Protein 6N8R (pdb70)

Sequence (831 aa):
MRERLKRDLFQFNKTVEHGFPHQPSALGYSPSLRILAIGTRSGAIKLYGAPGVEFMGLHQENNAVTQIHLLPGQCQLVTLLDDNSLHLWSLKVKGGASELQEDESFTLRGPPGAAPSATQITVVLPHSSCELLYLGTESGNVFVVQLPAFRALEDRTISSDAVLQRLPEEARHRRVFEMVEALQEHPRDPNQILIGYSRGLVVIWDLQGSRVLYHFLSSQQLENIWWQRDGRLLVSCHSDGSYCQWPVSQQPEPLRSLVPYGPFPCKAITRILWLTTRQGLPFTIFQGGMPRASYGDRHCISVIHDGQQTAFDFTSRVIGFTVLTEADPAATFDDPYALVVLAEEELVVIDLQTAGWPPVQLPYLASLHCSAITCSHHVSNIPLKLWERIIAAGSRQNAHFSTMEWPIDGGTSLTPAPPQRDLLLTGHEDGTVRFWDASGVCLRLLYKLSTVRVFLTEWPPLRKVGSFDPYSDDPRLGIQKIFLCKYSGYLAVAGTAGQVLVLELNDEAAEQAVEQVEADLLQDQEGYRWKGHERLAARSGPVRFEPGFQPFVLVQCQPPAVVTSLALHSEWRLVAFGTSHGFGLFDHQQRRQVFVKCTLHPFTGFVRTLYFADTYLKDSSRHCPSLWAGTNGGTIYAFSLRVPPAERRMDEPVRAEQAKEIQLMHRAPVVGILVLDGHSVPLPEPLEVAHDLSKSPDMQGSHQLLVVSEEQFKVFTLPKVSAKLKLKLTALEGSRVRRVSVAHFGSRRAEDYGEHHLAVLTNLGDIQVVSLPLLKPQVRYSCIRREDVSGIASCVFTKYGQGFYLISPSEFERFSLSTKWLVEPRCLVDS

Solvent-accessible surface area: 34545 Å² total; per-residue (Å²): 62,187,112,111,75,26,179,14,5,8,111,44,67,88,21,9,50,3,11,2,2,86,63,2,28,3,27,6,32,1,96,73,14,109,1,0,0,0,0,3,107,64,0,8,0,14,0,16,0,21,64,8,2,38,18,88,9,97,2,157,106,103,44,17,0,57,43,9,47,22,2,70,33,57,25,48,4,0,0,6,2,84,59,10,11,0,11,4,6,12,17,133,74,54,69,49,11,12,84,24,62,54,74,68,55,38,83,8,81,30,103,144,83,60,51,92,53,22,19,58,15,26,33,6,21,28,14,62,52,22,105,25,1,6,0,0,0,49,17,0,40,0,46,1,0,77,7,84,62,22,42,45,38,152,130,122,48,6,32,2,83,27,0,10,128,106,8,60,117,111,2,80,128,91,95,121,101,0,58,0,42,2,3,38,30,25,50,109,45,76,46,36,0,0,0,0,1,7,29,0,0,0,0,2,10,16,38,167,41,52,126,27,57,10,30,5,80,8,113,76,79,1,43,36,1,69,14,24,44,65,1,150,20,0,1,0,0,0,29,49,0,6,15,9,28,8,40,18,104,98,64,32,141,65,98,150,66,69,55,17,4,28,138,133,94,9,71,19,0,60,72,1,5,31,5,26,7,131,116,57,64,50,5,6,0,0,40,16,0,4,13,133,92,78,53,17,112,76,64,3,0,0,0,40,37,88,83,120,43,24,0,0,9,5,56,10,116,15,34,16,7,23,16,2,35,85,15,84,126,84,30,97,82,7,17,1,27,0,0,0,0,0,0,28,51,8,7,10,2,0,2,6,103,66,98,64,20,20,31,10,81,43,18,12,4,14,14,0,16,10,11,49,35,55,25,30,40,23,13,3,73,1,46,94,69,10,20,94,73,1,48,61,6,0,69,60,38,29,84,117,53,15,139,46,157,33,8,0,61,8,28,74,42,62,54,119,88,66,128,32,64,3,0,0,0,0,0,0,44,59,0,9,0,15,0,4,23,0,10,13,18,25,6,90,60,7,10,74,8,42,5,56,88,3,3,87,158,202,136,6,25,50,69,146,15,39,82,28,77,67,174,82,138,31,73,52,11,2,4,44,80,13,52,6,8,9,45,36,1,25,0,0,3,0,0,18,0,0,8,0,1,0,1,74,11,49,100,63,54,22,115,56,57,7,86,80,26,93,1,50,1,26,110,128,66,103,83,50,100,89,191,66,76,69,90,3,55,14,77,100,38,92,12,164,14,94,30,1,6,6,5,19,0,1,0,1,0,49,8,2,6,58,1,17,5,22,7,2,14,5,87,30,89,0,0,0,0,0,0,33,25,0,0,0,0,0,6,1,53,14,68,147,47,34,31,28,52,38,4,82,130,140,100,74,3,54,0,70,17,19,38,20,4,52,0,12,3,131,98,89,103,174,51,31,25,0,0,0,0,0,2,31,10,0,6,0,8,0,12,23,4,58,43,21,90,100,76,107,29,112,93,74,100,16,56,34,118,63,25,48,98,20,55,7,148,51,140,2,24,0,22,12,11,20,0,0,10,23,134,27,62,15,25,36,63,26,31,23,42,70,114,58,145,96,99,60,33,30,54,174,28,62,0,7,0,2,1,3,1,19,46,10,0,27,0,9,36,7,13,171,25,53,72,101,54,98,16,94,4,36,79,127,65,51,3,66,0,97,85,26,38,40,1,52,0,5,6,182,149,41,168,146,117,24,46,64,5,3,0,0,0,0,39,41,0,20,0,2,0,1,10,19,36,88,3,103,56,14,28,134,41,96,12,6,173,134,135,27,110,79,0,9,68,24,2,22,14,5,67,58,1,3,0,0,11,23,69,16,77,2,8,1,25,1,0,1,0,3,12,96,50,105,21,87,36,112,3,48,4,97,119

InterPro domains:
  IPR000664 Lethal(2) giant larvae protein [PR00962] (15-33)
  IPR000664 Lethal(2) giant larvae protein [PR00962] (296-318)
  IPR000664 Lethal(2) giant larvae protein [PR00962] (348-368)
  IPR000664 Lethal(2) giant larvae protein [PR00962] (435-458)
  IPR000664 Lethal(2) giant larvae protein [PR00962] (515-533)
  IPR000664 Lethal(2) giant larvae protein [PR00962] (552-571)
  IPR000664 Lethal(2) giant larvae protein [PR00962] (593-617)
  IPR000664 Lethal(2) giant larvae protein [PR00962] (623-642)
  IPR000664 Lethal(2) giant larvae protein [PR00962] (692-711)
  IPR001680 WD40 repeat [PF00400] (432-451)
  IPR001680 WD40 repeat [PS50082] (433-451)
  IPR001680 WD40 repeat [SM00320] (24-60)
  IPR001680 WD40 repeat [SM00320] (62-101)
  IPR001680 WD40 repeat [SM00320] (181-217)
  IPR001680 WD40 repeat [SM00320] (220-258)
  IPR001680 WD40 repeat [SM00320] (411-451)
  IPR013577 Lethal giant larvae homologue 2 [PF08366] (273-372)
  IPR015943 WD40/YVTN repeat-like-containing domain superfamily [G3DSA:2.130.10.10] (19-174)
  IPR015943 WD40/YVTN repeat-like-containing domain superfamily [G3DSA:2.130.10.10] (175-491)
  IPR036322 WD40-repeat-containing domain superfamily [SSF50978] (26-535)

Radius of gyration: 31.81 Å; Cα contacts (8 Å, |Δi|>4): 2260; chains: 1; bounding box: 94×54×77 Å

Secondary structure (DSSP, 8-state):
--HHHHHHHEEEEEEEEEEPPSSEEEEEEETTTTEEEEEETTSEEEEE-STT-EEEEE-SS---EEEEEEPSSSSEEEEEETTSEEEEEEEEEETTEEEEEEEEEEE---STTS-HHHH-EEEEEE-TTSSEEEEEETTS-EEEEETTTTEE-GGG-B-HHHHHHTS-GGG----SS--EEEEEEETTEEEEEEEEETTSEEEEEETTTTEEEEEEE-SS-EEEEEE-TTSSEEEEEETTS-EEEEE-------SEEE-TT-SS-B--EEEEEEE--TTS--EEEEEE--BHHHHTT-EEEEEEETTEEEEEEESS-EEEEEEEES--TT-S---EEEEEEEESS-EEEEESSSTT--B---SS---TTSS-EEEEEEE-S--HHHHHHHHHHHHHHTTTS--PPPS---SEE-SPPPSS--EEEEEETTSEEEEEE-SSSS-EEEEEEE-GGGB----S-EEE-S--------GGG-EEEEEE-TTT-EEEEEETTSEEEEEEEESS-EEEE-EEEEEETTTT-TT----S-PPPPBPPSEEEE-SEEEEEEEEEEES-----EEEEETTTTEEEEE-SSEEEEEETTTTEEEEEEE------S-EEEEEEEEE-SS-SS--EEEEEEEETTSEEEEEEEE---SGGGTTS--EEEEEEEEE-TT-PPEEEEEEE-TTSPBPPPTTHHHH-GGG----SSPPEEEEEESSEEEEEETTTTEEEEEEEHHHHHS--EEEEEEEEEE-SSSTT-EEEEEEEEETTS-EEEEETTT--EEEEE--S-TT-HHHHHH-EE-TTSEEEEEEETTEEEEEEEETT------EE---

Structure (mmCIF, N/CA/C/O backbone):
data_6N8R
#
_entry.id   6N8R
#
_cell.length_a   173.570
_cell.length_b   46.562
_cell.length_c   137.228
_cell.angle_alpha   90.000
_cell.angle_beta   115.840
_cell.angle_gamma   90.000
#
_symmetry.space_group_name_H-M   'C 1 2 1'
#
loop_
_entity.id
_entity.type
_entity.pdbx_description
1 polymer 'Lethal(2) giant larvae protein homolog 2'
2 non-polymer 'CHLORIDE ION'
3 non-polymer GLYCEROL
4 water water
#
loop_
_atom_site.group_PDB
_atom_site.id
_atom_site.type_symbol
_atom_site.label_atom_id
_atom_site.label_alt_id
_atom_site.label_comp_id
_atom_site.label_asym_id
_atom_site.label_entity_id
_atom_site.label_seq_id
_atom_site.pdbx_PDB_ins_code
_atom_site.Cartn_x
_atom_site.Cartn_y
_atom_site.Cartn_z
_atom_site.occupancy
_atom_site.B_iso_or_equiv
_atom_site.auth_seq_id
_atom_site.auth_comp_id
_atom_site.auth_asym_id
_atom_site.auth_atom_id
_atom_site.pdbx_PDB_model_num
ATOM 1 N N . MET A 1 1 ? 102.655 -44.722 113.044 1.00 37.40 12 MET A N 1
ATOM 2 C CA . MET A 1 1 ? 102.997 -43.308 112.947 1.00 37.41 12 MET A CA 1
ATOM 3 C C . MET A 1 1 ? 104.458 -43.130 112.538 1.00 39.37 12 MET A C 1
ATOM 4 O O . MET A 1 1 ? 105.247 -44.074 112.589 1.00 38.71 12 MET A O 1
ATOM 9 N N . ARG A 1 2 ? 104.806 -41.915 112.123 1.00 36.69 13 ARG A N 1
ATOM 10 C CA . ARG A 1 2 ? 106.186 -41.612 111.777 1.00 36.51 13 ARG A CA 1
ATOM 11 C C . ARG A 1 2 ? 107.099 -41.869 112.971 1.00 37.06 13 ARG A C 1
ATOM 12 O O . ARG A 1 2 ? 106.696 -41.737 114.130 1.00 36.28 13 ARG A O 1
ATOM 20 N N . GLU A 1 3 ? 108.344 -42.254 112.680 1.00 23.01 14 GLU A N 1
ATOM 21 C CA . GLU A 1 3 ? 109.290 -42.548 113.752 1.00 22.58 14 GLU A CA 1
ATOM 22 C C . GLU A 1 3 ? 109.603 -41.313 114.585 1.00 27.44 14 GLU A C 1
ATOM 23 O O . GLU A 1 3 ? 109.831 -41.429 115.794 1.00 23.90 14 GLU A O 1
ATOM 29 N N . ARG A 1 4 ? 109.623 -40.132 113.962 1.00 33.41 15 ARG A N 1
ATOM 30 C CA . ARG A 1 4 ? 109.822 -38.898 114.716 1.00 34.56 15 ARG A CA 1
ATOM 31 C C . ARG A 1 4 ? 108.725 -38.706 115.754 1.00 37.96 15 ARG A C 1
ATOM 32 O O . ARG A 1 4 ? 108.981 -38.195 116.850 1.00 38.07 15 ARG A O 1
ATOM 40 N N . LEU A 1 5 ? 107.498 -39.122 115.430 1.00 32.37 16 LEU A N 1
ATOM 41 C CA . LEU A 1 5 ? 106.409 -39.032 116.396 1.00 31.92 16 LEU A CA 1
ATOM 42 C C . LEU A 1 5 ? 106.529 -40.099 117.476 1.00 31.39 16 LEU A C 1
ATOM 43 O O . LEU A 1 5 ? 106.126 -39.865 118.620 1.00 30.22 16 LEU A O 1
ATOM 48 N N . LYS A 1 6 ? 107.072 -41.272 117.136 1.00 25.98 17 LYS A N 1
ATOM 49 C CA . LYS A 1 6 ? 107.316 -42.293 118.152 1.00 24.67 17 LYS A CA 1
ATOM 50 C C . LYS A 1 6 ? 108.302 -41.800 119.203 1.00 26.54 17 LYS A C 1
ATOM 51 O O . LYS A 1 6 ? 108.143 -42.084 120.397 1.00 24.77 17 LYS A O 1
ATOM 57 N N . ARG A 1 7 ? 109.329 -41.058 118.779 1.00 25.46 18 ARG A N 1
ATOM 58 C CA . ARG A 1 7 ? 110.346 -40.603 119.719 1.00 24.19 18 ARG A CA 1
ATOM 59 C C . ARG A 1 7 ? 109.831 -39.522 120.658 1.00 30.53 18 ARG A C 1
ATOM 60 O O . ARG A 1 7 ? 110.435 -39.299 121.712 1.00 30.54 18 ARG A O 1
ATOM 68 N N . ASP A 1 8 ? 108.738 -38.846 120.306 1.00 34.40 19 ASP A N 1
ATOM 69 C CA . ASP A 1 8 ? 108.124 -37.902 121.228 1.00 35.02 19 ASP A CA 1
ATOM 70 C C . ASP A 1 8 ? 107.237 -38.595 122.251 1.00 34.77 19 ASP A C 1
ATOM 71 O O . ASP A 1 8 ? 106.966 -38.020 123.312 1.00 34.18 19 ASP A O 1
ATOM 76 N N . LEU A 1 9 ? 106.795 -39.815 121.965 1.00 20.07 20 LEU A N 1
ATOM 77 C CA . LEU A 1 9 ? 105.856 -40.538 122.810 1.00 19.44 20 LEU A CA 1
ATOM 78 C C . LEU A 1 9 ? 106.481 -41.695 123.571 1.00 22.41 20 LEU A C 1
ATOM 79 O O . LEU A 1 9 ? 106.191 -41.871 124.756 1.00 20.52 20 LEU A O 1
ATOM 84 N N . PHE A 1 10 ? 107.337 -42.490 122.930 1.00 19.02 21 PHE A N 1
ATOM 85 C CA . PHE A 1 10 ? 107.792 -43.754 123.490 1.00 17.12 21 PHE A CA 1
ATOM 86 C C . PHE A 1 10 ? 109.295 -43.732 123.723 1.00 20.83 21 PHE A C 1
ATOM 87 O O . PHE A 1 10 ? 110.062 -43.264 122.875 1.00 21.13 21 PHE A O 1
ATOM 95 N N . GLN A 1 11 ? 109.703 -44.248 124.882 1.00 19.20 22 GLN A N 1
ATOM 96 C CA . GLN A 1 11 ? 111.107 -44.442 125.218 1.00 18.03 22 GLN A CA 1
ATOM 97 C C . GLN A 1 11 ? 111.188 -45.339 126.443 1.00 24.68 22 GLN A C 1
ATOM 98 O O . GLN A 1 11 ? 110.604 -45.020 127.483 1.00 25.72 22 GLN A O 1
ATOM 104 N N . PHE A 1 12 ? 111.900 -46.458 126.334 1.00 19.78 23 PHE A N 1
ATOM 105 C CA . PHE A 1 12 ? 111.904 -47.486 127.368 1.00 18.34 23 PHE A CA 1
ATOM 106 C C . PHE A 1 12 ? 113.072 -47.295 128.330 1.00 22.94 23 PHE A C 1
ATOM 107 O O . PHE A 1 12 ? 114.224 -47.169 127.901 1.00 22.88 23 PHE A O 1
ATOM 115 N N . ASN A 1 13 ? 112.770 -47.294 129.629 1.00 23.19 24 ASN A N 1
ATOM 116 C CA . ASN A 1 13 ? 113.779 -47.184 130.673 1.00 22.29 24 ASN A CA 1
ATOM 117 C C . ASN A 1 13 ? 113.276 -47.884 131.925 1.00 24.76 24 ASN A C 1
ATOM 118 O O . ASN A 1 13 ? 112.103 -47.755 132.285 1.00 25.19 24 ASN A O 1
ATOM 123 N N . LYS A 1 14 ? 114.162 -48.631 132.576 1.00 16.49 25 LYS A N 1
ATOM 124 C CA . LYS A 1 14 ? 113.922 -49.146 133.918 1.00 16.83 25 LYS A CA 1
ATOM 125 C C . LYS A 1 14 ? 114.565 -48.170 134.895 1.00 21.70 25 LYS A C 1
ATOM 126 O O . LYS A 1 14 ? 115.770 -47.910 134.813 1.00 22.36 25 LYS A O 1
ATOM 132 N N . THR A 1 15 ? 113.764 -47.621 135.805 1.00 22.52 26 THR A N 1
ATOM 133 C CA . THR A 1 15 ? 114.148 -46.416 136.532 1.00 23.89 26 THR A CA 1
ATOM 134 C C . THR A 1 15 ? 114.452 -46.631 138.007 1.00 27.90 26 THR A C 1
ATOM 135 O O . THR A 1 15 ? 115.377 -46.005 138.529 1.00 28.90 26 THR A O 1
ATOM 139 N N . VAL A 1 16 ? 113.707 -47.486 138.709 1.00 20.52 27 VAL A N 1
ATOM 140 C CA . VAL A 1 16 ? 113.881 -47.625 140.151 1.00 20.01 27 VAL A CA 1
ATOM 141 C C . VAL A 1 16 ? 113.323 -48.972 140.588 1.00 23.10 27 VAL A C 1
ATOM 142 O O . VAL A 1 16 ? 112.462 -49.552 139.921 1.00 21.51 27 VAL A O 1
ATOM 146 N N . GLU A 1 17 ? 113.831 -49.475 141.710 1.00 24.80 28 GLU A N 1
ATOM 147 C CA . GLU A 1 17 ? 113.329 -50.683 142.345 1.00 23.67 28 GLU A CA 1
ATOM 148 C C . GLU A 1 17 ? 112.618 -50.306 143.638 1.00 25.44 28 GLU A C 1
ATOM 149 O O . GLU A 1 17 ? 113.066 -49.412 144.361 1.00 25.13 28 GLU A O 1
ATOM 155 N N . HIS A 1 18 ? 111.496 -50.971 143.912 1.00 18.37 29 HIS A N 1
ATOM 156 C CA . HIS A 1 18 ? 110.675 -50.701 145.088 1.00 18.49 29 HIS A CA 1
ATOM 157 C C . HIS A 1 18 ? 110.569 -51.956 145.935 1.00 22.04 29 HIS A C 1
ATOM 158 O O . HIS A 1 18 ? 110.172 -53.009 145.431 1.00 22.35 29 HIS A O 1
ATOM 165 N N . GLY A 1 19 ? 110.885 -51.836 147.220 1.00 22.15 30 GLY A N 1
ATOM 166 C CA . GLY A 1 19 ? 110.681 -52.941 148.134 1.00 22.17 30 GLY A CA 1
ATOM 167 C C . GLY A 1 19 ? 111.934 -53.412 148.842 1.00 25.10 30 GLY A C 1
ATOM 168 O O . GLY A 1 19 ? 112.944 -52.703 148.888 1.00 25.74 30 GLY A O 1
ATOM 169 N N . PHE A 1 20 ? 111.873 -54.624 149.397 1.00 16.61 31 PHE A N 1
ATOM 170 C CA . PHE A 1 20 ? 112.967 -55.187 150.176 1.00 13.99 31 PHE A CA 1
ATOM 171 C C . PHE A 1 20 ? 113.834 -56.049 149.277 1.00 20.92 31 PHE A C 1
ATOM 172 O O . PHE A 1 20 ? 113.321 -57.006 148.675 1.00 22.66 31 PHE A O 1
ATOM 180 N N . PRO A 1 21 ? 115.126 -55.755 149.141 1.00 17.40 32 PRO A N 1
ATOM 181 C CA . PRO A 1 21 ? 115.959 -56.506 148.196 1.00 17.34 32 PRO A CA 1
ATOM 182 C C . PRO A 1 21 ? 116.112 -57.965 148.599 1.00 22.54 32 PRO A C 1
ATOM 183 O O . PRO A 1 21 ? 116.153 -58.309 149.782 1.00 21.85 32 PRO A O 1
ATOM 187 N N . HIS A 1 22 ? 116.208 -58.823 147.587 1.00 22.16 33 HIS A N 1
ATOM 188 C CA . HIS A 1 22 ? 116.187 -60.266 147.797 1.00 21.40 33 HIS A CA 1
ATOM 189 C C . HIS A 1 22 ? 117.495 -60.747 148.414 1.00 23.54 33 HIS A C 1
ATOM 190 O O . HIS A 1 22 ? 118.582 -60.397 147.944 1.00 21.68 33 HIS A O 1
ATOM 197 N N . GLN A 1 23 ? 117.380 -61.555 149.472 1.00 20.26 34 GLN A N 1
ATOM 198 C CA . GLN A 1 23 ? 118.490 -62.232 150.137 1.00 18.01 34 GLN A CA 1
ATOM 199 C C . GLN A 1 23 ? 119.591 -61.267 150.559 1.00 20.87 34 GLN A C 1
ATOM 200 O O . GLN A 1 23 ? 120.692 -61.293 149.991 1.00 19.63 34 GLN A O 1
ATOM 206 N N . PRO A 1 24 ? 119.348 -60.416 151.551 1.00 16.97 35 PRO A N 1
ATOM 207 C CA . PRO A 1 24 ? 120.424 -59.563 152.060 1.00 16.54 35 PRO A CA 1
ATOM 208 C C . PRO A 1 24 ? 121.468 -60.391 152.789 1.00 19.50 35 PRO A C 1
ATOM 209 O O . PRO A 1 24 ? 121.199 -61.485 153.289 1.00 19.01 35 PRO A O 1
ATOM 213 N N . SER A 1 25 ? 122.685 -59.849 152.841 1.00 11.51 36 SER A N 1
ATOM 214 C CA . SER A 1 25 ? 123.807 -60.572 153.430 1.00 11.53 36 SER A CA 1
ATOM 215 C C . SER A 1 25 ? 124.699 -59.722 154.321 1.00 13.28 36 SER A C 1
ATOM 216 O O . SER A 1 25 ? 125.529 -60.287 155.041 1.00 10.80 36 SER A O 1
ATOM 219 N N . ALA A 1 26 ? 124.555 -58.400 154.318 1.00 13.76 37 ALA A N 1
ATOM 220 C CA . ALA A 1 26 ? 125.377 -57.539 155.152 1.00 13.09 37 ALA A CA 1
ATOM 221 C C . ALA A 1 26 ? 124.625 -56.249 155.428 1.00 17.52 37 ALA A C 1
ATOM 222 O O . ALA A 1 26 ? 123.764 -55.836 154.646 1.00 16.45 37 ALA A O 1
ATOM 224 N N . LEU A 1 27 ? 124.966 -55.618 156.547 1.00 13.94 38 LEU A N 1
ATOM 225 C CA . LEU A 1 27 ? 124.403 -54.337 156.941 1.00 15.16 38 LEU A CA 1
ATOM 226 C C . LEU A 1 27 ? 125.528 -53.390 157.328 1.00 18.48 38 LEU A C 1
ATOM 227 O O . LEU A 1 27 ? 126.504 -53.796 157.966 1.00 16.71 38 LEU A O 1
ATOM 232 N N . GLY A 1 28 ? 125.390 -52.131 156.920 1.00 20.63 39 GLY A N 1
ATOM 233 C CA . GLY A 1 28 ? 126.309 -51.094 157.334 1.00 21.41 39 GLY A CA 1
ATOM 234 C C . GLY A 1 28 ? 125.536 -49.838 157.678 1.00 25.25 39 GLY A C 1
ATOM 235 O O . GLY A 1 28 ? 124.379 -49.670 157.288 1.00 23.08 39 GLY A O 1
ATOM 236 N N . TYR A 1 29 ? 126.192 -48.956 158.428 1.00 23.77 40 TYR A N 1
ATOM 237 C CA . TYR A 1 29 ? 125.556 -47.705 158.820 1.00 24.52 40 TYR A CA 1
ATOM 238 C C . TYR A 1 29 ? 126.617 -46.666 159.143 1.00 30.95 40 TYR A C 1
ATOM 239 O O . TYR A 1 29 ? 127.557 -46.949 159.891 1.00 29.92 40 TYR A O 1
ATOM 248 N N . SER A 1 30 ? 126.453 -45.468 158.583 1.00 29.35 41 SER A N 1
ATOM 249 C CA . SER A 1 30 ? 127.298 -44.331 158.912 1.00 29.87 41 SER A CA 1
ATOM 250 C C . SER A 1 30 ? 126.561 -43.428 159.884 1.00 32.41 41 SER A C 1
ATOM 251 O O . SER A 1 30 ? 125.556 -42.812 159.498 1.00 31.68 41 SER A O 1
ATOM 254 N N . PRO A 1 31 ? 127.004 -43.311 161.139 1.00 27.24 42 PRO A N 1
ATOM 255 C CA . PRO A 1 31 ? 126.340 -42.376 162.061 1.00 27.97 42 PRO A CA 1
ATOM 256 C C . PRO A 1 31 ? 126.566 -40.917 161.709 1.00 33.86 42 PRO A C 1
ATOM 257 O O . PRO A 1 31 ? 125.758 -40.072 162.114 1.00 33.58 42 PRO A O 1
ATOM 261 N N . SER A 1 32 ? 127.633 -40.592 160.975 1.00 31.50 43 SER A N 1
ATOM 262 C CA . SER A 1 32 ? 127.876 -39.205 160.593 1.00 33.03 43 SER A CA 1
ATOM 263 C C . SER A 1 32 ? 126.988 -38.784 159.429 1.00 39.98 43 SER A C 1
ATOM 264 O O . SER A 1 32 ? 126.556 -37.628 159.361 1.00 40.99 43 SER A O 1
ATOM 267 N N . LEU A 1 33 ? 126.705 -39.704 158.506 1.00 39.85 44 LEU A N 1
ATOM 268 C CA . LEU A 1 33 ? 125.859 -39.420 157.356 1.00 39.47 44 LEU A CA 1
ATOM 269 C C . LEU A 1 33 ? 124.409 -39.837 157.559 1.00 42.29 44 LEU A C 1
ATOM 270 O O . LEU A 1 33 ? 123.552 -39.430 156.769 1.00 43.07 44 LEU A O 1
ATOM 275 N N . ARG A 1 34 ? 124.115 -40.610 158.604 1.00 35.19 45 ARG A N 1
ATOM 276 C CA . ARG A 1 34 ? 122.781 -41.159 158.850 1.00 33.32 45 ARG A CA 1
ATOM 277 C C . ARG A 1 34 ? 122.252 -41.859 157.599 1.00 35.34 45 ARG A C 1
ATOM 278 O O . ARG A 1 34 ? 121.196 -41.527 157.057 1.00 34.72 45 ARG A O 1
ATOM 286 N N . ILE A 1 35 ? 123.023 -42.842 157.141 1.00 31.47 46 ILE A N 1
ATOM 287 C CA . ILE A 1 35 ? 122.743 -43.543 155.894 1.00 31.32 46 ILE A CA 1
ATOM 288 C C . ILE A 1 35 ? 122.916 -45.038 156.119 1.00 32.44 46 ILE A C 1
ATOM 289 O O . ILE A 1 35 ? 123.930 -45.477 156.672 1.00 31.53 46 ILE A O 1
ATOM 294 N N . LEU A 1 36 ? 121.921 -45.813 155.694 1.00 29.59 47 LEU A N 1
ATOM 295 C CA . LEU A 1 36 ? 121.908 -47.259 155.846 1.00 28.64 47 LEU A CA 1
ATOM 296 C C . LEU A 1 36 ? 122.468 -47.927 154.596 1.00 30.16 47 LEU A C 1
ATOM 297 O O . LEU A 1 36 ? 122.298 -47.434 153.478 1.00 28.51 47 LEU A O 1
ATOM 302 N N . ALA A 1 37 ? 123.138 -49.063 154.794 1.00 19.81 48 ALA A N 1
ATOM 303 C CA . ALA A 1 37 ? 123.755 -49.811 153.707 1.00 19.05 48 ALA A CA 1
ATOM 304 C C . ALA A 1 37 ? 123.359 -51.278 153.792 1.00 23.94 48 ALA A C 1
ATOM 305 O O . ALA A 1 37 ? 123.354 -51.869 154.876 1.00 26.38 48 ALA A O 1
ATOM 307 N N . ILE A 1 38 ? 123.030 -51.865 152.643 1.00 17.02 49 ILE A N 1
ATOM 308 C CA . ILE A 1 38 ? 122.597 -53.256 152.567 1.00 16.23 49 ILE A CA 1
ATOM 309 C C . ILE A 1 38 ? 123.335 -53.937 151.424 1.00 19.08 49 ILE A C 1
ATOM 310 O O . ILE A 1 38 ? 123.305 -53.459 150.285 1.00 19.75 49 ILE A O 1
ATOM 315 N N . GLY A 1 39 ? 123.997 -55.050 151.725 1.00 17.92 50 GLY A N 1
ATOM 316 C CA . GLY A 1 39 ? 124.599 -55.880 150.702 1.00 16.36 50 GLY A CA 1
ATOM 317 C C . GLY A 1 39 ? 123.800 -57.151 150.511 1.00 21.31 50 GLY A C 1
ATOM 318 O O . GLY A 1 39 ? 123.103 -57.590 151.433 1.00 21.63 50 GLY A O 1
ATOM 319 N N . THR A 1 40 ? 123.883 -57.749 149.327 1.00 21.67 51 THR A N 1
ATOM 320 C CA . THR A 1 40 ? 123.087 -58.921 148.992 1.00 20.94 51 THR A CA 1
ATOM 321 C C . THR A 1 40 ? 123.992 -60.076 148.584 1.00 24.83 51 THR A C 1
ATOM 322 O O . THR A 1 40 ? 125.188 -59.905 148.334 1.00 25.94 51 THR A O 1
ATOM 326 N N . ARG A 1 41 ? 123.398 -61.272 148.523 1.00 17.51 52 ARG A N 1
ATOM 327 C CA . ARG A 1 41 ? 124.132 -62.436 148.037 1.00 17.55 52 ARG A CA 1
ATOM 328 C C . ARG A 1 41 ? 124.571 -62.256 146.591 1.00 22.80 52 ARG A C 1
ATOM 329 O O . ARG A 1 41 ? 125.576 -62.841 146.172 1.00 23.22 52 ARG A O 1
ATOM 337 N N . SER A 1 42 ? 123.829 -61.469 145.813 1.00 23.66 53 SER A N 1
ATOM 338 C CA . SER A 1 42 ? 124.149 -61.244 144.408 1.00 24.75 53 SER A CA 1
ATOM 339 C C . SER A 1 42 ? 125.237 -60.198 144.202 1.00 29.46 53 SER A C 1
ATOM 340 O O . SER A 1 42 ? 125.557 -59.882 143.051 1.00 31.19 53 SER A O 1
ATOM 343 N N . GLY A 1 43 ? 125.807 -59.653 145.274 1.00 21.39 54 GLY A N 1
ATOM 344 C CA . GLY A 1 43 ? 126.850 -58.657 145.158 1.00 21.04 54 GLY A CA 1
ATOM 345 C C . GLY A 1 43 ? 126.380 -57.226 145.072 1.00 23.50 54 GLY A C 1
ATOM 346 O O . GLY A 1 43 ? 127.206 -56.334 144.846 1.00 25.17 54 GLY A O 1
ATOM 347 N N . ALA A 1 44 ? 125.088 -56.974 145.241 1.00 15.18 55 ALA A N 1
ATOM 348 C CA . ALA A 1 44 ? 124.581 -55.614 145.182 1.00 15.29 55 ALA A CA 1
ATOM 349 C C . ALA A 1 44 ? 124.875 -54.874 146.478 1.00 21.93 55 ALA A C 1
ATOM 350 O O . ALA A 1 44 ? 124.924 -55.462 147.561 1.00 21.99 55 ALA A O 1
ATOM 352 N N . ILE A 1 45 ? 125.084 -53.569 146.353 1.00 23.10 56 ILE A N 1
ATOM 353 C CA . ILE A 1 45 ? 125.187 -52.669 147.492 1.00 23.53 56 ILE A CA 1
ATOM 354 C C . ILE A 1 45 ? 124.086 -51.634 147.336 1.00 23.93 56 ILE A C 1
ATOM 355 O O . ILE A 1 45 ? 123.870 -51.116 146.236 1.00 22.58 56 ILE A O 1
ATOM 360 N N . LYS A 1 46 ? 123.359 -51.373 148.419 1.00 19.06 57 LYS A N 1
ATOM 361 C CA . LYS A 1 46 ? 122.246 -50.434 148.381 1.00 18.50 57 LYS A CA 1
ATOM 362 C C . LYS A 1 46 ? 122.325 -49.514 149.587 1.00 27.33 57 LYS A C 1
ATOM 363 O O . LYS A 1 46 ? 122.375 -49.984 150.727 1.00 28.02 57 LYS A O 1
ATOM 369 N N . LEU A 1 47 ? 122.336 -48.210 149.327 1.00 23.80 58 LEU A N 1
ATOM 370 C CA . LEU A 1 47 ? 122.438 -47.184 150.355 1.00 24.40 58 LEU A CA 1
ATOM 371 C C . LEU A 1 47 ? 121.124 -46.417 150.450 1.00 28.34 58 LEU A C 1
ATOM 372 O O . LEU A 1 47 ? 120.460 -46.180 149.437 1.00 27.53 58 LEU A O 1
ATOM 377 N N . TYR A 1 48 ? 120.752 -46.029 151.670 1.00 28.98 59 TYR A N 1
ATOM 378 C CA . TYR A 1 48 ? 119.487 -45.348 151.910 1.00 28.48 59 TYR A CA 1
ATOM 379 C C . TYR A 1 48 ? 119.671 -44.254 152.950 1.00 32.62 59 TYR A C 1
ATOM 380 O O . TYR A 1 48 ? 120.348 -44.454 153.962 1.00 33.69 59 TYR A O 1
ATOM 389 N N . GLY A 1 49 ? 119.058 -43.103 152.696 1.00 19.52 60 GLY A N 1
ATOM 390 C CA . GLY A 1 49 ? 118.990 -42.008 153.643 1.00 19.61 60 GLY A CA 1
ATOM 391 C C . GLY A 1 49 ? 117.547 -41.573 153.809 1.00 26.25 60 GLY A C 1
ATOM 392 O O . GLY A 1 49 ? 116.634 -42.391 153.907 1.00 26.64 60 GLY A O 1
ATOM 393 N N . ALA A 1 50 ? 117.346 -40.258 153.840 1.00 37.80 61 ALA A N 1
ATOM 394 C CA . ALA A 1 50 ? 115.999 -39.718 153.837 1.00 38.53 61 ALA A CA 1
ATOM 395 C C . ALA A 1 50 ? 115.266 -40.183 152.580 1.00 41.51 61 ALA A C 1
ATOM 396 O O . ALA A 1 50 ? 115.899 -40.455 151.555 1.00 42.86 61 ALA A O 1
ATOM 398 N N . PRO A 1 51 ? 113.941 -40.310 152.637 1.00 26.29 62 PRO A N 1
ATOM 399 C CA . PRO A 1 51 ? 113.187 -40.721 151.447 1.00 26.20 62 PRO A CA 1
ATOM 400 C C . PRO A 1 51 ? 113.560 -39.887 150.232 1.00 32.04 62 PRO A C 1
ATOM 401 O O . PRO A 1 51 ? 113.522 -38.655 150.262 1.00 33.25 62 PRO A O 1
ATOM 405 N N . GLY A 1 52 ? 113.945 -40.573 149.159 1.00 23.22 63 GLY A N 1
ATOM 406 C CA . GLY A 1 52 ? 114.492 -39.935 147.984 1.00 23.18 63 GLY A CA 1
ATOM 407 C C . GLY A 1 52 ? 115.999 -40.008 147.886 1.00 27.09 63 GLY A C 1
ATOM 408 O O . GLY A 1 52 ? 116.545 -39.773 146.801 1.00 28.34 63 GLY A O 1
ATOM 409 N N . VAL A 1 53 ? 116.682 -40.324 148.981 1.00 30.59 64 VAL A N 1
ATOM 410 C CA . VAL A 1 53 ? 118.129 -40.503 148.988 1.00 30.66 64 VAL A CA 1
ATOM 411 C C . VAL A 1 53 ? 118.406 -42.001 148.926 1.00 34.29 64 VAL A C 1
ATOM 412 O O . VAL A 1 53 ? 118.193 -42.721 149.907 1.00 33.82 64 VAL A O 1
ATOM 416 N N . GLU A 1 54 ? 118.875 -42.480 147.775 1.00 26.84 65 GLU A N 1
ATOM 417 C CA . GLU A 1 54 ? 119.221 -43.888 147.656 1.00 26.19 65 GLU A CA 1
ATOM 418 C C . GLU A 1 54 ? 120.187 -44.080 146.497 1.00 28.88 65 GLU A C 1
ATOM 419 O O . GLU A 1 54 ? 120.136 -43.359 145.498 1.00 27.64 65 GLU A O 1
ATOM 425 N N . PHE A 1 55 ? 121.074 -45.057 146.658 1.00 28.91 66 PHE A N 1
ATOM 426 C CA . PHE A 1 55 ? 122.072 -45.396 145.657 1.00 29.54 66 PHE A CA 1
ATOM 427 C C . PHE A 1 55 ? 122.144 -46.908 145.536 1.00 33.86 66 PHE A C 1
ATOM 428 O O . PHE A 1 55 ? 121.876 -47.635 146.498 1.00 31.73 66 PHE A O 1
ATOM 436 N N . MET A 1 56 ? 122.510 -47.380 144.349 1.00 35.40 67 MET A N 1
ATOM 437 C CA . MET A 1 56 ? 122.727 -48.801 144.139 1.00 36.66 67 MET A CA 1
ATOM 438 C C . MET A 1 56 ? 124.015 -49.001 143.361 1.00 38.76 67 MET A C 1
ATOM 439 O O . MET A 1 56 ? 124.359 -48.197 142.489 1.00 39.67 67 MET A O 1
ATOM 444 N N . GLY A 1 57 ? 124.727 -50.072 143.696 1.00 25.55 68 GLY A N 1
ATOM 445 C CA . GLY A 1 57 ? 125.914 -50.461 142.961 1.00 24.62 68 GLY A CA 1
ATOM 446 C C . GLY A 1 57 ? 126.021 -51.970 142.930 1.00 26.53 68 GLY A C 1
ATOM 447 O O . GLY A 1 57 ? 125.395 -52.676 143.727 1.00 25.08 68 GLY A O 1
ATOM 448 N N . LEU A 1 58 ? 126.824 -52.460 141.991 1.00 26.40 69 LEU A N 1
ATOM 449 C CA . LEU A 1 58 ? 127.026 -53.891 141.811 1.00 25.98 69 LEU A CA 1
ATOM 450 C C . LEU A 1 58 ? 128.514 -54.185 141.757 1.00 28.09 69 LEU A C 1
ATOM 451 O O . LEU A 1 58 ? 129.261 -53.500 141.051 1.00 27.30 69 LEU A O 1
ATOM 456 N N . HIS A 1 59 ? 128.942 -55.194 142.509 1.00 26.23 70 HIS A N 1
ATOM 457 C CA . HIS A 1 59 ? 130.305 -55.687 142.398 1.00 24.38 70 HIS A CA 1
ATOM 458 C C . HIS A 1 59 ? 130.434 -56.512 141.126 1.00 27.69 70 HIS A C 1
ATOM 459 O O . HIS A 1 59 ? 129.515 -57.245 140.754 1.00 26.46 70 HIS A O 1
ATOM 466 N N . GLN A 1 60 ? 131.580 -56.382 140.452 1.00 28.41 71 GLN A N 1
ATOM 467 C CA . GLN A 1 60 ? 131.731 -57.015 139.145 1.00 29.55 71 GLN A CA 1
ATOM 468 C C . GLN A 1 60 ? 131.749 -58.535 139.252 1.00 34.13 71 GLN A C 1
ATOM 469 O O . GLN A 1 60 ? 131.233 -59.223 138.363 1.00 30.56 71 GLN A O 1
ATOM 475 N N . GLU A 1 61 ? 132.335 -59.076 140.313 1.00 55.39 72 GLU A N 1
ATOM 476 C CA . GLU A 1 61 ? 132.112 -60.470 140.658 1.00 56.36 72 GLU A CA 1
ATOM 477 C C . GLU A 1 61 ? 130.822 -60.558 141.457 1.00 62.37 72 GLU A C 1
ATOM 478 O O . GLU A 1 61 ? 130.660 -59.862 142.464 1.00 66.56 72 GLU A O 1
ATOM 484 N N . ASN A 1 62 ? 129.898 -61.395 141.001 1.00 36.61 73 ASN A N 1
ATOM 485 C CA . ASN A 1 62 ? 128.577 -61.476 141.620 1.00 36.27 73 ASN A CA 1
ATOM 486 C C . ASN A 1 62 ? 128.603 -62.414 142.828 1.00 39.74 73 ASN A C 1
ATOM 487 O O . ASN A 1 62 ? 127.896 -63.419 142.899 1.00 40.28 73 ASN A O 1
ATOM 492 N N . ASN A 1 63 ? 129.445 -62.047 143.794 1.00 32.51 74 ASN A N 1
ATOM 493 C CA . ASN A 1 63 ? 129.628 -62.772 145.042 1.00 30.94 74 ASN A CA 1
ATOM 494 C C . ASN A 1 63 ? 128.973 -62.018 146.193 1.00 29.96 74 ASN A C 1
ATOM 495 O O . ASN A 1 63 ? 128.739 -60.811 146.120 1.00 26.84 74 ASN A O 1
ATOM 500 N N . ALA A 1 64 ? 128.696 -62.747 147.271 1.00 28.56 75 ALA A N 1
ATOM 501 C CA . ALA A 1 64 ? 127.947 -62.184 148.387 1.00 26.89 75 ALA A CA 1
ATOM 502 C C . ALA A 1 64 ? 128.749 -61.111 149.114 1.00 28.38 75 ALA A C 1
ATOM 503 O O . ALA A 1 64 ? 129.944 -61.271 149.371 1.00 29.19 75 ALA A O 1
ATOM 505 N N . VAL A 1 65 ? 128.079 -60.009 149.440 1.00 18.21 76 VAL A N 1
ATOM 506 C CA . VAL A 1 65 ? 128.647 -58.984 150.311 1.00 17.75 76 VAL A CA 1
ATOM 507 C C . VAL A 1 65 ? 128.505 -59.453 151.753 1.00 23.07 76 VAL A C 1
ATOM 508 O O . VAL A 1 65 ? 127.391 -59.702 152.225 1.00 23.75 76 VAL A O 1
ATOM 512 N N . THR A 1 66 ? 129.628 -59.571 152.462 1.00 22.25 77 THR A N 1
ATOM 513 C CA . THR A 1 66 ? 129.593 -60.048 153.838 1.00 22.04 77 THR A CA 1
ATOM 514 C C . THR A 1 66 ? 129.782 -58.954 154.880 1.00 28.31 77 THR A C 1
ATOM 515 O O . THR A 1 66 ? 129.316 -59.124 156.011 1.00 30.22 77 THR A O 1
ATOM 519 N N . GLN A 1 67 ? 130.442 -57.846 154.543 1.00 22.41 78 GLN A N 1
ATOM 520 C CA . GLN A 1 67 ? 130.643 -56.750 155.483 1.00 21.69 78 GLN A CA 1
ATOM 521 C C . GLN A 1 67 ? 130.614 -55.424 154.739 1.00 23.23 78 GLN A C 1
ATOM 522 O O . GLN A 1 67 ? 131.062 -55.328 153.596 1.00 21.13 78 GLN A O 1
ATOM 528 N N . ILE A 1 68 ? 130.088 -54.397 155.404 1.00 25.64 79 ILE A N 1
ATOM 529 C CA . ILE A 1 68 ? 130.015 -53.042 154.860 1.00 25.88 79 ILE A CA 1
ATOM 530 C C . ILE A 1 68 ? 130.457 -52.079 155.952 1.00 31.99 79 ILE A C 1
ATOM 531 O O . ILE A 1 68 ? 129.839 -52.026 157.021 1.00 32.33 79 ILE A O 1
ATOM 536 N N . HIS A 1 69 ? 131.507 -51.308 155.684 1.00 26.49 80 HIS A N 1
ATOM 537 C CA . HIS A 1 69 ? 132.067 -50.380 156.662 1.00 26.12 80 HIS A CA 1
ATOM 538 C C . HIS A 1 69 ? 132.122 -48.992 156.045 1.00 31.99 80 HIS A C 1
ATOM 539 O O . HIS A 1 69 ? 132.976 -48.719 155.194 1.00 30.07 80 HIS A O 1
ATOM 546 N N . LEU A 1 70 ? 131.212 -48.120 156.467 1.00 34.07 81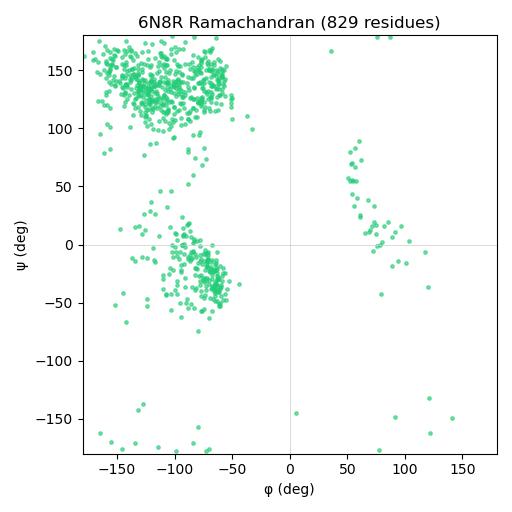 LEU A N 1
ATOM 547 C CA . LEU A 1 70 ? 131.224 -46.743 156.000 1.00 36.06 81 LEU A CA 1
ATOM 548 C C . LEU A 1 70 ? 132.260 -45.959 156.795 1.00 42.67 81 LEU A C 1
ATOM 549 O O . LEU A 1 70 ? 132.247 -45.971 158.030 1.00 42.22 81 LEU A O 1
ATOM 554 N N . LEU A 1 71 ? 133.170 -45.299 156.083 1.00 33.80 82 LEU A N 1
ATOM 555 C CA . LEU A 1 71 ? 134.328 -44.698 156.729 1.00 33.96 82 LEU A CA 1
ATOM 556 C C . LEU A 1 71 ? 133.901 -43.520 157.602 1.00 40.72 82 LEU A C 1
ATOM 557 O O . LEU A 1 71 ? 133.034 -42.734 157.206 1.00 41.09 82 LEU A O 1
ATOM 562 N N . PRO A 1 72 ? 134.488 -43.375 158.791 1.00 40.71 83 PRO A N 1
ATOM 563 C CA . PRO A 1 72 ? 134.019 -42.352 159.740 1.00 40.99 83 PRO A CA 1
ATOM 564 C C . PRO A 1 72 ? 134.116 -40.954 159.153 1.00 46.24 83 PRO A C 1
ATOM 565 O O . PRO A 1 72 ? 135.191 -40.497 158.758 1.00 47.13 83 PRO A O 1
ATOM 569 N N . GLY A 1 73 ? 132.971 -40.279 159.083 1.00 43.15 84 GLY A N 1
ATOM 570 C CA . GLY A 1 73 ? 132.912 -38.931 158.553 1.00 44.36 84 GLY A CA 1
ATOM 571 C C . GLY A 1 73 ? 132.923 -38.862 157.041 1.00 51.03 84 GLY A C 1
ATOM 572 O O . GLY A 1 73 ? 132.166 -38.090 156.444 1.00 52.43 84 GLY A O 1
ATOM 573 N N . GLN A 1 74 ? 133.768 -39.673 156.409 1.00 49.53 85 GLN A N 1
ATOM 574 C CA . GLN A 1 74 ? 133.963 -39.596 154.970 1.00 48.81 85 GLN A CA 1
ATOM 575 C C . GLN A 1 74 ? 132.739 -40.104 154.212 1.00 52.75 85 GLN A C 1
ATOM 576 O O . GLN A 1 74 ? 131.924 -40.874 154.728 1.00 51.71 85 GLN A O 1
ATOM 582 N N . CYS A 1 75 ? 132.626 -39.655 152.964 1.00 56.61 86 CYS A N 1
ATOM 583 C CA . CYS A 1 75 ? 131.635 -40.169 152.020 1.00 55.25 86 CYS A CA 1
ATOM 584 C C . CYS A 1 75 ? 132.187 -41.365 151.251 1.00 53.63 86 CYS A C 1
ATOM 585 O O . CYS A 1 75 ? 132.160 -41.401 150.020 1.00 53.19 86 CYS A O 1
ATOM 588 N N . GLN A 1 76 ? 132.707 -42.351 151.982 1.00 42.68 87 GLN A N 1
ATOM 589 C CA . GLN A 1 76 ? 133.278 -43.553 151.392 1.00 40.73 87 GLN A CA 1
ATOM 590 C C . GLN A 1 76 ? 132.837 -44.768 152.198 1.00 41.81 87 GLN A C 1
ATOM 591 O O . GLN A 1 76 ? 132.302 -44.651 153.306 1.00 41.19 87 GLN A O 1
ATOM 597 N N . LEU A 1 77 ? 133.073 -45.949 151.632 1.00 29.70 88 LEU A N 1
ATOM 598 C CA . LEU A 1 77 ? 132.786 -47.186 152.344 1.00 27.83 88 LEU A CA 1
ATOM 599 C C . LEU A 1 77 ? 133.649 -48.302 151.776 1.00 28.27 88 LEU A C 1
ATOM 600 O O . LEU A 1 77 ? 134.071 -48.255 150.618 1.00 26.04 88 LEU A O 1
ATOM 605 N N . VAL A 1 78 ? 133.898 -49.306 152.611 1.00 29.09 89 VAL A N 1
ATOM 606 C CA . VAL A 1 78 ? 134.679 -50.478 152.244 1.00 29.40 89 VAL A CA 1
ATOM 607 C C . VAL A 1 78 ? 133.803 -51.705 152.437 1.00 34.00 89 VAL A C 1
ATOM 608 O O . VAL A 1 78 ? 133.249 -51.911 153.523 1.00 34.38 89 VAL A O 1
ATOM 612 N N . THR A 1 79 ? 133.671 -52.510 151.386 1.00 27.66 90 THR A N 1
ATOM 613 C CA . THR A 1 79 ? 132.921 -53.753 151.450 1.00 25.92 90 THR A CA 1
ATOM 614 C C . THR A 1 79 ? 133.874 -54.938 151.434 1.00 27.91 90 THR A C 1
ATOM 615 O O . THR A 1 79 ? 134.994 -54.854 150.924 1.00 26.77 90 THR A O 1
ATOM 619 N N . LEU A 1 80 ? 133.408 -56.043 152.004 1.00 23.96 91 LEU A N 1
ATOM 620 C CA . LEU A 1 80 ? 134.099 -57.322 151.953 1.00 23.18 91 LEU A CA 1
ATOM 621 C C . LEU A 1 80 ? 133.157 -58.346 151.341 1.00 24.37 91 LEU A C 1
ATOM 622 O O . LEU A 1 80 ? 131.990 -58.431 151.736 1.00 22.81 91 LEU A O 1
ATOM 627 N N . LEU A 1 81 ? 133.653 -59.102 150.370 1.00 18.77 92 LEU A N 1
ATOM 628 C CA . LEU A 1 81 ? 132.879 -60.149 149.719 1.00 19.01 92 LEU A CA 1
ATOM 629 C C . LEU A 1 81 ? 133.300 -61.516 150.248 1.00 25.36 92 LEU A C 1
ATOM 630 O O . LEU A 1 81 ? 134.314 -61.658 150.937 1.00 27.30 92 LEU A O 1
ATOM 635 N N . ASP A 1 82 ? 132.505 -62.537 149.919 1.00 23.88 93 ASP A N 1
ATOM 636 C CA . ASP A 1 82 ? 132.822 -63.875 150.401 1.00 24.04 93 ASP A CA 1
ATOM 637 C C . ASP A 1 82 ? 133.976 -64.514 149.644 1.00 30.92 93 ASP A C 1
ATOM 638 O O . ASP A 1 82 ? 134.435 -65.589 150.045 1.00 31.64 93 ASP A O 1
ATOM 643 N N . ASP A 1 83 ? 134.449 -63.889 148.566 1.00 28.88 94 ASP A N 1
ATOM 644 C CA . ASP A 1 83 ? 135.697 -64.282 147.929 1.00 29.10 94 ASP A CA 1
ATOM 645 C C . ASP A 1 83 ? 136.905 -63.605 148.566 1.00 33.71 94 ASP A C 1
ATOM 646 O O . ASP A 1 83 ? 137.995 -63.631 147.986 1.00 34.49 94 ASP A O 1
ATOM 651 N N . ASN A 1 84 ? 136.715 -62.972 149.728 1.00 26.25 95 ASN A N 1
ATOM 652 C CA . ASN A 1 84 ? 137.763 -62.369 150.547 1.00 26.86 95 ASN A CA 1
ATOM 653 C C . ASN A 1 84 ? 138.342 -61.096 149.934 1.00 30.59 95 ASN A C 1
ATOM 654 O O . ASN A 1 84 ? 139.405 -60.632 150.360 1.00 29.89 95 ASN A O 1
ATOM 659 N N . SER A 1 85 ? 137.665 -60.498 148.956 1.00 28.92 96 SER A N 1
ATOM 660 C CA . SER A 1 85 ? 138.145 -59.271 148.334 1.00 28.35 96 SER A CA 1
ATOM 661 C C . SER A 1 85 ? 137.529 -58.050 149.008 1.00 32.00 96 SER A C 1
ATOM 662 O O . SER A 1 85 ? 136.379 -58.076 149.455 1.00 31.03 96 SER A O 1
ATOM 665 N N . LEU A 1 86 ? 138.314 -56.979 149.083 1.00 27.07 97 LEU A N 1
ATOM 666 C CA . LEU A 1 86 ? 137.885 -55.705 149.641 1.00 26.95 97 LEU A CA 1
ATOM 667 C C . LEU A 1 86 ? 137.694 -54.695 148.518 1.00 32.64 97 LEU A C 1
ATOM 668 O O . LEU A 1 86 ? 138.387 -54.742 147.500 1.00 34.98 97 LEU A O 1
ATOM 673 N N . HIS A 1 87 ? 136.748 -53.777 148.710 1.00 24.06 98 HIS A N 1
ATOM 674 C CA . HIS A 1 87 ? 136.387 -52.817 147.674 1.00 23.55 98 HIS A CA 1
ATOM 675 C C . HIS A 1 87 ? 136.118 -51.462 148.308 1.00 29.41 98 HIS A C 1
ATOM 676 O O . HIS A 1 87 ? 135.428 -51.381 149.329 1.00 27.55 98 HIS A O 1
ATOM 683 N N . LEU A 1 88 ? 136.652 -50.404 147.699 1.00 33.98 99 LEU A N 1
ATOM 684 C CA . LEU A 1 88 ? 136.505 -49.038 148.192 1.00 33.28 99 LEU A CA 1
ATOM 685 C C . LEU A 1 88 ? 135.511 -48.291 147.310 1.00 35.34 99 LEU A C 1
ATOM 686 O O . LEU A 1 88 ? 135.773 -48.076 146.122 1.00 36.96 99 LEU A O 1
ATOM 691 N N . TRP A 1 89 ? 134.381 -47.895 147.892 1.00 28.37 100 TRP A N 1
ATOM 692 C CA . TRP A 1 89 ? 133.339 -47.155 147.195 1.00 29.00 100 TRP A CA 1
ATOM 693 C C . TRP A 1 89 ? 133.301 -45.714 147.688 1.00 39.05 100 TRP A C 1
ATOM 694 O O . TRP A 1 89 ? 133.825 -45.386 148.757 1.00 39.01 100 TRP A O 1
ATOM 705 N N . SER A 1 90 ? 132.661 -44.849 146.900 1.00 33.60 101 SER A N 1
ATOM 706 C CA . SER A 1 90 ? 132.599 -43.432 147.234 1.00 35.44 101 SER A CA 1
ATOM 707 C C . SER A 1 90 ? 131.372 -42.796 146.596 1.00 43.03 101 SER A C 1
ATOM 708 O O . SER A 1 90 ? 130.811 -43.312 145.626 1.00 41.89 101 SER A O 1
ATOM 711 N N . LEU A 1 91 ? 130.973 -41.655 147.155 1.00 43.03 102 LEU A N 1
ATOM 712 C CA . LEU A 1 91 ? 129.870 -40.842 146.645 1.00 45.70 102 LEU A CA 1
ATOM 713 C C . LEU A 1 91 ? 130.452 -39.513 146.169 1.00 54.23 102 LEU A C 1
ATOM 714 O O . LEU A 1 91 ? 130.688 -38.608 146.974 1.00 55.11 102 LEU A O 1
ATOM 719 N N . LYS A 1 92 ? 130.684 -39.397 144.865 1.00 53.38 103 LYS A N 1
ATOM 720 C CA . LYS A 1 92 ? 131.184 -38.164 144.273 1.00 54.63 103 LYS A CA 1
ATOM 721 C C . LYS A 1 92 ? 130.038 -37.389 143.636 1.00 59.20 103 LYS A C 1
ATOM 722 O O . LYS A 1 92 ? 129.180 -37.969 142.962 1.00 58.65 103 LYS A O 1
ATOM 728 N N . VAL A 1 93 ? 130.029 -36.078 143.855 1.00 57.67 104 VAL A N 1
ATOM 729 C CA . VAL A 1 93 ? 128.992 -35.209 143.306 1.00 57.90 104 VAL A CA 1
ATOM 730 C C . VAL A 1 93 ? 129.357 -34.880 141.862 1.00 63.32 104 VAL A C 1
ATOM 731 O O . VAL A 1 93 ? 130.315 -34.149 141.602 1.00 63.10 104 VAL A O 1
ATOM 735 N N . LYS A 1 94 ? 128.592 -35.426 140.919 1.00 60.06 105 LYS A N 1
ATOM 736 C CA . LYS A 1 94 ? 128.744 -35.133 139.500 1.00 60.56 105 LYS A CA 1
ATOM 737 C C . LYS A 1 94 ? 127.419 -34.595 138.982 1.00 65.75 105 LYS A C 1
ATOM 738 O O . LYS A 1 94 ? 126.386 -35.264 139.100 1.00 65.40 105 LYS A O 1
ATOM 740 N N . GLY A 1 95 ? 127.447 -33.387 138.424 1.00 62.56 106 GLY A N 1
ATOM 741 C CA . GLY A 1 95 ? 126.231 -32.771 137.930 1.00 62.29 106 GLY A CA 1
ATOM 742 C C . GLY A 1 95 ? 125.301 -32.273 139.013 1.00 65.67 106 GLY A C 1
ATOM 743 O O . GLY A 1 95 ? 124.079 -32.309 138.837 1.00 65.21 106 GLY A O 1
ATOM 744 N N . GLY A 1 96 ? 125.847 -31.810 140.136 1.00 65.74 107 GLY A N 1
ATOM 745 C CA . GLY A 1 96 ? 125.046 -31.294 141.225 1.00 64.47 107 GLY A CA 1
ATOM 746 C C . GLY A 1 96 ? 124.348 -32.336 142.071 1.00 65.18 107 GLY A C 1
ATOM 747 O O . GLY A 1 96 ? 123.662 -31.967 143.033 1.00 64.46 107 GLY A O 1
ATOM 748 N N . ALA A 1 97 ? 124.494 -33.619 141.751 1.00 62.03 108 ALA A N 1
ATOM 749 C CA . ALA A 1 97 ? 123.857 -34.684 142.510 1.00 59.94 108 ALA A CA 1
ATOM 750 C C . ALA A 1 97 ? 124.862 -35.800 142.749 1.00 59.20 108 ALA A C 1
ATOM 751 O O . ALA A 1 97 ? 125.785 -36.006 141.956 1.00 58.38 108 ALA A O 1
ATOM 753 N N . SER A 1 98 ? 124.668 -36.524 143.847 1.00 41.15 109 SER A N 1
ATOM 754 C CA . SER A 1 98 ? 125.597 -37.571 144.245 1.00 39.65 109 SER A CA 1
ATOM 755 C C . SER A 1 98 ? 125.379 -38.844 143.431 1.00 42.02 109 SER A C 1
ATOM 756 O O . SER A 1 98 ? 124.267 -39.149 142.990 1.00 42.09 109 SER A O 1
ATOM 759 N N . GLU A 1 99 ? 126.464 -39.592 143.235 1.00 39.71 110 GLU A N 1
ATOM 760 C CA . GLU A 1 99 ? 126.402 -40.884 142.570 1.00 38.86 110 GLU A CA 1
ATOM 761 C C . GLU A 1 99 ? 127.397 -41.829 143.223 1.00 39.24 110 GLU A C 1
ATOM 762 O O . GLU A 1 99 ? 128.424 -41.404 143.760 1.00 39.53 110 GLU A O 1
ATOM 768 N N . LEU A 1 100 ? 127.075 -43.118 143.175 1.00 29.50 111 LEU A N 1
ATOM 769 C CA . LEU A 1 100 ? 127.854 -44.162 143.826 1.00 27.75 111 LEU A CA 1
ATOM 770 C C . LEU A 1 100 ? 128.680 -44.902 142.783 1.00 32.01 111 LEU A C 1
ATOM 771 O O . LEU A 1 100 ? 128.152 -45.309 141.744 1.00 32.86 111 LEU A O 1
ATOM 776 N N . GLN A 1 101 ? 129.973 -45.069 143.056 1.00 40.49 112 GLN A N 1
ATOM 777 C CA . GLN A 1 101 ? 130.857 -45.774 142.139 1.00 39.82 112 GLN A CA 1
ATOM 778 C C . GLN A 1 101 ? 131.976 -46.438 142.929 1.00 41.17 112 GLN A C 1
ATOM 779 O O . GLN A 1 101 ? 132.355 -45.974 144.009 1.00 41.84 112 GLN A O 1
ATOM 785 N N . GLU A 1 102 ? 132.502 -47.530 142.378 1.00 29.32 113 GLU A N 1
ATOM 786 C CA . GLU A 1 102 ? 133.565 -48.291 143.022 1.00 28.42 113 GLU A CA 1
ATOM 787 C C . GLU A 1 102 ? 134.920 -47.794 142.535 1.00 36.97 113 GLU A C 1
ATOM 788 O O . GLU A 1 102 ? 135.173 -47.737 141.327 1.00 37.62 113 GLU A O 1
ATOM 794 N N . ASP A 1 103 ? 135.792 -47.446 143.481 1.00 32.91 114 ASP A N 1
ATOM 795 C CA . ASP A 1 103 ? 137.078 -46.843 143.157 1.00 33.56 114 ASP A CA 1
ATOM 796 C C . ASP A 1 103 ? 138.169 -47.885 142.948 1.00 42.64 114 ASP A C 1
ATOM 797 O O . ASP A 1 103 ? 138.924 -47.803 141.973 1.00 43.87 114 ASP A O 1
ATOM 802 N N . GLU A 1 104 ? 138.272 -48.863 143.843 1.00 44.25 115 GLU A N 1
ATOM 803 C CA . GLU A 1 104 ? 139.381 -49.803 143.777 1.00 45.16 115 GLU A CA 1
ATOM 804 C C . GLU A 1 104 ? 139.012 -51.081 144.517 1.00 47.43 115 GLU A C 1
ATOM 805 O O . GLU A 1 104 ? 138.021 -51.142 145.247 1.00 47.17 115 GLU A O 1
ATOM 811 N N . SER A 1 105 ? 139.833 -52.107 144.309 1.00 39.02 116 SER A N 1
ATOM 812 C CA . SER A 1 105 ? 139.639 -53.407 144.927 1.00 38.36 116 SER A CA 1
ATOM 813 C C . SER A 1 105 ? 140.989 -53.940 145.382 1.00 43.54 116 SER A C 1
ATOM 814 O O . SER A 1 105 ? 142.042 -53.480 144.934 1.00 45.08 116 SER A O 1
ATOM 817 N N . PHE A 1 106 ? 140.946 -54.925 146.278 1.00 41.06 117 PHE A N 1
ATOM 818 C CA . PHE A 1 106 ? 142.165 -55.479 146.851 1.00 40.37 117 PHE A CA 1
ATOM 819 C C . PHE A 1 106 ? 141.871 -56.861 147.409 1.00 41.65 117 PHE A C 1
ATOM 820 O O . PHE A 1 106 ? 140.925 -57.029 148.185 1.00 41.09 117 PHE A O 1
ATOM 828 N N . THR A 1 107 ? 142.679 -57.841 147.019 1.00 31.32 118 THR A N 1
ATOM 829 C CA . THR A 1 107 ? 142.617 -59.185 147.580 1.00 31.14 118 THR A CA 1
ATOM 830 C C . THR A 1 107 ? 143.862 -59.394 148.428 1.00 37.14 118 THR A C 1
ATOM 831 O O . THR A 1 107 ? 144.981 -59.410 147.904 1.00 36.46 118 THR A O 1
ATOM 835 N N . LEU A 1 108 ? 143.668 -59.532 149.735 1.00 36.56 119 LEU A N 1
ATOM 836 C CA . LEU A 1 108 ? 144.772 -59.845 150.629 1.00 37.20 119 LEU A CA 1
ATOM 837 C C . LEU A 1 108 ? 145.231 -61.273 150.370 1.00 44.49 119 LEU A C 1
ATOM 838 O O . LEU A 1 108 ? 144.477 -62.225 150.592 1.00 43.34 119 LEU A O 1
ATOM 843 N N . ARG A 1 109 ? 146.456 -61.423 149.881 1.00 52.96 120 ARG A N 1
ATOM 844 C CA . ARG A 1 109 ? 147.022 -62.733 149.599 1.00 55.18 120 ARG A CA 1
ATOM 845 C C . ARG A 1 109 ? 148.326 -62.889 150.361 1.00 63.16 120 ARG A C 1
ATOM 846 O O . ARG A 1 109 ? 149.154 -61.974 150.385 1.00 62.39 120 ARG A O 1
ATOM 848 N N . GLY A 1 110 ? 148.502 -64.050 150.988 1.00 77.39 121 GLY A N 1
ATOM 849 C CA . GLY A 1 110 ? 149.726 -64.341 151.691 1.00 79.99 121 GLY A CA 1
ATOM 850 C C . GLY A 1 110 ? 150.804 -64.851 150.761 1.00 90.26 121 GLY A C 1
ATOM 851 O O . GLY A 1 110 ? 150.613 -65.001 149.546 1.00 89.36 121 GLY A O 1
ATOM 852 N N . PRO A 1 111 ? 151.976 -65.116 151.332 1.00 102.87 122 PRO A N 1
ATOM 853 C CA . PRO A 1 111 ? 153.065 -65.709 150.551 1.00 104.34 122 PRO A CA 1
ATOM 854 C C . PRO A 1 111 ? 152.660 -67.074 150.025 1.00 111.05 122 PRO A C 1
ATOM 855 O O . PRO A 1 111 ? 151.945 -67.820 150.712 1.00 110.44 122 PRO A O 1
ATOM 859 N N . PRO A 1 112 ? 153.081 -67.428 148.810 1.00 94.83 123 PRO A N 1
ATOM 860 C CA . PRO A 1 112 ? 152.682 -68.719 148.233 1.00 94.66 123 PRO A CA 1
ATOM 861 C C . PRO A 1 112 ? 153.061 -69.876 149.144 1.00 99.68 123 PRO A C 1
ATOM 862 O O . PRO A 1 112 ? 154.207 -69.998 149.583 1.00 99.62 123 PRO A O 1
ATOM 866 N N . GLY A 1 113 ? 152.079 -70.724 149.434 1.00 101.87 124 GLY A N 1
ATOM 867 C CA . GLY A 1 113 ? 152.268 -71.811 150.373 1.00 102.28 124 GLY A CA 1
ATOM 868 C C . GLY A 1 113 ? 151.321 -71.709 151.548 1.00 107.22 124 GLY A C 1
ATOM 869 O O . GLY A 1 113 ? 150.828 -72.722 152.053 1.00 106.96 124 GLY A O 1
ATOM 870 N N . ALA A 1 114 ? 151.061 -70.482 151.993 1.00 87.76 125 ALA A N 1
ATOM 871 C CA . ALA A 1 114 ? 150.099 -70.259 153.062 1.00 87.19 125 ALA A CA 1
ATOM 872 C C . ALA A 1 114 ? 148.692 -70.575 152.570 1.00 90.46 125 ALA A C 1
ATOM 873 O O . ALA A 1 114 ? 148.283 -70.127 151.494 1.00 89.76 125 ALA A O 1
ATOM 875 N N . ALA A 1 115 ? 147.956 -71.356 153.357 1.00 84.95 126 ALA A N 1
ATOM 876 C CA . ALA A 1 115 ? 146.621 -71.773 152.964 1.00 83.49 126 ALA A CA 1
ATOM 877 C C . ALA A 1 115 ? 145.671 -70.576 152.939 1.00 85.08 126 ALA A C 1
ATOM 878 O O . ALA A 1 115 ? 145.858 -69.607 153.682 1.00 84.17 126 ALA A O 1
ATOM 880 N N . PRO A 1 116 ? 144.644 -70.613 152.085 1.00 108.41 127 PRO A N 1
ATOM 881 C CA . PRO A 1 116 ? 143.644 -69.535 152.113 1.00 107.48 127 PRO A CA 1
ATOM 882 C C . PRO A 1 116 ? 142.893 -69.471 153.427 1.00 108.45 127 PRO A C 1
ATOM 883 O O . PRO A 1 116 ? 142.438 -68.390 153.821 1.00 107.92 127 PRO A O 1
ATOM 887 N N . SER A 1 117 ? 142.771 -70.601 154.131 1.00 90.54 128 SER A N 1
ATOM 888 C CA . SER A 1 117 ? 142.137 -70.629 155.444 1.00 88.29 128 SER A CA 1
ATOM 889 C C . SER A 1 117 ? 142.897 -69.794 156.467 1.00 87.94 128 SER A C 1
ATOM 890 O O . SER A 1 117 ? 142.410 -69.615 157.590 1.00 88.33 128 SER A O 1
ATOM 893 N N . ALA A 1 118 ? 144.070 -69.274 156.105 1.00 70.94 129 ALA A N 1
ATOM 894 C CA . ALA A 1 118 ? 144.851 -68.401 156.970 1.00 68.47 129 ALA A CA 1
ATOM 895 C C . ALA A 1 118 ? 144.645 -66.928 156.656 1.00 66.06 129 ALA A C 1
ATOM 896 O O . ALA A 1 118 ? 144.511 -66.116 157.577 1.00 66.12 129 ALA A O 1
ATOM 898 N N . THR A 1 119 ? 144.618 -66.562 155.376 1.00 53.63 130 THR A N 1
ATOM 899 C CA . THR A 1 119 ? 144.452 -65.172 154.969 1.00 51.08 130 THR A CA 1
ATOM 900 C C . THR A 1 119 ? 142.988 -64.742 154.881 1.00 47.49 130 THR A C 1
ATOM 901 O O . THR A 1 119 ? 142.718 -63.621 154.436 1.00 46.17 130 THR A O 1
ATOM 905 N N . GLN A 1 120 ? 142.049 -65.597 155.289 1.00 37.88 131 GLN A N 1
ATOM 906 C CA . GLN A 1 120 ? 140.638 -65.229 155.294 1.00 34.98 131 GLN A CA 1
ATOM 907 C C . GLN A 1 120 ? 140.391 -64.089 156.272 1.00 36.34 131 GLN A C 1
ATOM 908 O O . GLN A 1 120 ? 140.674 -64.212 157.467 1.00 34.35 131 GLN A O 1
ATOM 914 N N . ILE A 1 121 ? 139.858 -62.978 155.765 1.00 30.56 132 ILE A N 1
ATOM 915 C CA . ILE A 1 121 ? 139.578 -61.829 156.616 1.00 28.64 132 ILE A CA 1
ATOM 916 C C . ILE A 1 121 ? 138.388 -62.140 157.513 1.00 30.44 132 ILE A C 1
ATOM 917 O O . ILE A 1 121 ? 137.339 -62.598 157.042 1.00 29.87 132 ILE A O 1
ATOM 922 N N . THR A 1 122 ? 138.548 -61.900 158.814 1.00 27.64 133 THR A N 1
ATOM 923 C CA . THR A 1 122 ? 137.452 -62.036 159.768 1.00 26.79 133 THR A CA 1
ATOM 924 C C . THR A 1 122 ? 136.895 -60.677 160.178 1.00 31.62 133 THR A C 1
ATOM 925 O O . THR A 1 122 ? 135.699 -60.418 160.018 1.00 34.20 133 THR A O 1
ATOM 929 N N . VAL A 1 123 ? 137.746 -59.796 160.696 1.00 24.93 134 VAL A N 1
ATOM 930 C CA . VAL A 1 123 ? 137.337 -58.476 161.157 1.00 25.01 134 VAL A CA 1
ATOM 931 C C . VAL A 1 123 ? 138.024 -57.419 160.301 1.00 28.84 134 VAL A C 1
ATOM 932 O O . VAL A 1 123 ? 139.212 -57.539 159.983 1.00 27.38 134 VAL A O 1
ATOM 936 N N . VAL A 1 124 ? 137.272 -56.385 159.932 1.00 24.04 135 VAL A N 1
ATOM 937 C CA . VAL A 1 124 ? 137.798 -55.231 159.212 1.00 24.65 135 VAL A CA 1
ATOM 938 C C . VAL A 1 124 ? 137.658 -54.011 160.113 1.00 32.50 135 VAL A C 1
ATOM 939 O O . VAL A 1 124 ? 136.538 -53.621 160.466 1.00 30.72 135 VAL A O 1
ATOM 943 N N . LEU A 1 125 ? 138.786 -53.409 160.480 1.00 33.50 136 LEU A N 1
ATOM 944 C CA . LEU A 1 125 ? 138.777 -52.237 161.349 1.00 33.93 136 LEU A CA 1
ATOM 945 C C . LEU A 1 125 ? 139.277 -51.017 160.590 1.00 41.58 136 LEU A C 1
ATOM 946 O O . LEU A 1 125 ? 140.485 -50.912 160.325 1.00 42.55 136 LEU A O 1
ATOM 951 N N . PRO A 1 126 ? 138.404 -50.085 160.208 1.00 33.31 137 PRO A N 1
ATOM 952 C CA . PRO A 1 126 ? 138.879 -48.807 159.663 1.00 34.18 137 PRO A CA 1
ATOM 953 C C . PRO A 1 126 ? 139.375 -47.911 160.790 1.00 41.50 137 PRO A C 1
ATOM 954 O O . PRO A 1 126 ? 138.660 -47.664 161.765 1.00 41.38 137 PRO A O 1
ATOM 958 N N . HIS A 1 127 ? 140.609 -47.431 160.658 1.00 41.31 138 HIS A N 1
ATOM 959 C CA . HIS A 1 127 ? 141.196 -46.596 161.694 1.00 42.59 138 HIS A CA 1
ATOM 960 C C . HIS A 1 127 ? 140.561 -45.210 161.685 1.00 47.19 138 HIS A C 1
ATOM 961 O O . HIS A 1 127 ? 140.115 -44.714 160.648 1.00 46.67 138 HIS A O 1
ATOM 968 N N . SER A 1 128 ? 140.522 -44.582 162.865 1.00 41.24 139 SER A N 1
ATOM 969 C CA . SER A 1 128 ? 139.921 -43.257 162.981 1.00 41.62 139 SER A CA 1
ATOM 970 C C . SER A 1 128 ? 140.664 -42.213 162.157 1.00 48.89 139 SER A C 1
ATOM 971 O O . SER A 1 128 ? 140.084 -41.172 161.828 1.00 48.26 139 SER A O 1
ATOM 974 N N . SER A 1 129 ? 141.930 -42.466 161.817 1.00 59.99 140 SER A N 1
ATOM 975 C CA . SER A 1 129 ? 142.680 -41.564 160.953 1.00 60.88 140 SER A CA 1
ATOM 976 C C . SER A 1 129 ? 142.224 -41.621 159.502 1.00 67.21 140 SER A C 1
ATOM 977 O O . SER A 1 129 ? 142.670 -40.791 158.703 1.00 68.35 140 SER A O 1
ATOM 980 N N . CYS A 1 130 ? 141.367 -42.583 159.148 1.00 64.26 141 CYS A N 1
ATOM 981 C CA . CYS A 1 130 ? 140.822 -42.720 157.795 1.00 64.26 141 CYS A CA 1
ATOM 982 C C . CYS A 1 130 ? 141.911 -42.963 156.753 1.00 66.34 141 CYS A C 1
ATOM 983 O O . CYS A 1 130 ? 141.733 -42.654 155.572 1.00 66.92 141 CYS A O 1
ATOM 986 N N . GLU A 1 131 ? 143.042 -43.528 157.175 1.00 53.75 142 GLU A N 1
ATOM 987 C CA . GLU A 1 131 ? 144.136 -43.837 156.269 1.00 52.42 142 GLU A CA 1
ATOM 988 C C . GLU A 1 131 ? 144.560 -45.296 156.297 1.00 50.13 142 GLU A C 1
ATOM 989 O O . GLU A 1 131 ? 145.315 -45.716 155.413 1.00 48.55 142 GLU A O 1
ATOM 995 N N . LEU A 1 132 ? 144.100 -46.080 157.269 1.00 46.58 143 LEU A N 1
ATOM 996 C CA . LEU A 1 132 ? 144.547 -47.454 157.432 1.00 44.91 143 LEU A CA 1
ATOM 997 C C . LEU A 1 132 ? 143.365 -48.387 157.641 1.00 43.99 143 LEU A C 1
ATOM 998 O O . LEU A 1 132 ? 142.389 -48.036 158.312 1.00 42.43 143 LEU A O 1
ATOM 1003 N N . LEU A 1 133 ? 143.465 -49.578 157.057 1.00 36.24 144 LEU A N 1
ATOM 1004 C CA . LEU A 1 133 ? 142.580 -50.696 157.358 1.00 33.55 144 LEU A CA 1
ATOM 1005 C C . LEU A 1 133 ? 143.397 -51.764 158.070 1.00 34.96 144 LEU A C 1
ATOM 1006 O O . LEU A 1 133 ? 144.402 -52.239 157.531 1.00 33.28 144 LEU A O 1
ATOM 1011 N N . TYR A 1 134 ? 142.977 -52.129 159.275 1.00 29.69 145 TYR A N 1
ATOM 1012 C CA . TYR A 1 134 ? 143.528 -53.280 159.974 1.00 29.17 145 TYR A CA 1
ATOM 1013 C C . TYR A 1 134 ? 142.633 -54.483 159.707 1.00 31.92 145 TYR A C 1
ATOM 1014 O O . TYR A 1 134 ? 141.404 -54.383 159.784 1.00 32.06 145 TYR A O 1
ATOM 1023 N N . LEU A 1 135 ? 143.251 -55.615 159.375 1.00 23.97 146 LEU A N 1
ATOM 1024 C CA . LEU A 1 135 ? 142.526 -56.792 158.905 1.00 22.62 146 LEU A CA 1
ATOM 1025 C C . LEU A 1 135 ? 142.880 -57.984 159.779 1.00 28.81 146 LEU A C 1
ATOM 1026 O O . LEU A 1 135 ? 144.007 -58.484 159.725 1.00 29.01 146 LEU A O 1
ATOM 1031 N N . GLY A 1 136 ? 141.917 -58.448 160.570 1.00 32.41 147 GLY A N 1
ATOM 1032 C CA . GLY A 1 136 ? 142.096 -59.686 161.300 1.00 32.48 147 GLY A CA 1
ATOM 1033 C C . GLY A 1 136 ? 141.797 -60.890 160.426 1.00 35.99 147 GLY A C 1
ATOM 1034 O O . GLY A 1 136 ? 140.932 -60.856 159.553 1.00 34.78 147 GLY A O 1
ATOM 1035 N N . THR A 1 137 ? 142.533 -61.972 160.665 1.00 28.92 148 THR A N 1
ATOM 1036 C CA . THR A 1 137 ? 142.452 -63.158 159.826 1.00 28.12 148 THR A CA 1
ATOM 1037 C C . THR A 1 137 ? 142.228 -64.401 160.677 1.00 31.01 148 THR A C 1
ATOM 1038 O O . THR A 1 137 ? 142.406 -64.389 161.897 1.00 30.75 148 THR A O 1
ATOM 1042 N N . GLU A 1 138 ? 141.835 -65.488 160.005 1.00 29.76 149 GLU A N 1
ATOM 1043 C CA . GLU A 1 138 ? 141.614 -66.754 160.693 1.00 30.41 149 GLU A CA 1
ATOM 1044 C C . GLU A 1 138 ? 142.902 -67.340 161.261 1.00 39.10 149 GLU A C 1
ATOM 1045 O O . GLU A 1 138 ? 142.842 -68.161 162.182 1.00 39.81 149 GLU A O 1
ATOM 1051 N N . SER A 1 139 ? 144.062 -66.949 160.727 1.00 32.81 150 SER A N 1
ATOM 1052 C CA . SER A 1 139 ? 145.332 -67.420 161.265 1.00 33.34 150 SER A CA 1
ATOM 1053 C C . SER A 1 139 ? 145.676 -66.763 162.595 1.00 37.45 150 SER A C 1
ATOM 1054 O O . SER A 1 139 ? 146.461 -67.326 163.365 1.00 37.74 150 SER A O 1
ATOM 1057 N N . GLY A 1 140 ? 145.106 -65.594 162.882 1.00 41.99 151 GLY A N 1
ATOM 1058 C CA . GLY A 1 140 ? 145.445 -64.830 164.062 1.00 41.02 151 GLY A CA 1
ATOM 1059 C C . GLY A 1 140 ? 146.338 -63.638 163.806 1.00 42.83 151 GLY A C 1
ATOM 1060 O O . GLY A 1 140 ? 146.733 -62.962 164.765 1.00 42.37 151 GLY A O 1
ATOM 1061 N N . ASN A 1 141 ? 146.670 -63.362 162.550 1.00 34.74 152 ASN A N 1
ATOM 1062 C CA . ASN A 1 141 ? 147.542 -62.257 162.186 1.00 35.06 152 ASN A CA 1
ATOM 1063 C C . ASN A 1 141 ? 146.713 -61.058 161.747 1.00 37.24 152 ASN A C 1
ATOM 1064 O O . ASN A 1 141 ? 145.688 -61.210 161.076 1.00 35.50 152 ASN A O 1
ATOM 1069 N N . VAL A 1 142 ? 147.165 -59.867 162.126 1.00 31.25 153 VAL A N 1
ATOM 1070 C CA . VAL A 1 142 ? 146.507 -58.617 161.772 1.00 30.59 153 VAL A CA 1
ATOM 1071 C C . VAL A 1 142 ? 147.339 -57.928 160.702 1.00 37.20 153 VAL A C 1
ATOM 1072 O O . VAL A 1 142 ? 148.490 -57.546 160.949 1.00 37.06 153 VAL A O 1
ATOM 1076 N N . PHE A 1 143 ? 146.763 -57.766 159.518 1.00 36.83 154 PHE A N 1
ATOM 1077 C CA . PHE A 1 143 ? 147.419 -57.077 158.420 1.00 36.46 154 PHE A CA 1
ATOM 1078 C C . PHE A 1 143 ? 146.933 -55.636 158.343 1.00 40.66 154 PHE A C 1
ATOM 1079 O O . PHE A 1 143 ? 145.841 -55.298 158.806 1.00 38.47 154 PHE A O 1
ATOM 1087 N N . VAL A 1 144 ? 147.770 -54.780 157.764 1.00 36.74 155 VAL A N 1
ATOM 1088 C CA .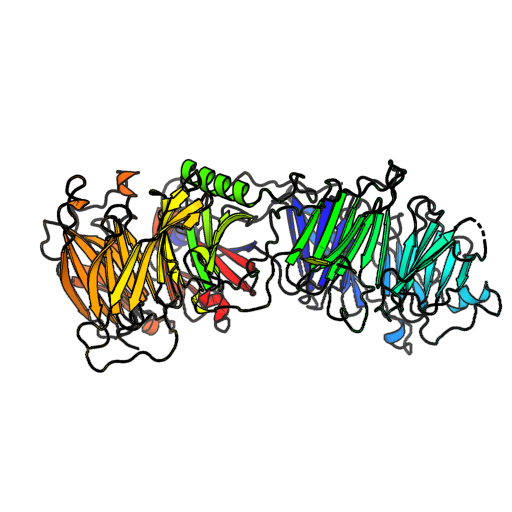 VAL A 1 144 ? 147.480 -53.357 157.638 1.00 37.31 155 VAL A CA 1
ATOM 1089 C C . VAL A 1 144 ? 147.501 -52.994 156.161 1.00 45.20 155 VAL A C 1
ATOM 1090 O O . VAL A 1 144 ? 148.416 -53.393 155.431 1.00 46.41 155 VAL A O 1
ATOM 1094 N N . VAL A 1 145 ? 146.493 -52.243 155.724 1.00 38.00 156 VAL A N 1
ATOM 1095 C CA . VAL A 1 145 ? 146.342 -51.844 154.331 1.00 38.22 156 VAL A CA 1
ATOM 1096 C C . VAL A 1 145 ? 146.107 -50.341 154.281 1.00 43.42 156 VAL A C 1
ATOM 1097 O O . VAL A 1 145 ? 145.300 -49.806 155.050 1.00 41.24 156 VAL A O 1
ATOM 1101 N N . GLN A 1 146 ? 146.817 -49.664 153.383 1.00 45.79 157 GLN A N 1
ATOM 1102 C CA . GLN A 1 146 ? 146.715 -48.219 153.251 1.00 47.16 157 GLN A CA 1
ATOM 1103 C C . GLN A 1 146 ? 145.480 -47.841 152.441 1.00 51.85 157 GLN A C 1
ATOM 1104 O O . GLN A 1 146 ? 145.003 -48.608 151.600 1.00 50.69 157 GLN A O 1
ATOM 1110 N N . LEU A 1 147 ? 144.966 -46.637 152.702 1.00 50.73 158 LEU A N 1
ATOM 1111 C CA . LEU A 1 147 ? 143.741 -46.158 152.085 1.00 51.38 158 LEU A CA 1
ATOM 1112 C C . LEU A 1 147 ? 143.857 -44.660 151.828 1.00 58.63 158 LEU A C 1
ATOM 1113 O O . LEU A 1 147 ? 144.196 -43.912 152.760 1.00 59.42 158 LEU A O 1
ATOM 1118 N N . PRO A 1 148 ? 143.590 -44.186 150.596 1.00 58.77 159 PRO A N 1
ATOM 1119 C CA . PRO A 1 148 ? 143.206 -44.987 149.430 1.00 59.00 159 PRO A CA 1
ATOM 1120 C C . PRO A 1 148 ? 144.406 -45.651 148.770 1.00 64.01 159 PRO A C 1
ATOM 1121 O O . PRO A 1 148 ? 145.429 -45.828 149.432 1.00 64.66 159 PRO A O 1
ATOM 1125 N N . ALA A 1 149 ? 144.279 -45.992 147.486 1.00 63.54 160 ALA A N 1
ATOM 1126 C CA . ALA A 1 149 ? 145.325 -46.704 146.759 1.00 64.21 160 ALA A CA 1
ATOM 1127 C C . ALA A 1 149 ? 145.732 -47.957 147.522 1.00 67.74 160 ALA A C 1
ATOM 1128 O O . ALA A 1 149 ? 146.752 -47.959 148.220 1.00 67.46 160 ALA A O 1
ATOM 1130 N N . PHE A 1 150 ? 144.935 -49.017 147.394 1.00 63.49 161 PHE A N 1
ATOM 1131 C CA . PHE A 1 150 ? 145.123 -50.239 148.168 1.00 62.66 161 PHE A CA 1
ATOM 1132 C C . PHE A 1 150 ? 146.555 -50.744 148.077 1.00 67.31 161 PHE A C 1
ATOM 1133 O O . PHE A 1 150 ? 147.070 -51.002 146.985 1.00 67.58 161 PHE A O 1
ATOM 1141 N N . ARG A 1 151 ? 147.195 -50.873 149.236 1.00 57.39 162 ARG A N 1
ATOM 1142 C CA . ARG A 1 151 ? 148.579 -51.331 149.305 1.00 57.39 162 ARG A CA 1
ATOM 1143 C C . ARG A 1 151 ? 148.816 -51.920 150.685 1.00 58.25 162 ARG A C 1
ATOM 1144 O O . ARG A 1 151 ? 148.692 -51.209 151.688 1.00 57.15 162 ARG A O 1
ATOM 1146 N N . ALA A 1 152 ? 149.141 -53.209 150.741 1.00 48.73 163 ALA A N 1
ATOM 1147 C CA . ALA A 1 152 ? 149.471 -53.836 152.012 1.00 48.28 163 ALA A CA 1
ATOM 1148 C C . ALA A 1 152 ? 150.793 -53.290 152.538 1.00 53.25 163 ALA A C 1
ATOM 1149 O O . ALA A 1 152 ? 151.712 -52.992 151.770 1.00 53.63 163 ALA A O 1
ATOM 1151 N N . LEU A 1 153 ? 150.881 -53.148 153.858 1.00 48.08 164 LEU A N 1
ATOM 1152 C CA . LEU A 1 153 ? 152.062 -52.612 154.531 1.00 47.56 164 LEU A CA 1
ATOM 1153 C C . LEU A 1 153 ? 152.632 -53.732 155.396 1.00 52.95 164 LEU A C 1
ATOM 1154 O O . LEU A 1 153 ? 152.299 -53.843 156.578 1.00 53.38 164 LEU A O 1
ATOM 1159 N N . GLU A 1 154 ? 153.497 -54.559 154.800 1.00 57.52 165 GLU A N 1
ATOM 1160 C CA . GLU A 1 154 ? 153.984 -55.751 155.488 1.00 58.26 165 GLU A CA 1
ATOM 1161 C C . GLU A 1 154 ? 154.783 -55.408 156.740 1.00 64.68 165 GLU A C 1
ATOM 1162 O O . GLU A 1 154 ? 154.874 -56.230 157.660 1.00 64.96 165 GLU A O 1
ATOM 1168 N N . ASP A 1 155 ? 155.360 -54.206 156.802 1.00 76.22 166 ASP A N 1
ATOM 1169 C CA . ASP A 1 155 ? 156.149 -53.818 157.966 1.00 76.24 166 ASP A CA 1
ATOM 1170 C C . ASP A 1 155 ? 155.288 -53.539 159.192 1.00 76.35 166 ASP A C 1
ATOM 1171 O O . ASP A 1 155 ? 155.813 -53.542 160.311 1.00 75.86 166 ASP A O 1
ATOM 1176 N N . ARG A 1 156 ? 153.988 -53.302 159.015 1.00 49.52 167 ARG A N 1
ATOM 1177 C CA . ARG A 1 156 ? 153.087 -52.981 160.114 1.00 47.58 167 ARG A CA 1
ATOM 1178 C C . ARG A 1 156 ? 152.270 -54.180 160.585 1.00 47.03 167 ARG A C 1
ATOM 1179 O O . ARG A 1 156 ? 151.350 -54.010 161.392 1.00 46.60 167 ARG A O 1
ATOM 1187 N N . THR A 1 157 ? 152.588 -55.383 160.113 1.00 41.25 168 THR A N 1
ATOM 1188 C CA . THR A 1 157 ? 151.809 -56.561 160.471 1.00 38.89 168 THR A CA 1
ATOM 1189 C C . THR A 1 157 ? 151.975 -56.904 161.947 1.00 40.22 168 THR A C 1
ATOM 1190 O O . THR A 1 157 ? 153.081 -56.868 162.493 1.00 41.56 168 THR A O 1
ATOM 1194 N N . ILE A 1 158 ? 150.862 -57.233 162.594 1.00 30.80 169 ILE A N 1
ATOM 1195 C CA . ILE A 1 158 ? 150.842 -57.663 163.987 1.00 29.07 169 ILE A CA 1
ATOM 1196 C C . ILE A 1 158 ? 150.496 -59.147 163.983 1.00 31.81 169 ILE A C 1
ATOM 1197 O O . ILE A 1 158 ? 149.322 -59.523 163.893 1.00 29.89 169 ILE A O 1
ATOM 1202 N N . SER A 1 159 ? 151.511 -59.999 164.075 1.00 39.29 170 SER A N 1
ATOM 1203 C CA . SER A 1 159 ? 151.301 -61.437 164.024 1.00 39.89 170 SER A CA 1
ATOM 1204 C C . SER A 1 159 ? 150.932 -61.978 165.402 1.00 44.61 170 SER A C 1
ATOM 1205 O O . SER A 1 159 ? 151.133 -61.327 166.430 1.00 42.42 170 SER A O 1
ATOM 1208 N N . SER A 1 160 ? 150.382 -63.195 165.409 1.00 43.28 171 SER A N 1
ATOM 1209 C CA . SER A 1 160 ? 150.077 -63.855 166.674 1.00 44.09 171 SER A CA 1
ATOM 1210 C C . SER A 1 160 ? 151.353 -64.209 167.426 1.00 49.52 171 SER A C 1
ATOM 1211 O O . SER A 1 160 ? 151.403 -64.108 168.657 1.00 49.93 171 SER A O 1
ATOM 1214 N N . ASP A 1 161 ? 152.398 -64.617 166.700 1.00 43.88 172 ASP A N 1
ATOM 1215 C CA . ASP A 1 161 ? 153.669 -64.936 167.340 1.00 43.80 172 ASP A CA 1
ATOM 1216 C C . ASP A 1 161 ? 154.335 -63.698 167.926 1.00 47.60 172 ASP A C 1
ATOM 1217 O O . ASP A 1 161 ? 155.072 -63.803 168.912 1.00 48.68 172 ASP A O 1
ATOM 1222 N N . ALA A 1 162 ? 154.097 -62.523 167.337 1.00 43.76 173 ALA A N 1
ATOM 1223 C CA . ALA A 1 162 ? 154.634 -61.290 167.902 1.00 43.83 173 ALA A CA 1
ATOM 1224 C C . ALA A 1 162 ? 153.861 -60.848 169.139 1.00 49.01 173 ALA A C 1
ATOM 1225 O O . ALA A 1 162 ? 154.441 -60.226 170.038 1.00 49.79 173 ALA A O 1
ATOM 1227 N N . VAL A 1 163 ? 152.565 -61.160 169.207 1.00 39.72 174 VAL A N 1
ATOM 1228 C CA . VAL A 1 163 ? 151.783 -60.842 170.398 1.00 38.93 174 VAL A CA 1
ATOM 1229 C C . VAL A 1 163 ? 152.130 -61.795 171.534 1.00 42.91 174 VAL A C 1
ATOM 1230 O O . VAL A 1 163 ? 152.342 -61.374 172.678 1.00 42.44 174 VAL A O 1
ATOM 1234 N N . LEU A 1 164 ? 152.196 -63.097 171.236 1.00 41.90 175 LEU A N 1
ATOM 1235 C CA . LEU A 1 164 ? 152.409 -64.097 172.277 1.00 43.07 175 LEU A CA 1
ATOM 1236 C C . LEU A 1 164 ? 153.782 -63.985 172.929 1.00 51.03 175 LEU A C 1
ATOM 1237 O O . LEU A 1 164 ? 153.957 -64.450 174.060 1.00 51.26 175 LEU A O 1
ATOM 1242 N N . GLN A 1 165 ? 154.759 -63.381 172.249 1.00 45.15 176 GLN A N 1
ATOM 1243 C CA . GLN A 1 165 ? 156.086 -63.244 172.841 1.00 47.61 176 GLN A CA 1
ATOM 1244 C C . GLN A 1 165 ? 156.103 -62.212 173.960 1.00 55.03 176 GLN A C 1
ATOM 1245 O O . GLN A 1 165 ? 156.910 -62.324 174.890 1.00 54.25 176 GLN A O 1
ATOM 1251 N N . ARG A 1 166 ? 155.227 -61.209 173.894 1.00 72.76 177 ARG A N 1
ATOM 1252 C CA . ARG A 1 166 ? 155.117 -60.205 174.945 1.00 73.41 177 ARG A CA 1
ATOM 1253 C C . ARG A 1 166 ? 154.360 -60.706 176.168 1.00 77.42 177 ARG A C 1
ATOM 1254 O O . ARG A 1 166 ? 154.228 -59.956 177.141 1.00 77.96 177 ARG A O 1
ATOM 1262 N N . LEU A 1 167 ? 153.872 -61.941 176.149 1.00 47.92 178 LEU A N 1
ATOM 1263 C CA . LEU A 1 167 ? 152.981 -62.467 177.169 1.00 46.92 178 LEU A CA 1
ATOM 1264 C C . LEU A 1 167 ? 153.665 -63.534 178.017 1.00 51.72 178 LEU A C 1
ATOM 1265 O O . LEU A 1 167 ? 154.687 -64.103 177.621 1.00 51.35 178 LEU A O 1
ATOM 1270 N N . PRO A 1 168 ? 153.123 -63.827 179.210 1.00 55.88 179 PRO A N 1
ATOM 1271 C CA . PRO A 1 168 ? 153.658 -64.932 180.018 1.00 56.71 179 PRO A CA 1
ATOM 1272 C C . PRO A 1 168 ? 153.492 -66.299 179.366 1.00 63.15 179 PRO A C 1
ATOM 1273 O O . PRO A 1 168 ? 152.908 -66.423 178.285 1.00 62.37 179 PRO A O 1
ATOM 1277 N N . GLU A 1 169 ? 153.996 -67.338 180.038 1.00 70.06 180 GLU A N 1
ATOM 1278 C CA . GLU A 1 169 ? 154.009 -68.675 179.451 1.00 70.73 180 GLU A CA 1
ATOM 1279 C C . GLU A 1 169 ? 152.612 -69.285 179.404 1.00 73.90 180 GLU A C 1
ATOM 1280 O O . GLU A 1 169 ? 152.254 -69.949 178.424 1.00 73.24 180 GLU A O 1
ATOM 1286 N N . GLU A 1 170 ? 151.807 -69.073 180.448 1.00 83.89 181 GLU A N 1
ATOM 1287 C CA . GLU A 1 170 ? 150.493 -69.703 180.517 1.00 82.97 181 GLU A CA 1
ATOM 1288 C C . GLU A 1 170 ? 149.496 -69.111 179.528 1.00 84.95 181 GLU A C 1
ATOM 1289 O O . GLU A 1 170 ? 148.447 -69.721 179.295 1.00 83.52 181 GLU A O 1
ATOM 1295 N N . ALA A 1 171 ? 149.791 -67.953 178.942 1.00 57.95 182 ALA A N 1
ATOM 1296 C CA . ALA A 1 171 ? 148.903 -67.322 177.977 1.00 56.69 182 ALA A CA 1
ATOM 1297 C C . ALA A 1 171 ? 149.317 -67.588 176.536 1.00 59.79 182 ALA A C 1
ATOM 1298 O O . ALA A 1 171 ? 148.755 -66.979 175.620 1.00 59.32 182 ALA A O 1
ATOM 1300 N N . ARG A 1 172 ? 150.280 -68.480 176.313 1.00 47.50 183 ARG A N 1
ATOM 1301 C CA . ARG A 1 172 ? 150.838 -68.722 174.990 1.00 47.11 183 ARG A CA 1
ATOM 1302 C C . ARG A 1 172 ? 150.313 -69.989 174.329 1.00 50.02 183 ARG A C 1
ATOM 1303 O O . ARG A 1 172 ? 150.716 -70.292 173.203 1.00 49.08 183 ARG A O 1
ATOM 1311 N N . HIS A 1 173 ? 149.429 -70.735 174.991 1.00 76.76 184 HIS A N 1
ATOM 1312 C CA . HIS A 1 173 ? 148.951 -72.017 174.470 1.00 76.73 184 HIS A CA 1
ATOM 1313 C C . HIS A 1 173 ? 147.972 -71.752 173.329 1.00 77.60 184 HIS A C 1
ATOM 1314 O O . HIS A 1 173 ? 146.749 -71.757 173.488 1.00 75.68 184 HIS A O 1
ATOM 1321 N N . ARG A 1 174 ? 148.539 -71.531 172.147 1.00 48.88 185 ARG A N 1
ATOM 1322 C CA . ARG A 1 174 ? 147.793 -71.131 170.965 1.00 47.14 185 ARG A CA 1
ATOM 1323 C C . ARG A 1 174 ? 147.270 -72.343 170.199 1.00 50.58 185 ARG A C 1
ATOM 1324 O O . ARG A 1 174 ? 147.809 -73.450 170.283 1.00 49.99 185 ARG A O 1
ATOM 1332 N N . ARG A 1 175 ? 146.200 -72.115 169.444 1.00 51.86 186 ARG A N 1
ATOM 1333 C CA . ARG A 1 175 ? 145.722 -73.082 168.470 1.00 50.67 186 ARG A CA 1
ATOM 1334 C C . ARG A 1 175 ? 146.337 -72.774 167.106 1.00 54.09 186 ARG A C 1
ATOM 1335 O O . ARG A 1 175 ? 146.958 -71.729 166.899 1.00 53.70 186 ARG A O 1
ATOM 1343 N N . VAL A 1 176 ? 146.176 -73.715 166.171 1.00 55.95 187 VAL A N 1
ATOM 1344 C CA . VAL A 1 176 ? 146.769 -73.553 164.845 1.00 55.32 187 VAL A CA 1
ATOM 1345 C C . VAL A 1 176 ? 146.214 -72.307 164.164 1.00 57.62 187 VAL A C 1
ATOM 1346 O O . VAL A 1 176 ? 146.965 -71.466 163.655 1.00 57.31 187 VAL A O 1
ATOM 1350 N N . PHE A 1 177 ? 144.892 -72.170 164.148 1.00 56.20 188 PHE A N 1
ATOM 1351 C CA . PHE A 1 177 ? 144.225 -70.981 163.625 1.00 54.45 188 PHE A CA 1
ATOM 1352 C C . PHE A 1 177 ? 143.741 -70.174 164.825 1.00 54.73 188 PHE A C 1
ATOM 1353 O O . PHE A 1 177 ? 142.707 -70.484 165.422 1.00 53.05 188 PHE A O 1
ATOM 1361 N N . GLU A 1 178 ? 144.506 -69.139 165.185 1.00 46.82 189 GLU A N 1
ATOM 1362 C CA . GLU A 1 178 ? 144.156 -68.333 166.350 1.00 45.54 189 GLU A CA 1
ATOM 1363 C C . GLU A 1 178 ? 142.810 -67.646 166.176 1.00 45.60 189 GLU A C 1
ATOM 1364 O O . GLU A 1 178 ? 142.118 -67.386 167.167 1.00 46.03 189 GLU A O 1
ATOM 1370 N N . MET A 1 179 ? 142.431 -67.339 164.932 1.00 43.17 190 MET A N 1
ATOM 1371 C CA . MET A 1 179 ? 141.112 -66.809 164.598 1.00 40.14 190 MET A CA 1
ATOM 1372 C C . MET A 1 179 ? 140.840 -65.483 165.298 1.00 37.48 190 MET A C 1
ATOM 1373 O O . MET A 1 179 ? 140.299 -65.461 166.409 1.00 34.57 190 MET A O 1
ATOM 1378 N N . VAL A 1 180 ? 141.211 -64.373 164.660 1.00 24.53 191 VAL A N 1
ATOM 1379 C CA . VAL A 1 180 ? 140.889 -63.061 165.211 1.00 22.77 191 VAL A CA 1
ATOM 1380 C C . VAL A 1 180 ? 139.378 -62.891 165.216 1.00 25.91 191 VAL A C 1
ATOM 1381 O O . VAL A 1 180 ? 138.735 -62.865 164.160 1.00 25.35 191 VAL A O 1
ATOM 1385 N N . GLU A 1 181 ? 138.800 -62.792 166.412 1.00 21.61 192 GLU A N 1
ATOM 1386 C CA . GLU A 1 181 ? 137.363 -62.605 166.555 1.00 19.90 192 GLU A CA 1
ATOM 1387 C C . GLU A 1 181 ? 136.976 -61.168 166.864 1.00 24.71 192 GLU A C 1
ATOM 1388 O O . GLU A 1 181 ? 135.829 -60.785 166.613 1.00 24.73 192 GLU A O 1
ATOM 1394 N N . ALA A 1 182 ? 137.895 -60.372 167.402 1.00 20.70 193 ALA A N 1
ATOM 1395 C CA . ALA A 1 182 ? 137.634 -58.975 167.704 1.00 21.08 193 ALA A CA 1
ATOM 1396 C C . ALA A 1 182 ? 138.853 -58.156 167.319 1.00 24.26 193 ALA A C 1
ATOM 1397 O O . ALA A 1 182 ? 139.990 -58.602 167.492 1.00 23.21 193 ALA A O 1
ATOM 1399 N N . LEU A 1 183 ? 138.607 -56.957 166.790 1.00 22.47 194 LEU A N 1
ATOM 1400 C CA . LEU A 1 183 ? 139.688 -56.075 166.356 1.00 22.96 194 LEU A CA 1
ATOM 1401 C C . LEU A 1 183 ? 139.125 -54.656 166.382 1.00 28.28 194 LEU A C 1
ATOM 1402 O O . LEU A 1 183 ? 138.392 -54.266 165.469 1.00 26.97 194 LEU A O 1
ATOM 1407 N N . GLN A 1 184 ? 139.458 -53.907 167.430 1.00 28.71 195 GLN A N 1
ATOM 1408 C CA . GLN A 1 184 ? 138.829 -52.618 167.674 1.00 28.86 195 GLN A CA 1
ATOM 1409 C C . GLN A 1 184 ? 139.879 -51.593 168.075 1.00 35.61 195 GLN A C 1
ATOM 1410 O O . GLN A 1 184 ? 140.975 -51.935 168.524 1.00 34.89 195 GLN A O 1
ATOM 1416 N N . GLU A 1 185 ? 139.522 -50.326 167.904 1.00 30.75 196 GLU A N 1
ATOM 1417 C CA . GLU A 1 185 ? 140.366 -49.199 168.265 1.00 31.34 196 GLU A CA 1
ATOM 1418 C C . GLU A 1 185 ? 139.921 -48.631 169.607 1.00 33.28 196 GLU A C 1
ATOM 1419 O O . GLU A 1 185 ? 138.737 -48.661 169.950 1.00 30.99 196 GLU A O 1
ATOM 1425 N N . HIS A 1 186 ? 140.884 -48.130 170.375 1.00 32.96 197 HIS A N 1
ATOM 1426 C CA . HIS A 1 186 ? 140.564 -47.530 171.662 1.00 32.63 197 HIS A CA 1
ATOM 1427 C C . HIS A 1 186 ? 139.649 -46.327 171.446 1.00 36.74 197 HIS A C 1
ATOM 1428 O O . HIS A 1 186 ? 139.962 -45.457 170.621 1.00 35.76 197 HIS A O 1
ATOM 1435 N N . PRO A 1 187 ? 138.519 -46.241 172.151 1.00 32.80 198 PRO A N 1
ATOM 1436 C CA . PRO A 1 187 ? 137.570 -45.147 171.884 1.00 33.88 198 PRO A CA 1
ATOM 1437 C C . PRO A 1 187 ? 138.128 -43.766 172.177 1.00 44.12 198 PRO A C 1
ATOM 1438 O O . PRO A 1 187 ? 137.552 -42.772 171.717 1.00 44.27 198 PRO A O 1
ATOM 1442 N N . ARG A 1 188 ? 139.234 -43.667 172.921 1.00 55.41 199 ARG A N 1
ATOM 1443 C CA . ARG A 1 188 ? 139.801 -42.382 173.312 1.00 56.13 199 ARG A CA 1
ATOM 1444 C C . ARG A 1 188 ? 141.301 -42.304 173.037 1.00 60.59 199 ARG A C 1
ATOM 1445 O O . ARG A 1 188 ? 141.973 -41.413 173.567 1.00 62.11 199 ARG A O 1
ATOM 1453 N N . ASP A 1 189 ? 141.844 -43.212 172.218 1.00 47.43 200 ASP A N 1
ATOM 1454 C CA . ASP A 1 189 ? 143.269 -43.196 171.903 1.00 46.65 200 ASP A CA 1
ATOM 1455 C C . ASP A 1 189 ? 143.551 -43.948 170.605 1.00 48.42 200 ASP A C 1
ATOM 1456 O O . ASP A 1 189 ? 143.571 -45.186 170.595 1.00 47.17 200 ASP A O 1
ATOM 1461 N N . PRO A 1 190 ? 143.793 -43.239 169.498 1.00 38.58 201 PRO A N 1
ATOM 1462 C CA . PRO A 1 190 ? 144.033 -43.918 168.214 1.00 36.74 201 PRO A CA 1
ATOM 1463 C C . PRO A 1 190 ? 145.325 -44.718 168.149 1.00 38.66 201 PRO A C 1
ATOM 1464 O O . PRO A 1 190 ? 145.600 -45.316 167.102 1.00 36.78 201 PRO A O 1
ATOM 1468 N N . ASN A 1 191 ? 146.130 -44.752 169.213 1.00 37.27 202 ASN A N 1
ATOM 1469 C CA . ASN A 1 191 ? 147.368 -45.523 169.207 1.00 36.94 202 ASN A CA 1
ATOM 1470 C C . ASN A 1 191 ? 147.194 -46.940 169.740 1.00 39.13 202 ASN A C 1
ATOM 1471 O O . ASN A 1 191 ? 148.060 -47.789 169.503 1.00 37.99 202 ASN A O 1
ATOM 1476 N N . GLN A 1 192 ? 146.100 -47.218 170.440 1.00 39.07 203 GLN A N 1
ATOM 1477 C CA . GLN A 1 192 ? 145.845 -48.533 171.010 1.00 38.83 203 GLN A CA 1
ATOM 1478 C C . GLN A 1 192 ? 144.774 -49.255 170.207 1.00 41.87 203 GLN A C 1
ATOM 1479 O O . GLN A 1 192 ? 143.785 -48.648 169.784 1.00 41.35 203 GLN A O 1
ATOM 1485 N N . ILE A 1 193 ? 144.979 -50.553 169.993 1.00 38.78 204 ILE A N 1
ATOM 1486 C CA . ILE A 1 193 ? 143.975 -51.409 169.377 1.00 36.98 204 ILE A CA 1
ATOM 1487 C C . ILE A 1 193 ? 143.823 -52.667 170.218 1.00 36.70 204 ILE A C 1
ATOM 1488 O O . ILE A 1 193 ? 144.782 -53.157 170.824 1.00 36.52 204 ILE A O 1
ATOM 1493 N N . LEU A 1 194 ? 142.599 -53.178 170.263 1.00 29.85 205 LEU A N 1
ATOM 1494 C CA . LEU A 1 194 ? 142.292 -54.433 170.927 1.00 27.63 205 LEU A CA 1
ATOM 1495 C C . LEU A 1 194 ? 142.285 -55.549 169.895 1.00 28.69 205 LEU A C 1
ATOM 1496 O O . LEU A 1 194 ? 141.724 -55.396 168.808 1.00 27.04 205 LEU A O 1
ATOM 1501 N N . ILE A 1 195 ? 142.915 -56.668 170.236 1.00 20.13 206 ILE A N 1
ATOM 1502 C CA . ILE A 1 195 ? 142.874 -57.877 169.424 1.00 20.68 206 ILE A CA 1
ATOM 1503 C C . ILE A 1 195 ? 142.339 -59.004 170.294 1.00 26.35 206 ILE A C 1
ATOM 1504 O O . ILE A 1 195 ? 142.839 -59.228 171.403 1.00 25.40 206 ILE A O 1
ATOM 1509 N N . GLY A 1 196 ? 141.325 -59.697 169.800 1.00 29.47 207 GLY A N 1
ATOM 1510 C CA . GLY A 1 196 ? 140.747 -60.835 170.499 1.00 29.17 207 GLY A CA 1
ATOM 1511 C C . GLY A 1 196 ? 140.790 -62.072 169.626 1.00 32.56 207 GLY A C 1
ATOM 1512 O O . GLY A 1 196 ? 140.469 -62.011 168.439 1.00 30.11 207 GLY A O 1
ATOM 1513 N N . TYR A 1 197 ? 141.193 -63.188 170.219 1.00 29.81 208 TYR A N 1
ATOM 1514 C CA . TYR A 1 197 ? 141.299 -64.452 169.511 1.00 29.07 208 TYR A CA 1
ATOM 1515 C C . TYR A 1 197 ? 140.240 -65.423 170.016 1.00 30.79 208 TYR A C 1
ATOM 1516 O O . TYR A 1 197 ? 139.667 -65.248 171.094 1.00 28.88 208 TYR A O 1
ATOM 1525 N N . SER A 1 198 ? 139.996 -66.464 169.217 1.00 27.97 209 SER A N 1
ATOM 1526 C CA . SER A 1 198 ? 138.880 -67.366 169.485 1.00 27.34 209 SER A CA 1
ATOM 1527 C C . SER A 1 198 ? 139.026 -68.070 170.830 1.00 33.76 209 SER A C 1
ATOM 1528 O O . SER A 1 198 ? 138.044 -68.221 171.565 1.00 33.31 209 SER A O 1
ATOM 1531 N N . ARG A 1 199 ? 140.241 -68.501 171.177 1.00 30.17 210 ARG A N 1
ATOM 1532 C CA . ARG A 1 199 ? 140.423 -69.292 172.391 1.00 30.04 210 ARG A CA 1
ATOM 1533 C C . ARG A 1 199 ? 140.248 -68.479 173.669 1.00 34.65 210 ARG A C 1
ATOM 1534 O O . ARG A 1 199 ? 140.249 -69.065 174.758 1.00 35.92 210 ARG A O 1
ATOM 1542 N N . GLY A 1 200 ? 140.091 -67.162 173.575 1.00 34.22 211 GLY A N 1
ATOM 1543 C CA . GLY A 1 200 ? 139.797 -66.337 174.732 1.00 32.73 211 GLY A CA 1
ATOM 1544 C C . GLY A 1 200 ? 140.847 -65.305 175.074 1.00 35.71 211 GLY A C 1
ATOM 1545 O O . GLY A 1 200 ? 140.610 -64.488 175.976 1.00 34.74 211 GLY A O 1
ATOM 1546 N N . LEU A 1 201 ? 142.001 -65.295 174.411 1.00 25.66 212 LEU A N 1
ATOM 1547 C CA . LEU A 1 201 ? 143.021 -64.294 174.693 1.00 25.76 212 LEU A CA 1
ATOM 1548 C C . LEU A 1 201 ? 142.627 -62.959 174.076 1.00 27.85 212 LEU A C 1
ATOM 1549 O O . LEU A 1 201 ? 142.340 -62.878 172.879 1.00 25.62 212 LEU A O 1
ATOM 1554 N N . VAL A 1 202 ? 142.615 -61.911 174.895 1.00 25.86 213 VAL A N 1
ATOM 1555 C CA . VAL A 1 202 ? 142.344 -60.553 174.438 1.00 25.78 213 VAL A CA 1
ATOM 1556 C C . VAL A 1 202 ? 143.509 -59.677 174.871 1.00 30.66 213 VAL A C 1
ATOM 1557 O O . VAL A 1 202 ? 143.898 -59.698 176.042 1.00 30.28 213 VAL A O 1
ATOM 1561 N N . VAL A 1 203 ? 144.069 -58.916 173.934 1.00 25.66 214 VAL A N 1
ATOM 1562 C CA . VAL A 1 203 ? 145.174 -58.017 174.234 1.00 26.16 214 VAL A CA 1
ATOM 1563 C C . VAL A 1 203 ? 144.796 -56.604 173.808 1.00 32.84 214 VAL A C 1
ATOM 1564 O O . VAL A 1 203 ? 143.956 -56.393 172.931 1.00 31.35 214 VAL A O 1
ATOM 1568 N N . ILE A 1 204 ? 145.425 -55.629 174.458 1.00 35.53 215 ILE A N 1
ATOM 1569 C CA . ILE A 1 204 ? 145.403 -54.238 174.023 1.00 35.84 215 ILE A CA 1
ATOM 1570 C C . ILE A 1 204 ? 146.819 -53.873 173.605 1.00 41.03 215 ILE A C 1
ATOM 1571 O O . ILE A 1 204 ? 147.767 -54.044 174.381 1.00 40.92 215 ILE A O 1
ATOM 1576 N N . TRP A 1 205 ? 146.959 -53.375 172.381 1.00 37.54 216 TRP A N 1
ATOM 1577 C CA . TRP A 1 205 ? 148.233 -53.333 171.680 1.00 38.25 216 TRP A CA 1
ATOM 1578 C C . TRP A 1 205 ? 148.641 -51.893 171.416 1.00 46.51 216 TRP A C 1
ATOM 1579 O O . TRP A 1 205 ? 147.875 -51.126 170.823 1.00 45.45 216 TRP A O 1
ATOM 1590 N N . ASP A 1 206 ? 149.845 -51.531 171.859 1.00 50.30 217 ASP A N 1
ATOM 1591 C CA . ASP A 1 206 ? 150.419 -50.222 171.563 1.00 51.60 217 ASP A CA 1
ATOM 1592 C C . ASP A 1 206 ? 151.013 -50.273 170.161 1.00 55.92 217 ASP A C 1
ATOM 1593 O O . ASP A 1 206 ? 152.030 -50.937 169.935 1.00 56.16 217 ASP A O 1
ATOM 1598 N N . LEU A 1 207 ? 150.375 -49.577 169.217 1.00 46.00 218 LEU A N 1
ATOM 1599 C CA . LEU A 1 207 ? 150.799 -49.651 167.822 1.00 46.57 218 LEU A CA 1
ATOM 1600 C C . LEU A 1 207 ? 152.178 -49.034 167.625 1.00 52.56 218 LEU A C 1
ATOM 1601 O O . LEU A 1 207 ? 153.044 -49.623 166.968 1.00 52.20 218 LEU A O 1
ATOM 1606 N N . GLN A 1 208 ? 152.400 -47.844 168.191 1.00 53.48 219 GLN A N 1
ATOM 1607 C CA . GLN A 1 208 ? 153.670 -47.152 167.988 1.00 54.52 219 GLN A CA 1
ATOM 1608 C C . GLN A 1 208 ? 154.817 -47.875 168.683 1.00 59.37 219 GLN A C 1
ATOM 1609 O O . GLN A 1 208 ? 155.930 -47.945 168.147 1.00 59.33 219 GLN A O 1
ATOM 1615 N N . GLY A 1 209 ? 154.567 -48.419 169.874 1.00 48.26 220 GLY A N 1
ATOM 1616 C CA . GLY A 1 209 ? 155.591 -49.111 170.632 1.00 48.15 220 GLY A CA 1
ATOM 1617 C C . GLY A 1 209 ? 155.685 -50.602 170.406 1.00 51.81 220 GLY A C 1
ATOM 1618 O O . GLY A 1 209 ? 156.621 -51.230 170.908 1.00 52.53 220 GLY A O 1
ATOM 1619 N N . SER A 1 210 ? 154.733 -51.183 169.674 1.00 56.44 221 SER A N 1
ATOM 1620 C CA . SER A 1 210 ? 154.747 -52.605 169.327 1.00 55.98 221 SER A CA 1
ATOM 1621 C C . SER A 1 210 ? 154.863 -53.482 170.574 1.00 59.23 221 SER A C 1
ATOM 1622 O O . SER A 1 210 ? 155.750 -54.332 170.690 1.00 58.97 221 SER A O 1
ATOM 1625 N N . ARG A 1 211 ? 153.946 -53.273 171.517 1.00 49.49 222 ARG A N 1
ATOM 1626 C CA . ARG A 1 211 ? 153.996 -53.985 172.786 1.00 48.48 222 ARG A CA 1
ATOM 1627 C C . ARG A 1 211 ? 152.591 -54.139 173.348 1.00 48.57 222 ARG A C 1
ATOM 1628 O O . ARG A 1 211 ? 151.701 -53.328 173.075 1.00 47.46 222 ARG A O 1
ATOM 1636 N N . VAL A 1 212 ? 152.408 -55.191 174.140 1.00 40.58 223 VAL A N 1
ATOM 1637 C CA . VAL A 1 212 ? 151.124 -55.472 174.775 1.00 38.74 223 VAL A CA 1
ATOM 1638 C C . VAL A 1 212 ? 151.015 -54.648 176.052 1.00 41.42 223 VAL A C 1
ATOM 1639 O O . VAL A 1 212 ? 151.890 -54.712 176.922 1.00 42.42 223 VAL A O 1
ATOM 1643 N N . LEU A 1 213 ? 149.938 -53.872 176.166 1.00 36.85 224 LEU A N 1
ATOM 1644 C CA . LEU A 1 213 ? 149.696 -53.049 177.344 1.00 36.23 224 LEU A CA 1
ATOM 1645 C C . LEU A 1 213 ? 148.801 -53.728 178.371 1.00 37.47 224 LEU A C 1
ATOM 1646 O O . LEU A 1 213 ? 148.853 -53.370 179.554 1.00 37.01 224 LEU A O 1
ATOM 1651 N N . TYR A 1 214 ? 148.005 -54.707 177.950 1.00 38.34 225 TYR A N 1
ATOM 1652 C CA . TYR A 1 214 ? 146.883 -55.218 178.723 1.00 36.74 225 TYR A CA 1
ATOM 1653 C C . TYR A 1 214 ? 146.470 -56.540 178.099 1.00 36.99 225 TYR A C 1
ATOM 1654 O O . TYR A 1 214 ? 146.577 -56.715 176.883 1.00 34.55 225 TYR A O 1
ATOM 1663 N N . HIS A 1 215 ? 146.011 -57.473 178.932 1.00 32.31 226 HIS A N 1
ATOM 1664 C CA . HIS A 1 215 ? 145.563 -58.751 178.391 1.00 32.58 226 HIS A CA 1
ATOM 1665 C C . HIS A 1 215 ? 144.779 -59.516 179.445 1.00 37.30 226 HIS A C 1
ATOM 1666 O O . HIS A 1 215 ? 144.928 -59.284 180.647 1.00 37.52 226 HIS A O 1
ATOM 1673 N N . PHE A 1 216 ? 143.930 -60.427 178.970 1.00 31.48 227 PHE A N 1
ATOM 1674 C CA . PHE A 1 216 ? 143.311 -61.433 179.821 1.00 30.21 227 PHE A CA 1
ATOM 1675 C C . PHE A 1 216 ? 143.012 -62.664 178.978 1.00 33.88 227 PHE A C 1
ATOM 1676 O O . PHE A 1 216 ? 142.982 -62.608 177.747 1.00 31.75 227 PHE A O 1
ATOM 1684 N N . LEU A 1 217 ? 142.788 -63.782 179.662 1.00 34.78 228 LEU A N 1
ATOM 1685 C CA . LEU A 1 217 ? 142.485 -65.058 179.018 1.00 35.43 228 LEU A CA 1
ATOM 1686 C C . LEU A 1 217 ? 141.154 -65.548 179.582 1.00 39.52 228 LEU A C 1
ATOM 1687 O O . LEU A 1 217 ? 141.098 -66.056 180.706 1.00 41.21 228 LEU A O 1
ATOM 1692 N N . SER A 1 218 ? 140.081 -65.386 178.811 1.00 31.41 229 SER A N 1
ATOM 1693 C CA . SER A 1 218 ? 138.763 -65.768 179.293 1.00 29.59 229 SER A CA 1
ATOM 1694 C C . SER A 1 218 ? 138.633 -67.286 179.371 1.00 33.09 229 SER A C 1
ATOM 1695 O O . SER A 1 218 ? 139.314 -68.037 178.667 1.00 32.27 229 SER A O 1
ATOM 1698 N N . SER A 1 219 ? 137.736 -67.734 180.252 1.00 37.27 230 SER A N 1
ATOM 1699 C CA . SER A 1 219 ? 137.533 -69.163 180.466 1.00 37.36 230 SER A CA 1
ATOM 1700 C C . SER A 1 219 ? 136.756 -69.812 179.328 1.00 39.91 230 SER A C 1
ATOM 1701 O O . SER A 1 219 ? 136.949 -71.002 179.053 1.00 39.67 230 SER A O 1
ATOM 1704 N N . GLN A 1 220 ? 135.889 -69.060 178.659 1.00 31.41 231 GLN A N 1
ATOM 1705 C CA . GLN A 1 220 ? 135.074 -69.576 177.571 1.00 29.48 231 GLN A CA 1
ATOM 1706 C C . GLN A 1 220 ? 135.578 -69.052 176.232 1.00 29.87 231 GLN A C 1
ATOM 1707 O O . GLN A 1 220 ? 136.282 -68.042 176.157 1.00 27.36 231 GLN A O 1
ATOM 1713 N N . GLN A 1 221 ? 135.206 -69.765 175.171 1.00 24.47 232 GLN A N 1
ATOM 1714 C CA . GLN A 1 221 ? 135.598 -69.368 173.826 1.00 24.67 232 GLN A CA 1
ATOM 1715 C C . GLN A 1 221 ? 134.993 -68.013 173.481 1.00 29.99 232 GLN A C 1
ATOM 1716 O O . GLN A 1 221 ? 133.812 -67.761 173.732 1.00 29.07 232 GLN A O 1
ATOM 1722 N N . LEU A 1 222 ? 135.810 -67.136 172.900 1.00 27.65 233 LEU A N 1
ATOM 1723 C CA . LEU A 1 222 ? 135.408 -65.762 172.629 1.00 27.40 233 LEU A CA 1
ATOM 1724 C C . LEU A 1 222 ? 134.623 -65.659 171.325 1.00 30.68 233 LEU A C 1
ATOM 1725 O O . LEU A 1 222 ? 135.011 -66.228 170.299 1.00 29.53 233 LEU A O 1
ATOM 1730 N N . GLU A 1 223 ? 133.520 -64.914 171.370 1.00 26.86 234 GLU A N 1
ATOM 1731 C CA . GLU A 1 223 ? 132.713 -64.613 170.193 1.00 25.40 234 GLU A CA 1
ATOM 1732 C C . GLU A 1 223 ? 132.849 -63.175 169.724 1.00 27.88 234 GLU A C 1
ATOM 1733 O O . GLU A 1 223 ? 132.976 -62.940 168.522 1.00 27.54 234 GLU A O 1
ATOM 1739 N N . ASN A 1 224 ? 132.837 -62.205 170.636 1.00 23.07 235 ASN A N 1
ATOM 1740 C CA . ASN A 1 224 ? 132.865 -60.801 170.241 1.00 22.21 235 ASN A CA 1
ATOM 1741 C C . ASN A 1 224 ? 133.204 -59.942 171.453 1.00 24.83 235 ASN A C 1
ATOM 1742 O O . ASN A 1 224 ? 133.311 -60.431 172.580 1.00 23.24 235 ASN A O 1
ATOM 1747 N N . ILE A 1 225 ? 133.354 -58.642 171.200 1.00 22.59 236 ILE A N 1
ATOM 1748 C CA . ILE A 1 225 ? 133.840 -57.682 172.183 1.00 23.41 236 ILE A CA 1
ATOM 1749 C C . ILE A 1 225 ? 133.130 -56.353 171.956 1.00 25.06 236 ILE A C 1
ATOM 1750 O O . ILE A 1 225 ? 132.813 -55.986 170.820 1.00 24.84 236 ILE A O 1
ATOM 1755 N N . TRP A 1 226 ? 132.858 -55.635 173.048 1.00 21.05 237 TRP A N 1
ATOM 1756 C CA . TRP A 1 226 ? 132.445 -54.241 172.956 1.00 21.61 237 TRP A CA 1
ATOM 1757 C C . TRP A 1 226 ? 133.267 -53.389 173.914 1.00 26.93 237 TRP A C 1
ATOM 1758 O O . TRP A 1 226 ? 133.469 -53.760 175.074 1.00 24.94 237 TRP A O 1
ATOM 1769 N N . TRP A 1 227 ? 133.727 -52.240 173.422 1.00 20.91 238 TRP A N 1
ATOM 1770 C CA . TRP A 1 227 ? 134.596 -51.337 174.170 1.00 22.42 238 TRP A CA 1
ATOM 1771 C C . TRP A 1 227 ? 133.777 -50.121 174.585 1.00 28.39 238 TRP A C 1
ATOM 1772 O O . TRP A 1 227 ? 133.343 -49.340 173.731 1.00 28.06 238 TRP A O 1
ATOM 1783 N N . GLN A 1 228 ? 133.575 -49.964 175.894 1.00 31.32 239 GLN A N 1
ATOM 1784 C CA . GLN A 1 228 ? 132.761 -48.874 176.415 1.00 31.74 239 GLN A CA 1
ATOM 1785 C C . GLN A 1 228 ? 133.283 -47.534 175.912 1.00 39.41 239 GLN A C 1
ATOM 1786 O O . GLN A 1 228 ? 134.467 -47.382 175.602 1.00 39.91 239 GLN A O 1
ATOM 1792 N N . ARG A 1 229 ? 132.374 -46.558 175.836 1.00 36.36 240 ARG A N 1
ATOM 1793 C CA . ARG A 1 229 ? 132.668 -45.281 175.189 1.00 37.19 240 ARG A CA 1
ATOM 1794 C C . ARG A 1 229 ? 133.912 -44.612 175.759 1.00 43.11 240 ARG A C 1
ATOM 1795 O O . ARG A 1 229 ? 134.695 -44.010 175.016 1.00 43.07 240 ARG A O 1
ATOM 1803 N N . ASP A 1 230 ? 134.117 -44.705 177.074 1.00 36.66 241 ASP A N 1
ATOM 1804 C CA . ASP A 1 230 ? 135.295 -44.101 177.684 1.00 37.77 241 ASP A CA 1
ATOM 1805 C C . ASP A 1 230 ? 136.517 -45.009 177.644 1.00 43.83 241 ASP A C 1
ATOM 1806 O O . ASP A 1 230 ? 137.607 -44.568 178.023 1.00 44.83 241 ASP A O 1
ATOM 1811 N N . GLY A 1 231 ? 136.366 -46.253 177.193 1.00 43.19 242 GLY A N 1
ATOM 1812 C CA . GLY A 1 231 ? 137.476 -47.175 177.093 1.00 41.66 242 GLY A CA 1
ATOM 1813 C C . GLY A 1 231 ? 137.882 -47.843 178.386 1.00 40.85 242 GLY A C 1
ATOM 1814 O O . GLY A 1 231 ? 138.849 -48.616 178.386 1.00 41.18 242 GLY A O 1
ATOM 1815 N N . ARG A 1 232 ? 137.180 -47.582 179.484 1.00 30.10 243 ARG A N 1
ATOM 1816 C CA . ARG A 1 232 ? 137.549 -48.119 180.786 1.00 28.85 243 ARG A CA 1
ATOM 1817 C C . ARG A 1 232 ? 136.847 -49.429 181.116 1.00 30.07 243 ARG A C 1
ATOM 1818 O O . ARG A 1 232 ? 137.094 -49.993 182.186 1.00 29.41 243 ARG A O 1
ATOM 1826 N N . LEU A 1 233 ? 135.991 -49.930 180.231 1.00 25.23 244 LEU A N 1
ATOM 1827 C CA . LEU A 1 233 ? 135.271 -51.172 180.470 1.00 23.95 244 LEU A CA 1
ATOM 1828 C C . LEU A 1 233 ? 135.152 -51.950 179.169 1.00 27.46 244 LEU A C 1
ATOM 1829 O O . LEU A 1 233 ? 134.875 -51.373 178.115 1.00 26.85 244 LEU A O 1
ATOM 1834 N N . LEU A 1 234 ? 135.369 -53.260 179.249 1.00 27.82 245 LEU A N 1
ATOM 1835 C CA . LEU A 1 234 ? 135.202 -54.166 178.120 1.00 26.89 245 LEU A CA 1
ATOM 1836 C C . LEU A 1 234 ? 134.116 -55.180 178.443 1.00 28.38 245 LEU A C 1
ATOM 1837 O O . LEU A 1 234 ? 134.039 -55.681 179.568 1.00 26.45 245 LEU A O 1
ATOM 1842 N N . VAL A 1 235 ? 133.281 -55.483 177.456 1.00 25.29 246 VAL A N 1
ATOM 1843 C CA . VAL A 1 235 ? 132.280 -56.536 177.573 1.00 23.89 246 VAL A CA 1
ATOM 1844 C C . VAL A 1 235 ? 132.536 -57.541 176.461 1.00 27.02 246 VAL A C 1
ATOM 1845 O O . VAL A 1 235 ? 132.527 -57.182 175.277 1.00 27.32 246 VAL A O 1
ATOM 1849 N N . SER A 1 236 ? 132.777 -58.791 176.841 1.00 23.99 247 SER A N 1
ATOM 1850 C CA . SER A 1 236 ? 132.980 -59.886 175.906 1.00 23.02 247 SER A CA 1
ATOM 1851 C C . SER A 1 236 ? 131.782 -60.824 175.959 1.00 23.35 247 SER A C 1
ATOM 1852 O O . SER A 1 236 ? 131.110 -60.926 176.985 1.00 21.49 247 SER A O 1
ATOM 1855 N N . CYS A 1 237 ? 131.517 -61.508 174.849 1.00 21.20 248 CYS A N 1
ATOM 1856 C CA . CYS A 1 237 ? 130.486 -62.535 174.799 1.00 19.59 248 CYS A CA 1
ATOM 1857 C C . CYS A 1 237 ? 131.098 -63.817 174.250 1.00 23.81 248 CYS A C 1
ATOM 1858 O O . CYS A 1 237 ? 132.101 -63.788 173.533 1.00 23.53 248 CYS A O 1
ATOM 1861 N N . HIS A 1 238 ? 130.491 -64.951 174.600 1.00 20.02 249 HIS A N 1
ATOM 1862 C CA . HIS A 1 238 ? 131.176 -66.230 174.484 1.00 19.77 249 HIS A CA 1
ATOM 1863 C C . HIS A 1 238 ? 130.255 -67.304 173.918 1.00 25.63 249 HIS A C 1
ATOM 1864 O O . HIS A 1 238 ? 129.033 -67.147 173.855 1.00 24.04 249 HIS A O 1
ATOM 1871 N N . SER A 1 239 ? 130.876 -68.417 173.512 1.00 26.91 250 SER A N 1
ATOM 1872 C CA . SER A 1 239 ? 130.208 -69.477 172.767 1.00 28.25 250 SER A CA 1
ATOM 1873 C C . SER A 1 239 ? 129.233 -70.291 173.607 1.00 35.99 250 SER A C 1
ATOM 1874 O O . SER A 1 239 ? 128.423 -71.028 173.035 1.00 36.37 250 SER A O 1
ATOM 1877 N N . ASP A 1 240 ? 129.292 -70.191 174.933 1.00 28.35 251 ASP A N 1
ATOM 1878 C CA . ASP A 1 240 ? 128.353 -70.887 175.800 1.00 26.75 251 ASP A CA 1
ATOM 1879 C C . ASP A 1 240 ? 127.151 -70.028 176.155 1.00 27.67 251 ASP A C 1
ATOM 1880 O O . ASP A 1 240 ? 126.351 -70.421 177.011 1.00 25.84 251 ASP A O 1
ATOM 1885 N N . GLY A 1 241 ? 127.010 -68.868 175.521 1.00 23.53 252 GLY A N 1
ATOM 1886 C CA . GLY A 1 241 ? 125.888 -67.993 175.784 1.00 21.80 252 GLY A CA 1
ATOM 1887 C C . GLY A 1 241 ? 126.060 -67.055 176.951 1.00 23.93 252 GLY A C 1
ATOM 1888 O O . GLY A 1 241 ? 125.058 -66.553 177.472 1.00 22.94 252 GLY A O 1
ATOM 1889 N N . SER A 1 242 ? 127.291 -66.801 177.383 1.00 20.66 253 SER A N 1
ATOM 1890 C CA . SER A 1 242 ? 127.563 -65.912 178.501 1.00 20.28 253 SER A CA 1
ATOM 1891 C C . SER A 1 242 ? 128.275 -64.654 178.022 1.00 26.89 253 SER A C 1
ATOM 1892 O O . SER A 1 242 ? 128.793 -64.591 176.903 1.00 27.11 253 SER A O 1
ATOM 1895 N N . TYR A 1 243 ? 128.299 -63.644 178.890 1.00 23.12 254 TYR A N 1
ATOM 1896 C CA . TYR A 1 243 ? 129.068 -62.440 178.624 1.00 25.01 254 TYR A CA 1
ATOM 1897 C C . TYR A 1 243 ? 129.687 -61.937 179.919 1.00 30.93 254 TYR A C 1
ATOM 1898 O O . TYR A 1 243 ? 129.100 -62.064 180.996 1.00 31.92 254 TYR A O 1
ATOM 1907 N N . CYS A 1 244 ? 130.885 -61.367 179.800 1.00 33.28 255 CYS A N 1
ATOM 1908 C CA . CYS A 1 244 ? 131.657 -60.898 180.941 1.00 34.61 255 CYS A CA 1
ATOM 1909 C C . CYS A 1 244 ? 131.928 -59.405 180.826 1.00 32.82 255 CYS A C 1
ATOM 1910 O O . CYS A 1 244 ? 131.946 -58.844 179.728 1.00 29.66 255 CYS A O 1
ATOM 1913 N N . GLN A 1 245 ? 132.142 -58.766 181.972 1.00 21.89 256 GLN A N 1
ATOM 1914 C CA . GLN A 1 245 ? 132.583 -57.381 182.036 1.00 20.87 256 GLN A CA 1
ATOM 1915 C C . GLN A 1 245 ? 134.011 -57.337 182.564 1.00 25.32 256 GLN A C 1
ATOM 1916 O O . GLN A 1 245 ? 134.343 -58.025 183.534 1.00 25.34 256 GLN A O 1
ATOM 1922 N N . TRP A 1 246 ? 134.854 -56.531 181.920 1.00 27.67 257 TRP A N 1
ATOM 1923 C CA . TRP A 1 246 ? 136.257 -56.430 182.291 1.00 28.02 257 TRP A CA 1
ATOM 1924 C C . TRP A 1 246 ? 136.638 -54.972 182.500 1.00 34.53 257 TRP A C 1
ATOM 1925 O O . TRP A 1 246 ? 136.264 -54.109 181.696 1.00 33.14 257 TRP A O 1
ATOM 1936 N N . PRO A 1 247 ? 137.380 -54.664 183.558 1.00 31.60 258 PRO A N 1
ATOM 1937 C CA . PRO A 1 247 ? 137.901 -53.306 183.720 1.00 31.89 258 PRO A CA 1
ATOM 1938 C C . PRO A 1 247 ? 139.139 -53.088 182.866 1.00 36.13 258 PRO A C 1
ATOM 1939 O O . PRO A 1 247 ? 139.901 -54.015 182.580 1.00 33.42 258 PRO A O 1
ATOM 1943 N N . VAL A 1 248 ? 139.326 -51.839 182.449 1.00 38.84 259 VAL A N 1
ATOM 1944 C CA . VAL A 1 248 ? 140.494 -51.428 181.677 1.00 39.92 259 VAL A CA 1
ATOM 1945 C C . VAL A 1 248 ? 141.153 -50.279 182.426 1.00 46.11 259 VAL A C 1
ATOM 1946 O O . VAL A 1 248 ? 140.588 -49.180 182.515 1.00 45.30 259 VAL A O 1
ATOM 1950 N N . SER A 1 249 ? 142.342 -50.527 182.966 1.00 37.11 260 SER A N 1
ATOM 1951 C CA . SER A 1 249 ? 143.087 -49.503 183.691 1.00 66.09 260 SER A CA 1
ATOM 1952 C C . SER A 1 249 ? 144.586 -49.759 183.594 1.00 110.63 260 SER A C 1
ATOM 1953 O O . SER A 1 249 ? 145.018 -50.892 183.378 1.00 76.07 260 SER A O 1
ATOM 1956 N N . GLN A 1 253 ? 146.344 -54.050 184.716 1.00 82.75 264 GLN A N 1
ATOM 1957 C CA . GLN A 1 253 ? 146.905 -55.009 183.771 1.00 82.48 264 GLN A CA 1
ATOM 1958 C C . GLN A 1 253 ? 146.661 -56.443 184.231 1.00 85.19 264 GLN A C 1
ATOM 1959 O O . GLN A 1 253 ? 146.761 -56.747 185.421 1.00 85.70 264 GLN A O 1
ATOM 1961 N N . GLN A 1 254 ? 146.346 -57.319 183.272 1.00 74.27 265 GLN A N 1
ATOM 1962 C CA . GLN A 1 254 ? 146.031 -58.724 183.514 1.00 72.39 265 GLN A CA 1
ATOM 1963 C C . GLN A 1 254 ? 144.927 -58.864 184.560 1.00 71.10 265 GLN A C 1
ATOM 1964 O O . GLN A 1 254 ? 145.184 -59.330 185.678 1.00 70.76 265 GLN A O 1
ATOM 1966 N N . PRO A 1 255 ? 143.685 -58.478 184.240 1.00 45.59 266 PRO A N 1
ATOM 1967 C CA . PRO A 1 255 ? 142.635 -58.476 185.263 1.00 43.27 266 PRO A CA 1
ATOM 1968 C C . PRO A 1 255 ? 141.723 -59.694 185.224 1.00 42.65 266 PRO A C 1
ATOM 1969 O O . PRO A 1 255 ? 141.905 -60.612 184.417 1.00 39.74 266 PRO A O 1
ATOM 1973 N N . GLU A 1 256 ? 140.732 -59.695 186.106 1.00 46.95 267 GLU A N 1
ATOM 1974 C CA . GLU A 1 256 ? 139.700 -60.711 186.211 1.00 44.84 267 GLU A CA 1
ATOM 1975 C C . GLU A 1 256 ? 138.343 -60.081 185.924 1.00 42.76 267 GLU A C 1
ATOM 1976 O O . GLU A 1 256 ? 138.195 -58.855 185.997 1.00 41.78 267 GLU A O 1
ATOM 1982 N N . PRO A 1 257 ? 137.330 -60.882 185.585 1.00 30.65 268 PRO A N 1
ATOM 1983 C CA . PRO A 1 257 ? 136.017 -60.304 185.275 1.00 29.26 268 PRO A CA 1
ATOM 1984 C C . PRO A 1 257 ? 135.388 -59.616 186.479 1.00 32.19 268 PRO A C 1
ATOM 1985 O O . PRO A 1 257 ? 135.545 -60.044 187.624 1.00 30.74 268 PRO A O 1
ATOM 1989 N N . LEU A 1 258 ? 134.669 -58.527 186.200 1.00 32.21 269 LEU A N 1
ATOM 1990 C CA . LEU A 1 258 ? 133.817 -57.909 187.207 1.00 30.46 269 LEU A CA 1
ATOM 1991 C C . LEU A 1 258 ? 132.515 -58.675 187.378 1.00 31.89 269 LEU A C 1
ATOM 1992 O O . LEU A 1 258 ? 131.9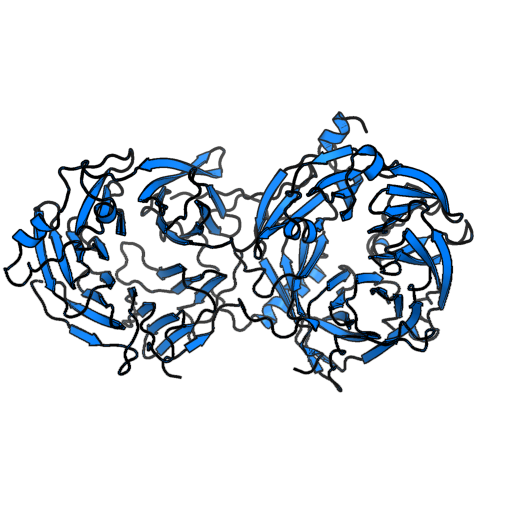59 -58.715 188.481 1.00 31.85 269 LEU A O 1
ATOM 1997 N N . ARG A 1 259 ? 132.030 -59.292 186.304 1.00 24.33 270 ARG A N 1
ATOM 1998 C CA . ARG A 1 259 ? 130.743 -59.967 186.300 1.00 23.67 270 ARG A CA 1
ATOM 1999 C C . ARG A 1 259 ? 130.717 -60.926 185.123 1.00 25.55 270 ARG A C 1
ATOM 2000 O O . ARG A 1 259 ? 131.362 -60.688 184.100 1.00 23.71 270 ARG A O 1
ATOM 2008 N N . SER A 1 260 ? 129.969 -62.014 185.280 1.00 25.64 271 SER A N 1
ATOM 2009 C CA . SER A 1 260 ? 129.854 -63.013 184.224 1.00 25.65 271 SER A CA 1
ATOM 2010 C C . SER A 1 260 ? 128.597 -63.830 184.462 1.00 30.09 271 SER A C 1
ATOM 2011 O O . SER A 1 260 ? 128.372 -64.308 185.578 1.00 28.05 271 SER A O 1
ATOM 2014 N N . LEU A 1 261 ? 127.788 -63.994 183.419 1.00 26.07 272 LEU A N 1
ATOM 2015 C CA . LEU A 1 261 ? 126.505 -64.662 183.569 1.00 26.60 272 LEU A CA 1
ATOM 2016 C C . LEU A 1 261 ? 126.054 -65.214 182.228 1.00 26.70 272 LEU A C 1
ATOM 2017 O O . LEU A 1 261 ? 126.365 -64.657 181.173 1.00 26.42 272 LEU A O 1
ATOM 2022 N N . VAL A 1 262 ? 125.325 -66.322 182.286 1.00 20.59 273 VAL A N 1
ATOM 2023 C CA . VAL A 1 262 ? 124.570 -66.818 181.140 1.00 18.67 273 VAL A CA 1
ATOM 2024 C C . VAL A 1 262 ? 123.161 -66.267 181.308 1.00 23.75 273 VAL A C 1
ATOM 2025 O O . VAL A 1 262 ? 122.398 -66.779 182.141 1.00 23.81 273 VAL A O 1
ATOM 2029 N N . PRO A 1 263 ? 122.783 -65.221 180.569 1.00 23.22 274 PRO A N 1
ATOM 2030 C CA . PRO A 1 263 ? 121.493 -64.559 180.834 1.00 22.60 274 PRO A CA 1
ATOM 2031 C C . PRO A 1 263 ? 120.290 -65.482 180.766 1.00 23.09 274 PRO A C 1
ATOM 2032 O O . PRO A 1 263 ? 119.273 -65.190 181.405 1.00 24.95 274 PRO A O 1
ATOM 2036 N N . TYR A 1 264 ? 120.370 -66.594 180.040 1.00 20.64 275 TYR A N 1
ATOM 2037 C CA . TYR A 1 264 ? 119.237 -67.499 179.887 1.00 19.89 275 TYR A CA 1
ATOM 2038 C C . TYR A 1 264 ? 119.555 -68.909 180.381 1.00 27.67 275 TYR A C 1
ATOM 2039 O O . TYR A 1 264 ? 118.984 -69.888 179.894 1.00 26.89 275 TYR A O 1
ATOM 2048 N N . GLY A 1 265 ? 120.465 -69.027 181.354 1.00 31.94 276 GLY A N 1
ATOM 2049 C CA . GLY A 1 265 ? 120.708 -70.283 182.006 1.00 33.18 276 GLY A CA 1
ATOM 2050 C C . GLY A 1 265 ? 119.570 -70.656 182.941 1.00 36.33 276 GLY A C 1
ATOM 2051 O O . GLY A 1 265 ? 118.574 -69.931 183.065 1.00 36.06 276 GLY A O 1
ATOM 2052 N N . PRO A 1 266 ? 119.718 -71.791 183.641 1.00 29.68 277 PRO A N 1
ATOM 2053 C CA . PRO A 1 266 ? 120.874 -72.692 183.727 1.00 30.06 277 PRO A CA 1
ATOM 2054 C C . PRO A 1 266 ? 120.969 -73.718 182.600 1.00 33.80 277 PRO A C 1
ATOM 2055 O O . PRO A 1 266 ? 121.957 -74.455 182.546 1.00 33.23 277 PRO A O 1
ATOM 2059 N N . PHE A 1 267 ? 119.956 -73.777 181.738 1.00 30.89 278 PHE A N 1
ATOM 2060 C CA . PHE A 1 267 ? 119.999 -74.693 180.610 1.00 31.32 278 PHE A CA 1
ATOM 2061 C C . PHE A 1 267 ? 121.185 -74.357 179.709 1.00 35.72 278 PHE A C 1
ATOM 2062 O O . PHE A 1 267 ? 121.629 -73.206 179.657 1.00 35.41 278 PHE A O 1
ATOM 2070 N N . PRO A 1 268 ? 121.728 -75.341 178.995 1.00 30.99 279 PRO A N 1
ATOM 2071 C CA . PRO A 1 268 ? 122.769 -75.036 178.007 1.00 30.15 279 PRO A CA 1
ATOM 2072 C C . PRO A 1 268 ? 122.227 -74.119 176.919 1.00 32.60 279 PRO A C 1
ATOM 2073 O O . PRO A 1 268 ? 121.132 -74.329 176.391 1.00 30.03 279 PRO A O 1
ATOM 2077 N N . CYS A 1 269 ? 123.002 -73.086 176.596 1.00 31.29 280 CYS A N 1
ATOM 2078 C CA . CYS A 1 269 ? 122.572 -72.039 175.682 1.00 29.28 280 CYS A CA 1
ATOM 2079 C C . CYS A 1 269 ? 123.515 -71.939 174.492 1.00 31.04 280 CYS A C 1
ATOM 2080 O O . CYS A 1 269 ? 124.697 -72.282 174.580 1.00 30.66 280 CYS A O 1
ATOM 2083 N N . LYS A 1 270 ? 122.970 -71.466 173.375 1.00 26.92 281 LYS A N 1
ATOM 2084 C CA . LYS A 1 270 ? 123.778 -71.196 172.199 1.00 26.33 281 LYS A CA 1
ATOM 2085 C C . LYS A 1 270 ? 124.609 -69.936 172.420 1.00 28.27 281 LYS A C 1
ATOM 2086 O O . LYS A 1 270 ? 124.361 -69.149 173.336 1.00 28.32 281 LYS A O 1
ATOM 2092 N N . ALA A 1 271 ? 125.604 -69.750 171.559 1.00 21.70 282 ALA A N 1
ATOM 2093 C CA . ALA A 1 271 ? 126.524 -68.630 171.697 1.00 21.01 282 ALA A CA 1
ATOM 2094 C C . ALA A 1 271 ? 125.789 -67.295 171.663 1.00 25.53 282 ALA A C 1
ATOM 2095 O O . ALA A 1 271 ? 124.765 -67.137 170.994 1.00 24.21 282 ALA A O 1
ATOM 2097 N N . ILE A 1 272 ? 126.317 -66.333 172.413 1.00 20.94 283 ILE A N 1
ATOM 2098 C CA . ILE A 1 272 ? 126.033 -64.923 172.178 1.00 19.69 283 ILE A CA 1
ATOM 2099 C C . ILE A 1 272 ? 127.078 -64.428 171.189 1.00 24.40 283 ILE A C 1
ATOM 2100 O O . ILE A 1 272 ? 128.271 -64.383 171.508 1.00 22.02 283 ILE A O 1
ATOM 2105 N N . THR A 1 273 ? 126.636 -64.076 169.983 1.00 23.09 284 THR A N 1
ATOM 2106 C CA . THR A 1 273 ? 127.556 -63.808 168.888 1.00 23.13 284 THR A CA 1
ATOM 2107 C 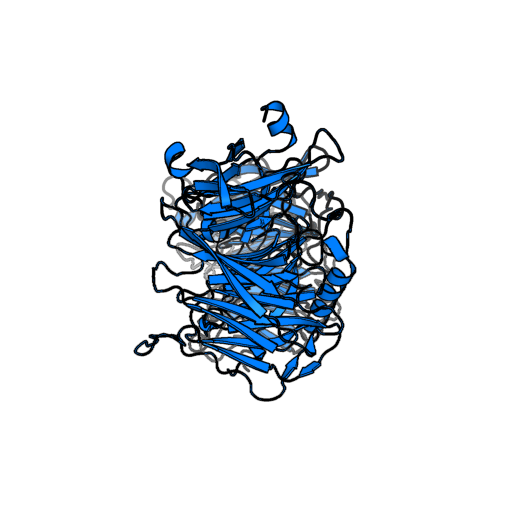C . THR A 1 273 ? 127.917 -62.339 168.739 1.00 22.97 284 THR A C 1
ATOM 2108 O O . THR A 1 273 ? 128.917 -62.028 168.081 1.00 21.70 284 THR A O 1
ATOM 2112 N N . ARG A 1 274 ? 127.134 -61.436 169.320 1.00 15.60 285 ARG A N 1
ATOM 2113 C CA . ARG A 1 274 ? 127.440 -60.014 169.275 1.00 14.63 285 ARG A CA 1
ATOM 2114 C C . ARG A 1 274 ? 126.813 -59.356 170.493 1.00 17.97 285 ARG A C 1
ATOM 2115 O O . ARG A 1 274 ? 125.713 -59.732 170.907 1.00 17.27 285 ARG A O 1
ATOM 2123 N N . ILE A 1 275 ? 127.516 -58.388 171.075 1.00 16.14 286 ILE A N 1
ATOM 2124 C CA . ILE A 1 275 ? 127.024 -57.698 172.261 1.00 17.29 286 ILE A CA 1
ATOM 2125 C C . ILE A 1 275 ? 127.409 -56.227 172.183 1.00 25.31 286 ILE A C 1
ATOM 2126 O O . ILE A 1 275 ? 128.480 -55.876 171.676 1.00 26.34 286 ILE A O 1
ATOM 2131 N N . LEU A 1 276 ? 126.517 -55.366 172.667 1.00 18.38 287 LEU A N 1
ATOM 2132 C CA . LEU A 1 276 ? 126.747 -53.932 172.737 1.00 18.55 287 LEU A CA 1
ATOM 2133 C C . LEU A 1 276 ? 126.487 -53.458 174.158 1.00 21.15 287 LEU A C 1
ATOM 2134 O O . LEU A 1 276 ? 125.513 -53.873 174.791 1.00 18.55 287 LEU A O 1
ATOM 2139 N N . TRP A 1 277 ? 127.366 -52.596 174.659 1.00 24.34 288 TRP A N 1
ATOM 2140 C CA . TRP A 1 277 ? 127.234 -52.000 175.985 1.00 25.93 288 TRP A CA 1
ATOM 2141 C C . TRP A 1 277 ? 127.207 -50.491 175.797 1.00 27.63 288 TRP A C 1
ATOM 2142 O O . TRP A 1 277 ? 128.231 -49.885 175.469 1.00 28.37 288 TRP A O 1
ATOM 2153 N N . LEU A 1 278 ? 126.039 -49.888 175.996 1.00 19.95 289 LEU A N 1
ATOM 2154 C CA . LEU A 1 278 ? 125.806 -48.494 175.640 1.00 19.56 289 LEU A CA 1
ATOM 2155 C C . LEU A 1 278 ? 125.373 -47.717 176.872 1.00 20.56 289 LEU A C 1
ATOM 2156 O O . LEU A 1 278 ? 124.394 -48.084 177.528 1.00 16.93 289 LEU A O 1
ATOM 2161 N N . THR A 1 279 ? 126.093 -46.642 177.171 1.00 23.53 290 THR A N 1
ATOM 2162 C CA . THR A 1 279 ? 125.810 -45.807 178.328 1.00 24.31 290 THR A CA 1
ATOM 2163 C C . THR A 1 279 ? 124.747 -44.767 177.991 1.00 29.92 290 THR A C 1
ATOM 2164 O O . THR A 1 279 ? 124.529 -44.416 176.830 1.00 29.66 290 THR A O 1
ATOM 2168 N N . THR A 1 280 ? 124.073 -44.284 179.032 1.00 24.64 291 THR A N 1
ATOM 2169 C CA . THR A 1 280 ? 123.099 -43.210 178.906 1.00 23.32 291 THR A CA 1
ATOM 2170 C C . THR A 1 280 ? 123.380 -42.158 179.970 1.00 26.85 291 THR A C 1
ATOM 2171 O O . THR A 1 280 ? 123.898 -42.465 181.047 1.00 24.61 291 THR A O 1
ATOM 2175 N N . ARG A 1 281 ? 123.030 -40.907 179.657 1.00 28.92 292 ARG A N 1
ATOM 2176 C CA . ARG A 1 281 ? 123.224 -39.820 180.612 1.00 29.54 292 ARG A CA 1
ATOM 2177 C C . ARG A 1 281 ? 122.474 -40.072 181.915 1.00 34.16 292 ARG A C 1
ATOM 2178 O O . ARG A 1 281 ? 122.885 -39.579 182.973 1.00 33.10 292 ARG A O 1
ATOM 2186 N N . GLN A 1 282 ? 121.385 -40.838 181.865 1.00 30.84 293 GLN A N 1
ATOM 2187 C CA . GLN A 1 282 ? 120.615 -41.162 183.060 1.00 30.93 293 GLN A CA 1
ATOM 2188 C C . GLN A 1 282 ? 121.256 -42.252 183.914 1.00 33.79 293 GLN A C 1
ATOM 2189 O O . GLN A 1 282 ? 120.655 -42.667 184.911 1.00 33.03 293 GLN A O 1
ATOM 2195 N N . GLY A 1 283 ? 122.446 -42.727 183.554 1.00 31.34 294 GLY A N 1
ATOM 2196 C CA . GLY A 1 283 ? 123.108 -43.745 184.347 1.00 31.46 294 GLY A CA 1
ATOM 2197 C C . GLY A 1 283 ? 122.511 -45.128 184.242 1.00 33.95 294 GLY A C 1
ATOM 2198 O O . GLY A 1 283 ? 122.754 -45.964 185.115 1.00 33.97 294 GLY A O 1
ATOM 2199 N N . LEU A 1 284 ? 121.732 -45.394 183.199 1.00 25.16 295 LEU A N 1
ATOM 2200 C CA . LEU A 1 284 ? 121.133 -46.710 182.975 1.00 23.84 295 LEU A CA 1
ATOM 2201 C C . LEU A 1 284 ? 121.641 -47.261 181.651 1.00 28.48 295 LEU A C 1
ATOM 2202 O O . LEU A 1 284 ? 121.136 -46.878 180.581 1.00 28.05 295 LEU A O 1
ATOM 2207 N N . PRO A 1 285 ? 122.630 -48.150 181.664 1.00 24.65 296 PRO A N 1
ATOM 2208 C CA . PRO A 1 285 ? 123.189 -48.650 180.405 1.00 23.98 296 PRO A CA 1
ATOM 2209 C C . PRO A 1 285 ? 122.239 -49.598 179.688 1.00 25.93 296 PRO A C 1
ATOM 2210 O O . PRO A 1 285 ? 121.357 -50.221 180.282 1.00 25.10 296 PRO A O 1
ATOM 2214 N N . PHE A 1 286 ? 122.432 -49.685 178.376 1.00 27.28 297 PHE A N 1
ATOM 2215 C CA . PHE A 1 286 ? 121.764 -50.667 177.534 1.00 26.46 297 PHE A CA 1
ATOM 2216 C C . PHE A 1 286 ? 122.692 -51.853 177.308 1.00 29.01 297 PHE A C 1
ATOM 2217 O O . PHE A 1 286 ? 123.886 -51.675 177.053 1.00 26.45 297 PHE A O 1
ATOM 2225 N N . THR A 1 287 ? 122.139 -53.060 177.394 1.00 29.01 298 THR A N 1
ATOM 2226 C CA . THR A 1 287 ? 122.855 -54.274 177.012 1.00 28.02 298 THR A CA 1
ATOM 2227 C C . THR A 1 287 ? 122.071 -54.957 175.901 1.00 30.62 298 THR A C 1
ATOM 22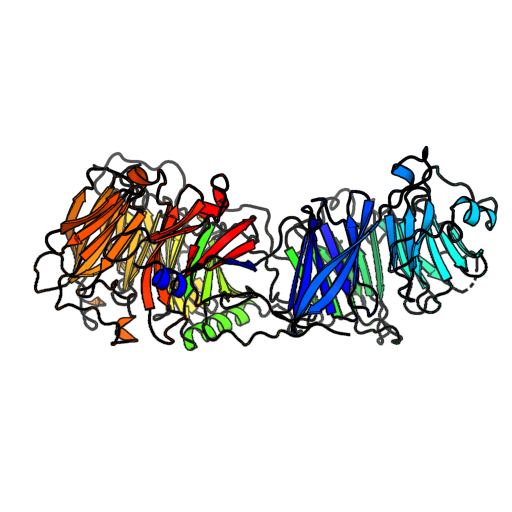28 O O . THR A 1 287 ? 121.041 -55.589 176.158 1.00 29.09 298 THR A O 1
ATOM 2232 N N . ILE A 1 288 ? 122.554 -54.824 174.671 1.00 23.30 299 ILE A N 1
ATOM 2233 C CA . ILE A 1 288 ? 121.960 -55.462 173.503 1.00 21.53 299 ILE A CA 1
ATOM 2234 C C . ILE A 1 288 ? 122.874 -56.601 173.085 1.00 21.72 299 ILE A C 1
ATOM 2235 O O . ILE A 1 288 ? 124.072 -56.389 172.868 1.00 21.19 299 ILE A O 1
ATOM 2240 N N . PHE A 1 289 ? 122.323 -57.809 172.984 1.00 18.79 300 PHE A N 1
ATOM 2241 C CA . PHE A 1 289 ? 123.103 -58.939 172.502 1.00 17.74 300 PHE A CA 1
ATOM 2242 C C . PHE A 1 289 ? 122.237 -59.835 171.633 1.00 20.97 300 PHE A C 1
ATOM 2243 O O . PHE A 1 289 ? 121.012 -59.874 171.773 1.00 20.36 300 PHE A O 1
ATOM 2251 N N . GLN A 1 290 ? 122.898 -60.557 170.735 1.00 16.60 301 GLN A N 1
ATOM 2252 C CA . GLN A 1 290 ? 122.253 -61.436 169.773 1.00 15.49 301 GLN A CA 1
ATOM 2253 C C . GLN A 1 290 ? 122.530 -62.883 170.153 1.00 21.73 301 GLN A C 1
ATOM 2254 O O . GLN A 1 290 ? 123.685 -63.259 170.376 1.00 21.28 301 GLN A O 1
ATOM 2260 N N . GLY A 1 291 ? 121.474 -63.687 170.237 1.00 24.18 302 GLY A N 1
ATOM 2261 C CA . GLY A 1 291 ? 121.633 -65.092 170.555 1.00 25.38 302 GLY A CA 1
ATOM 2262 C C . GLY A 1 291 ? 121.543 -65.407 172.033 1.00 29.01 302 GLY A C 1
ATOM 2263 O O . GLY A 1 291 ? 120.816 -64.742 172.777 1.00 27.79 302 GLY A O 1
ATOM 2264 N N . GLY A 1 292 ? 122.281 -66.428 172.465 1.00 18.69 303 GLY A N 1
ATOM 2265 C CA . GLY A 1 292 ? 122.215 -66.881 173.841 1.00 19.43 303 GLY A CA 1
ATOM 2266 C C . GLY A 1 292 ? 120.972 -67.659 174.200 1.00 27.05 303 GLY A C 1
ATOM 2267 O O . GLY A 1 292 ? 120.678 -67.817 175.390 1.00 26.99 303 GLY A O 1
ATOM 2268 N N . MET A 1 293 ? 120.236 -68.158 173.210 1.00 29.23 304 MET A N 1
ATOM 2269 C CA . MET A 1 293 ? 118.984 -68.851 173.482 1.00 30.14 304 MET A CA 1
ATOM 2270 C C . MET A 1 293 ? 119.247 -70.225 174.095 1.00 33.08 304 MET A C 1
ATOM 2271 O O . MET A 1 293 ? 120.231 -70.883 173.745 1.00 32.20 304 MET A O 1
ATOM 2276 N N . PRO A 1 294 ? 118.405 -70.666 175.038 1.00 22.40 305 PRO A N 1
ATOM 2277 C CA . PRO A 1 294 ? 118.474 -72.058 175.503 1.00 23.01 305 PRO A CA 1
ATOM 2278 C C . PRO A 1 294 ? 118.444 -73.026 174.336 1.00 31.14 305 PRO A C 1
ATOM 2279 O O . PRO A 1 294 ? 117.537 -72.975 173.500 1.00 32.49 305 PRO A O 1
ATOM 2283 N N . ARG A 1 295 ? 119.443 -73.908 174.274 1.00 31.91 306 ARG A N 1
ATOM 2284 C CA . ARG A 1 295 ? 119.695 -74.676 173.059 1.00 31.73 306 ARG A CA 1
ATOM 2285 C C . ARG A 1 295 ? 118.547 -75.627 172.737 1.00 36.57 306 ARG A C 1
ATOM 2286 O O . ARG A 1 295 ? 118.167 -75.779 171.570 1.00 37.73 306 ARG A O 1
ATOM 2294 N N . ALA A 1 296 ? 117.978 -76.272 173.754 1.00 34.70 307 ALA A N 1
ATOM 2295 C CA . ALA A 1 296 ? 116.991 -77.317 173.503 1.00 34.77 307 ALA A CA 1
ATOM 2296 C C . ALA A 1 296 ? 115.631 -76.742 173.126 1.00 39.21 307 ALA A C 1
ATOM 2297 O O . ALA A 1 296 ? 114.988 -77.230 172.190 1.00 40.15 307 ALA A O 1
ATOM 2299 N N . SER A 1 297 ? 115.177 -75.711 173.837 1.00 44.44 308 SER A N 1
ATOM 2300 C CA . SER A 1 297 ? 113.826 -75.200 173.651 1.00 44.16 308 SER A CA 1
ATOM 2301 C C . SER A 1 297 ? 113.743 -74.037 172.672 1.00 46.14 308 SER A C 1
ATOM 2302 O O . SER A 1 297 ? 112.671 -73.805 172.099 1.00 46.77 308 SER A O 1
ATOM 2305 N N . TYR A 1 298 ? 114.836 -73.299 172.463 1.00 30.83 309 TYR A N 1
ATOM 2306 C CA . TYR A 1 298 ? 114.789 -72.090 171.650 1.00 29.19 309 TYR A CA 1
ATOM 2307 C C . TYR A 1 298 ? 115.936 -71.987 170.652 1.00 36.30 309 TYR A C 1
ATOM 2308 O O . TYR A 1 298 ? 116.170 -70.898 170.115 1.00 36.01 309 TYR A O 1
ATOM 2317 N N . GLY A 1 299 ? 116.654 -73.079 170.385 1.00 31.12 310 GLY A N 1
ATOM 2318 C CA . GLY A 1 299 ? 117.772 -73.021 169.459 1.00 31.38 310 GLY A CA 1
ATOM 2319 C C . GLY A 1 299 ? 117.401 -72.548 168.069 1.00 35.99 310 GLY A C 1
ATOM 2320 O O . GLY A 1 299 ? 118.261 -72.028 167.349 1.00 35.85 310 GLY A O 1
ATOM 2321 N N . ASP A 1 300 ? 116.140 -72.707 167.678 1.00 38.26 311 ASP A N 1
ATOM 2322 C CA . ASP A 1 300 ? 115.663 -72.289 166.365 1.00 37.11 311 ASP A CA 1
ATOM 2323 C C . ASP A 1 300 ? 115.291 -70.812 166.300 1.00 37.51 311 ASP A C 1
ATOM 2324 O O . ASP A 1 300 ? 114.798 -70.364 165.260 1.00 38.09 311 ASP A O 1
ATOM 2329 N N . ARG A 1 301 ? 115.515 -70.048 167.365 1.00 27.18 312 ARG A N 1
ATOM 2330 C CA . ARG A 1 301 ? 115.013 -68.684 167.453 1.00 25.20 312 ARG A CA 1
ATOM 2331 C C . ARG A 1 301 ? 116.060 -67.676 166.999 1.00 26.58 312 ARG A C 1
ATOM 2332 O O . ARG A 1 301 ? 117.251 -67.813 167.297 1.00 26.81 312 ARG A O 1
ATOM 2340 N N . HIS A 1 302 ? 115.602 -66.659 166.272 1.00 22.74 313 HIS A N 1
ATOM 2341 C CA . HIS A 1 302 ? 116.439 -65.547 165.830 1.00 20.47 313 HIS A CA 1
ATOM 2342 C C . HIS A 1 302 ? 116.111 -64.360 166.729 1.00 24.90 313 HIS A C 1
ATOM 2343 O O . HIS A 1 302 ? 115.083 -63.701 166.554 1.00 24.26 313 HIS A O 1
ATOM 2350 N N . CYS A 1 303 ? 116.984 -64.089 167.696 1.00 27.13 314 CYS A N 1
ATOM 2351 C CA . CYS A 1 303 ? 116.669 -63.153 168.761 1.00 28.58 314 CYS A CA 1
ATOM 2352 C C . CYS A 1 303 ? 117.757 -62.105 168.924 1.00 28.78 314 CYS A C 1
ATOM 2353 O O . CYS A 1 303 ? 118.941 -62.360 168.688 1.00 28.52 314 CYS A O 1
ATOM 2356 N N . ILE A 1 304 ? 117.325 -60.915 169.329 1.00 18.99 315 ILE A N 1
ATOM 2357 C CA . ILE A 1 304 ? 118.194 -59.859 169.827 1.00 18.77 315 ILE A CA 1
ATOM 2358 C C . ILE A 1 304 ? 117.565 -59.350 171.114 1.00 20.97 315 ILE A C 1
ATOM 2359 O O . ILE A 1 304 ? 116.433 -58.852 171.096 1.00 18.99 315 ILE A O 1
ATOM 2364 N N . SER A 1 305 ? 118.280 -59.493 172.227 1.00 18.05 316 SER A N 1
ATOM 2365 C CA . SER A 1 305 ? 117.770 -59.124 173.539 1.00 17.51 316 SER A CA 1
ATOM 2366 C C . SER A 1 305 ? 118.258 -57.736 173.929 1.00 20.31 316 SER A C 1
ATOM 2367 O O . SER A 1 305 ? 119.397 -57.362 173.639 1.00 18.54 316 SER A O 1
ATOM 2370 N N . VAL A 1 306 ? 117.388 -56.974 174.588 1.00 20.34 317 VAL A N 1
ATOM 2371 C CA . VAL A 1 306 ? 117.705 -55.624 175.043 1.00 20.76 317 VAL A CA 1
ATOM 2372 C C . VAL A 1 306 ? 117.435 -55.552 176.540 1.00 26.26 317 VAL A C 1
ATOM 2373 O O . VAL A 1 306 ? 116.322 -55.851 176.988 1.00 27.79 317 VAL A O 1
ATOM 2377 N N . ILE A 1 307 ? 118.448 -55.156 177.307 1.00 21.02 318 ILE A N 1
ATOM 2378 C CA . ILE A 1 307 ? 118.354 -55.011 178.754 1.00 21.55 318 ILE A CA 1
ATOM 2379 C C . ILE A 1 307 ? 118.522 -53.538 179.096 1.00 27.59 318 ILE A C 1
ATOM 2380 O O . ILE A 1 307 ? 119.493 -52.905 178.665 1.00 27.28 318 ILE A O 1
ATOM 2385 N N . HIS A 1 308 ? 117.583 -52.996 179.872 1.00 27.74 319 HIS A N 1
ATOM 2386 C CA . HIS A 1 308 ? 117.654 -51.596 180.272 1.00 28.26 319 HIS A CA 1
ATOM 2387 C C . HIS A 1 308 ? 116.725 -51.345 181.452 1.00 36.62 319 HIS A C 1
ATOM 2388 O O . HIS A 1 308 ? 115.524 -51.621 181.364 1.00 36.01 319 HIS A O 1
ATOM 2395 N N . ASP A 1 309 ? 117.289 -50.827 182.545 1.00 33.59 320 ASP A N 1
ATOM 2396 C CA . ASP A 1 309 ? 116.521 -50.317 183.684 1.00 34.35 320 ASP A CA 1
ATOM 2397 C C . ASP A 1 309 ? 115.511 -51.347 184.188 1.00 38.52 320 ASP A C 1
ATOM 2398 O O . ASP A 1 309 ? 114.310 -51.086 184.287 1.00 38.54 320 ASP A O 1
ATOM 2403 N N . GLY A 1 310 ? 116.009 -52.539 184.506 1.00 34.83 321 GLY A N 1
ATOM 2404 C CA . GLY A 1 310 ? 115.160 -53.606 184.990 1.00 35.68 321 GLY A CA 1
ATOM 2405 C C . GLY A 1 310 ? 114.252 -54.235 183.958 1.00 41.08 321 GLY A C 1
ATOM 2406 O O . GLY A 1 310 ? 113.577 -55.223 184.276 1.00 41.81 321 GLY A O 1
ATOM 2407 N N . GLN A 1 311 ? 114.205 -53.706 182.739 1.00 35.70 322 GLN A N 1
ATOM 2408 C CA . GLN A 1 311 ? 113.389 -54.257 181.667 1.00 34.35 322 GLN A CA 1
ATOM 2409 C C . GLN A 1 311 ? 114.262 -55.067 180.716 1.00 32.81 322 GLN A C 1
ATOM 2410 O O . GLN A 1 311 ? 115.392 -54.677 180.410 1.00 30.86 322 GLN A O 1
ATOM 2416 N N . GLN A 1 312 ? 113.735 -56.198 180.254 1.00 30.18 323 GLN A N 1
ATOM 2417 C CA . GLN A 1 312 ? 114.471 -57.047 179.327 1.00 29.03 323 GLN A CA 1
ATOM 2418 C C . GLN A 1 312 ? 113.494 -57.713 178.372 1.00 32.68 323 GLN A C 1
ATOM 2419 O O . GLN A 1 312 ? 112.508 -58.314 178.809 1.00 32.52 323 GLN A O 1
ATOM 2425 N N . THR A 1 313 ? 113.780 -57.604 177.075 1.00 26.08 324 THR A N 1
ATOM 2426 C CA . THR A 1 313 ? 112.957 -58.178 176.019 1.00 23.38 324 THR A CA 1
ATOM 2427 C C . THR A 1 313 ? 113.854 -58.899 175.026 1.00 24.46 324 THR A C 1
ATOM 2428 O O . THR A 1 313 ? 114.892 -58.367 174.624 1.00 23.42 324 THR A O 1
ATOM 2432 N N . ALA A 1 314 ? 113.458 -60.109 174.640 1.00 24.04 325 ALA A N 1
ATOM 2433 C CA . ALA A 1 314 ? 114.140 -60.861 173.589 1.00 22.11 325 ALA A CA 1
ATOM 2434 C C . ALA A 1 314 ? 113.315 -60.704 172.317 1.00 23.15 325 ALA A C 1
ATOM 2435 O O . ALA A 1 314 ? 112.374 -61.459 172.068 1.00 23.34 325 ALA A O 1
ATOM 2437 N N . PHE A 1 315 ? 113.661 -59.695 171.516 1.00 19.56 326 PHE A N 1
ATOM 2438 C CA . PHE A 1 315 ? 112.968 -59.477 170.253 1.00 17.57 326 PHE A CA 1
ATOM 2439 C C . PHE A 1 315 ? 113.134 -60.692 169.353 1.00 20.16 326 PHE A C 1
ATOM 2440 O O . PHE A 1 315 ? 114.249 -61.169 169.133 1.00 19.06 326 PHE A O 1
ATOM 2448 N N . ASP A 1 316 ? 112.017 -61.193 168.836 1.00 17.65 327 ASP A N 1
ATOM 2449 C CA . ASP A 1 316 ? 111.985 -62.436 168.078 1.00 18.38 327 ASP A CA 1
ATOM 2450 C C . ASP A 1 316 ? 111.569 -62.140 166.646 1.00 21.58 327 ASP A C 1
ATOM 2451 O O . ASP A 1 316 ? 110.570 -61.450 166.420 1.00 21.09 327 ASP A O 1
ATOM 2456 N N . PHE A 1 317 ? 112.333 -62.661 165.687 1.00 16.20 328 PHE A N 1
ATOM 2457 C CA . PHE A 1 317 ? 112.119 -62.407 164.270 1.00 16.15 328 PHE A CA 1
ATOM 2458 C C . PHE A 1 317 ? 111.859 -63.719 163.541 1.00 18.31 328 PHE A C 1
ATOM 2459 O O . PHE A 1 317 ? 112.432 -64.759 163.879 1.00 17.21 328 PHE A O 1
ATOM 2467 N N . THR A 1 318 ? 110.994 -63.663 162.528 1.00 12.86 329 THR A N 1
ATOM 2468 C CA . THR A 1 318 ? 110.598 -64.854 161.782 1.00 13.69 329 THR A CA 1
ATOM 2469 C C . THR A 1 318 ? 111.587 -65.231 160.691 1.00 19.81 329 THR A C 1
ATOM 2470 O O . THR A 1 318 ? 111.323 -66.178 159.942 1.00 20.64 329 THR A O 1
ATOM 2474 N N . SER A 1 319 ? 112.704 -64.517 160.571 1.00 15.07 330 SER A N 1
ATOM 2475 C CA . SER A 1 319 ? 113.741 -64.889 159.621 1.00 14.21 330 SER A CA 1
ATOM 2476 C C . SER A 1 319 ? 115.095 -64.596 160.243 1.00 15.05 330 SER A C 1
ATOM 2477 O O . SER A 1 319 ? 115.200 -63.860 161.226 1.00 13.33 330 SER A O 1
ATOM 2480 N N . ARG A 1 320 ? 116.133 -65.186 159.654 1.00 14.56 331 ARG A N 1
ATOM 2481 C CA . ARG A 1 320 ? 117.468 -65.108 160.231 1.00 13.93 331 ARG A CA 1
ATOM 2482 C C . ARG A 1 320 ? 117.942 -63.664 160.307 1.00 18.45 331 ARG A C 1
ATOM 2483 O O . ARG A 1 320 ? 117.695 -62.861 159.404 1.00 20.73 331 ARG A O 1
ATOM 2491 N N . VAL A 1 321 ? 118.621 -63.335 161.399 1.00 18.51 332 VAL A N 1
ATOM 2492 C CA . VAL A 1 321 ? 119.194 -62.007 161.575 1.00 18.19 332 VAL A CA 1
ATOM 2493 C C . VAL A 1 321 ? 120.457 -61.912 160.731 1.00 21.82 332 VAL A C 1
ATOM 2494 O O . VAL A 1 321 ? 121.397 -62.694 160.906 1.00 21.14 332 VAL A O 1
ATOM 2498 N N . ILE A 1 322 ? 120.474 -60.961 159.804 1.00 15.61 333 ILE A N 1
ATOM 2499 C CA . ILE A 1 322 ? 121.627 -60.747 158.937 1.00 15.04 333 ILE A CA 1
ATOM 2500 C C . ILE A 1 322 ? 122.594 -59.745 159.548 1.00 20.69 333 ILE A C 1
ATOM 2501 O O . ILE A 1 322 ? 123.813 -59.888 159.425 1.00 21.02 333 ILE A O 1
ATOM 2506 N N . GLY A 1 323 ? 122.054 -58.737 160.216 1.00 18.40 334 GLY A N 1
ATOM 2507 C CA . GLY A 1 323 ? 122.869 -57.749 160.894 1.00 19.12 334 GLY A CA 1
ATOM 2508 C C . GLY A 1 323 ? 121.966 -56.749 161.578 1.00 22.03 334 GLY A C 1
ATOM 2509 O O . GLY A 1 323 ? 120.775 -56.638 161.269 1.00 22.30 334 GLY A O 1
ATOM 2510 N N . PHE A 1 324 ? 122.549 -56.024 162.522 1.00 17.30 335 PHE A N 1
ATOM 2511 C CA . PHE A 1 324 ? 121.790 -55.009 163.228 1.00 17.09 335 PHE A CA 1
ATOM 2512 C C . PHE A 1 324 ? 122.732 -53.902 163.659 1.00 18.47 335 PHE A C 1
ATOM 2513 O O . PHE A 1 324 ? 123.956 -54.038 163.602 1.00 14.80 335 PHE A O 1
ATOM 2521 N N . THR A 1 325 ? 122.137 -52.790 164.079 1.00 19.42 336 THR A N 1
ATOM 2522 C CA . THR A 1 325 ? 122.886 -51.649 164.573 1.00 19.99 336 THR A CA 1
ATOM 2523 C C . THR A 1 325 ? 121.998 -50.892 165.547 1.00 26.96 336 THR A C 1
ATOM 2524 O O . THR A 1 325 ? 120.778 -51.075 165.575 1.00 27.90 336 THR A O 1
ATOM 2528 N N . VAL A 1 326 ? 122.621 -50.042 166.357 1.00 18.77 337 VAL A N 1
ATOM 2529 C CA . VAL A 1 326 ? 121.907 -49.241 167.342 1.00 17.89 337 VAL A CA 1
ATOM 2530 C C . VAL A 1 326 ? 122.267 -47.781 167.117 1.00 22.25 337 VAL A C 1
ATOM 2531 O O . VAL A 1 326 ? 123.438 -47.402 167.240 1.00 21.50 337 VAL A O 1
ATOM 2535 N N . LEU A 1 327 ? 121.269 -46.968 166.788 1.00 20.72 338 LEU A N 1
ATOM 2536 C CA . LEU A 1 327 ? 121.483 -45.542 166.597 1.00 21.20 338 LEU A CA 1
ATOM 2537 C C . LEU A 1 327 ? 121.623 -44.866 167.952 1.00 27.62 338 LEU A C 1
ATOM 2538 O O . LEU A 1 327 ? 120.754 -45.005 168.819 1.00 25.31 338 LEU A O 1
ATOM 2543 N N . THR A 1 328 ? 122.721 -44.145 168.137 1.00 31.45 339 THR A N 1
ATOM 2544 C CA . THR A 1 328 ? 123.000 -43.450 169.383 1.00 33.73 339 THR A CA 1
ATOM 2545 C C . THR A 1 328 ? 123.074 -41.954 169.118 1.00 42.31 339 THR A C 1
ATOM 2546 O O . THR A 1 328 ? 123.582 -41.524 168.077 1.00 41.34 339 THR A O 1
ATOM 2550 N N . GLU A 1 329 ? 122.560 -41.166 170.067 1.00 45.41 340 GLU A N 1
ATOM 2551 C CA . GLU A 1 329 ? 122.640 -39.713 169.963 1.00 46.55 340 GLU A CA 1
ATOM 2552 C C . GLU A 1 329 ? 124.079 -39.226 169.858 1.00 54.96 340 GLU A C 1
ATOM 2553 O O . GLU A 1 329 ? 124.317 -38.111 169.379 1.00 56.00 340 GLU A O 1
ATOM 2559 N N . ALA A 1 330 ? 125.038 -40.047 170.273 1.00 34.95 341 ALA A N 1
ATOM 2560 C CA . ALA A 1 330 ? 126.407 -39.600 170.462 1.00 35.46 341 ALA A CA 1
ATOM 2561 C C . ALA A 1 330 ? 127.141 -39.433 169.139 1.00 40.72 341 ALA A C 1
ATOM 2562 O O . ALA A 1 330 ? 127.003 -40.248 168.222 1.00 39.14 341 ALA A O 1
ATOM 2564 N N . ASP A 1 331 ? 127.908 -38.360 169.052 1.00 72.60 342 ASP A N 1
ATOM 2565 C CA . ASP A 1 331 ? 129.017 -38.197 168.128 1.00 72.93 342 ASP A CA 1
ATOM 2566 C C . ASP A 1 331 ? 130.321 -38.478 168.866 1.00 77.23 342 ASP A C 1
ATOM 2567 O O . ASP A 1 331 ? 130.328 -38.634 170.089 1.00 76.23 342 ASP A O 1
ATOM 2572 N N . PRO A 1 332 ? 131.464 -38.580 168.145 1.00 56.28 343 PRO A N 1
ATOM 2573 C CA . PRO A 1 332 ? 132.735 -38.922 168.809 1.00 56.34 343 PRO A CA 1
ATOM 2574 C C . PRO A 1 332 ? 133.021 -38.208 170.127 1.00 60.14 343 PRO A C 1
ATOM 2575 O O . PRO A 1 332 ? 133.619 -38.797 171.033 1.00 59.48 343 PRO A O 1
ATOM 2579 N N . ALA A 1 333 ? 132.590 -36.952 170.259 1.00 70.59 344 ALA A N 1
ATOM 2580 C CA . ALA A 1 333 ? 132.947 -36.169 171.438 1.00 70.29 344 ALA A CA 1
ATOM 2581 C C . ALA A 1 333 ? 132.107 -36.525 172.663 1.00 73.19 344 ALA A C 1
ATOM 2582 O O . ALA A 1 333 ? 132.579 -36.364 173.795 1.00 73.82 344 ALA A O 1
ATOM 2584 N N . ALA A 1 334 ? 130.884 -37.015 172.463 1.00 58.04 345 ALA A N 1
ATOM 2585 C CA . ALA A 1 334 ? 129.931 -37.157 173.558 1.00 56.58 345 ALA A CA 1
ATOM 2586 C C . ALA A 1 334 ? 130.436 -38.119 174.628 1.00 57.73 345 ALA A C 1
ATOM 2587 O O . ALA A 1 334 ? 131.176 -39.067 174.353 1.00 56.94 345 ALA A O 1
ATOM 2589 N N . THR A 1 335 ? 130.018 -37.860 175.869 1.00 48.81 346 THR A N 1
ATOM 2590 C CA . THR A 1 335 ? 130.402 -38.716 176.985 1.00 47.52 346 THR A CA 1
ATOM 2591 C C . THR A 1 335 ? 129.522 -39.958 177.067 1.00 45.16 346 THR A C 1
ATOM 2592 O O . THR A 1 335 ? 130.013 -41.046 177.389 1.00 43.96 346 THR A O 1
ATOM 2596 N N . PHE A 1 336 ? 128.230 -39.819 176.781 1.00 34.11 347 PHE A N 1
ATOM 2597 C CA . PHE A 1 336 ? 127.288 -40.927 176.843 1.00 32.50 347 PHE A CA 1
ATOM 2598 C C . PHE A 1 336 ? 126.854 -41.336 175.442 1.00 33.68 347 PHE A C 1
ATOM 2599 O O . PHE A 1 336 ? 126.898 -40.544 174.498 1.00 32.98 347 PHE A O 1
ATOM 2607 N N . ASP A 1 337 ? 126.429 -42.596 175.320 1.00 31.57 348 ASP A N 1
ATOM 2608 C CA . ASP A 1 337 ? 125.948 -43.113 174.041 1.00 28.95 348 ASP A CA 1
ATOM 2609 C C . ASP A 1 337 ? 124.532 -42.630 173.745 1.00 34.70 348 ASP A C 1
ATOM 2610 O O . ASP A 1 337 ? 124.282 -42.006 172.708 1.00 35.46 348 ASP A O 1
ATOM 2615 N N . ASP A 1 338 ? 123.591 -42.923 174.647 1.00 30.15 349 ASP A N 1
ATOM 2616 C CA . ASP A 1 338 ? 122.188 -42.522 174.562 1.00 30.76 349 ASP A CA 1
ATOM 2617 C C . ASP A 1 338 ? 121.514 -43.122 173.333 1.00 35.73 349 ASP A C 1
ATOM 2618 O O . ASP A 1 338 ? 121.213 -42.401 172.372 1.00 34.88 349 ASP A O 1
ATOM 2623 N N . PRO A 1 339 ? 121.248 -44.425 173.333 1.00 30.11 350 PRO A N 1
ATOM 2624 C CA . PRO A 1 339 ? 120.598 -45.044 172.174 1.00 29.14 350 PRO A CA 1
ATOM 2625 C C . PRO A 1 339 ? 119.159 -44.579 172.028 1.00 30.73 350 PRO A C 1
ATOM 2626 O O . PRO A 1 339 ? 118.479 -44.266 173.008 1.00 29.18 350 PRO A O 1
ATOM 2630 N N . TYR A 1 340 ? 118.692 -44.539 170.777 1.00 28.98 351 TYR A N 1
ATOM 2631 C CA . TYR A 1 340 ? 117.303 -44.201 170.507 1.00 27.98 351 TYR A CA 1
ATOM 2632 C C . TYR A 1 340 ? 116.617 -45.113 169.499 1.00 28.60 351 TYR A C 1
ATOM 2633 O O . TYR A 1 340 ? 115.384 -45.083 169.421 1.00 26.77 351 TYR A O 1
ATOM 2642 N N . ALA A 1 341 ? 117.352 -45.932 168.751 1.00 23.64 352 ALA A N 1
ATOM 2643 C CA . ALA A 1 341 ? 116.720 -46.844 167.812 1.00 24.02 352 ALA A CA 1
ATOM 2644 C C . ALA A 1 341 ? 117.580 -48.084 167.631 1.00 26.13 352 ALA A C 1
ATOM 2645 O O . ALA A 1 341 ? 118.810 -47.998 167.585 1.00 24.42 352 ALA A O 1
ATOM 2647 N N . LEU A 1 342 ? 116.919 -49.235 167.539 1.00 21.90 353 LEU A N 1
ATOM 2648 C CA . LEU A 1 342 ? 117.546 -50.498 167.172 1.00 20.54 353 LEU A CA 1
ATOM 2649 C C . LEU A 1 342 ? 117.099 -50.851 165.760 1.00 24.61 353 LEU A C 1
ATOM 2650 O O . LEU A 1 342 ? 115.898 -50.989 165.504 1.00 23.80 353 LEU A O 1
ATOM 2655 N N . VAL A 1 343 ? 118.060 -50.980 164.848 1.00 21.48 354 VAL A N 1
ATOM 2656 C CA . VAL A 1 343 ? 117.791 -51.276 163.446 1.00 20.26 354 VAL A CA 1
ATOM 2657 C C . VAL A 1 343 ? 118.276 -52.690 163.167 1.00 22.53 354 VAL A C 1
ATOM 2658 O O . VAL A 1 343 ? 119.464 -52.986 163.338 1.00 22.25 354 VAL A O 1
ATOM 2662 N N . VAL A 1 344 ? 117.366 -53.559 162.733 1.00 19.87 355 VAL A N 1
ATOM 2663 C CA . VAL A 1 344 ? 117.661 -54.973 162.520 1.00 19.33 355 VAL A CA 1
ATOM 2664 C C . VAL A 1 344 ? 117.366 -55.324 161.069 1.00 22.46 355 VAL A C 1
ATOM 2665 O O . VAL A 1 344 ? 116.230 -55.172 160.602 1.00 21.97 355 VAL A O 1
ATOM 2669 N N . LEU A 1 345 ? 118.384 -55.800 160.359 1.00 16.58 356 LEU A N 1
ATOM 2670 C CA . LEU A 1 345 ? 118.208 -56.343 159.019 1.00 14.40 356 LEU A CA 1
ATOM 2671 C C . LEU A 1 345 ? 118.049 -57.854 159.147 1.00 17.95 356 LEU A C 1
ATOM 2672 O O . LEU A 1 345 ? 119.008 -58.562 159.472 1.00 18.96 356 LEU A O 1
ATOM 2677 N N . ALA A 1 346 ? 116.836 -58.342 158.918 1.00 12.46 357 ALA A N 1
ATOM 2678 C CA . ALA A 1 346 ? 116.560 -59.768 158.870 1.00 12.28 357 ALA A CA 1
ATOM 2679 C C . ALA A 1 346 ? 116.518 -60.228 157.418 1.00 20.03 357 ALA A C 1
ATOM 2680 O O . ALA A 1 346 ? 116.436 -59.420 156.490 1.00 21.25 357 ALA A O 1
ATOM 2682 N N . GLU A 1 347 ? 116.575 -61.547 157.228 1.00 16.91 358 GLU A N 1
ATOM 2683 C CA . GLU A 1 347 ? 116.666 -62.081 155.874 1.00 15.50 358 GLU A CA 1
ATOM 2684 C C . GLU A 1 347 ? 115.430 -61.768 155.040 1.00 15.23 358 GLU A C 1
ATOM 2685 O O . GLU A 1 347 ? 115.516 -61.763 153.808 1.00 10.96 358 GLU A O 1
ATOM 2691 N N . GLU A 1 348 ? 114.290 -61.488 155.673 1.00 15.24 359 GLU A N 1
ATOM 2692 C CA . GLU A 1 348 ? 113.065 -61.212 154.937 1.00 14.81 359 GLU A CA 1
ATOM 2693 C C . GLU A 1 348 ? 112.493 -59.822 155.182 1.00 17.74 359 GLU A C 1
ATOM 2694 O O . GLU A 1 348 ? 111.490 -59.472 154.549 1.00 16.60 359 GLU A O 1
ATOM 2700 N N . GLU A 1 349 ? 113.092 -59.017 156.060 1.00 12.97 360 GLU A N 1
ATOM 2701 C CA . GLU A 1 349 ? 112.498 -57.725 156.389 1.00 11.47 360 GLU A CA 1
ATOM 2702 C C . GLU A 1 349 ? 113.477 -56.875 157.185 1.00 16.56 360 GLU A C 1
ATOM 2703 O O . GLU A 1 349 ? 114.422 -57.383 157.796 1.00 15.84 360 GLU A O 1
ATOM 2709 N N . LEU A 1 350 ? 113.224 -55.568 157.171 1.00 10.08 361 LEU A N 1
ATOM 2710 C CA . LEU A 1 350 ? 113.904 -54.610 158.029 1.00 10.28 361 LEU A CA 1
ATOM 2711 C C . LEU A 1 350 ? 112.976 -54.223 159.173 1.00 16.70 361 LEU A C 1
ATOM 2712 O O . LEU A 1 350 ? 111.781 -53.991 158.964 1.00 15.56 361 LEU A O 1
ATOM 2717 N N . VAL A 1 351 ? 113.530 -54.159 160.383 1.00 16.52 362 VAL A N 1
ATOM 2718 C CA . VAL A 1 351 ? 112.768 -53.865 161.591 1.00 16.50 362 VAL A CA 1
ATOM 2719 C C . VAL A 1 351 ? 113.500 -52.785 162.375 1.00 17.21 362 VAL A C 1
ATOM 2720 O O . VAL A 1 351 ? 114.709 -52.891 162.605 1.00 17.87 362 VAL A O 1
ATOM 2724 N N . VAL A 1 352 ? 112.768 -51.751 162.784 1.00 14.58 363 VAL A N 1
ATOM 2725 C CA . VAL A 1 352 ? 113.310 -50.642 163.564 1.00 13.72 363 VAL A CA 1
ATOM 2726 C C . VAL A 1 352 ? 112.492 -50.510 164.842 1.00 20.75 363 VAL A C 1
ATOM 2727 O O . VAL A 1 352 ? 111.256 -50.524 164.796 1.00 20.01 363 VAL A O 1
ATOM 2731 N N . ILE A 1 353 ? 113.181 -50.373 165.976 1.00 18.32 364 ILE A N 1
ATOM 2732 C CA . ILE A 1 353 ? 112.554 -50.312 167.293 1.00 19.70 364 ILE A CA 1
ATOM 2733 C C . ILE A 1 353 ? 112.911 -48.983 167.946 1.00 25.28 364 ILE A C 1
ATOM 2734 O O . ILE A 1 353 ? 114.074 -48.567 167.926 1.00 23.68 364 ILE A O 1
ATOM 2739 N N . ASP A 1 354 ? 111.909 -48.325 168.525 1.00 27.84 365 ASP A N 1
ATOM 2740 C CA . ASP A 1 354 ? 112.102 -47.072 169.249 1.00 30.20 365 ASP A CA 1
ATOM 2741 C C . ASP A 1 354 ? 112.585 -47.398 170.657 1.00 34.69 365 ASP A C 1
ATOM 2742 O O . ASP A 1 354 ? 111.859 -48.019 171.439 1.00 34.39 365 ASP A O 1
ATOM 2747 N N . LEU A 1 355 ? 113.807 -46.981 170.987 1.00 25.48 366 LEU A N 1
ATOM 2748 C CA . LEU A 1 355 ? 114.388 -47.284 172.289 1.00 26.42 366 LEU A CA 1
ATOM 2749 C C . LEU A 1 355 ? 114.202 -46.171 173.314 1.00 35.27 366 LEU A C 1
ATOM 2750 O O . LEU A 1 355 ? 114.561 -46.364 174.481 1.00 35.39 366 LEU A O 1
ATOM 2755 N N . GLN A 1 356 ? 113.660 -45.015 172.915 1.00 35.11 367 GLN A N 1
ATOM 2756 C CA . GLN A 1 356 ? 113.379 -43.955 173.879 1.00 36.33 367 GLN A CA 1
ATOM 2757 C C . GLN A 1 356 ? 112.022 -44.151 174.543 1.00 42.20 367 GLN A C 1
ATOM 2758 O O . GLN A 1 356 ? 111.864 -43.871 175.736 1.00 44.42 367 GLN A O 1
ATOM 2764 N N . THR A 1 357 ? 111.037 -44.630 173.787 1.00 35.67 368 THR A N 1
ATOM 2765 C CA . THR A 1 357 ? 109.665 -44.740 174.263 1.00 35.39 368 THR A CA 1
ATOM 2766 C C . THR A 1 357 ? 109.463 -46.053 175.007 1.00 40.25 368 THR A C 1
ATOM 2767 O O . THR A 1 357 ? 109.768 -47.128 174.478 1.00 40.53 368 THR A O 1
ATOM 2771 N N . ALA A 1 358 ? 108.946 -45.957 176.231 1.00 41.69 369 ALA A N 1
ATOM 2772 C CA . ALA A 1 358 ? 108.685 -47.139 177.041 1.00 41.68 369 ALA A CA 1
ATOM 2773 C C . ALA A 1 358 ? 107.778 -48.106 176.291 1.00 42.57 369 ALA A C 1
ATOM 2774 O O . ALA A 1 358 ? 106.860 -47.698 175.574 1.00 41.88 369 ALA A O 1
ATOM 2776 N N . GLY A 1 359 ? 108.045 -49.398 176.460 1.00 41.59 370 GLY A N 1
ATOM 2777 C CA . GLY A 1 359 ? 107.409 -50.424 175.671 1.00 39.77 370 GLY A CA 1
ATOM 2778 C C . GLY A 1 359 ? 108.135 -50.769 174.388 1.00 40.27 370 GLY A C 1
ATOM 2779 O O . GLY A 1 359 ? 107.890 -51.841 173.824 1.00 40.33 370 GLY A O 1
ATOM 2780 N N . TRP A 1 360 ? 109.021 -49.889 173.915 1.00 24.90 371 TRP A N 1
ATOM 2781 C CA . TRP A 1 360 ? 109.855 -50.095 172.734 1.00 23.41 371 TRP A CA 1
ATOM 2782 C C . TRP A 1 360 ? 109.001 -50.392 171.505 1.00 23.84 371 TRP A C 1
ATOM 2783 O O . TRP A 1 360 ? 109.059 -51.499 170.955 1.00 20.33 371 TRP A O 1
ATOM 2794 N N . PRO A 1 361 ? 108.212 -49.429 171.036 1.00 25.31 372 PRO A N 1
ATOM 2795 C CA . PRO A 1 361 ? 107.294 -49.694 169.930 1.00 24.30 372 PRO A CA 1
ATOM 2796 C C . PRO A 1 361 ? 108.023 -49.673 168.599 1.00 25.57 372 PRO A C 1
ATOM 2797 O O . PRO A 1 361 ? 109.133 -49.131 168.496 1.00 23.06 372 PRO A O 1
ATOM 2801 N N . PRO A 1 362 ? 107.436 -50.254 167.557 1.00 22.11 373 PRO A N 1
ATOM 2802 C CA . PRO A 1 362 ? 108.085 -50.253 166.245 1.00 21.47 373 PRO A CA 1
ATOM 2803 C C . PRO A 1 362 ? 107.966 -48.904 165.554 1.00 25.08 373 PRO A C 1
ATOM 2804 O O . PRO A 1 362 ? 107.097 -48.085 165.859 1.00 23.54 373 PRO A O 1
ATOM 2808 N N . VAL A 1 363 ? 108.863 -48.691 164.595 1.00 19.60 374 VAL A N 1
ATOM 2809 C CA . VAL A 1 363 ? 108.863 -47.503 163.751 1.00 19.53 374 VAL A CA 1
ATOM 2810 C C . VAL A 1 363 ? 108.366 -47.899 162.368 1.00 24.37 374 VAL A C 1
ATOM 2811 O O . VAL A 1 363 ? 108.830 -48.896 161.801 1.00 22.75 374 VAL A O 1
ATOM 2815 N N . GLN A 1 364 ? 107.425 -47.126 161.827 1.00 24.20 375 GLN A N 1
ATOM 2816 C CA . GLN A 1 364 ? 106.947 -47.382 160.474 1.00 24.06 375 GLN A CA 1
ATOM 2817 C C . GLN A 1 364 ? 108.076 -47.200 159.465 1.00 28.58 375 GLN A C 1
ATOM 2818 O O . GLN A 1 364 ? 108.980 -46.381 159.651 1.00 29.60 375 GLN A O 1
ATOM 2824 N N . LEU A 1 365 ? 108.022 -47.982 158.388 1.00 22.60 376 LEU A N 1
ATOM 2825 C CA . LEU A 1 365 ? 109.051 -47.881 157.358 1.00 21.25 376 LEU A CA 1
ATOM 2826 C C . LEU A 1 365 ? 108.605 -46.918 156.266 1.00 25.63 376 LEU A C 1
ATOM 2827 O O . LEU A 1 365 ? 107.469 -47.018 155.788 1.00 26.21 376 LEU A O 1
ATOM 2832 N N . PRO A 1 366 ? 109.456 -45.973 155.859 1.00 23.31 377 PRO A N 1
ATOM 2833 C CA . PRO A 1 366 ? 109.136 -45.164 154.677 1.00 23.09 377 PRO A CA 1
ATOM 2834 C C . PRO A 1 366 ? 109.482 -45.854 153.371 1.00 25.68 377 PRO A C 1
ATOM 2835 O O . PRO A 1 366 ? 108.943 -45.470 152.325 1.00 25.80 377 PRO A O 1
ATOM 2839 N N . TYR A 1 367 ? 110.356 -46.853 153.401 1.00 19.44 378 TYR A N 1
ATOM 2840 C CA . TYR A 1 367 ? 110.773 -47.591 152.217 1.00 18.90 378 TYR A CA 1
ATOM 2841 C C . TYR A 1 367 ? 111.242 -48.968 152.674 1.00 21.15 378 TYR A C 1
ATOM 2842 O O . TYR A 1 367 ? 111.067 -49.341 153.839 1.00 21.10 378 TYR A O 1
ATOM 2851 N N . LEU A 1 368 ? 111.851 -49.722 151.757 1.00 16.71 379 LEU A N 1
ATOM 2852 C CA . LEU A 1 368 ? 112.414 -51.041 152.060 1.00 15.56 379 LEU A CA 1
ATOM 2853 C C . LEU A 1 368 ? 111.371 -51.982 152.655 1.00 19.74 379 LEU A C 1
ATOM 2854 O O . LEU A 1 368 ? 111.690 -52.828 153.494 1.00 18.24 379 LEU A O 1
ATOM 2859 N N . ALA A 1 369 ? 110.120 -51.845 152.223 1.00 18.86 380 ALA A N 1
ATOM 2860 C CA . ALA A 1 369 ? 109.031 -52.628 152.787 1.00 19.61 380 ALA A CA 1
ATOM 2861 C C . ALA A 1 369 ? 109.035 -54.045 152.231 1.00 22.21 380 ALA A C 1
ATOM 2862 O O . ALA A 1 369 ? 109.281 -54.264 151.042 1.00 18.27 380 ALA A O 1
ATOM 2864 N N . SER A 1 370 ? 108.768 -55.009 153.106 1.00 22.70 381 SER A N 1
ATOM 2865 C CA . SER A 1 370 ? 108.620 -56.401 152.694 1.00 21.75 381 SER A CA 1
ATOM 2866 C C . SER A 1 370 ? 107.234 -56.552 152.093 1.00 25.52 381 SER A C 1
ATOM 2867 O O . SER A 1 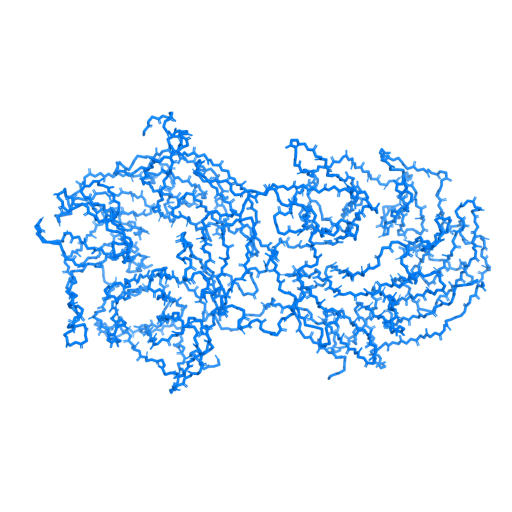370 ? 106.248 -56.774 152.796 1.00 25.95 381 SER A O 1
ATOM 2870 N N . LEU A 1 371 ? 107.160 -56.421 150.766 1.00 16.36 382 LEU A N 1
ATOM 2871 C CA . LEU A 1 371 ? 105.893 -56.583 150.067 1.00 14.50 382 LEU A CA 1
ATOM 2872 C C . LEU A 1 371 ? 105.361 -58.002 150.183 1.00 19.86 382 LEU A C 1
ATOM 2873 O O . LEU A 1 371 ? 104.175 -58.233 149.926 1.00 20.96 382 LEU A O 1
ATOM 2878 N N . HIS A 1 372 ? 106.210 -58.951 150.574 1.00 18.25 383 HIS A N 1
ATOM 2879 C CA . HIS A 1 372 ? 105.865 -60.363 150.617 1.00 18.37 383 HIS A CA 1
ATOM 2880 C C . HIS A 1 372 ? 105.611 -60.871 152.030 1.00 22.92 383 HIS A C 1
ATOM 2881 O O . HIS A 1 372 ? 105.602 -62.088 152.239 1.00 19.78 383 HIS A O 1
ATOM 2888 N N . CYS A 1 373 ? 105.421 -59.972 153.006 1.00 33.67 384 CYS A N 1
ATOM 2889 C CA . CYS A 1 373 ? 105.113 -60.414 154.365 1.00 37.34 384 CYS A CA 1
ATOM 2890 C C . CYS A 1 373 ? 103.922 -61.361 154.372 1.00 38.20 384 CYS A C 1
ATOM 2891 O O . CYS A 1 373 ? 103.839 -62.258 155.217 1.00 37.95 384 CYS A O 1
ATOM 2894 N N . SER A 1 374 ? 102.992 -61.166 153.444 1.00 21.98 385 SER A N 1
ATOM 2895 C CA . SER A 1 374 ? 102.160 -62.229 152.908 1.00 20.92 385 SER A CA 1
ATOM 2896 C C . SER A 1 374 ? 102.373 -62.243 151.402 1.00 24.10 385 SER A C 1
ATOM 2897 O O . SER A 1 374 ? 102.464 -61.181 150.778 1.00 22.78 385 SER A O 1
ATOM 2900 N N . ALA A 1 375 ? 102.470 -63.440 150.826 1.00 21.97 386 ALA A N 1
ATOM 2901 C CA . ALA A 1 375 ? 102.825 -63.570 149.417 1.00 21.33 386 ALA A CA 1
ATOM 2902 C C . ALA A 1 375 ? 101.850 -62.809 148.529 1.00 23.06 386 ALA A C 1
ATOM 2903 O O . ALA A 1 375 ? 100.635 -62.865 148.722 1.00 23.79 386 ALA A O 1
ATOM 2905 N N . ILE A 1 376 ? 102.393 -62.089 147.547 1.00 18.39 387 ILE A N 1
ATOM 2906 C CA . ILE A 1 376 ? 101.562 -61.309 146.635 1.00 18.14 387 ILE A CA 1
ATOM 2907 C C . ILE A 1 376 ? 100.864 -62.245 145.657 1.00 24.43 387 ILE A C 1
ATOM 2908 O O . ILE A 1 376 ? 101.493 -63.126 145.058 1.00 24.64 387 ILE A O 1
ATOM 2913 N N . THR A 1 377 ? 99.553 -62.056 145.492 1.00 23.16 388 THR A N 1
ATOM 2914 C CA . THR A 1 377 ? 98.766 -62.865 144.575 1.00 21.60 388 THR A CA 1
ATOM 2915 C C . THR A 1 377 ? 98.153 -62.074 143.427 1.00 24.55 388 THR A C 1
ATOM 2916 O O . THR A 1 377 ? 97.703 -62.691 142.454 1.00 24.86 388 THR A O 1
ATOM 2920 N N . CYS A 1 378 ? 98.119 -60.746 143.509 1.00 21.92 389 CYS A N 1
ATOM 2921 C CA . CYS A 1 378 ? 97.651 -59.893 142.422 1.00 22.70 389 CYS A CA 1
ATOM 2922 C C . CYS A 1 378 ? 97.967 -58.449 142.787 1.00 27.70 389 CYS A C 1
ATOM 2923 O O . CYS A 1 378 ? 98.285 -58.136 143.937 1.00 29.42 389 CYS A O 1
ATOM 2926 N N . SER A 1 379 ? 97.873 -57.570 141.791 1.00 16.98 390 SER A N 1
ATOM 2927 C CA . SER A 1 379 ? 98.097 -56.148 142.011 1.00 16.79 390 SER A CA 1
ATOM 2928 C C . SER A 1 379 ? 97.141 -55.350 141.134 1.00 21.21 390 SER A C 1
ATOM 2929 O O . SER A 1 379 ? 96.504 -55.884 140.224 1.00 18.57 390 SER A O 1
ATOM 2932 N N . HIS A 1 380 ? 97.053 -54.053 141.418 1.00 20.11 391 HIS A N 1
ATOM 2933 C CA . HIS A 1 380 ? 96.084 -53.182 140.756 1.00 19.71 391 HIS A CA 1
ATOM 2934 C C . HIS A 1 380 ? 96.537 -51.745 140.952 1.00 20.66 391 HIS A C 1
ATOM 2935 O O . HIS A 1 380 ? 96.650 -51.288 142.093 1.00 21.19 391 HIS A O 1
ATOM 2942 N N . HIS A 1 381 ? 96.799 -51.040 139.856 1.00 18.86 392 HIS A N 1
ATOM 2943 C CA . HIS A 1 381 ? 97.343 -49.689 139.904 1.00 18.71 392 HIS A CA 1
ATOM 2944 C C . HIS A 1 381 ? 96.281 -48.662 139.530 1.00 25.38 392 HIS A C 1
ATOM 2945 O O . HIS A 1 381 ? 95.543 -48.842 138.557 1.00 25.57 392 HIS A O 1
ATOM 2952 N N . VAL A 1 382 ? 96.218 -47.578 140.303 1.00 21.56 393 VAL A N 1
ATOM 2953 C CA . VAL A 1 382 ? 95.263 -46.496 140.080 1.00 22.41 393 VAL A CA 1
ATOM 2954 C C . VAL A 1 382 ? 96.036 -45.184 140.047 1.00 28.51 393 VAL A C 1
ATOM 2955 O O . VAL A 1 382 ? 96.731 -44.846 141.011 1.00 30.22 393 VAL A O 1
ATOM 2959 N N . SER A 1 383 ? 95.916 -44.450 138.945 1.00 31.32 394 SER A N 1
ATOM 2960 C CA . SER A 1 383 ? 96.653 -43.211 138.744 1.00 32.28 394 SER A CA 1
ATOM 2961 C C . SER A 1 383 ? 95.778 -42.005 139.060 1.00 41.80 394 SER A C 1
ATOM 2962 O O . SER A 1 383 ? 94.556 -42.038 138.886 1.00 42.96 394 SER A O 1
ATOM 2965 N N . ASN A 1 384 ? 96.425 -40.933 139.525 1.00 27.71 395 ASN A N 1
ATOM 2966 C CA . ASN A 1 384 ? 95.761 -39.665 139.809 1.00 29.06 395 ASN A CA 1
ATOM 2967 C C . ASN A 1 384 ? 94.617 -39.851 140.797 1.00 34.73 395 ASN A C 1
ATOM 2968 O O . ASN A 1 384 ? 93.455 -39.963 140.396 1.00 36.21 395 ASN A O 1
ATOM 2973 N N . ILE A 1 385 ? 94.934 -39.884 142.087 1.00 32.79 396 ILE A N 1
ATOM 2974 C CA . ILE A 1 385 ? 93.926 -40.092 143.123 1.00 32.26 396 ILE A CA 1
ATOM 2975 C C . ILE A 1 385 ? 93.344 -38.745 143.535 1.00 38.87 396 ILE A C 1
ATOM 2976 O O . ILE A 1 385 ? 94.094 -37.771 143.697 1.00 39.82 396 ILE A O 1
ATOM 2981 N N . PRO A 1 386 ? 92.026 -38.633 143.687 1.00 36.78 397 PRO A N 1
ATOM 2982 C CA . PRO A 1 386 ? 91.456 -37.410 144.265 1.00 37.69 397 PRO A CA 1
ATOM 2983 C C . PRO A 1 386 ? 92.020 -37.167 145.657 1.00 40.38 397 PRO A C 1
ATOM 2984 O O . PRO A 1 386 ? 92.098 -38.082 146.479 1.00 39.51 397 PRO A O 1
ATOM 2988 N N . LEU A 1 387 ? 92.420 -35.918 145.911 1.00 38.18 398 LEU A N 1
ATOM 2989 C CA . LEU A 1 387 ? 93.139 -35.593 147.141 1.00 38.15 398 LEU A CA 1
ATOM 2990 C C . LEU A 1 387 ? 92.323 -35.932 148.383 1.00 42.69 398 LEU A C 1
ATOM 2991 O O . LEU A 1 387 ? 92.880 -36.374 149.395 1.00 42.10 398 LEU A O 1
ATOM 2996 N N . LYS A 1 388 ? 91.005 -35.731 148.330 1.00 46.81 399 LYS A N 1
ATOM 2997 C CA . LYS A 1 388 ? 90.165 -36.031 149.487 1.00 47.95 399 LYS A CA 1
ATOM 2998 C C . LYS A 1 388 ? 90.167 -37.524 149.794 1.00 54.23 399 LYS A C 1
ATOM 2999 O O . LYS A 1 388 ? 90.352 -37.930 150.947 1.00 54.89 399 LYS A O 1
ATOM 3001 N N . LEU A 1 389 ? 89.959 -38.357 148.771 1.00 42.66 400 LEU A N 1
ATOM 3002 C CA . LEU A 1 389 ? 90.047 -39.801 148.965 1.00 42.44 400 LEU A CA 1
ATOM 3003 C C . LEU A 1 389 ? 91.428 -40.200 149.466 1.00 44.33 400 LEU A C 1
ATOM 3004 O O . LEU A 1 389 ? 91.553 -41.002 150.398 1.00 44.03 400 LEU A O 1
ATOM 3009 N N . TRP A 1 390 ? 92.474 -39.633 148.861 1.00 36.14 401 TRP A N 1
ATOM 3010 C CA . TRP A 1 390 ? 93.849 -39.922 149.260 1.00 34.47 401 TRP A CA 1
ATOM 3011 C C . TRP A 1 390 ? 94.063 -39.658 150.747 1.00 39.25 401 TRP A C 1
ATOM 3012 O O . TRP A 1 390 ? 94.622 -40.496 151.465 1.00 39.09 401 TRP A O 1
ATOM 3023 N N . GLU A 1 391 ? 93.609 -38.498 151.232 1.00 39.31 402 GLU A N 1
ATOM 3024 C CA . GLU A 1 391 ? 93.766 -38.172 152.647 1.00 38.29 402 GLU A CA 1
ATOM 3025 C C . GLU A 1 391 ? 92.984 -39.126 153.539 1.00 39.35 402 GLU A C 1
ATOM 3026 O O . GLU A 1 391 ? 93.425 -39.435 154.651 1.00 39.37 402 GLU A O 1
ATOM 3032 N N . ARG A 1 392 ? 91.825 -39.601 153.075 1.00 36.62 403 ARG A N 1
ATOM 3033 C CA . ARG A 1 392 ? 91.019 -40.500 153.894 1.00 37.06 403 ARG A CA 1
ATOM 3034 C C . ARG A 1 392 ? 91.644 -41.887 153.975 1.00 40.48 403 ARG A C 1
ATOM 3035 O O . ARG A 1 392 ? 91.546 -42.555 155.011 1.00 39.76 403 ARG A O 1
ATOM 3043 N N . ILE A 1 393 ? 92.272 -42.345 152.888 1.00 35.92 404 ILE A N 1
ATOM 3044 C CA . ILE A 1 393 ? 93.044 -43.585 152.948 1.00 34.43 404 ILE A CA 1
ATOM 3045 C C . ILE A 1 393 ? 94.163 -43.449 153.969 1.00 35.15 404 ILE A C 1
ATOM 3046 O O . ILE A 1 393 ? 94.308 -44.275 154.878 1.00 34.54 404 ILE A O 1
ATOM 3051 N N . ILE A 1 394 ? 94.968 -42.391 153.828 1.00 26.44 405 ILE A N 1
ATOM 3052 C CA . ILE A 1 394 ? 96.096 -42.159 154.726 1.00 26.31 405 ILE A CA 1
ATOM 3053 C C . ILE A 1 394 ? 95.617 -42.007 156.163 1.00 31.89 405 ILE A C 1
ATOM 3054 O O . ILE A 1 394 ? 96.264 -42.484 157.104 1.00 32.00 405 ILE A O 1
ATOM 3059 N N . ALA A 1 395 ? 94.472 -41.347 156.355 1.00 33.39 406 ALA A N 1
ATOM 3060 C CA . ALA A 1 395 ? 93.928 -41.181 157.698 1.00 34.16 406 ALA A CA 1
ATOM 3061 C C . ALA A 1 395 ? 93.605 -42.530 158.328 1.00 39.99 406 ALA A C 1
ATOM 3062 O O . ALA A 1 395 ? 94.025 -42.820 159.455 1.00 41.26 406 ALA A O 1
ATOM 3064 N N . ALA A 1 396 ? 92.862 -43.375 157.606 1.00 38.08 407 ALA A N 1
ATOM 3065 C CA . ALA A 1 396 ? 92.522 -44.695 158.126 1.00 38.09 407 ALA A CA 1
ATOM 3066 C C . ALA A 1 396 ? 93.766 -45.536 158.380 1.00 41.96 407 ALA A C 1
ATOM 3067 O O . ALA A 1 396 ? 93.768 -46.389 159.275 1.00 41.49 407 ALA A O 1
ATOM 3069 N N . GLY A 1 397 ? 94.831 -45.309 157.610 1.00 34.00 408 GLY A N 1
ATOM 3070 C CA . GLY A 1 397 ? 96.071 -46.020 157.862 1.00 33.17 408 GLY A CA 1
ATOM 3071 C C . GLY A 1 397 ? 96.688 -45.654 159.196 1.00 36.62 408 GLY A C 1
ATOM 3072 O O . GLY A 1 397 ? 97.201 -46.517 159.912 1.00 34.98 408 GLY A O 1
ATOM 3073 N N . SER A 1 398 ? 96.642 -44.367 159.554 1.00 41.21 409 SER A N 1
ATOM 3074 C CA . SER A 1 398 ? 97.220 -43.932 160.822 1.00 41.74 409 SER A CA 1
ATOM 3075 C C . SER A 1 398 ? 96.480 -44.541 162.005 1.00 46.43 409 SER A C 1
ATOM 3076 O O . SER A 1 398 ? 97.098 -44.903 163.013 1.00 48.11 409 SER A O 1
ATOM 3079 N N . ARG A 1 399 ? 95.155 -44.666 161.899 1.00 36.01 410 ARG A N 1
ATOM 3080 C CA . ARG A 1 399 ? 94.364 -45.162 163.020 1.00 36.53 410 ARG A CA 1
ATOM 3081 C C . ARG A 1 399 ? 94.728 -46.601 163.364 1.00 40.48 410 ARG A C 1
ATOM 3082 O O . ARG A 1 399 ? 94.790 -46.967 164.543 1.00 41.72 410 ARG A O 1
ATOM 3084 N N . GLN A 1 400 ? 94.974 -47.431 162.351 1.00 39.52 411 GLN A N 1
ATOM 3085 C CA . GLN A 1 400 ? 95.375 -48.813 162.584 1.00 38.30 411 GLN A CA 1
ATOM 3086 C C . GLN A 1 400 ? 96.836 -48.944 162.998 1.00 40.52 411 GLN A C 1
ATOM 3087 O O . GLN A 1 400 ? 97.239 -50.021 163.450 1.00 40.38 411 GLN A O 1
ATOM 3093 N N . ASN A 1 401 ? 97.630 -47.882 162.862 1.00 36.12 412 ASN A N 1
ATOM 3094 C CA . ASN A 1 401 ? 99.041 -47.893 163.227 1.00 35.96 412 ASN A CA 1
ATOM 3095 C C . ASN A 1 401 ? 99.304 -47.114 164.514 1.00 42.96 412 ASN A C 1
ATOM 3096 O O . ASN A 1 401 ? 100.367 -46.509 164.675 1.00 41.99 412 ASN A O 1
ATOM 3101 N N . ALA A 1 402 ? 98.342 -47.120 165.441 1.00 44.55 413 ALA A N 1
ATOM 3102 C CA . ALA A 1 402 ? 98.508 -46.369 166.680 1.00 45.13 413 ALA A CA 1
ATOM 3103 C C . ALA A 1 402 ? 99.568 -46.990 167.580 1.00 50.44 413 ALA A C 1
ATOM 3104 O O . ALA A 1 402 ? 100.276 -46.267 168.292 1.00 52.21 413 ALA A O 1
ATOM 3106 N N . HIS A 1 403 ? 99.694 -48.319 167.563 1.00 42.75 414 HIS A N 1
ATOM 3107 C CA . HIS A 1 403 ? 100.713 -48.999 168.355 1.00 41.68 414 HIS A CA 1
ATOM 3108 C C . HIS A 1 403 ? 102.129 -48.641 167.926 1.00 42.04 414 HIS A C 1
ATOM 3109 O O . HIS A 1 403 ? 103.076 -48.947 168.659 1.00 42.02 414 HIS A O 1
ATOM 3116 N N . PHE A 1 404 ? 102.296 -48.008 166.771 1.00 32.71 415 PHE A N 1
ATOM 3117 C CA . PHE A 1 404 ? 103.615 -47.660 166.273 1.00 30.98 415 PHE A CA 1
ATOM 3118 C C . PHE A 1 404 ? 104.170 -46.443 167.002 1.00 34.60 415 PHE A C 1
ATOM 3119 O O . PHE A 1 404 ? 103.435 -45.639 167.582 1.00 35.93 415 PHE A O 1
ATOM 3127 N N . SER A 1 405 ? 105.493 -46.319 166.963 1.00 31.62 416 SER A N 1
ATOM 3128 C CA . SER A 1 405 ? 106.170 -45.168 167.538 1.00 30.78 416 SER A CA 1
ATOM 3129 C C . SER A 1 405 ? 105.805 -43.895 166.782 1.00 35.66 416 SER A C 1
ATOM 3130 O O . SER A 1 405 ? 105.436 -43.921 165.605 1.00 34.75 416 SER A O 1
ATOM 3133 N N . THR A 1 406 ? 105.907 -42.768 167.480 1.00 38.00 417 THR A N 1
ATOM 3134 C CA . THR A 1 406 ? 105.753 -41.455 166.870 1.00 38.42 417 THR A CA 1
ATOM 3135 C C . THR A 1 406 ? 107.089 -40.812 166.528 1.00 40.23 417 THR A C 1
ATOM 3136 O O . THR A 1 406 ? 107.115 -39.667 166.067 1.00 38.73 417 THR A O 1
ATOM 3140 N N . MET A 1 407 ? 108.193 -41.522 166.746 1.00 37.62 418 MET A N 1
ATOM 3141 C CA . MET A 1 407 ? 109.510 -41.001 166.412 1.00 37.54 418 MET A CA 1
ATOM 3142 C C . MET A 1 407 ? 109.635 -40.801 164.908 1.00 41.75 418 MET A C 1
ATOM 3143 O O . MET A 1 407 ? 109.255 -41.672 164.119 1.00 41.44 418 MET A O 1
ATOM 3148 N N . GLU A 1 408 ? 110.155 -39.642 164.512 1.00 36.24 419 GLU A N 1
ATOM 3149 C CA . GLU A 1 408 ? 110.413 -39.389 163.101 1.00 35.79 419 GLU A CA 1
ATOM 3150 C C . GLU A 1 408 ? 111.509 -40.318 162.599 1.00 37.24 419 GLU A C 1
ATOM 3151 O O . GLU A 1 408 ? 112.437 -40.657 163.336 1.00 36.82 419 GLU A O 1
ATOM 3157 N N . TRP A 1 409 ? 111.393 -40.730 161.339 1.00 30.15 420 TRP A N 1
ATOM 3158 C CA . TRP A 1 409 ? 112.313 -41.683 160.736 1.00 27.85 420 TRP A CA 1
ATOM 3159 C C . TRP A 1 409 ? 113.760 -41.240 160.952 1.00 31.80 420 TRP A C 1
ATOM 3160 O O . TRP A 1 409 ? 114.144 -40.153 160.497 1.00 31.97 420 TRP A O 1
ATOM 3171 N N . PRO A 1 410 ? 114.579 -42.036 161.647 1.00 30.08 421 PRO A N 1
ATOM 3172 C CA . PRO A 1 410 ? 115.914 -41.558 162.035 1.00 28.75 421 PRO A CA 1
ATOM 3173 C C . PRO A 1 410 ? 116.970 -41.677 160.951 1.00 28.58 421 PRO A C 1
ATOM 3174 O O . PRO A 1 410 ? 117.940 -40.908 160.979 1.00 24.96 421 PRO A O 1
ATOM 3178 N N . ILE A 1 411 ? 116.830 -42.606 160.008 1.00 28.19 422 ILE A N 1
ATOM 3179 C CA . ILE A 1 411 ? 117.804 -42.748 158.930 1.00 26.33 422 ILE A CA 1
ATOM 3180 C C . ILE A 1 411 ? 117.469 -41.711 157.865 1.00 30.86 422 ILE A C 1
ATOM 3181 O O . ILE A 1 411 ? 116.937 -42.039 156.797 1.00 30.13 422 ILE A O 1
ATOM 3186 N N . ASP A 1 412 ? 117.775 -40.445 158.154 1.00 27.74 423 ASP A N 1
ATOM 3187 C CA . ASP A 1 412 ? 117.310 -39.317 157.354 1.00 27.43 423 ASP A CA 1
ATOM 3188 C C . ASP A 1 412 ? 118.457 -38.544 156.709 1.00 29.47 423 ASP A C 1
ATOM 3189 O O . ASP A 1 412 ? 118.324 -37.353 156.423 1.00 29.98 423 ASP A O 1
ATOM 3194 N N . GLY A 1 413 ? 119.585 -39.200 156.472 1.00 24.04 424 GLY A N 1
ATOM 3195 C CA . GLY A 1 413 ? 120.715 -38.523 155.874 1.00 25.49 424 GLY A CA 1
ATOM 3196 C C . GLY A 1 413 ? 120.478 -38.152 154.421 1.00 33.77 424 GLY A C 1
ATOM 3197 O O . GLY A 1 413 ? 119.551 -38.620 153.759 1.00 34.35 424 GLY A O 1
ATOM 3198 N N . GLY A 1 414 ? 121.349 -37.280 153.917 1.00 26.20 425 GLY A N 1
ATOM 3199 C CA . GLY A 1 414 ? 121.269 -36.846 152.538 1.00 26.44 425 GLY A CA 1
ATOM 3200 C C . GLY A 1 414 ? 120.151 -35.848 152.304 1.00 32.96 425 GLY A C 1
ATOM 3201 O O . GLY A 1 414 ? 119.385 -35.483 153.199 1.00 32.95 425 GLY A O 1
ATOM 3202 N N . THR A 1 415 ? 120.063 -35.401 151.052 1.00 37.03 426 THR A N 1
ATOM 3203 C CA . THR A 1 415 ? 119.072 -34.415 150.635 1.00 38.19 426 THR A CA 1
ATOM 3204 C C . THR A 1 415 ? 118.468 -34.856 149.312 1.00 39.35 426 THR A C 1
ATOM 3205 O O . THR A 1 415 ? 119.192 -35.031 148.328 1.00 36.37 426 THR A O 1
ATOM 3209 N N . SER A 1 416 ? 117.150 -35.033 149.288 1.00 38.77 427 SER A N 1
ATOM 3210 C CA . SER A 1 416 ? 116.452 -35.421 148.067 1.00 38.85 427 SER A CA 1
ATOM 3211 C C . SER A 1 416 ? 116.256 -34.197 147.179 1.00 44.60 427 SER A C 1
ATOM 3212 O O . SER A 1 416 ? 115.646 -33.206 147.600 1.00 46.21 427 SER A O 1
ATOM 3215 N N . LEU A 1 417 ? 116.767 -34.265 145.951 1.00 32.99 428 LEU A N 1
ATOM 3216 C CA . LEU A 1 417 ? 116.677 -33.164 145.002 1.00 32.57 428 LEU A CA 1
ATOM 3217 C C . LEU A 1 417 ? 115.456 -33.259 144.095 1.00 39.81 428 LEU A C 1
ATOM 3218 O O . LEU A 1 417 ? 115.333 -32.464 143.157 1.00 40.40 428 LEU A O 1
ATOM 3223 N N . THR A 1 418 ? 114.559 -34.208 144.345 1.00 40.50 429 THR A N 1
ATOM 3224 C CA . THR A 1 418 ? 113.425 -34.253 143.434 1.00 41.03 429 THR A CA 1
ATOM 3225 C C . THR A 1 418 ? 112.204 -33.607 144.069 1.00 48.08 429 THR A C 1
ATOM 3226 O O . THR A 1 418 ? 111.941 -33.815 145.258 1.00 47.59 429 THR A O 1
ATOM 3230 N N . PRO A 1 419 ? 111.451 -32.823 143.303 1.00 49.13 430 PRO A N 1
ATOM 3231 C CA . PRO A 1 419 ? 110.239 -32.208 143.851 1.00 49.54 430 PRO A CA 1
ATOM 3232 C C . PRO A 1 419 ? 109.199 -33.263 144.184 1.00 55.93 430 PRO A C 1
ATOM 3233 O O . PRO A 1 419 ? 109.206 -34.374 143.649 1.00 55.50 430 PRO A O 1
ATOM 3237 N N . ALA A 1 420 ? 108.304 -32.902 145.098 1.00 50.92 431 ALA A N 1
ATOM 3238 C CA . ALA A 1 420 ? 107.222 -33.800 145.464 1.00 51.28 431 ALA A CA 1
ATOM 3239 C C . ALA A 1 420 ? 106.421 -34.170 144.218 1.00 56.42 431 ALA A C 1
ATOM 3240 O O . ALA A 1 420 ? 106.211 -33.321 143.343 1.00 56.70 431 ALA A O 1
ATOM 3242 N N . PRO A 1 421 ? 105.986 -35.419 144.091 1.00 50.23 432 PRO A N 1
ATOM 3243 C CA . PRO A 1 421 ? 105.258 -35.837 142.888 1.00 49.23 432 PRO A CA 1
ATOM 3244 C C . PRO A 1 421 ? 103.999 -35.013 142.695 1.00 52.75 432 PRO A C 1
ATOM 3245 O O . PRO A 1 421 ? 103.205 -34.842 143.633 1.00 53.41 432 PRO A O 1
ATOM 3249 N N . PRO A 1 422 ? 103.784 -34.477 141.491 1.00 60.38 433 PRO A N 1
ATOM 3250 C CA . PRO A 1 422 ? 102.561 -33.700 141.249 1.00 59.83 433 PRO A CA 1
ATOM 3251 C C . PRO A 1 422 ? 101.308 -34.551 141.230 1.00 60.74 433 PRO A C 1
ATOM 3252 O O . PRO A 1 422 ? 100.214 -34.021 141.464 1.00 62.40 433 PRO A O 1
ATOM 3256 N N . GLN A 1 423 ? 101.433 -35.849 140.970 1.00 42.39 434 GLN A N 1
ATOM 3257 C CA . GLN A 1 423 ? 100.300 -36.747 140.817 1.00 40.06 434 GLN A CA 1
ATOM 3258 C C . GLN A 1 423 ? 100.379 -37.858 141.855 1.00 39.78 434 GLN A C 1
ATOM 3259 O O . GLN A 1 423 ? 101.462 -38.375 142.146 1.00 39.47 434 GLN A O 1
ATOM 3265 N N . ARG A 1 424 ? 99.226 -38.222 142.408 1.00 34.78 435 ARG A N 1
ATOM 3266 C CA . ARG A 1 424 ? 99.129 -39.256 143.430 1.00 32.93 435 ARG A CA 1
ATOM 3267 C C . ARG A 1 424 ? 98.730 -40.574 142.777 1.00 33.00 435 ARG A C 1
ATOM 3268 O O . ARG A 1 424 ? 97.625 -40.694 142.235 1.00 31.61 435 ARG A O 1
ATOM 3276 N N . ASP A 1 425 ? 99.626 -41.557 142.829 1.00 28.90 436 ASP A N 1
ATOM 3277 C CA . ASP A 1 425 ? 99.392 -42.877 142.261 1.00 25.90 436 ASP A CA 1
ATOM 3278 C C . ASP A 1 425 ? 99.299 -43.912 143.372 1.00 25.33 436 ASP A C 1
ATOM 3279 O O . ASP A 1 425 ? 100.058 -43.863 144.344 1.00 23.62 436 ASP A O 1
ATOM 3284 N N . LEU A 1 426 ? 98.374 -44.853 143.218 1.00 21.53 437 LEU A N 1
ATOM 3285 C CA . LEU A 1 426 ? 98.192 -45.944 144.163 1.00 20.62 437 LEU A CA 1
ATOM 3286 C C . LEU A 1 426 ? 98.547 -47.268 143.503 1.00 25.50 437 LEU A C 1
ATOM 3287 O O . LEU A 1 426 ? 98.193 -47.511 142.346 1.00 25.19 437 LEU A O 1
ATOM 3292 N N . LEU A 1 427 ? 99.255 -48.115 144.244 1.00 24.83 438 LEU A N 1
ATOM 3293 C CA . LEU A 1 427 ? 99.458 -49.509 143.875 1.00 23.96 438 LEU A CA 1
ATOM 3294 C C . LEU A 1 427 ? 98.856 -50.366 144.975 1.00 24.15 438 LEU A C 1
ATOM 3295 O O . LEU A 1 427 ? 99.300 -50.301 146.125 1.00 23.37 438 LEU A O 1
ATOM 3300 N N . LEU A 1 428 ? 97.834 -51.138 144.631 1.00 19.89 439 LEU A N 1
ATOM 3301 C CA . LEU A 1 428 ? 97.211 -52.067 145.559 1.00 19.42 439 LEU A CA 1
ATOM 3302 C C . LEU A 1 428 ? 97.734 -53.469 145.288 1.00 20.72 439 LEU A C 1
ATOM 3303 O O . LEU A 1 428 ? 97.830 -53.890 144.133 1.00 18.84 439 LEU A O 1
ATOM 3308 N N . THR A 1 429 ? 98.071 -54.188 146.354 1.00 19.42 440 THR A N 1
ATOM 3309 C CA . THR A 1 429 ? 98.548 -55.560 146.252 1.00 17.34 440 THR A CA 1
ATOM 3310 C C . THR A 1 429 ? 97.607 -56.482 147.012 1.00 19.73 440 THR A C 1
ATOM 3311 O O . THR A 1 429 ? 97.235 -56.193 148.153 1.00 20.40 440 THR A O 1
ATOM 3315 N N . GLY A 1 430 ? 97.214 -57.577 146.374 1.00 18.50 441 GLY A N 1
ATOM 3316 C CA . GLY A 1 430 ? 96.471 -58.633 147.031 1.00 18.37 441 GLY A CA 1
ATOM 3317 C C . GLY A 1 430 ? 97.421 -59.725 147.487 1.00 19.96 441 GLY A C 1
ATOM 3318 O O . GLY A 1 430 ? 98.443 -59.979 146.856 1.00 20.13 441 GLY A O 1
ATOM 3319 N N . HIS A 1 431 ? 97.079 -60.373 148.595 1.00 15.58 442 HIS A N 1
ATOM 3320 C CA . HIS A 1 431 ? 98.007 -61.279 149.247 1.00 15.75 442 HIS A CA 1
ATOM 3321 C C . HIS A 1 431 ? 97.329 -62.597 149.589 1.00 23.68 442 HIS A C 1
ATOM 3322 O O . HIS A 1 431 ? 96.100 -62.703 149.640 1.00 24.55 442 HIS A O 1
ATOM 3329 N N . GLU A 1 432 ? 98.173 -63.602 149.836 1.00 21.90 443 GLU A N 1
ATOM 3330 C CA . GLU A 1 432 ? 97.702 -64.967 150.042 1.00 24.17 443 GLU A CA 1
ATOM 3331 C C . GLU A 1 432 ? 96.809 -65.089 151.273 1.00 31.41 443 GLU A C 1
ATOM 3332 O O . GLU A 1 432 ? 95.920 -65.947 151.306 1.00 31.35 443 GLU A O 1
ATOM 3338 N N . ASP A 1 433 ? 97.020 -64.251 152.287 1.00 27.70 444 ASP A N 1
ATOM 3339 C CA . ASP A 1 433 ? 96.254 -64.331 153.525 1.00 27.79 444 ASP A CA 1
ATOM 3340 C C . ASP A 1 433 ? 94.996 -63.471 153.503 1.00 31.93 444 ASP A C 1
ATOM 3341 O O . ASP A 1 433 ? 94.337 -63.328 154.538 1.00 32.17 444 ASP A O 1
ATOM 3346 N N . GLY A 1 434 ? 94.655 -62.891 152.359 1.00 26.75 445 GLY A N 1
ATOM 3347 C CA . GLY A 1 434 ? 93.440 -62.117 152.243 1.00 26.79 445 GLY A CA 1
ATOM 3348 C C . GLY A 1 434 ? 93.575 -60.640 152.520 1.00 29.52 445 GLY A C 1
ATOM 3349 O O . GLY A 1 434 ? 92.551 -59.958 152.639 1.00 29.91 445 GLY A O 1
ATOM 3350 N N . THR A 1 435 ? 94.792 -60.120 152.626 1.00 29.66 446 THR A N 1
ATOM 3351 C CA . THR A 1 435 ? 95.002 -58.703 152.879 1.00 29.91 446 THR A CA 1
ATOM 3352 C C . THR A 1 435 ? 95.226 -57.948 151.574 1.00 32.30 446 THR A C 1
ATOM 3353 O O . THR A 1 435 ? 95.684 -58.509 150.575 1.00 30.93 446 THR A O 1
ATOM 3357 N N . VAL A 1 436 ? 94.885 -56.661 151.596 1.00 25.89 447 VAL A N 1
ATOM 3358 C CA . VAL A 1 436 ? 95.099 -55.751 150.477 1.00 24.20 447 VAL A CA 1
ATOM 3359 C C . VAL A 1 436 ? 95.806 -54.516 151.017 1.00 27.56 447 VAL A C 1
ATOM 3360 O O . VAL A 1 436 ? 95.290 -53.845 151.918 1.00 25.65 447 VAL A O 1
ATOM 3364 N N . ARG A 1 437 ? 96.981 -54.218 150.476 1.00 20.46 448 ARG A N 1
ATOM 3365 C CA . ARG A 1 437 ? 97.790 -53.109 150.954 1.00 19.89 448 ARG A CA 1
ATOM 3366 C C . ARG A 1 437 ? 97.765 -51.973 149.941 1.00 20.51 448 ARG A C 1
ATOM 3367 O O . ARG A 1 437 ? 97.824 -52.205 148.730 1.00 17.80 448 ARG A O 1
ATOM 3375 N N . PHE A 1 438 ? 97.663 -50.747 150.452 1.00 19.70 449 PHE A N 1
ATOM 3376 C CA . PHE A 1 438 ? 97.545 -49.534 149.646 1.00 20.57 449 PHE A CA 1
ATOM 3377 C C . PHE A 1 438 ? 98.889 -48.815 149.693 1.00 26.43 449 PHE A C 1
ATOM 3378 O O . PHE A 1 438 ? 99.231 -48.183 150.697 1.00 29.41 449 PHE A O 1
ATOM 3386 N N . TRP A 1 439 ? 99.646 -48.912 148.607 1.00 20.66 450 TRP A N 1
ATOM 3387 C CA . TRP A 1 439 ? 100.985 -48.347 148.531 1.00 20.78 450 TRP A CA 1
ATOM 3388 C C . TRP A 1 439 ? 100.962 -47.016 147.791 1.00 26.86 450 TRP A C 1
ATOM 3389 O O . TRP A 1 439 ? 100.270 -46.867 146.780 1.00 25.36 450 TRP A O 1
ATOM 3400 N N . ASP A 1 440 ? 101.723 -46.052 148.303 1.00 27.24 451 ASP A N 1
ATOM 3401 C CA . ASP A 1 440 ? 101.936 -44.780 147.618 1.00 27.19 451 ASP A CA 1
ATOM 3402 C C . ASP A 1 440 ? 102.959 -45.020 146.516 1.00 28.87 451 ASP A C 1
ATOM 3403 O O . ASP A 1 440 ? 104.168 -45.003 146.759 1.00 28.58 451 ASP A O 1
ATOM 3408 N N . ALA A 1 441 ? 102.475 -45.241 145.295 1.00 20.71 452 ALA A N 1
ATOM 3409 C CA . ALA A 1 441 ? 103.337 -45.495 144.151 1.00 19.43 452 ALA A CA 1
ATOM 3410 C C . ALA A 1 441 ? 103.663 -44.231 143.371 1.00 25.11 452 ALA A C 1
ATOM 3411 O O . ALA A 1 441 ? 104.003 -44.316 142.186 1.00 25.88 452 ALA A O 1
ATOM 3413 N N . SER A 1 442 ? 103.574 -43.063 144.009 1.00 24.86 453 SER A N 1
ATOM 3414 C CA . SER A 1 442 ? 103.729 -41.810 143.280 1.00 24.68 453 SER A CA 1
ATOM 3415 C C . SER A 1 442 ? 105.165 -41.607 142.815 1.00 28.21 453 SER A C 1
ATOM 3416 O O . SER A 1 442 ? 105.405 -41.244 141.658 1.00 28.89 453 SER A O 1
ATOM 3419 N N . GLY A 1 443 ? 106.134 -41.834 143.698 1.00 26.24 454 GLY A N 1
ATOM 3420 C CA . GLY A 1 443 ? 107.514 -41.489 143.409 1.00 25.54 454 GLY A CA 1
ATOM 3421 C C . GLY A 1 443 ? 108.489 -42.611 143.709 1.00 29.52 454 GLY A C 1
ATOM 3422 O O . GLY A 1 443 ? 108.208 -43.788 143.496 1.00 29.77 454 GLY A O 1
ATOM 3423 N N . VAL A 1 444 ? 109.662 -42.215 144.215 1.00 24.04 455 VAL A N 1
ATOM 3424 C CA . VAL A 1 444 ? 110.787 -43.134 144.354 1.00 22.31 455 VAL A CA 1
ATOM 3425 C C . VAL A 1 444 ? 110.578 -44.126 145.493 1.00 25.27 455 VAL A C 1
ATOM 3426 O O . VAL A 1 444 ? 111.075 -45.257 145.434 1.00 23.55 455 VAL A O 1
ATOM 3430 N N . CYS A 1 445 ? 109.836 -43.749 146.528 1.00 28.41 456 CYS A N 1
ATOM 3431 C CA . CYS A 1 445 ? 109.659 -44.593 147.705 1.00 28.39 456 CYS A CA 1
ATOM 3432 C C . CYS A 1 445 ? 108.248 -45.169 147.731 1.00 33.20 456 CYS A C 1
ATOM 3433 O O . CYS A 1 445 ? 107.267 -44.418 147.720 1.00 34.45 456 CYS A O 1
ATOM 3436 N N . LEU A 1 446 ? 108.154 -46.499 147.775 1.00 23.74 457 LEU A N 1
ATOM 3437 C CA . LEU A 1 446 ? 106.874 -47.197 147.877 1.00 22.81 457 LEU A CA 1
ATOM 3438 C C . LEU A 1 446 ? 106.530 -47.351 149.354 1.00 29.84 457 LEU A C 1
ATOM 3439 O O . LEU A 1 446 ? 107.150 -48.150 150.064 1.00 31.01 457 LEU A O 1
ATOM 3444 N N . ARG A 1 447 ? 105.536 -46.598 149.814 1.00 25.82 458 ARG A N 1
ATOM 3445 C CA . ARG A 1 447 ? 105.209 -46.488 151.228 1.00 25.66 458 ARG A CA 1
ATOM 3446 C C . ARG A 1 447 ? 103.833 -47.081 151.501 1.00 30.79 458 ARG A C 1
ATOM 3447 O O . ARG A 1 447 ? 102.889 -46.857 150.737 1.00 32.06 458 ARG A O 1
ATOM 3455 N N . LEU A 1 448 ? 103.721 -47.836 152.593 1.00 26.95 459 LEU A N 1
ATOM 3456 C CA . LEU A 1 448 ? 102.448 -48.435 152.980 1.00 26.30 459 LEU A CA 1
ATOM 3457 C C . LEU A 1 448 ? 101.555 -47.373 153.609 1.00 31.29 459 LEU A C 1
ATOM 3458 O O . LEU A 1 448 ? 101.908 -46.786 154.637 1.00 31.35 459 LEU A O 1
ATOM 3463 N N . LEU A 1 449 ? 100.397 -47.134 152.996 1.00 25.74 460 LEU A N 1
ATOM 3464 C CA . LEU A 1 449 ? 99.451 -46.137 153.481 1.00 25.83 460 LEU A CA 1
ATOM 3465 C C . LEU A 1 449 ? 98.332 -46.729 154.321 1.00 29.11 460 LEU A C 1
ATOM 3466 O O . LEU A 1 449 ? 97.884 -46.086 155.275 1.00 31.45 460 LEU A O 1
ATOM 3471 N N . TYR A 1 450 ? 97.876 -47.935 153.991 1.00 23.13 461 TYR A N 1
ATOM 3472 C CA . TYR A 1 450 ? 96.724 -48.537 154.647 1.00 23.28 461 TYR A CA 1
ATOM 3473 C C . TYR A 1 450 ? 96.653 -50.008 154.263 1.00 25.39 461 TYR A C 1
ATOM 3474 O O . TYR A 1 450 ? 97.042 -50.389 153.156 1.00 24.24 461 TYR A O 1
ATOM 3483 N N . LYS A 1 451 ? 96.154 -50.828 155.187 1.00 26.92 462 LYS A N 1
ATOM 3484 C CA . LYS A 1 451 ? 96.014 -52.262 154.965 1.00 26.16 462 LYS A CA 1
ATOM 3485 C C . LYS A 1 451 ? 94.587 -52.690 155.268 1.00 33.67 462 LYS A C 1
ATOM 3486 O O . LYS A 1 451 ? 94.032 -52.322 156.309 1.00 34.13 462 LYS A O 1
ATOM 3492 N N . LEU A 1 452 ? 94.002 -53.468 154.362 1.00 26.93 463 LEU A N 1
ATOM 3493 C CA . LEU A 1 452 ? 92.675 -54.041 154.533 1.00 26.76 463 LEU A CA 1
ATOM 3494 C C . LEU A 1 452 ? 92.802 -55.527 154.836 1.00 33.83 463 LEU A C 1
ATOM 3495 O O . LEU A 1 452 ? 93.631 -56.220 154.240 1.00 33.79 463 LEU A O 1
ATOM 3500 N N . SER A 1 453 ? 91.984 -56.011 155.770 1.00 36.42 464 SER A N 1
ATOM 3501 C CA . SER A 1 453 ? 91.959 -57.421 156.150 1.00 37.08 464 SER A CA 1
ATOM 3502 C C . SER A 1 453 ? 90.565 -57.968 155.874 1.00 43.24 464 SER A C 1
ATOM 3503 O O . SER A 1 453 ? 89.594 -57.558 156.519 1.00 45.47 464 SER A O 1
ATOM 3506 N N . THR A 1 454 ? 90.466 -58.890 154.918 1.00 36.84 465 THR A N 1
ATOM 3507 C CA . THR A 1 454 ? 89.191 -59.501 154.573 1.00 37.06 465 THR A CA 1
ATOM 3508 C C . THR A 1 454 ? 88.876 -60.737 155.405 1.00 43.29 465 THR A C 1
ATOM 3509 O O . THR A 1 454 ? 87.732 -61.207 155.376 1.00 43.68 465 THR A O 1
ATOM 3513 N N . VAL A 1 455 ? 89.850 -61.271 156.148 1.00 41.80 466 VAL A N 1
ATOM 3514 C CA . VAL A 1 455 ? 89.611 -62.457 156.964 1.00 42.51 466 VAL A CA 1
ATOM 3515 C C . VAL A 1 455 ? 88.584 -62.182 158.055 1.00 50.07 466 VAL A C 1
ATOM 3516 O O . VAL A 1 455 ? 87.990 -63.120 158.599 1.00 48.23 466 VAL A O 1
ATOM 3520 N N . ARG A 1 456 ? 88.356 -60.906 158.383 1.00 56.64 467 ARG A N 1
ATOM 3521 C CA . ARG A 1 456 ? 87.411 -60.552 159.438 1.00 58.85 467 ARG A CA 1
ATOM 3522 C C . ARG A 1 456 ? 86.027 -61.129 159.168 1.00 65.34 467 ARG A C 1
ATOM 3523 O O . ARG A 1 456 ? 85.373 -61.652 160.078 1.00 66.18 467 ARG A O 1
ATOM 3531 N N . VAL A 1 457 ? 85.568 -61.053 157.917 1.00 46.00 468 VAL A N 1
ATOM 3532 C CA . VAL A 1 457 ? 84.198 -61.432 157.591 1.00 45.70 468 VAL A CA 1
ATOM 3533 C C . VAL A 1 457 ? 83.966 -62.933 157.644 1.00 49.31 468 VAL A C 1
ATOM 3534 O O . VAL A 1 457 ? 82.817 -63.374 157.532 1.00 48.97 468 VAL A O 1
ATOM 3538 N N . PHE A 1 458 ? 85.014 -63.730 157.816 1.00 45.00 469 PHE A N 1
ATOM 3539 C CA . PHE A 1 458 ? 84.892 -65.176 157.898 1.00 45.79 469 PHE A CA 1
ATOM 3540 C C . PHE A 1 458 ? 85.230 -65.649 159.311 1.00 53.12 469 PHE A C 1
ATOM 3541 O O . PHE A 1 458 ? 85.643 -64.869 160.174 1.00 52.77 469 PHE A O 1
ATOM 3549 N N . LEU A 1 459 ? 85.049 -66.949 159.541 1.00 56.97 470 LEU A N 1
ATOM 3550 C CA . LEU A 1 459 ? 85.248 -67.567 160.849 1.00 58.35 470 LEU A CA 1
ATOM 3551 C C . LEU A 1 459 ? 86.543 -68.371 160.826 1.00 65.23 470 LEU A C 1
ATOM 3552 O O . LEU A 1 459 ? 86.635 -69.379 160.117 1.00 65.47 470 LEU A O 1
ATOM 3557 N N . THR A 1 460 ? 87.525 -67.929 161.615 1.00 62.74 471 THR A N 1
ATOM 3558 C CA . THR A 1 460 ? 88.823 -68.597 161.797 1.00 93.82 471 THR A CA 1
ATOM 3559 C C . THR A 1 460 ? 89.373 -69.266 160.537 1.00 119.80 471 THR A C 1
ATOM 3560 O O . THR A 1 460 ? 89.373 -68.678 159.456 1.00 77.73 471 THR A O 1
ATOM 3564 N N . GLU A 1 475 ? 107.395 -67.005 179.554 1.00 57.31 486 GLU A N 1
ATOM 3565 C CA . GLU A 1 475 ? 107.750 -65.591 179.534 1.00 57.01 486 GLU A CA 1
ATOM 3566 C C . GLU A 1 475 ? 109.212 -65.381 179.925 1.00 56.57 486 GLU A C 1
ATOM 3567 O O . GLU A 1 475 ? 109.633 -64.262 180.220 1.00 56.94 486 GLU A O 1
ATOM 3573 N N . TRP A 1 476 ? 109.979 -66.471 179.936 1.00 37.91 487 TRP A N 1
ATOM 3574 C CA . TRP A 1 476 ? 111.427 -66.388 180.077 1.00 34.99 487 TRP A CA 1
ATOM 3575 C C . TRP A 1 476 ? 112.068 -67.478 179.225 1.00 39.09 487 TRP A C 1
ATOM 3576 O O . TRP A 1 476 ? 111.803 -68.667 179.447 1.00 39.64 487 TRP A O 1
ATOM 3587 N N . PRO A 1 477 ? 112.905 -67.127 178.231 1.00 36.53 488 PRO A N 1
ATOM 3588 C CA . PRO A 1 477 ? 113.301 -65.776 177.804 1.00 35.49 488 PRO A CA 1
ATOM 3589 C C . PRO A 1 477 ? 112.123 -64.893 177.383 1.00 34.52 488 PRO A C 1
ATOM 3590 O O . PRO A 1 477 ? 111.154 -65.396 176.818 1.00 33.11 488 PRO A O 1
ATOM 3594 N N . PRO A 1 478 ? 112.202 -63.593 177.677 1.00 24.63 489 PRO A N 1
ATOM 3595 C CA . PRO A 1 478 ? 111.052 -62.711 177.436 1.00 24.18 489 PRO A CA 1
ATOM 3596 C C . PRO A 1 478 ? 110.842 -62.428 175.956 1.00 28.12 489 PRO A C 1
ATOM 3597 O O . PRO A 1 478 ? 111.121 -61.327 175.472 1.00 27.54 489 PRO A O 1
ATOM 3601 N N . LEU A 1 479 ? 110.334 -63.425 175.233 1.00 27.86 490 LEU A N 1
ATOM 3602 C CA . LEU A 1 479 ? 110.195 -63.317 173.787 1.00 27.17 490 LEU A CA 1
ATOM 3603 C C . LEU A 1 479 ? 109.086 -62.340 173.417 1.00 31.24 490 LEU A C 1
ATOM 3604 O O . LEU A 1 479 ? 107.975 -62.407 173.952 1.00 31.83 490 LEU A O 1
ATOM 3609 N N . ARG A 1 480 ? 109.393 -61.432 172.494 1.00 24.70 491 ARG A N 1
ATOM 3610 C CA . ARG A 1 480 ? 108.405 -60.544 171.896 1.00 24.43 491 ARG A CA 1
ATOM 3611 C C . ARG A 1 480 ? 108.561 -60.617 170.386 1.00 27.46 491 ARG A C 1
ATOM 3612 O O . ARG A 1 480 ? 109.604 -60.228 169.851 1.00 27.09 491 ARG A O 1
ATOM 3620 N N . LYS A 1 481 ? 107.537 -61.122 169.705 1.00 23.82 492 LYS A N 1
ATOM 3621 C CA . LYS A 1 481 ? 107.589 -61.272 168.257 1.00 23.38 492 LYS A CA 1
ATOM 3622 C C . LYS A 1 481 ? 107.428 -59.910 167.596 1.00 27.94 492 LYS A C 1
ATOM 3623 O O . LYS A 1 481 ? 106.434 -59.213 167.829 1.00 28.41 492 LYS A O 1
ATOM 3629 N N . VAL A 1 482 ? 108.411 -59.528 166.781 1.00 26.97 493 VAL A N 1
ATOM 3630 C CA . VAL A 1 482 ? 108.369 -58.289 166.018 1.00 26.21 493 VAL A CA 1
ATOM 3631 C C . VAL A 1 482 ? 108.596 -58.617 164.548 1.00 31.38 493 VAL A C 1
ATOM 3632 O O . VAL A 1 482 ? 108.905 -59.750 164.176 1.00 30.38 493 VAL A O 1
ATOM 3636 N N . GLY A 1 483 ? 108.445 -57.598 163.710 1.00 26.82 494 GLY A N 1
ATOM 3637 C CA . GLY A 1 483 ? 108.430 -57.800 162.278 1.00 26.83 494 GLY A CA 1
ATOM 3638 C C . GLY A 1 483 ? 107.038 -58.130 161.787 1.00 32.59 494 GLY A C 1
ATOM 3639 O O . GLY A 1 483 ? 106.074 -58.231 162.551 1.00 34.45 494 GLY A O 1
ATOM 3640 N N . SER A 1 484 ? 106.933 -58.300 160.469 1.00 31.65 495 SER A N 1
ATOM 3641 C CA . SER A 1 484 ? 105.660 -58.618 159.838 1.00 31.13 495 SER A CA 1
ATOM 3642 C C . SER A 1 484 ? 105.709 -59.826 158.916 1.00 33.17 495 SER A C 1
ATOM 3643 O O . SER A 1 484 ? 104.646 -60.301 158.503 1.00 33.24 495 SER A O 1
ATOM 3646 N N . PHE A 1 485 ? 106.890 -60.340 158.585 1.00 25.54 496 PHE A N 1
ATOM 3647 C CA . PHE A 1 485 ? 106.980 -61.461 157.661 1.00 24.86 496 PHE A CA 1
ATOM 3648 C C . PHE A 1 485 ? 106.426 -62.728 158.299 1.00 33.33 496 PHE A C 1
ATOM 3649 O O . PHE A 1 485 ? 106.837 -63.116 159.397 1.00 32.70 496 PHE A O 1
ATOM 3657 N N . ASP A 1 486 ? 105.494 -63.374 157.603 1.00 36.80 497 ASP A N 1
ATOM 3658 C CA . ASP A 1 486 ? 104.941 -64.648 158.033 1.00 38.84 497 ASP A CA 1
ATOM 3659 C C . ASP A 1 486 ? 105.395 -65.733 157.070 1.00 44.22 497 ASP A C 1
ATOM 3660 O O . ASP A 1 486 ? 105.037 -65.683 155.884 1.00 42.96 497 ASP A O 1
ATOM 3665 N N . PRO A 1 487 ? 106.187 -66.713 157.515 1.00 41.11 498 PRO A N 1
ATOM 3666 C CA . PRO A 1 487 ? 106.618 -67.782 156.606 1.00 41.42 498 PRO A CA 1
ATOM 3667 C C . PRO A 1 487 ? 105.596 -68.889 156.426 1.00 48.56 498 PRO A C 1
ATOM 3668 O O . PRO A 1 487 ? 105.791 -69.750 155.558 1.00 47.08 498 PRO A O 1
ATOM 3672 N N . TYR A 1 488 ? 104.520 -68.894 157.206 1.00 60.45 499 TYR A N 1
ATOM 3673 C CA . TYR A 1 488 ? 103.534 -69.963 157.175 1.00 62.98 499 TYR A CA 1
ATOM 3674 C C . TYR A 1 488 ? 102.364 -69.587 156.275 1.00 67.74 499 TYR A C 1
ATOM 3675 O O . TYR A 1 488 ? 101.923 -68.434 156.258 1.00 66.40 499 TYR A O 1
ATOM 3684 N N . SER A 1 489 ? 101.867 -70.572 155.530 1.00 71.82 500 SER A N 1
ATOM 3685 C CA . SER A 1 489 ? 100.696 -70.414 154.675 1.00 73.13 500 SER A CA 1
ATOM 3686 C C . SER A 1 489 ? 99.503 -71.025 155.401 1.00 79.60 500 SER A C 1
ATOM 3687 O O . SER A 1 489 ? 99.377 -72.252 155.474 1.00 80.34 500 SER A O 1
ATOM 3690 N N . ASP A 1 490 ? 98.628 -70.175 155.936 1.00 79.03 501 ASP A N 1
ATOM 3691 C CA . ASP A 1 490 ? 97.519 -70.675 156.748 1.00 79.42 501 ASP A CA 1
ATOM 3692 C C . ASP A 1 490 ? 96.384 -71.202 155.873 1.00 81.08 501 ASP A C 1
ATOM 3693 O O . ASP A 1 490 ? 96.194 -72.416 155.749 1.00 80.96 501 ASP A O 1
ATOM 3698 N N . ASP A 1 491 ? 95.624 -70.305 155.255 1.00 51.45 502 ASP A N 1
ATOM 3699 C CA . ASP A 1 491 ? 94.469 -70.689 154.444 1.00 49.65 502 ASP A CA 1
ATOM 3700 C C . ASP A 1 491 ? 94.590 -70.089 153.050 1.00 48.38 502 ASP A C 1
ATOM 3701 O O . ASP A 1 491 ? 94.452 -68.857 152.896 1.00 46.83 502 ASP A O 1
ATOM 3706 N N . PRO A 1 492 ? 94.831 -70.901 152.015 1.00 59.33 503 PRO A N 1
ATOM 3707 C CA . PRO A 1 492 ? 94.959 -70.349 150.657 1.00 57.52 503 PRO A CA 1
ATOM 3708 C C . PRO A 1 492 ? 93.647 -69.859 150.061 1.00 55.93 503 PRO A C 1
ATOM 3709 O O . PRO A 1 492 ? 93.680 -69.171 149.032 1.00 54.43 503 PRO A O 1
ATOM 3713 N N . ARG A 1 493 ? 92.500 -70.181 150.666 1.00 43.06 504 ARG A N 1
ATOM 3714 C CA . ARG A 1 493 ? 91.224 -69.729 150.119 1.00 41.20 504 ARG A CA 1
ATOM 3715 C C . ARG A 1 493 ? 91.062 -68.217 150.231 1.00 41.64 504 ARG A C 1
ATOM 3716 O O . ARG A 1 493 ? 90.326 -67.614 149.442 1.00 40.09 504 ARG A O 1
ATOM 3724 N N . LEU A 1 494 ? 91.731 -67.594 151.201 1.00 29.21 505 LEU A N 1
ATOM 3725 C CA . LEU A 1 494 ? 91.618 -66.159 151.427 1.00 27.81 505 LEU A CA 1
ATOM 3726 C C . LEU A 1 494 ? 92.362 -65.329 150.390 1.00 32.12 505 LEU A C 1
ATOM 3727 O O . LEU A 1 494 ? 92.115 -64.122 150.304 1.00 32.14 505 LEU A O 1
ATOM 3732 N N . GLY A 1 495 ? 93.246 -65.942 149.604 1.00 32.18 506 GLY A N 1
ATOM 3733 C CA . GLY A 1 495 ? 94.066 -65.221 148.648 1.00 30.90 506 GLY A CA 1
ATOM 3734 C C . GLY A 1 495 ? 93.291 -64.304 147.726 1.00 32.43 506 GLY A C 1
ATOM 3735 O O . GLY A 1 495 ? 92.310 -64.722 147.104 1.00 31.23 506 GLY A O 1
ATOM 3736 N N . ILE A 1 496 ? 93.720 -63.049 147.637 1.00 24.00 507 ILE A N 1
ATOM 3737 C CA . ILE A 1 496 ? 93.057 -62.066 146.787 1.00 22.77 507 ILE A CA 1
ATOM 3738 C C . ILE A 1 496 ? 93.473 -62.309 145.343 1.00 27.99 507 ILE A C 1
ATOM 3739 O O . ILE A 1 496 ? 94.665 -62.302 145.020 1.00 30.12 507 ILE A O 1
ATOM 3744 N N . GLN A 1 497 ? 92.489 -62.521 144.471 1.00 24.46 508 GLN A N 1
ATOM 3745 C CA . GLN A 1 497 ? 92.726 -62.771 143.055 1.00 21.79 508 GLN A CA 1
ATOM 3746 C C . GLN A 1 497 ? 92.523 -61.536 142.189 1.00 23.70 508 GLN A C 1
ATOM 3747 O O . GLN A 1 497 ? 93.279 -61.325 141.237 1.00 20.57 508 GLN A O 1
ATOM 3753 N N . LYS A 1 498 ? 91.515 -60.717 142.489 1.00 21.52 509 LYS A N 1
ATOM 3754 C CA . LYS A 1 498 ? 91.192 -59.543 141.691 1.00 20.07 509 LYS A CA 1
ATOM 3755 C C . LYS A 1 498 ? 90.892 -58.371 142.613 1.00 24.38 509 LYS A C 1
ATOM 3756 O O . LYS A 1 498 ? 90.431 -58.553 143.742 1.00 24.85 509 LYS A O 1
ATOM 3762 N N . ILE A 1 499 ? 91.164 -57.165 142.120 1.00 16.84 510 ILE A N 1
ATOM 3763 C CA . ILE A 1 499 ? 90.953 -55.934 142.877 1.00 17.93 510 ILE A CA 1
ATOM 3764 C C . ILE A 1 499 ? 90.468 -54.863 141.914 1.00 24.88 510 ILE A C 1
ATOM 3765 O O . ILE A 1 499 ? 91.066 -54.658 140.854 1.00 23.45 510 ILE A O 1
ATOM 3770 N N . PHE A 1 500 ? 89.381 -54.184 142.273 1.00 29.89 511 PHE A N 1
ATOM 3771 C CA . PHE A 1 500 ? 88.925 -53.010 141.537 1.00 29.90 511 PHE A CA 1
ATOM 3772 C C . PHE A 1 500 ? 88.572 -51.924 142.541 1.00 34.43 511 PHE A C 1
ATOM 3773 O O . PHE A 1 500 ? 87.657 -52.101 143.352 1.00 34.81 511 PHE A O 1
ATOM 3781 N N . LEU A 1 501 ? 89.285 -50.805 142.476 1.00 23.08 512 LEU A N 1
ATOM 3782 C CA . LEU A 1 501 ? 88.998 -49.634 143.291 1.00 22.64 512 LEU A CA 1
ATOM 3783 C C . LEU A 1 501 ? 88.471 -48.516 142.403 1.00 30.53 512 LEU A C 1
ATOM 3784 O O . LEU A 1 501 ? 89.119 -48.140 141.420 1.00 29.10 512 LEU A O 1
ATOM 3789 N N . CYS A 1 502 ? 87.300 -47.989 142.746 1.00 27.80 513 CYS A N 1
ATOM 3790 C CA . CYS A 1 502 ? 86.790 -46.778 142.115 1.00 28.17 513 CYS A CA 1
ATOM 3791 C C . CYS A 1 502 ? 87.318 -45.586 142.901 1.00 31.34 513 CYS A C 1
ATOM 3792 O O . CYS A 1 502 ? 86.887 -45.339 144.031 1.00 30.59 513 CYS A O 1
ATOM 3795 N N . LYS A 1 503 ? 88.259 -44.851 142.306 1.00 30.90 514 LYS A N 1
ATOM 3796 C CA . LYS A 1 503 ? 88.845 -43.701 142.981 1.00 31.45 514 LYS A CA 1
ATOM 3797 C C . LYS A 1 503 ? 87.853 -42.563 143.167 1.00 39.37 514 LYS A C 1
ATOM 3798 O O . LYS A 1 503 ? 88.138 -41.635 143.932 1.00 41.39 514 LYS A O 1
ATOM 3804 N N . TYR A 1 504 ? 86.705 -42.606 142.491 1.00 35.45 515 TYR A N 1
ATOM 3805 C CA . TYR A 1 504 ? 85.709 -41.550 142.611 1.00 35.23 515 TYR A CA 1
ATOM 3806 C C . TYR A 1 504 ? 84.744 -41.810 143.762 1.00 41.40 515 TYR A C 1
ATOM 3807 O O . TYR A 1 504 ? 84.583 -40.961 144.643 1.00 43.99 515 TYR A O 1
ATOM 3816 N N . SER A 1 505 ? 84.108 -42.980 143.778 1.00 33.10 516 SER A N 1
ATOM 3817 C CA . SER A 1 505 ? 83.090 -43.289 144.772 1.00 33.97 516 SER A CA 1
ATOM 3818 C C . SER A 1 505 ? 83.658 -43.851 146.066 1.00 39.48 516 SER A C 1
ATOM 3819 O O . SER A 1 505 ? 82.926 -43.935 147.058 1.00 41.86 516 SER A O 1
ATOM 3822 N N . GLY A 1 506 ? 84.928 -44.239 146.088 1.00 37.60 517 GLY A N 1
ATOM 3823 C CA . GLY A 1 506 ? 85.444 -44.921 147.254 1.00 37.38 517 GLY A CA 1
ATOM 3824 C C . GLY A 1 506 ? 84.905 -46.318 147.443 1.00 41.04 517 GLY A C 1
ATOM 3825 O O . GLY A 1 506 ? 85.072 -46.894 148.523 1.00 39.16 517 GLY A O 1
ATOM 3826 N N . TYR A 1 507 ? 84.237 -46.870 146.433 1.00 40.71 518 TYR A N 1
ATOM 3827 C CA . TYR A 1 507 ? 83.834 -48.265 146.460 1.00 40.05 518 TYR A CA 1
ATOM 3828 C C . TYR A 1 507 ? 85.009 -49.149 146.071 1.00 38.04 518 TYR A C 1
ATOM 3829 O O . TYR A 1 507 ? 85.860 -48.768 145.262 1.00 37.46 518 TYR A O 1
ATOM 3838 N N . LEU A 1 508 ? 85.053 -50.338 146.661 1.00 29.54 519 LEU A N 1
ATOM 3839 C CA . LEU A 1 508 ? 86.121 -51.288 146.390 1.00 28.27 519 LEU A CA 1
ATOM 3840 C C . LEU A 1 508 ? 85.534 -52.682 146.256 1.00 31.68 519 LEU A C 1
ATOM 3841 O O . LEU A 1 508 ? 84.713 -53.094 147.080 1.00 30.36 519 LEU A O 1
ATOM 3846 N N . ALA A 1 509 ? 85.955 -53.400 145.220 1.00 31.30 520 ALA A N 1
ATOM 3847 C CA . ALA A 1 509 ? 85.600 -54.799 145.036 1.00 30.75 520 ALA A CA 1
ATOM 3848 C C . ALA A 1 509 ? 86.870 -55.633 145.089 1.00 35.18 520 ALA A C 1
ATOM 3849 O O . ALA A 1 509 ? 87.859 -55.306 144.426 1.00 35.06 520 ALA A O 1
ATOM 3851 N N . VAL A 1 510 ? 86.852 -56.690 145.897 1.00 28.66 521 VAL A N 1
ATOM 3852 C CA . VAL A 1 510 ? 87.954 -57.641 145.968 1.00 27.91 521 VAL A CA 1
ATOM 3853 C C . VAL A 1 510 ? 87.388 -59.040 145.769 1.00 30.60 521 VAL A C 1
ATOM 3854 O O . VAL A 1 510 ? 86.287 -59.350 146.240 1.00 30.47 521 VAL A O 1
ATOM 3858 N N . ALA A 1 511 ? 88.132 -59.880 145.056 1.00 28.41 522 ALA A N 1
ATOM 3859 C CA . ALA A 1 511 ? 87.694 -61.227 144.727 1.00 27.66 522 ALA A CA 1
ATOM 3860 C C . ALA A 1 511 ? 88.749 -62.224 145.180 1.00 31.54 522 ALA A C 1
ATOM 3861 O O . ALA A 1 511 ? 89.951 -61.966 145.063 1.00 31.65 522 ALA A O 1
ATOM 3863 N N . GLY A 1 512 ? 88.295 -63.365 145.689 1.00 33.44 523 GLY A N 1
ATOM 3864 C CA . GLY A 1 512 ? 89.204 -64.300 146.319 1.00 32.62 523 GLY A CA 1
ATOM 3865 C C . GLY A 1 512 ? 89.368 -65.637 145.628 1.00 34.75 523 GLY A C 1
ATOM 3866 O O . GLY A 1 512 ? 88.831 -65.869 144.541 1.00 33.62 523 GLY A O 1
ATOM 3867 N N . THR A 1 513 ? 90.115 -66.531 146.278 1.00 28.90 524 THR A N 1
ATOM 3868 C CA . THR A 1 513 ? 90.458 -67.831 145.716 1.00 28.05 524 THR A CA 1
ATOM 3869 C C . THR A 1 513 ? 89.338 -68.853 145.869 1.00 34.16 524 THR A C 1
ATOM 3870 O O . THR A 1 513 ? 89.293 -69.826 145.106 1.00 32.73 524 THR A O 1
ATOM 3874 N N . ALA A 1 514 ? 88.420 -68.648 146.815 1.00 32.47 525 ALA A N 1
ATOM 3875 C CA . ALA A 1 514 ? 87.324 -69.589 147.015 1.00 33.02 525 ALA A CA 1
ATOM 3876 C C . ALA A 1 514 ? 85.981 -68.969 146.650 1.00 38.55 525 ALA A C 1
ATOM 3877 O O . ALA A 1 514 ? 85.012 -69.085 147.407 1.00 38.94 525 ALA A O 1
ATOM 3879 N N . GLY A 1 515 ? 85.916 -68.301 145.500 1.00 28.86 526 GLY A N 1
ATOM 3880 C CA . GLY A 1 515 ? 84.658 -67.786 144.996 1.00 28.63 526 GLY A CA 1
ATOM 3881 C C . GLY A 1 515 ? 84.043 -66.646 145.771 1.00 32.71 526 GLY A C 1
ATOM 3882 O O . GLY A 1 515 ? 82.887 -66.300 145.513 1.00 34.36 526 GLY A O 1
ATOM 3883 N N . GLN A 1 516 ? 84.768 -66.042 146.706 1.00 27.17 527 GLN A N 1
ATOM 3884 C CA . GLN A 1 516 ? 84.219 -64.950 147.498 1.00 27.36 527 GLN A CA 1
ATOM 3885 C C . GLN A 1 516 ? 84.435 -63.622 146.779 1.00 30.33 527 GLN A C 1
ATOM 3886 O O . GLN A 1 516 ? 85.532 -63.343 146.280 1.00 28.22 527 GLN A O 1
ATOM 3892 N N . VAL A 1 517 ? 83.376 -62.821 146.706 1.00 25.76 528 VAL A N 1
ATOM 3893 C CA . VAL A 1 517 ? 83.429 -61.484 146.129 1.00 26.58 528 VAL A CA 1
ATOM 3894 C C . VAL A 1 517 ? 82.889 -60.518 147.169 1.00 32.32 528 VAL A C 1
ATOM 3895 O O . VAL A 1 517 ? 81.742 -60.654 147.612 1.00 32.22 528 VAL A O 1
ATOM 3899 N N . LEU A 1 518 ? 83.713 -59.553 147.561 1.00 29.61 529 LEU A N 1
ATOM 3900 C CA . LEU A 1 518 ? 83.354 -58.566 148.567 1.00 30.23 529 LEU A CA 1
ATOM 3901 C C . LEU A 1 518 ? 83.325 -57.186 147.932 1.00 33.39 529 LEU A C 1
ATOM 3902 O O . LEU A 1 518 ? 84.255 -56.811 147.212 1.00 33.80 529 LEU A O 1
ATOM 3907 N N . VAL A 1 519 ? 82.258 -56.439 148.192 1.00 29.49 530 VAL A N 1
ATOM 3908 C CA . VAL A 1 519 ? 82.179 -55.026 147.847 1.00 28.36 530 VAL A CA 1
ATOM 3909 C C . VAL A 1 519 ? 82.267 -54.238 149.145 1.00 31.52 530 VAL A C 1
ATOM 3910 O O . VAL A 1 519 ? 81.603 -54.579 150.132 1.00 28.99 530 VAL A O 1
ATOM 3914 N N . LEU A 1 520 ? 83.104 -53.204 149.151 1.00 32.10 531 LEU A N 1
ATOM 3915 C CA . LEU A 1 520 ? 83.407 -52.461 150.364 1.00 32.62 531 LEU A CA 1
ATOM 3916 C C . LEU A 1 520 ? 83.344 -50.972 150.059 1.00 38.57 531 LEU A C 1
ATOM 3917 O O . LEU A 1 520 ? 83.341 -50.557 148.898 1.00 36.38 531 LEU A O 1
ATOM 3922 N N . GLU A 1 521 ? 83.293 -50.165 151.117 1.00 33.44 532 GLU A N 1
ATOM 3923 C CA . GLU A 1 521 ? 83.180 -48.721 150.974 1.00 34.13 532 GLU A CA 1
ATOM 3924 C C . GLU A 1 521 ? 84.084 -48.039 151.988 1.00 37.57 532 GLU A C 1
ATOM 3925 O O . GLU A 1 521 ? 84.268 -48.527 153.106 1.00 36.02 532 GLU A O 1
ATOM 3931 N N . LEU A 1 522 ? 84.647 -46.902 151.586 1.00 35.82 533 LEU A N 1
ATOM 3932 C CA . LEU A 1 522 ? 85.525 -46.143 152.465 1.00 35.63 533 LEU A CA 1
ATOM 3933 C C . LEU A 1 522 ? 84.704 -45.414 153.519 1.00 42.60 533 LEU A C 1
ATOM 3934 O O . LEU A 1 522 ? 83.687 -44.788 153.205 1.00 41.12 533 LEU A O 1
ATOM 3939 N N . ASN A 1 523 ? 85.158 -45.490 154.768 1.00 43.41 534 ASN A N 1
ATOM 3940 C CA . ASN A 1 523 ? 84.442 -44.924 155.903 1.00 45.79 534 ASN A CA 1
ATOM 3941 C C . ASN A 1 523 ? 85.445 -44.271 156.841 1.00 52.09 534 ASN A C 1
ATOM 3942 O O . ASN A 1 523 ? 86.437 -44.898 157.225 1.00 50.23 534 ASN A O 1
ATOM 3947 N N . ASP A 1 524 ? 85.189 -43.012 157.205 1.00 54.32 535 ASP A N 1
ATOM 3948 C CA . ASP A 1 524 ? 86.107 -42.302 158.089 1.00 55.39 535 ASP A CA 1
ATOM 3949 C C . ASP A 1 524 ? 86.026 -42.817 159.519 1.00 60.02 535 ASP A C 1
ATOM 3950 O O . ASP A 1 524 ? 87.028 -42.795 160.242 1.00 60.01 535 ASP A O 1
ATOM 3955 N N . GLU A 1 525 ? 84.856 -43.284 159.941 1.00 58.00 536 GLU A N 1
ATOM 3956 C CA . GLU A 1 525 ? 84.623 -43.729 161.306 1.00 58.75 536 GLU A CA 1
ATOM 3957 C C . GLU A 1 525 ? 84.407 -45.237 161.345 1.00 59.66 536 GLU A C 1
ATOM 3958 O O . GLU A 1 525 ? 84.161 -45.885 160.324 1.00 58.68 536 GLU A O 1
ATOM 3960 N N . ALA A 1 526 ? 84.504 -45.792 162.553 1.00 50.36 537 ALA A N 1
ATOM 3961 C CA . ALA A 1 526 ? 84.287 -47.215 162.754 1.00 49.80 537 ALA A CA 1
ATOM 3962 C C . ALA A 1 526 ? 82.820 -47.565 162.507 1.00 55.34 537 ALA A C 1
ATOM 3963 O O . ALA A 1 526 ? 81.955 -46.693 162.379 1.00 55.76 537 ALA A O 1
ATOM 3965 N N . ALA A 1 527 ? 82.541 -48.864 162.439 1.00 47.10 538 ALA A N 1
ATOM 3966 C CA . ALA A 1 527 ? 81.197 -49.306 162.100 1.00 48.12 538 ALA A CA 1
ATOM 3967 C C . ALA A 1 527 ? 80.964 -50.711 162.633 1.00 54.83 538 ALA A C 1
ATOM 3968 O O . ALA A 1 527 ? 81.896 -51.513 162.753 1.00 52.13 538 ALA A O 1
ATOM 3970 N N . GLU A 1 528 ? 79.702 -50.993 162.948 1.00 56.93 539 GLU A N 1
ATOM 3971 C CA . GLU A 1 528 ? 79.258 -52.312 163.383 1.00 58.22 539 GLU A CA 1
ATOM 3972 C C . GLU A 1 528 ? 78.065 -52.686 162.517 1.00 64.17 539 GLU A C 1
ATOM 3973 O O . GLU A 1 528 ? 76.999 -52.071 162.623 1.00 64.90 539 GLU A O 1
ATOM 3979 N N . GLN A 1 529 ? 78.249 -53.677 161.649 1.00 62.88 540 GLN A N 1
ATOM 3980 C CA . GLN A 1 529 ? 77.234 -54.021 160.663 1.00 62.44 540 GLN A CA 1
ATOM 3981 C C . GLN A 1 529 ? 77.396 -55.481 160.271 1.00 66.18 540 GLN A C 1
ATOM 3982 O O . GLN A 1 529 ? 78.481 -56.057 160.381 1.00 65.34 540 GLN A O 1
ATOM 3988 N N . ALA A 1 530 ? 76.296 -56.070 159.813 1.00 61.18 541 ALA A N 1
ATOM 3989 C CA . ALA A 1 530 ? 76.313 -57.421 159.276 1.00 60.17 541 ALA A CA 1
ATOM 3990 C C . ALA A 1 530 ? 76.601 -57.373 157.782 1.00 62.95 541 ALA A C 1
ATOM 3991 O O . ALA A 1 530 ? 76.096 -56.503 157.066 1.00 63.07 541 ALA A O 1
ATOM 3993 N N . VAL A 1 531 ? 77.428 -58.303 157.320 1.00 54.10 542 VAL A N 1
ATOM 3994 C CA . VAL A 1 531 ? 77.725 -58.434 155.901 1.00 52.22 542 VAL A CA 1
ATOM 3995 C C . VAL A 1 531 ? 76.658 -59.326 155.284 1.00 53.86 542 VAL A C 1
ATOM 3996 O O . VAL A 1 531 ? 76.549 -60.508 155.627 1.00 53.51 542 VAL A O 1
ATOM 4000 N N . GLU A 1 532 ? 75.861 -58.757 154.384 1.00 47.46 543 GLU A N 1
ATOM 4001 C CA . GLU A 1 532 ? 74.781 -59.502 153.751 1.00 46.92 543 GLU A CA 1
ATOM 4002 C C . GLU A 1 532 ? 75.358 -60.526 152.782 1.00 48.04 543 GLU A C 1
ATOM 4003 O O . GLU A 1 532 ? 76.127 -60.176 151.881 1.00 46.67 543 GLU A O 1
ATOM 4009 N N . GLN A 1 533 ? 74.988 -61.789 152.965 1.00 45.48 544 GLN A N 1
ATOM 4010 C CA . GLN A 1 533 ? 75.519 -62.883 152.165 1.00 44.67 544 GLN A CA 1
ATOM 4011 C C . GLN A 1 533 ? 74.534 -63.249 151.063 1.00 48.34 544 GLN A C 1
ATOM 4012 O O . GLN A 1 533 ? 73.351 -63.482 151.331 1.00 48.66 544 GLN A O 1
ATOM 4018 N N . VAL A 1 534 ? 75.028 -63.290 149.828 1.00 45.39 545 VAL A N 1
ATOM 4019 C CA . VAL A 1 534 ? 74.233 -63.640 148.659 1.00 44.72 545 VAL A CA 1
ATOM 4020 C C . VAL A 1 534 ? 74.974 -64.724 147.892 1.00 47.27 545 VAL A C 1
ATOM 4021 O O . VAL A 1 534 ? 76.164 -64.575 147.597 1.00 46.42 545 VAL A O 1
ATOM 4025 N N . GLU A 1 535 ? 74.279 -65.811 147.574 1.00 45.36 546 GLU A N 1
ATOM 4026 C CA . GLU A 1 535 ? 74.884 -66.897 146.817 1.00 44.65 546 GLU A CA 1
ATOM 4027 C C . GLU A 1 535 ? 74.631 -66.693 145.331 1.00 50.00 546 GLU A C 1
ATOM 4028 O O . GLU A 1 535 ? 73.542 -66.276 144.926 1.00 51.63 546 GLU A O 1
ATOM 4034 N N . ALA A 1 536 ? 75.646 -66.982 144.523 1.00 46.09 547 ALA A N 1
ATOM 4035 C CA . ALA A 1 536 ? 75.565 -66.875 143.068 1.00 44.72 547 ALA A CA 1
ATOM 4036 C C . ALA A 1 536 ? 75.874 -68.253 142.489 1.00 47.31 547 ALA A C 1
ATOM 4037 O O . ALA A 1 536 ? 77.023 -68.557 142.160 1.00 45.17 547 ALA A O 1
ATOM 4039 N N . ASP A 1 537 ? 74.844 -69.087 142.379 1.00 48.74 548 ASP A N 1
ATOM 4040 C CA . ASP A 1 537 ? 74.994 -70.420 141.811 1.00 49.41 548 ASP A CA 1
ATOM 4041 C C . ASP A 1 537 ? 75.135 -70.312 140.298 1.00 55.83 548 ASP A C 1
ATOM 4042 O O . ASP A 1 537 ? 74.195 -69.898 139.611 1.00 55.94 548 ASP A O 1
ATOM 4047 N N . LEU A 1 538 ? 76.303 -70.684 139.781 1.00 51.85 549 LEU A N 1
ATOM 4048 C CA . LEU A 1 538 ? 76.586 -70.603 138.356 1.00 52.12 549 LEU A CA 1
ATOM 4049 C C . LEU A 1 538 ? 76.285 -71.900 137.618 1.00 59.28 549 LEU A C 1
ATOM 4050 O O . LEU A 1 538 ? 76.480 -71.963 136.401 1.00 59.20 549 LEU A O 1
ATOM 4055 N N . LEU A 1 539 ? 75.817 -72.927 138.319 1.00 66.11 550 LEU A N 1
ATOM 4056 C CA . LEU A 1 539 ? 75.425 -74.196 137.719 1.00 66.87 550 LEU A CA 1
ATOM 4057 C C . LEU A 1 539 ? 73.956 -74.490 137.999 1.00 73.53 550 LEU A C 1
ATOM 4058 O O . LEU A 1 539 ? 73.561 -75.637 138.220 1.00 73.70 550 LEU A O 1
ATOM 4063 N N . GLN A 1 540 ? 73.129 -73.441 137.993 1.00 67.41 551 GLN A N 1
ATOM 4064 C CA . GLN A 1 540 ? 71.709 -73.610 138.287 1.00 68.49 551 GLN A CA 1
ATOM 4065 C C . GLN A 1 540 ? 71.014 -74.432 137.208 1.00 74.39 551 GLN A C 1
ATOM 4066 O O . GLN A 1 540 ? 70.107 -75.218 137.507 1.00 74.53 551 GLN A O 1
ATOM 4072 N N . ASP A 1 541 ? 71.426 -74.273 135.957 1.00 77.00 552 ASP A N 1
ATOM 4073 C CA . ASP A 1 541 ? 70.844 -75.005 134.832 1.00 77.34 552 ASP A CA 1
ATOM 4074 C C . ASP A 1 541 ? 71.758 -76.138 134.388 1.00 81.08 552 ASP A C 1
ATOM 4075 O O . ASP A 1 541 ? 72.015 -76.329 133.199 1.00 80.50 552 ASP A O 1
ATOM 4080 N N . GLN A 1 542 ? 72.262 -76.903 135.355 1.00 75.10 553 GLN A N 1
ATOM 4081 C CA . GLN A 1 542 ? 73.151 -78.018 135.057 1.00 74.75 553 GLN A CA 1
ATOM 4082 C C . GLN A 1 542 ? 73.117 -79.043 136.185 1.00 78.74 553 GLN A C 1
ATOM 4083 O O . GLN A 1 542 ? 73.987 -79.044 137.064 1.00 77.21 553 GLN A O 1
ATOM 4089 N N . GLU A 1 543 ? 72.113 -79.916 136.172 1.00 113.64 554 GLU A N 1
ATOM 4090 C CA . GLU A 1 543 ? 72.007 -80.956 137.181 1.00 114.02 554 GLU A CA 1
ATOM 4091 C C . GLU A 1 543 ? 72.995 -82.081 136.891 1.00 117.63 554 GLU A C 1
ATOM 4092 O O . GLU A 1 543 ? 73.380 -82.323 135.742 1.00 116.85 554 GLU A O 1
ATOM 4094 N N . GLY A 1 544 ? 73.405 -82.771 137.955 1.00 98.13 555 GLY A N 1
ATOM 4095 C CA . GLY A 1 544 ? 74.400 -83.814 137.869 1.00 97.15 555 GLY A CA 1
ATOM 4096 C C . GLY A 1 544 ? 75.819 -83.360 138.139 1.00 98.96 555 GLY A C 1
ATOM 4097 O O . GLY A 1 544 ? 76.694 -84.205 138.355 1.00 98.07 555 GLY A O 1
ATOM 4098 N N . TYR A 1 545 ? 76.069 -82.053 138.136 1.00 65.63 556 TYR A N 1
ATOM 4099 C CA . TYR A 1 545 ? 77.407 -81.532 138.361 1.00 64.42 556 TYR A CA 1
ATOM 4100 C C . TYR A 1 545 ? 77.803 -81.668 139.830 1.00 68.40 556 TYR A C 1
ATOM 4101 O O . TYR A 1 545 ? 76.964 -81.838 140.720 1.00 69.40 556 TYR A O 1
ATOM 4103 N N . ARG A 1 546 ? 79.109 -81.591 140.072 1.00 64.64 557 ARG A N 1
ATOM 4104 C CA . ARG A 1 546 ? 79.655 -81.669 141.418 1.00 63.94 557 ARG A CA 1
ATOM 4105 C C . ARG A 1 546 ? 80.926 -80.833 141.474 1.00 65.28 557 ARG A C 1
ATOM 4106 O O . ARG A 1 546 ? 81.479 -80.435 140.445 1.00 62.57 557 ARG A O 1
ATOM 4108 N N . TRP A 1 547 ? 81.388 -80.569 142.694 1.00 59.43 558 TRP A N 1
ATOM 4109 C CA . TRP A 1 547 ? 82.524 -79.687 142.935 1.00 59.19 558 TRP A CA 1
ATOM 4110 C C . TRP A 1 547 ? 83.589 -80.432 143.727 1.00 63.92 558 TRP A C 1
ATOM 4111 O O . TRP A 1 547 ? 83.355 -80.823 144.876 1.00 63.30 558 TRP A O 1
ATOM 4122 N N . LYS A 1 548 ? 84.756 -80.621 143.114 1.00 80.65 559 LYS A N 1
ATOM 4123 C CA . LYS A 1 548 ? 85.884 -81.267 143.774 1.00 80.86 559 LYS A CA 1
ATOM 4124 C C . LYS A 1 548 ? 86.810 -80.200 144.348 1.00 86.88 559 LYS A C 1
ATOM 4125 O O . LYS A 1 548 ? 87.382 -79.398 143.601 1.00 86.84 559 LYS A O 1
ATOM 4131 N N . GLY A 1 549 ? 86.938 -80.174 145.671 1.00 70.46 560 GLY A N 1
ATOM 4132 C CA . GLY A 1 549 ? 87.933 -79.322 146.291 1.00 69.94 560 GLY A CA 1
ATOM 4133 C C . GLY A 1 549 ? 87.414 -78.281 147.261 1.00 73.44 560 GLY A C 1
ATOM 4134 O O . GLY A 1 549 ? 86.609 -78.588 148.145 1.00 73.23 560 GLY A O 1
ATOM 4135 N N . HIS A 1 550 ? 87.879 -77.041 147.087 1.00 89.68 561 HIS A N 1
ATOM 4136 C CA . HIS A 1 550 ? 87.695 -75.951 148.042 1.00 89.61 561 HIS A CA 1
ATOM 4137 C C . HIS A 1 550 ? 86.251 -75.771 148.494 1.00 89.68 561 HIS A C 1
ATOM 4138 O O . HIS A 1 550 ? 85.405 -75.300 147.726 1.00 89.89 561 HIS A O 1
ATOM 4145 N N . GLU A 1 551 ? 85.963 -76.141 149.739 1.00 45.21 562 GLU A N 1
ATOM 4146 C CA . GLU A 1 551 ? 84.690 -75.791 150.347 1.00 43.96 562 GLU A CA 1
ATOM 4147 C C . GLU A 1 551 ? 84.639 -74.291 150.610 1.00 44.24 562 GLU A C 1
ATOM 4148 O O . GLU A 1 551 ? 85.664 -73.646 150.847 1.00 44.30 562 GLU A O 1
ATOM 4150 N N . ARG A 1 552 ? 83.432 -73.734 150.560 1.00 51.18 563 ARG A N 1
ATOM 4151 C CA . ARG A 1 552 ? 83.277 -72.292 150.686 1.00 49.45 563 ARG A CA 1
ATOM 4152 C C . ARG A 1 552 ? 83.730 -71.813 152.061 1.00 50.24 563 ARG A C 1
ATOM 4153 O O . ARG A 1 552 ? 83.651 -72.537 153.056 1.00 49.55 563 ARG A O 1
ATOM 4161 N N . LEU A 1 553 ? 84.222 -70.577 152.101 1.00 49.45 564 LEU A N 1
ATOM 4162 C CA . LEU A 1 553 ? 84.591 -69.955 153.364 1.00 48.00 564 LEU A CA 1
ATOM 4163 C C . LEU A 1 553 ? 83.344 -69.692 154.196 1.00 52.80 564 LEU A C 1
ATOM 4164 O O . LEU A 1 553 ? 82.369 -69.112 153.708 1.00 53.60 564 LEU A O 1
ATOM 4169 N N . ALA A 1 554 ? 83.370 -70.129 155.452 1.00 46.61 565 ALA A N 1
ATOM 4170 C CA . ALA A 1 554 ? 82.262 -69.861 156.357 1.00 46.95 565 ALA A CA 1
ATOM 4171 C C . ALA A 1 554 ? 82.220 -68.373 156.677 1.00 50.65 565 ALA A C 1
ATOM 4172 O O . ALA A 1 554 ? 83.207 -67.809 157.159 1.00 49.25 565 ALA A O 1
ATOM 4174 N N . ALA A 1 555 ? 81.089 -67.736 156.398 1.00 44.64 566 ALA A N 1
ATOM 4175 C CA . ALA A 1 555 ? 80.934 -66.312 156.643 1.00 44.89 566 ALA A CA 1
ATOM 4176 C C . ALA A 1 555 ? 80.483 -66.062 158.077 1.00 52.76 566 ALA A C 1
ATOM 4177 O O . ALA A 1 555 ? 79.810 -66.895 158.693 1.00 53.38 566 ALA A O 1
ATOM 4179 N N . ARG A 1 556 ? 80.865 -64.902 158.606 1.00 55.02 567 ARG A N 1
ATOM 4180 C CA . ARG A 1 556 ? 80.440 -64.506 159.944 1.00 56.37 567 ARG A CA 1
ATOM 4181 C C . ARG A 1 556 ? 78.952 -64.185 159.941 1.00 64.67 567 ARG A C 1
ATOM 4182 O O . ARG A 1 556 ? 78.508 -63.263 159.247 1.00 65.12 567 ARG A O 1
ATOM 4190 N N . SER A 1 557 ? 78.181 -64.947 160.709 1.00 83.69 568 SER A N 1
ATOM 4191 C CA . SER A 1 557 ? 76.783 -64.621 160.923 1.00 85.05 568 SER A CA 1
ATOM 4192 C C . SER A 1 557 ? 76.671 -63.485 161.932 1.00 88.12 568 SER A C 1
ATOM 4193 O O . SER A 1 557 ? 77.497 -63.347 162.839 1.00 85.73 568 SER A O 1
ATOM 4196 N N . GLY A 1 558 ? 75.643 -62.660 161.760 1.00 69.08 569 GLY A N 1
ATOM 4197 C CA . GLY A 1 558 ? 75.424 -61.534 162.635 1.00 69.20 569 GLY A CA 1
ATOM 4198 C C . GLY A 1 558 ? 76.347 -60.374 162.324 1.00 71.64 569 GLY A C 1
ATOM 4199 O O . GLY A 1 558 ? 77.140 -60.415 161.377 1.00 70.17 569 GLY A O 1
ATOM 4200 N N . PRO A 1 559 ? 76.262 -59.313 163.121 1.00 63.41 570 PRO A N 1
ATOM 4201 C CA . PRO A 1 559 ? 77.070 -58.118 162.861 1.00 62.10 570 PRO A CA 1
ATOM 4202 C C . PRO A 1 559 ? 78.522 -58.295 163.282 1.00 62.63 570 PRO A C 1
ATOM 4203 O O . PRO A 1 559 ? 78.863 -59.112 164.140 1.00 61.72 570 PRO A O 1
ATOM 4207 N N . VAL A 1 560 ? 79.382 -57.499 162.646 1.00 50.78 571 VAL A N 1
ATOM 4208 C CA . VAL A 1 560 ? 80.814 -57.486 162.916 1.00 48.30 571 VAL A CA 1
ATOM 4209 C C . VAL A 1 560 ? 81.260 -56.032 163.011 1.00 49.61 571 VAL A C 1
ATOM 4210 O O . VAL A 1 560 ? 80.735 -55.156 162.317 1.00 48.97 571 VAL A O 1
ATOM 4214 N N . ARG A 1 561 ? 82.225 -55.775 163.892 1.00 56.63 572 ARG A N 1
ATOM 4215 C CA . ARG A 1 561 ? 82.754 -54.436 164.112 1.00 56.01 572 ARG A CA 1
ATOM 4216 C C . ARG A 1 561 ? 83.987 -54.222 163.242 1.00 56.74 572 ARG A C 1
ATOM 4217 O O . ARG A 1 561 ? 84.924 -55.028 163.277 1.00 55.94 572 ARG A O 1
ATOM 4225 N N . PHE A 1 562 ? 83.985 -53.137 162.469 1.00 45.72 573 PHE A N 1
ATOM 4226 C CA . PHE A 1 562 ? 85.082 -52.802 161.571 1.00 43.35 573 PHE A CA 1
ATOM 4227 C C . PHE A 1 562 ? 85.709 -51.476 161.976 1.00 46.41 573 PHE A C 1
ATOM 4228 O O . PHE A 1 562 ? 85.003 -50.508 162.275 1.00 46.03 573 PHE A O 1
ATOM 4236 N N . GLU A 1 563 ? 87.039 -51.440 161.974 1.00 49.65 574 GLU A N 1
ATOM 4237 C CA . GLU A 1 563 ? 87.777 -50.210 162.190 1.00 49.75 574 GLU A CA 1
ATOM 4238 C C . GLU A 1 563 ? 87.597 -49.294 160.982 1.00 50.80 574 GLU A C 1
ATOM 4239 O O . GLU A 1 563 ? 87.082 -49.716 159.945 1.00 50.16 574 GLU A O 1
ATOM 4245 N N . PRO A 1 564 ? 87.988 -48.022 161.091 1.00 36.31 575 PRO A N 1
ATOM 4246 C CA . PRO A 1 564 ? 87.911 -47.136 159.924 1.00 36.16 575 PRO A CA 1
ATOM 4247 C C . PRO A 1 564 ? 88.737 -47.666 158.760 1.00 39.62 575 PRO A C 1
ATOM 4248 O O . PRO A 1 564 ? 89.810 -48.245 158.942 1.00 38.27 575 PRO A O 1
ATOM 4252 N N . GLY A 1 565 ? 88.218 -47.459 157.552 1.00 46.55 576 GLY A N 1
ATOM 4253 C CA . GLY A 1 565 ? 88.838 -47.970 156.345 1.00 44.52 576 GLY A CA 1
ATOM 4254 C C . GLY A 1 565 ? 87.806 -48.480 155.360 1.00 47.41 576 GLY A C 1
ATOM 4255 O O . GLY A 1 565 ? 86.682 -47.969 155.312 1.00 49.25 576 GLY A O 1
ATOM 4256 N N . PHE A 1 566 ? 88.166 -49.487 154.569 1.00 34.09 577 PHE A N 1
ATOM 4257 C CA . PHE A 1 566 ? 87.243 -50.078 153.607 1.00 33.18 577 PHE A CA 1
ATOM 4258 C C . PHE A 1 566 ? 86.450 -51.176 154.303 1.00 36.00 577 PHE A C 1
ATOM 4259 O O . PHE A 1 566 ? 87.008 -52.206 154.696 1.00 35.19 577 PHE A O 1
ATOM 4267 N N . GLN A 1 567 ? 85.148 -50.954 154.450 1.00 38.50 578 GLN A N 1
ATOM 4268 C CA . GLN A 1 567 ? 84.284 -51.836 155.209 1.00 38.38 578 GLN A CA 1
ATOM 4269 C C . GLN A 1 567 ? 83.344 -52.584 154.282 1.00 41.02 578 GLN A C 1
ATOM 4270 O O . GLN A 1 567 ? 82.646 -51.955 153.475 1.00 40.19 578 GLN A O 1
ATOM 4276 N N . PRO A 1 568 ? 83.295 -53.910 154.367 1.00 34.55 579 PRO A N 1
ATOM 4277 C CA . PRO A 1 568 ? 82.421 -54.679 153.477 1.00 34.92 579 PRO A CA 1
ATOM 4278 C C . PRO A 1 568 ? 80.975 -54.654 153.945 1.00 42.26 579 PRO A C 1
ATOM 4279 O O . PRO A 1 568 ? 80.681 -54.765 155.138 1.00 42.91 579 PRO A O 1
ATOM 4283 N N . PHE A 1 569 ? 80.064 -54.510 152.984 1.00 39.25 580 PHE A N 1
ATOM 4284 C CA . PHE A 1 569 ? 78.642 -54.548 153.277 1.00 40.60 580 PHE A CA 1
ATOM 4285 C C . PHE A 1 569 ? 77.907 -55.691 152.594 1.00 47.91 580 PHE A C 1
ATOM 4286 O O . PHE A 1 569 ? 76.765 -55.974 152.972 1.00 50.81 580 PHE A O 1
ATOM 4294 N N . VAL A 1 570 ? 78.519 -56.360 151.621 1.00 46.17 581 VAL A N 1
ATOM 4295 C CA . VAL A 1 570 ? 77.885 -57.492 150.953 1.00 45.84 581 VAL A CA 1
ATOM 4296 C C . VAL A 1 570 ? 78.961 -58.490 150.547 1.00 47.88 581 VAL A C 1
ATOM 4297 O O . VAL A 1 570 ? 80.044 -58.112 150.091 1.00 47.49 581 VAL A O 1
ATOM 4301 N N . LEU A 1 571 ? 78.657 -59.774 150.732 1.00 39.17 582 LEU A N 1
ATOM 4302 C CA . LEU A 1 571 ? 79.509 -60.874 150.296 1.00 37.35 582 LEU A CA 1
ATOM 4303 C C . LEU A 1 571 ? 78.749 -61.692 149.263 1.00 42.81 582 LEU A C 1
ATOM 4304 O O . LEU A 1 571 ? 77.679 -62.235 149.559 1.00 44.75 582 LEU A O 1
ATOM 4309 N N . VAL A 1 572 ? 79.295 -61.776 148.056 1.00 37.57 583 VAL A N 1
ATOM 4310 C CA . VAL A 1 572 ? 78.749 -62.622 147.003 1.00 36.96 583 VAL A CA 1
ATOM 4311 C C . VAL A 1 572 ? 79.584 -63.892 146.951 1.00 40.80 583 VAL A C 1
ATOM 4312 O O . VAL A 1 572 ? 80.792 -63.839 146.686 1.00 41.50 583 VAL A O 1
ATOM 4316 N N . GLN A 1 573 ? 78.950 -65.032 147.210 1.00 35.09 584 GLN A N 1
ATOM 4317 C CA . GLN A 1 573 ? 79.640 -66.314 147.293 1.00 33.62 584 GLN A CA 1
ATOM 4318 C C . GLN A 1 573 ? 79.292 -67.148 146.068 1.00 41.01 584 GLN A C 1
ATOM 4319 O O . GLN A 1 573 ? 78.182 -67.680 145.967 1.00 44.55 584 GLN A O 1
ATOM 4325 N N . CYS A 1 574 ? 80.247 -67.270 145.150 1.00 40.13 585 CYS A N 1
ATOM 4326 C CA . CYS A 1 574 ? 80.042 -68.088 143.964 1.00 41.07 585 CYS A CA 1
ATOM 4327 C C . CYS A 1 574 ? 79.835 -69.547 144.348 1.00 46.04 585 CYS A C 1
ATOM 4328 O O . CYS A 1 574 ? 80.472 -70.064 145.269 1.00 43.55 585 CYS A O 1
ATOM 4331 N N . GLN A 1 575 ? 78.930 -70.207 143.636 1.00 44.97 586 GLN A N 1
ATOM 4332 C CA . GLN A 1 575 ? 78.713 -71.644 143.779 1.00 45.92 586 GLN A CA 1
ATOM 4333 C C . GLN A 1 575 ? 78.848 -72.268 142.398 1.00 50.43 586 GLN A C 1
ATOM 4334 O O . GLN A 1 575 ? 78.012 -71.987 141.515 1.00 52.18 586 GLN A O 1
ATOM 4340 N N . PRO A 1 576 ? 79.870 -73.107 142.152 1.00 38.03 587 PRO A N 1
ATOM 4341 C CA . PRO A 1 576 ? 80.901 -73.558 143.097 1.00 37.24 587 PRO A CA 1
ATOM 4342 C C . PRO A 1 576 ? 81.885 -72.461 143.498 1.00 39.84 587 PRO A C 1
ATOM 4343 O O . PRO A 1 576 ? 82.125 -71.543 142.715 1.00 38.24 587 PRO A O 1
ATOM 4347 N N . PRO A 1 577 ? 82.442 -72.554 144.708 1.00 47.39 588 PRO A N 1
ATOM 4348 C CA . PRO A 1 577 ? 83.415 -71.546 145.177 1.00 45.94 588 PRO A CA 1
ATOM 4349 C C . PRO A 1 577 ? 84.788 -71.735 144.542 1.00 47.00 588 PRO A C 1
ATOM 4350 O O . PRO A 1 577 ? 85.777 -72.110 145.183 1.00 45.52 588 PRO A O 1
ATOM 4354 N N . ALA A 1 578 ? 84.860 -71.471 143.242 1.00 37.05 589 ALA A N 1
ATOM 4355 C CA . ALA A 1 578 ? 86.099 -71.610 142.495 1.00 35.19 589 ALA A CA 1
ATOM 4356 C C . ALA A 1 578 ? 86.875 -70.295 142.497 1.00 34.64 589 ALA A C 1
ATOM 4357 O O . ALA A 1 578 ? 86.410 -69.267 142.990 1.00 34.04 589 ALA A O 1
ATOM 4359 N N . VAL A 1 579 ? 88.085 -70.342 141.935 1.00 30.76 590 VAL A N 1
ATOM 4360 C CA . VAL A 1 579 ? 88.902 -69.139 141.828 1.00 28.63 590 VAL A CA 1
ATOM 4361 C C . VAL A 1 579 ? 88.194 -68.126 140.943 1.00 30.38 590 VAL A C 1
ATOM 4362 O O . VAL A 1 579 ? 87.794 -68.434 139.813 1.00 28.94 590 VAL A O 1
ATOM 4366 N N . VAL A 1 580 ? 88.019 -66.913 141.459 1.00 24.71 591 VAL A N 1
ATOM 4367 C CA . VAL A 1 580 ? 87.453 -65.830 140.663 1.00 23.04 591 VAL A CA 1
ATOM 4368 C C . VAL A 1 580 ? 88.507 -65.365 139.669 1.00 27.74 591 VAL A C 1
ATOM 4369 O O . VAL A 1 580 ? 89.577 -64.884 140.058 1.00 27.08 591 VAL A O 1
ATOM 4373 N N . THR A 1 581 ? 88.203 -65.503 138.381 1.00 25.99 592 THR A N 1
ATOM 4374 C CA . THR A 1 581 ? 89.181 -65.295 137.326 1.00 24.94 592 THR A CA 1
ATOM 4375 C C . THR A 1 581 ? 89.033 -63.954 136.621 1.00 29.71 592 THR A C 1
ATOM 4376 O O . THR A 1 581 ? 89.882 -63.613 135.793 1.00 31.29 592 THR A O 1
ATOM 4380 N N . SER A 1 582 ? 87.988 -63.192 136.929 1.00 25.94 593 SER A N 1
ATOM 4381 C CA . SER A 1 582 ? 87.827 -61.853 136.380 1.00 25.95 593 SER A CA 1
ATOM 4382 C C . SER A 1 582 ? 86.868 -61.085 137.275 1.00 29.14 593 SER A C 1
ATOM 4383 O O . SER A 1 582 ? 86.058 -61.673 137.994 1.00 29.31 593 SER A O 1
ATOM 4386 N N . LEU A 1 583 ? 86.976 -59.759 137.225 1.00 19.97 594 LEU A N 1
ATOM 4387 C CA . LEU A 1 583 ? 86.174 -58.900 138.082 1.00 19.56 594 LEU A CA 1
ATOM 4388 C C . LEU A 1 583 ? 86.064 -57.527 137.444 1.00 24.80 594 LEU A C 1
ATOM 4389 O O . LEU A 1 583 ? 87.041 -57.012 136.895 1.00 24.68 594 LEU A O 1
ATOM 4394 N N . ALA A 1 584 ? 84.872 -56.943 137.527 1.00 27.88 595 ALA A N 1
ATOM 4395 C CA . ALA A 1 584 ? 84.630 -55.588 137.058 1.00 28.10 595 ALA A CA 1
ATOM 4396 C C . ALA A 1 584 ? 83.602 -54.941 137.972 1.00 33.95 595 ALA A C 1
ATOM 4397 O O . ALA A 1 584 ? 82.676 -55.606 138.445 1.00 32.09 595 ALA A O 1
ATOM 4399 N N . LEU A 1 585 ? 83.776 -53.646 138.223 1.00 27.90 596 LEU A N 1
ATOM 4400 C CA . LEU A 1 585 ? 82.883 -52.894 139.092 1.00 27.88 596 LEU A CA 1
ATOM 4401 C C . LEU A 1 585 ? 82.481 -51.606 138.395 1.00 32.77 596 LEU A C 1
ATOM 4402 O O . LEU A 1 585 ? 83.341 -50.865 137.912 1.00 29.90 596 LEU A O 1
ATOM 4407 N N . HIS A 1 586 ? 81.178 -51.348 138.332 1.00 32.81 597 HIS A N 1
ATOM 4408 C CA . HIS A 1 586 ? 80.649 -50.083 137.835 1.00 32.91 597 HIS A CA 1
ATOM 4409 C C . HIS A 1 586 ? 80.069 -49.342 139.032 1.00 39.04 597 HIS A C 1
ATOM 4410 O O . HIS A 1 586 ? 79.031 -49.739 139.570 1.00 39.51 597 HIS A O 1
ATOM 4417 N N . SER A 1 587 ? 80.749 -48.275 139.454 1.00 32.33 598 SER A N 1
ATOM 4418 C CA . SER A 1 587 ? 80.342 -47.567 140.661 1.00 33.66 598 SER A CA 1
ATOM 4419 C C . SER A 1 587 ? 79.125 -46.679 140.433 1.00 39.44 598 SER A C 1
ATOM 4420 O O . SER A 1 587 ? 78.379 -46.410 141.381 1.00 39.64 598 SER A O 1
ATOM 4423 N N . GLU A 1 588 ? 78.906 -46.211 139.203 1.00 33.06 599 GLU A N 1
ATOM 4424 C CA . GLU A 1 588 ? 77.726 -45.398 138.927 1.00 34.46 599 GLU A CA 1
ATOM 4425 C C . GLU A 1 588 ? 76.463 -46.250 138.889 1.00 38.30 599 GLU A C 1
ATOM 4426 O O . GLU A 1 588 ? 75.501 -45.977 139.612 1.00 39.93 599 GLU A O 1
ATOM 4432 N N . TRP A 1 589 ? 76.448 -47.285 138.049 1.00 40.91 600 TRP A N 1
ATOM 4433 C CA . TRP A 1 589 ? 75.318 -48.205 138.012 1.00 41.05 600 TRP A CA 1
ATOM 4434 C C . TRP A 1 589 ? 75.249 -49.093 139.247 1.00 43.11 600 TRP A C 1
ATOM 4435 O O . TRP A 1 589 ? 74.251 -49.799 139.424 1.00 42.70 600 TRP A O 1
ATOM 4446 N N . ARG A 1 590 ? 76.278 -49.073 140.091 1.00 38.59 601 ARG A N 1
ATOM 4447 C CA . ARG A 1 590 ? 76.349 -49.870 141.313 1.00 37.87 601 ARG A CA 1
ATOM 4448 C C . ARG A 1 590 ? 76.115 -51.354 141.023 1.00 41.00 601 ARG A C 1
ATOM 4449 O O . ARG A 1 590 ? 75.243 -52.010 141.596 1.00 40.66 601 ARG A O 1
ATOM 4457 N N . LEU A 1 591 ? 76.933 -51.871 140.109 1.00 39.34 602 LEU A N 1
ATOM 4458 C CA . LEU A 1 591 ? 76.920 -53.274 139.727 1.00 39.08 602 LEU A CA 1
ATOM 4459 C C . LEU A 1 591 ? 78.331 -53.830 139.829 1.00 39.28 602 LEU A C 1
ATOM 4460 O O . LEU A 1 591 ? 79.315 -53.106 139.656 1.00 38.30 602 LEU A O 1
ATOM 4465 N N . VAL A 1 592 ? 78.423 -55.126 140.110 1.00 32.04 603 VAL A N 1
ATOM 4466 C CA . VAL A 1 592 ? 79.698 -55.829 140.131 1.00 30.31 603 VAL A CA 1
ATOM 4467 C C . VAL A 1 592 ? 79.551 -57.101 139.310 1.00 32.90 603 VAL A C 1
ATOM 4468 O O . VAL A 1 592 ? 78.557 -57.824 139.442 1.00 32.82 603 VAL A O 1
ATOM 4472 N N . ALA A 1 593 ? 80.517 -57.349 138.434 1.00 31.18 604 ALA A N 1
ATOM 4473 C CA . ALA A 1 593 ? 80.560 -58.559 137.632 1.00 31.39 604 ALA A CA 1
ATOM 4474 C C . ALA A 1 593 ? 81.768 -59.387 138.046 1.00 35.61 604 ALA A C 1
ATOM 4475 O O . ALA A 1 593 ? 82.790 -58.849 138.480 1.00 33.24 604 ALA A O 1
ATOM 4477 N N . PHE A 1 594 ? 81.639 -60.704 137.914 1.00 29.73 605 PHE A N 1
ATOM 4478 C CA . PHE A 1 594 ? 82.670 -61.626 138.365 1.00 29.21 605 PHE A CA 1
ATOM 4479 C C . PHE A 1 594 ? 82.590 -62.896 137.532 1.00 30.61 605 PHE A C 1
ATOM 4480 O O . PHE A 1 594 ? 81.503 -63.328 137.140 1.00 30.87 605 PHE A O 1
ATOM 4488 N N . GLY A 1 595 ? 83.754 -63.488 137.263 1.00 28.15 606 GLY A N 1
ATOM 4489 C CA . GLY A 1 595 ? 83.821 -64.699 136.479 1.00 28.52 606 GLY A CA 1
ATOM 4490 C C . GLY A 1 595 ? 84.635 -65.762 137.184 1.00 32.27 606 GLY A C 1
ATOM 4491 O O . GLY A 1 595 ? 85.483 -65.477 138.030 1.00 28.98 606 GLY A O 1
ATOM 4492 N N . THR A 1 596 ? 84.350 -67.012 136.826 1.00 29.71 607 THR A N 1
ATOM 4493 C CA . THR A 1 596 ? 85.078 -68.165 137.335 1.00 29.43 607 THR A CA 1
ATOM 4494 C C . THR A 1 596 ? 85.400 -69.069 136.151 1.00 34.11 607 THR A C 1
ATOM 4495 O O . THR A 1 596 ? 85.195 -68.702 134.990 1.00 34.43 607 THR A O 1
ATOM 4499 N N . SER A 1 597 ? 85.907 -70.267 136.446 1.00 35.37 608 SER A N 1
ATOM 4500 C CA . SER A 1 597 ? 86.136 -71.252 135.396 1.00 37.15 608 SER A CA 1
ATOM 4501 C C . SER A 1 597 ? 84.834 -71.834 134.860 1.00 47.44 608 SER A C 1
ATOM 4502 O O . SER A 1 597 ? 84.835 -72.428 133.776 1.00 47.25 608 SER A O 1
ATOM 4505 N N . HIS A 1 598 ? 83.727 -71.668 135.585 1.00 51.82 609 HIS A N 1
ATOM 4506 C CA . HIS A 1 598 ? 82.435 -72.230 135.209 1.00 53.85 609 HIS A CA 1
ATOM 4507 C C . HIS A 1 598 ? 81.564 -71.240 134.444 1.00 55.90 609 HIS A C 1
ATOM 4508 O O . HIS A 1 598 ? 81.033 -71.572 133.379 1.00 57.38 609 HIS A O 1
ATOM 4515 N N . GLY A 1 599 ? 81.401 -70.036 134.971 1.00 43.98 610 GLY A N 1
ATOM 4516 C CA . GLY A 1 599 ? 80.617 -69.027 134.295 1.00 42.60 610 GLY A CA 1
ATOM 4517 C C . GLY A 1 599 ? 80.875 -67.665 134.891 1.00 43.31 610 GLY A C 1
ATOM 4518 O O . GLY A 1 599 ? 81.872 -67.451 135.582 1.00 43.56 610 GLY A O 1
ATOM 4519 N N . PHE A 1 600 ? 79.964 -66.736 134.617 1.00 30.22 611 PHE A N 1
ATOM 4520 C CA . PHE A 1 600 ? 80.053 -65.400 135.185 1.00 28.70 611 PHE A CA 1
ATOM 4521 C C . PHE A 1 600 ? 78.665 -64.937 135.598 1.00 31.16 611 PHE A C 1
ATOM 4522 O O . PHE A 1 600 ? 77.654 -65.571 135.288 1.00 30.07 611 PHE A O 1
ATOM 4530 N N . GLY A 1 601 ? 78.626 -63.822 136.320 1.00 30.45 612 GLY A N 1
ATOM 4531 C CA . GLY A 1 601 ? 77.367 -63.294 136.802 1.00 30.98 612 GLY A CA 1
ATOM 4532 C C . GLY A 1 601 ? 77.462 -61.811 137.066 1.00 34.78 612 GLY A C 1
ATOM 4533 O O . GLY A 1 601 ? 78.554 -61.250 137.209 1.00 33.84 612 GLY A O 1
ATOM 4534 N N . LEU A 1 602 ? 76.295 -61.176 137.121 1.00 31.78 613 LEU A N 1
ATOM 4535 C CA . LEU A 1 602 ? 76.175 -59.759 137.421 1.00 30.52 613 LEU A CA 1
ATOM 4536 C C . LEU A 1 602 ? 75.372 -59.586 138.701 1.00 36.65 613 LEU A C 1
ATOM 4537 O O . LEU A 1 602 ? 74.343 -60.241 138.895 1.00 37.41 613 LEU A O 1
ATOM 4542 N N . PHE A 1 603 ? 75.844 -58.694 139.566 1.00 32.95 614 PHE A N 1
ATOM 4543 C CA . PHE A 1 603 ? 75.287 -58.525 140.898 1.00 34.83 614 PHE A CA 1
ATOM 4544 C C . PHE A 1 603 ? 75.043 -57.048 141.159 1.00 40.42 614 PHE A C 1
ATOM 4545 O O . PHE A 1 603 ? 75.918 -56.216 140.904 1.00 38.53 614 PHE A O 1
ATOM 4553 N N . ASP A 1 604 ? 73.852 -56.732 141.662 1.00 40.74 615 ASP A N 1
ATOM 4554 C CA . ASP A 1 604 ? 73.468 -55.367 142.019 1.00 42.13 615 ASP A CA 1
ATOM 4555 C C . ASP A 1 604 ? 73.840 -55.158 143.481 1.00 46.76 615 ASP A C 1
ATOM 4556 O O . ASP A 1 604 ? 73.146 -55.636 144.380 1.00 48.56 615 ASP A O 1
ATOM 4561 N N . HIS A 1 605 ? 74.936 -54.439 143.730 1.00 42.64 616 HIS A N 1
ATOM 4562 C CA . HIS A 1 605 ? 75.400 -54.244 145.097 1.00 42.06 616 HIS A CA 1
ATOM 4563 C C . HIS A 1 605 ? 74.704 -53.087 145.804 1.00 48.24 616 HIS A C 1
ATOM 4564 O O . HIS A 1 605 ? 75.023 -52.809 146.965 1.00 48.42 616 HIS A O 1
ATOM 4571 N N . GLN A 1 606 ? 73.761 -52.413 145.144 1.00 37.79 617 GLN A N 1
ATOM 4572 C CA . GLN A 1 606 ? 72.890 -51.484 145.856 1.00 38.57 617 GLN A CA 1
ATOM 4573 C C . GLN A 1 606 ? 71.734 -52.234 146.512 1.00 44.10 617 GLN A C 1
ATOM 4574 O O . GLN A 1 606 ? 71.521 -52.133 147.724 1.00 44.24 617 GLN A O 1
ATOM 4580 N N . GLN A 1 607 ? 70.987 -53.008 145.721 1.00 50.94 618 GLN A N 1
ATOM 4581 C CA . GLN A 1 607 ? 69.929 -53.861 146.249 1.00 51.81 618 GLN A CA 1
ATOM 4582 C C . GLN A 1 607 ? 70.457 -55.140 146.887 1.00 54.33 618 GLN A C 1
ATOM 4583 O O . GLN A 1 607 ? 69.676 -55.864 147.515 1.00 54.01 618 GLN A O 1
ATOM 4589 N N . ARG A 1 608 ? 71.752 -55.428 146.746 1.00 46.85 619 ARG A N 1
ATOM 4590 C CA . ARG A 1 608 ? 72.349 -56.675 147.230 1.00 45.44 619 ARG A CA 1
ATOM 4591 C C . ARG A 1 608 ? 71.601 -57.892 146.687 1.00 49.97 619 ARG A C 1
ATOM 4592 O O . ARG A 1 608 ? 71.322 -58.852 147.407 1.00 50.80 619 ARG A O 1
ATOM 4600 N N . ARG A 1 609 ? 71.277 -57.850 145.397 1.00 43.94 620 ARG A N 1
ATOM 4601 C CA . ARG A 1 609 ? 70.579 -58.941 144.738 1.00 44.14 620 ARG A CA 1
ATOM 4602 C C . ARG A 1 609 ? 71.282 -59.293 143.436 1.00 47.24 620 ARG A C 1
ATOM 4603 O O . ARG A 1 609 ? 71.864 -58.433 142.769 1.00 45.03 620 ARG A O 1
ATOM 4611 N N . GLN A 1 610 ? 71.223 -60.575 143.086 1.00 41.71 621 GLN A N 1
ATOM 4612 C CA . GLN A 1 610 ? 71.844 -61.069 141.865 1.00 40.96 621 GLN A CA 1
ATOM 4613 C C . GLN A 1 610 ? 70.980 -60.699 140.667 1.00 46.38 621 GLN A C 1
ATOM 4614 O O . GLN A 1 610 ? 69.795 -61.043 140.623 1.00 48.50 621 GLN A O 1
ATOM 4620 N N . VAL A 1 611 ? 71.568 -60.001 139.695 1.00 40.82 622 VAL A N 1
ATOM 4621 C CA . VAL A 1 611 ? 70.820 -59.639 138.493 1.00 38.59 622 VAL A CA 1
ATOM 4622 C C . VAL A 1 611 ? 70.683 -60.846 137.572 1.00 44.31 622 VAL A C 1
ATOM 4623 O O . VAL A 1 611 ? 69.570 -61.255 137.218 1.00 45.13 622 VAL A O 1
ATOM 4627 N N . PHE A 1 612 ? 71.807 -61.439 137.171 1.00 39.19 623 PHE A N 1
ATOM 4628 C CA . PHE A 1 612 ? 71.754 -62.650 136.363 1.00 39.02 623 PHE A CA 1
ATOM 4629 C C . PHE A 1 612 ? 73.006 -63.485 136.597 1.00 44.93 623 PHE A C 1
ATOM 4630 O O . PHE A 1 612 ? 73.986 -63.037 137.198 1.00 44.34 623 PHE A O 1
ATOM 4638 N N . VAL A 1 613 ? 72.949 -64.719 136.103 1.00 48.76 624 VAL A N 1
ATOM 4639 C CA . VAL A 1 613 ? 74.034 -65.687 136.204 1.00 48.48 624 VAL A CA 1
ATOM 4640 C C . VAL A 1 613 ? 74.070 -66.480 134.905 1.00 54.34 624 VAL A C 1
ATOM 4641 O O . VAL A 1 613 ? 73.034 -66.973 134.447 1.00 55.66 624 VAL A O 1
ATOM 4645 N N . LYS A 1 614 ? 75.257 -66.604 134.311 1.00 38.76 625 LYS A N 1
ATOM 4646 C CA . LYS A 1 614 ? 75.425 -67.258 133.018 1.00 37.91 625 LYS A CA 1
ATOM 4647 C C . LYS A 1 614 ? 76.512 -68.317 133.125 1.00 44.55 625 LYS A C 1
ATOM 4648 O O . LYS A 1 614 ? 77.659 -68.000 133.457 1.00 44.17 625 LYS A O 1
ATOM 4654 N N . CYS A 1 615 ? 76.155 -69.567 132.846 1.00 51.01 626 CYS A N 1
ATOM 4655 C CA . CYS A 1 615 ? 77.145 -70.628 132.745 1.00 51.42 626 CYS A CA 1
ATOM 4656 C C . CYS A 1 615 ? 77.783 -70.613 131.361 1.00 57.30 626 CYS A C 1
ATOM 4657 O O . CYS A 1 615 ? 77.155 -70.231 130.370 1.00 56.98 626 CYS A O 1
ATOM 4660 N N . THR A 1 616 ? 79.051 -71.028 131.299 1.00 47.36 627 THR A N 1
ATOM 4661 C CA . THR A 1 616 ? 79.819 -70.941 130.064 1.00 47.94 627 THR A CA 1
ATOM 4662 C C . THR A 1 616 ? 80.478 -72.260 129.671 1.00 57.41 627 THR A C 1
ATOM 4663 O O . THR A 1 616 ? 81.283 -72.277 128.732 1.00 56.68 627 THR A O 1
ATOM 4667 N N . LEU A 1 617 ? 80.153 -73.364 130.346 1.00 66.65 628 LEU A N 1
ATOM 4668 C CA . LEU A 1 617 ? 80.803 -74.638 130.061 1.00 68.47 628 LEU A CA 1
ATOM 4669 C C . LEU A 1 617 ? 80.290 -75.303 128.788 1.00 78.48 628 LEU A C 1
ATOM 4670 O O . LEU A 1 617 ? 80.955 -76.205 128.267 1.00 77.47 628 LEU A O 1
ATOM 4675 N N . HIS A 1 618 ? 79.133 -74.885 128.277 1.00 102.99 629 HIS A N 1
ATOM 4676 C CA . HIS A 1 618 ? 78.675 -75.395 126.988 1.00 105.24 629 HIS A CA 1
ATOM 4677 C C . HIS A 1 618 ? 79.178 -74.490 125.869 1.00 110.72 629 HIS A C 1
ATOM 4678 O O . HIS A 1 618 ? 79.035 -73.265 125.966 1.00 110.44 629 HIS A O 1
ATOM 4685 N N . PRO A 1 619 ? 79.780 -75.053 124.803 1.00 95.60 630 PRO A N 1
ATOM 4686 C CA . PRO A 1 619 ? 80.401 -74.377 123.656 1.00 98.45 630 PRO A CA 1
ATOM 4687 C C . PRO A 1 619 ? 79.734 -73.065 123.247 1.00 116.98 630 PRO A C 1
ATOM 4688 O O . PRO A 1 619 ? 80.427 -72.050 123.168 1.00 65.08 630 PRO A O 1
ATOM 4692 N N . PHE A 1 698 ? 90.312 -74.672 130.335 1.00 75.00 709 PHE A N 1
ATOM 4693 C CA . PHE A 1 698 ? 88.923 -74.938 129.990 1.00 76.06 709 PHE A CA 1
ATOM 4694 C C . PHE A 1 698 ? 88.561 -74.205 128.704 1.00 79.77 709 PHE A C 1
ATOM 4695 O O . PHE A 1 698 ? 89.390 -74.060 127.807 1.00 80.19 709 PHE A O 1
ATOM 4697 N N . THR A 1 699 ? 87.320 -73.739 128.614 1.00 65.84 710 THR A N 1
ATOM 4698 C CA . THR A 1 699 ? 86.854 -73.073 127.404 1.00 65.04 710 THR A CA 1
ATOM 4699 C C . THR A 1 699 ? 85.899 -71.953 127.787 1.00 65.86 710 THR A C 1
ATOM 4700 O O . THR A 1 699 ? 85.962 -70.848 127.236 1.00 63.97 710 THR A O 1
ATOM 4704 N N . GLY A 1 700 ? 85.025 -72.233 128.754 1.00 54.58 711 GLY A N 1
ATOM 4705 C CA . GLY A 1 700 ? 84.135 -71.240 129.317 1.00 53.78 711 GLY A CA 1
ATOM 4706 C C . GLY A 1 700 ? 84.785 -70.312 130.312 1.00 54.03 711 GLY A C 1
ATOM 4707 O O . GLY A 1 700 ? 84.198 -69.289 130.671 1.00 53.82 711 GLY A O 1
ATOM 4708 N N . PHE A 1 701 ? 85.979 -70.669 130.790 1.00 47.87 712 PHE A N 1
ATOM 4709 C CA . PHE A 1 701 ? 86.828 -69.838 131.640 1.00 45.90 712 PHE A CA 1
ATOM 4710 C C . PHE A 1 701 ? 86.751 -68.366 131.246 1.00 45.24 712 PHE A C 1
ATOM 4711 O O . PHE A 1 701 ? 87.238 -67.981 130.178 1.00 43.42 712 PHE A O 1
ATOM 4719 N N . VAL A 1 702 ? 86.151 -67.538 132.098 1.00 34.55 713 VAL A N 1
ATOM 4720 C CA . VAL A 1 702 ? 85.904 -66.133 131.785 1.00 32.39 713 VAL A CA 1
ATOM 4721 C C . VAL A 1 702 ? 87.136 -65.320 132.172 1.00 32.42 713 VAL A C 1
ATOM 4722 O O . VAL A 1 702 ? 87.388 -65.079 133.356 1.00 29.97 713 VAL A O 1
ATOM 4726 N N . ARG A 1 703 ? 87.892 -64.876 131.164 1.00 31.53 714 ARG A N 1
ATOM 4727 C CA . ARG A 1 703 ? 89.108 -64.108 131.411 1.00 29.84 714 ARG A CA 1
ATOM 4728 C C . ARG A 1 703 ? 88.812 -62.636 131.665 1.00 33.29 714 ARG A C 1
ATOM 4729 O O . ARG A 1 703 ? 89.450 -62.012 132.519 1.00 33.08 714 ARG A O 1
ATOM 4737 N N . THR A 1 704 ? 87.856 -62.063 130.935 1.00 31.13 715 THR A N 1
ATOM 4738 C CA . THR A 1 704 ? 87.706 -60.618 130.845 1.00 30.67 715 THR A CA 1
ATOM 4739 C C . THR A 1 704 ? 86.259 -60.204 131.075 1.00 34.51 715 THR A C 1
ATOM 4740 O O . THR A 1 704 ? 85.328 -60.884 130.636 1.00 35.46 715 THR A O 1
ATOM 4744 N N . LEU A 1 705 ? 86.083 -59.082 131.772 1.00 23.99 716 LEU A N 1
ATOM 4745 C CA . LEU A 1 705 ? 84.782 -58.469 131.992 1.00 23.15 716 LEU A CA 1
ATOM 4746 C C . LEU A 1 705 ? 84.919 -56.968 131.797 1.00 25.65 716 LEU A C 1
ATOM 4747 O O . LEU A 1 705 ? 85.946 -56.385 132.156 1.00 26.70 716 LEU A O 1
ATOM 4752 N N . TYR A 1 706 ? 83.884 -56.343 131.238 1.00 25.15 717 TYR A N 1
ATOM 4753 C CA . TYR A 1 706 ? 83.996 -54.945 130.824 1.00 24.77 717 TYR A CA 1
ATOM 4754 C C . TYR A 1 706 ? 82.613 -54.320 130.724 1.00 32.88 717 TYR A C 1
ATOM 4755 O O . TYR A 1 706 ? 81.779 -54.786 129.941 1.00 30.71 717 TYR A O 1
ATOM 4764 N N . PHE A 1 707 ? 82.373 -53.269 131.506 1.00 30.28 718 PHE A N 1
ATOM 4765 C CA . PHE A 1 707 ? 81.145 -52.491 131.413 1.00 30.25 718 PHE A CA 1
ATOM 4766 C C . PHE A 1 707 ? 81.294 -51.426 130.335 1.00 32.78 718 PHE A C 1
ATOM 4767 O O . PHE A 1 707 ? 82.368 -50.840 130.174 1.00 31.68 718 PHE A O 1
ATOM 4775 N N . ALA A 1 708 ? 80.209 -51.169 129.607 1.00 28.50 719 ALA A N 1
ATOM 4776 C CA . ALA A 1 708 ? 80.243 -50.173 128.546 1.00 28.25 719 ALA A CA 1
ATOM 4777 C C . ALA A 1 708 ? 78.842 -49.636 128.300 1.00 35.36 719 ALA A C 1
ATOM 4778 O O . ALA A 1 708 ? 77.873 -50.399 128.273 1.00 33.01 719 ALA A O 1
ATOM 4780 N N . ASP A 1 709 ? 78.748 -48.321 128.118 1.00 37.02 720 ASP A N 1
ATOM 4781 C CA . ASP A 1 709 ? 77.511 -47.664 127.701 1.00 39.65 720 ASP A CA 1
ATOM 4782 C C . ASP A 1 709 ? 77.654 -47.367 126.211 1.00 43.09 720 ASP A C 1
ATOM 4783 O O . ASP A 1 709 ? 78.171 -46.323 125.813 1.00 41.17 720 ASP A O 1
ATOM 4788 N N . THR A 1 710 ? 77.197 -48.300 125.378 1.00 39.58 721 THR A N 1
ATOM 4789 C CA . THR A 1 710 ? 77.452 -48.220 123.947 1.00 40.39 721 THR A CA 1
ATOM 4790 C C . THR A 1 710 ? 76.257 -48.783 123.185 1.00 48.91 721 THR A C 1
ATOM 4791 O O . THR A 1 710 ? 75.237 -49.159 123.770 1.00 51.12 721 THR A O 1
ATOM 4795 N N . TYR A 1 711 ? 76.397 -48.841 121.862 1.00 37.56 722 TYR A N 1
ATOM 4796 C CA . TYR A 1 711 ? 75.316 -49.245 120.973 1.00 38.50 722 TYR A CA 1
ATOM 4797 C C . TYR A 1 711 ? 75.384 -50.747 120.722 1.00 45.14 722 TYR A C 1
ATOM 4798 O O . TYR A 1 711 ? 76.356 -51.240 120.139 1.00 43.76 722 TYR A O 1
ATOM 4807 N N . LEU A 1 712 ? 74.342 -51.469 121.136 1.00 44.88 723 LEU A N 1
ATOM 4808 C CA . LEU A 1 712 ? 74.293 -52.917 120.975 1.00 46.49 723 LEU A CA 1
ATOM 4809 C C . LEU A 1 712 ? 73.277 -53.396 119.950 1.00 53.91 723 LEU A C 1
ATOM 4810 O O . LEU A 1 712 ? 73.500 -54.435 119.325 1.00 52.25 723 LEU A O 1
ATOM 4815 N N . LYS A 1 713 ? 72.176 -52.672 119.755 1.00 50.70 724 LYS A N 1
ATOM 4816 C CA . LYS A 1 713 ? 71.135 -53.093 118.824 1.00 52.11 724 LYS A CA 1
ATOM 4817 C C . LYS A 1 713 ? 70.826 -52.043 117.769 1.00 58.00 724 LYS A C 1
ATOM 4818 O O . LYS A 1 713 ? 70.849 -52.351 116.571 1.00 57.74 724 LYS A O 1
ATOM 4824 N N . ASP A 1 714 ? 70.540 -50.808 118.172 1.00 76.90 725 ASP A N 1
ATOM 4825 C CA . ASP A 1 714 ? 70.212 -49.740 117.242 1.00 78.33 725 ASP A CA 1
ATOM 4826 C C . ASP A 1 714 ? 71.278 -48.655 117.293 1.00 79.43 725 ASP A C 1
ATOM 4827 O O . ASP A 1 714 ? 71.875 -48.395 118.341 1.00 79.26 725 ASP A O 1
ATOM 4832 N N . SER A 1 715 ? 71.507 -48.018 116.142 1.00 55.30 726 SER A N 1
ATOM 4833 C CA . SER A 1 715 ? 72.545 -47.000 116.023 1.00 53.64 726 SER A CA 1
ATOM 4834 C C . SER A 1 715 ? 72.179 -45.685 116.696 1.00 55.39 726 SER A C 1
ATOM 4835 O O . SER A 1 715 ? 73.018 -44.779 116.729 1.00 52.45 726 SER A O 1
ATOM 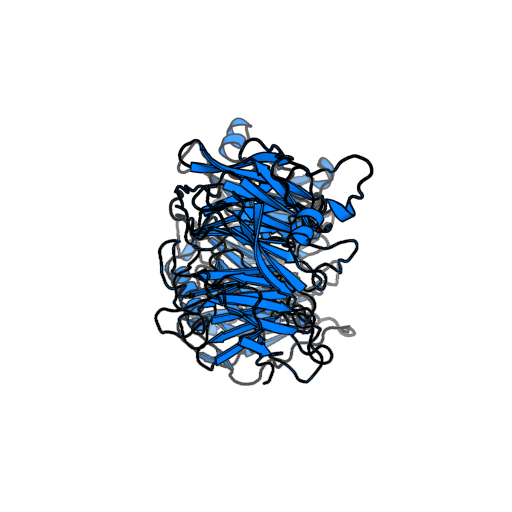4838 N N . SER A 1 716 ? 70.965 -45.554 117.227 1.00 55.28 727 SER A N 1
ATOM 4839 C CA . SER A 1 716 ? 70.510 -44.298 117.812 1.00 56.49 727 SER A CA 1
ATOM 4840 C C . SER A 1 716 ? 70.534 -44.294 119.335 1.00 62.15 727 SER A C 1
ATOM 4841 O O . SER A 1 716 ? 70.948 -43.298 119.937 1.00 61.44 727 SER A O 1
ATOM 4844 N N . ARG A 1 717 ? 70.104 -45.377 119.976 1.00 66.95 728 ARG A N 1
ATOM 4845 C CA . ARG A 1 717 ? 70.044 -45.451 121.430 1.00 67.78 728 ARG A CA 1
ATOM 4846 C C . ARG A 1 717 ? 71.198 -46.297 121.950 1.00 70.13 728 ARG A C 1
ATOM 4847 O O . ARG A 1 717 ? 71.467 -47.383 121.425 1.00 69.30 728 ARG A O 1
ATOM 4855 N N . HIS A 1 718 ? 71.870 -45.799 122.982 1.00 60.84 729 HIS A N 1
ATOM 4856 C CA . HIS A 1 718 ? 72.989 -46.487 123.611 1.00 58.90 729 HIS A CA 1
ATOM 4857 C C . HIS A 1 718 ? 72.606 -46.835 125.042 1.00 63.67 729 HIS A C 1
ATOM 4858 O O . HIS A 1 718 ? 72.264 -45.946 125.830 1.00 64.46 729 HIS A O 1
ATOM 4865 N N . CYS A 1 719 ? 72.668 -48.117 125.374 1.00 69.76 730 CYS A N 1
ATOM 4866 C CA . CYS A 1 719 ? 72.260 -48.617 126.674 1.00 68.57 730 CYS A CA 1
ATOM 4867 C C . CYS A 1 719 ? 73.451 -49.161 127.452 1.00 64.87 730 CYS A C 1
ATOM 4868 O O . CYS A 1 719 ? 74.484 -49.509 126.869 1.00 62.93 730 CYS A O 1
ATOM 4871 N N . PRO A 1 720 ? 73.350 -49.226 128.781 1.00 46.08 731 PRO A N 1
ATOM 4872 C CA . PRO A 1 720 ? 74.386 -49.904 129.566 1.00 42.52 731 PRO A CA 1
ATOM 4873 C C . PRO A 1 720 ? 74.559 -51.346 129.114 1.00 38.70 731 PRO A C 1
ATOM 4874 O O . PRO A 1 720 ? 73.621 -51.987 128.634 1.00 37.92 731 PRO A O 1
ATOM 4878 N N . SER A 1 721 ? 75.779 -51.856 129.269 1.00 30.93 732 SER A N 1
ATOM 4879 C CA . SER A 1 721 ? 76.080 -53.195 128.786 1.00 28.74 732 SER A CA 1
ATOM 4880 C C . SER A 1 721 ? 77.252 -53.778 129.557 1.00 30.27 732 SER A C 1
ATOM 4881 O O . SER A 1 721 ? 78.115 -53.049 130.051 1.00 27.23 732 SER A O 1
ATOM 4884 N N . LEU A 1 722 ? 77.267 -55.105 129.646 1.00 29.58 733 LEU A N 1
ATOM 4885 C CA . LEU A 1 722 ? 78.381 -55.862 130.193 1.00 29.45 733 LEU A CA 1
ATOM 4886 C C . LEU A 1 722 ? 78.906 -56.808 129.125 1.00 35.34 733 LEU A C 1
ATOM 4887 O O . LEU A 1 722 ? 78.125 -57.452 128.417 1.00 36.61 733 LEU A O 1
ATOM 4892 N N . TRP A 1 723 ? 80.228 -56.887 129.009 1.00 30.46 734 TRP A N 1
ATOM 4893 C CA . TRP A 1 723 ? 80.885 -57.751 128.041 1.00 28.31 734 TRP A CA 1
ATOM 4894 C C . TRP A 1 723 ? 81.765 -58.757 128.767 1.00 29.12 734 TRP A C 1
ATOM 4895 O O . TRP A 1 723 ? 82.438 -58.416 129.745 1.00 27.26 734 TRP A O 1
ATOM 4906 N N . ALA A 1 724 ? 81.758 -59.997 128.282 1.00 21.20 735 ALA A N 1
ATOM 4907 C CA . ALA A 1 724 ? 82.571 -61.065 128.843 1.00 19.50 735 ALA A CA 1
ATOM 4908 C C . ALA A 1 724 ? 83.325 -61.770 127.726 1.00 23.91 735 ALA A C 1
ATOM 4909 O O . ALA A 1 724 ? 82.774 -62.003 126.647 1.00 22.68 735 ALA A O 1
ATOM 4911 N N . GLY A 1 725 ? 84.587 -62.095 127.986 1.00 24.48 736 GLY A N 1
ATOM 4912 C CA . GLY A 1 725 ? 85.385 -62.888 127.072 1.00 22.87 736 GLY A CA 1
ATOM 4913 C C . GLY A 1 725 ? 85.836 -64.164 127.754 1.00 24.78 736 GLY A C 1
ATOM 4914 O O . GLY A 1 725 ? 86.093 -64.183 128.958 1.00 21.61 736 GLY A O 1
ATOM 4915 N N . THR A 1 726 ? 85.924 -65.239 126.975 1.00 28.04 737 THR A N 1
ATOM 4916 C CA . THR A 1 726 ? 86.218 -66.558 127.517 1.00 29.15 737 THR A CA 1
ATOM 4917 C C . THR A 1 726 ? 87.508 -67.108 126.921 1.00 34.31 737 THR A C 1
ATOM 4918 O O . THR A 1 726 ? 88.092 -66.537 125.996 1.00 32.43 737 THR A O 1
ATOM 4922 N N . ASN A 1 727 ? 87.942 -68.242 127.480 1.00 31.45 738 ASN A N 1
ATOM 4923 C CA . ASN A 1 727 ? 89.151 -68.914 127.019 1.00 31.15 738 ASN A CA 1
ATOM 4924 C C . ASN A 1 727 ? 89.010 -69.464 125.607 1.00 35.98 738 ASN A C 1
ATOM 4925 O O . ASN A 1 727 ? 90.025 -69.662 124.932 1.00 36.16 738 ASN A O 1
ATOM 4930 N N . GLY A 1 728 ? 87.788 -69.724 125.150 1.00 33.38 739 GLY A N 1
ATOM 4931 C CA . GLY A 1 728 ? 87.549 -70.265 123.830 1.00 32.33 739 GLY A CA 1
ATOM 4932 C C . GLY A 1 728 ? 87.296 -69.239 122.747 1.00 34.30 739 GLY A C 1
ATOM 4933 O O . GLY A 1 728 ? 86.829 -69.610 121.665 1.00 36.26 739 GLY A O 1
ATOM 4934 N N . GLY A 1 729 ? 87.582 -67.964 123.001 1.00 24.37 740 GLY A N 1
ATOM 4935 C CA . GLY A 1 729 ? 87.387 -66.933 122.006 1.00 22.77 740 GLY A CA 1
ATOM 4936 C C . GLY A 1 729 ? 85.976 -66.413 121.881 1.00 27.21 740 GLY A C 1
ATOM 4937 O O . GLY A 1 729 ? 85.661 -65.766 120.876 1.00 26.09 740 GLY A O 1
ATOM 4938 N N . THR A 1 730 ? 85.117 -66.668 122.862 1.00 26.12 741 THR A N 1
ATOM 4939 C CA . THR A 1 730 ? 83.728 -66.238 122.809 1.00 27.73 741 THR A CA 1
ATOM 4940 C C . THR A 1 730 ? 83.561 -64.928 123.567 1.00 31.92 741 THR A C 1
ATOM 4941 O O . THR A 1 730 ? 84.129 -64.746 124.646 1.00 31.27 741 THR A O 1
ATOM 4945 N N . ILE A 1 731 ? 82.780 -64.019 122.993 1.00 34.04 742 ILE A N 1
ATOM 4946 C CA . ILE A 1 731 ? 82.455 -62.744 123.621 1.00 32.76 742 ILE A CA 1
ATOM 4947 C C . ILE A 1 731 ? 80.945 -62.683 123.800 1.00 39.35 742 ILE A C 1
ATOM 4948 O O . ILE A 1 731 ? 80.197 -62.717 122.815 1.00 38.94 742 ILE A O 1
ATOM 4953 N N . TYR A 1 732 ? 80.498 -62.601 125.048 1.00 33.20 743 TYR A N 1
ATOM 4954 C CA . TYR A 1 732 ? 79.093 -62.388 125.357 1.00 33.76 743 TYR A CA 1
ATOM 4955 C C . TYR A 1 732 ? 78.865 -60.918 125.674 1.00 38.19 743 TYR A C 1
ATOM 4956 O O . TYR A 1 732 ? 79.684 -60.283 126.344 1.00 36.88 743 TYR A O 1
ATOM 4965 N N . ALA A 1 733 ? 77.751 -60.380 125.184 1.00 32.65 744 ALA A N 1
ATOM 4966 C CA . ALA A 1 733 ? 77.352 -59.009 125.467 1.00 32.63 744 ALA A CA 1
ATOM 4967 C C . ALA A 1 733 ? 75.924 -59.015 125.989 1.00 38.20 744 ALA A C 1
ATOM 4968 O O . ALA A 1 733 ? 75.044 -59.645 125.393 1.00 37.85 744 ALA A O 1
ATOM 4970 N N . PHE A 1 734 ? 75.698 -58.324 127.102 1.00 34.42 745 PHE A N 1
ATOM 4971 C CA . PHE A 1 734 ? 74.390 -58.263 127.742 1.00 34.97 745 PHE A CA 1
ATOM 4972 C C . PHE A 1 734 ? 73.914 -56.820 127.766 1.00 39.28 745 PHE A C 1
ATOM 4973 O O . PHE A 1 734 ? 74.609 -55.943 128.292 1.00 37.31 745 PHE A O 1
ATOM 4981 N N . SER A 1 735 ? 72.738 -56.575 127.196 1.00 44.31 746 SER A N 1
ATOM 4982 C CA . SER A 1 735 ? 72.090 -55.284 127.367 1.00 44.75 746 SER A CA 1
ATOM 4983 C C . SER A 1 735 ? 71.610 -55.151 128.806 1.00 48.80 746 SER A C 1
ATOM 4984 O O . SER A 1 735 ? 71.109 -56.111 129.398 1.00 47.87 746 SER A O 1
ATOM 4987 N N . LEU A 1 736 ? 71.775 -53.960 129.375 1.00 39.23 747 LEU A N 1
ATOM 4988 C CA . LEU A 1 736 ? 71.464 -53.715 130.777 1.00 39.60 747 LEU A CA 1
ATOM 4989 C C . LEU A 1 736 ? 70.448 -52.589 130.896 1.00 47.72 747 LEU A C 1
ATOM 4990 O O . LEU A 1 736 ? 70.638 -51.512 130.321 1.00 48.18 747 LEU A O 1
ATOM 4995 N N . ARG A 1 737 ? 69.380 -52.837 131.650 1.00 46.14 748 ARG A N 1
ATOM 4996 C CA . ARG A 1 737 ? 68.406 -51.811 132.004 1.00 47.29 748 ARG A CA 1
ATOM 4997 C C . ARG A 1 737 ? 68.693 -51.382 133.437 1.00 51.13 748 ARG A C 1
ATOM 4998 O O . ARG A 1 737 ? 68.447 -52.140 134.381 1.00 50.02 748 ARG A O 1
ATOM 5000 N N . VAL A 1 738 ? 69.226 -50.174 133.601 1.00 43.82 749 VAL A N 1
ATOM 5001 C CA . VAL A 1 738 ? 69.601 -49.641 134.901 1.00 44.43 749 VAL A CA 1
ATOM 5002 C C . VAL A 1 738 ? 68.596 -48.553 135.269 1.00 52.70 749 VAL A C 1
ATOM 5003 O O . VAL A 1 738 ? 68.536 -47.513 134.594 1.00 52.73 749 VAL A O 1
ATOM 5007 N N . PRO A 1 739 ? 67.787 -48.741 136.309 1.00 56.63 750 PRO A N 1
ATOM 5008 C CA . PRO A 1 739 ? 66.817 -47.715 136.706 1.00 57.45 750 PRO A CA 1
ATOM 5009 C C . PRO A 1 739 ? 67.511 -46.417 137.079 1.00 61.35 750 PRO A C 1
ATOM 5010 O O . PRO A 1 739 ? 68.706 -46.411 137.410 1.00 58.17 750 PRO A O 1
ATOM 5014 N N . PRO A 1 740 ? 66.795 -45.292 137.030 1.00 59.34 751 PRO A N 1
ATOM 5015 C CA . PRO A 1 740 ? 67.400 -44.011 137.416 1.00 59.62 751 PRO A CA 1
ATOM 5016 C C . PRO A 1 740 ? 67.652 -43.931 138.912 1.00 66.03 751 PRO A C 1
ATOM 5017 O O . PRO A 1 740 ? 67.412 -44.896 139.645 1.00 65.13 751 PRO A O 1
ATOM 5021 N N . ALA A 1 741 ? 68.129 -42.771 139.369 1.00 74.51 752 ALA A N 1
ATOM 5022 C CA . ALA A 1 741 ? 68.510 -42.614 140.769 1.00 74.67 752 ALA A CA 1
ATOM 5023 C C . ALA A 1 741 ? 67.340 -42.907 141.702 1.00 82.51 752 ALA A C 1
ATOM 5024 O O . ALA A 1 741 ? 67.481 -43.652 142.679 1.00 82.48 752 ALA A O 1
ATOM 5026 N N . GLU A 1 742 ? 66.171 -42.333 141.408 1.00 73.83 753 GLU A N 1
ATOM 5027 C CA . GLU A 1 742 ? 65.032 -42.473 142.311 1.00 75.08 753 GLU A CA 1
ATOM 5028 C C . GLU A 1 742 ? 64.566 -43.921 142.404 1.00 78.66 753 GLU A C 1
ATOM 5029 O O . GLU A 1 742 ? 64.299 -44.425 143.501 1.00 78.62 753 GLU A O 1
ATOM 5031 N N . ARG A 1 743 ? 64.472 -44.609 141.267 1.00 61.02 754 ARG A N 1
ATOM 5032 C CA . ARG A 1 743 ? 63.947 -45.965 141.212 1.00 60.69 754 ARG A CA 1
ATOM 5033 C C . ARG A 1 743 ? 65.014 -47.026 141.458 1.00 61.58 754 ARG A C 1
ATOM 5034 O O . ARG A 1 743 ? 64.795 -48.196 141.124 1.00 59.28 754 ARG A O 1
ATOM 5042 N N . ARG A 1 744 ? 66.152 -46.647 142.050 1.00 70.36 755 ARG A N 1
ATOM 5043 C CA . ARG A 1 744 ? 67.283 -47.565 142.162 1.00 69.39 755 ARG A CA 1
ATOM 5044 C C . ARG A 1 744 ? 66.966 -48.765 143.049 1.00 72.36 755 ARG A C 1
ATOM 5045 O O . ARG A 1 744 ? 67.454 -49.871 142.791 1.00 69.63 755 ARG A O 1
ATOM 5047 N N . MET A 1 745 ? 66.157 -48.573 144.092 1.00 74.41 756 MET A N 1
ATOM 5048 C CA . MET A 1 745 ? 65.778 -49.660 144.986 1.00 74.65 756 MET A CA 1
ATOM 5049 C C . MET A 1 745 ? 64.380 -50.203 144.719 1.00 80.64 756 MET A C 1
ATOM 5050 O O . MET A 1 745 ? 64.030 -51.256 145.263 1.00 80.04 756 MET A O 1
ATOM 5055 N N . ASP A 1 746 ? 63.581 -49.526 143.895 1.00 70.98 757 ASP A N 1
ATOM 5056 C CA . ASP A 1 746 ? 62.193 -49.912 143.672 1.00 72.56 757 ASP A CA 1
ATOM 5057 C C . ASP A 1 746 ? 62.056 -50.977 142.589 1.00 76.50 757 ASP A C 1
ATOM 5058 O O . ASP A 1 746 ? 61.411 -52.007 142.805 1.00 76.41 757 ASP A O 1
ATOM 5063 N N . GLU A 1 747 ? 62.650 -50.743 141.419 1.00 75.18 758 GLU A N 1
ATOM 5064 C CA . GLU A 1 747 ? 62.565 -51.697 140.327 1.00 74.25 758 GLU A CA 1
ATOM 5065 C C . GLU A 1 747 ? 63.909 -52.384 140.107 1.00 74.53 758 GLU A C 1
ATOM 5066 O O . GLU A 1 747 ? 64.961 -51.756 140.273 1.00 73.77 758 GLU A O 1
ATOM 5072 N N . PRO A 1 748 ? 63.911 -53.666 139.750 1.00 82.12 759 PRO A N 1
ATOM 5073 C CA . PRO A 1 748 ? 65.172 -54.403 139.647 1.00 79.51 759 PRO A CA 1
ATOM 5074 C C . PRO A 1 748 ? 65.869 -54.193 138.312 1.00 78.83 759 PRO A C 1
ATOM 5075 O O . PRO A 1 748 ? 65.239 -53.977 137.273 1.00 79.52 759 PRO A O 1
ATOM 5079 N N . VAL A 1 749 ? 67.202 -54.265 138.360 1.00 55.61 760 VAL A N 1
ATOM 5080 C CA . VAL A 1 749 ? 68.011 -54.188 137.151 1.00 51.95 760 VAL A CA 1
ATOM 5081 C C . VAL A 1 749 ? 67.759 -55.423 136.296 1.00 53.02 760 VAL A C 1
ATOM 5082 O O . VAL A 1 749 ? 67.676 -56.550 136.805 1.00 52.18 760 VAL A O 1
ATOM 5086 N N . ARG A 1 750 ? 67.626 -55.218 134.988 1.00 46.15 761 ARG A N 1
ATOM 5087 C CA . ARG A 1 750 ? 67.300 -56.287 134.056 1.00 46.66 761 ARG A CA 1
ATOM 5088 C C . ARG A 1 750 ? 68.394 -56.420 133.007 1.00 49.16 761 ARG A C 1
ATOM 5089 O O . ARG A 1 750 ? 68.944 -55.419 132.536 1.00 47.36 761 ARG A O 1
ATOM 5091 N N . ALA A 1 751 ? 68.699 -57.662 132.641 1.00 56.42 762 ALA A N 1
ATOM 5092 C CA . ALA A 1 751 ? 69.729 -57.950 131.657 1.00 56.51 762 ALA A CA 1
ATOM 5093 C C . ALA A 1 751 ? 69.223 -58.999 130.680 1.00 61.51 762 ALA A C 1
ATOM 5094 O O . ALA A 1 751 ? 68.451 -59.889 131.046 1.00 62.46 762 ALA A O 1
ATOM 5096 N N . GLU A 1 752 ? 69.672 -58.887 129.433 1.00 43.60 763 GLU A N 1
ATOM 5097 C CA . GLU A 1 752 ? 69.366 -59.875 128.411 1.00 43.33 763 GLU A CA 1
ATOM 5098 C C . GLU A 1 752 ? 70.557 -59.990 127.475 1.00 43.81 763 GLU A C 1
ATOM 5099 O O . GLU A 1 752 ? 71.130 -58.978 127.062 1.00 41.38 763 GLU A O 1
ATOM 5105 N N . GLN A 1 753 ? 70.926 -61.227 127.151 1.00 47.67 764 GLN A N 1
ATOM 5106 C CA . GLN A 1 753 ? 72.038 -61.466 126.242 1.00 46.58 764 GLN A CA 1
ATOM 5107 C C . GLN A 1 753 ? 71.731 -60.879 124.871 1.00 52.15 764 GLN A C 1
ATOM 5108 O O . GLN A 1 753 ? 70.796 -61.315 124.191 1.00 54.73 764 GLN A O 1
ATOM 5114 N N . ALA A 1 754 ? 72.516 -59.879 124.475 1.00 41.25 765 ALA A N 1
ATOM 5115 C CA . ALA A 1 754 ? 72.320 -59.183 123.212 1.00 39.90 765 ALA A CA 1
ATOM 5116 C C . ALA A 1 754 ? 73.226 -59.688 122.102 1.00 41.61 765 ALA A C 1
ATOM 5117 O O . ALA A 1 754 ? 72.827 -59.657 120.935 1.00 41.04 765 ALA A O 1
ATOM 5119 N N . LYS A 1 755 ? 74.430 -60.152 122.430 1.00 40.20 766 LYS A N 1
ATOM 5120 C CA . LYS A 1 755 ? 75.385 -60.592 121.425 1.00 37.63 766 LYS A CA 1
ATOM 5121 C C . LYS A 1 755 ? 76.122 -61.829 121.911 1.00 39.48 766 LYS A C 1
ATOM 5122 O O . LYS A 1 755 ? 76.338 -62.017 123.111 1.00 38.16 766 LYS A O 1
ATOM 5128 N N . GLU A 1 756 ? 76.507 -62.673 120.956 1.00 44.59 767 GLU A N 1
ATOM 5129 C CA . GLU A 1 756 ? 77.463 -63.752 121.196 1.00 43.87 767 GLU A CA 1
ATOM 5130 C C . GLU A 1 756 ? 78.377 -63.786 119.977 1.00 47.83 767 GLU A C 1
ATOM 5131 O O . GLU A 1 756 ? 77.990 -64.293 118.920 1.00 48.63 767 GLU A O 1
ATOM 5137 N N . ILE A 1 757 ? 79.575 -63.225 120.120 1.00 36.21 768 ILE A N 1
ATOM 5138 C CA . ILE A 1 757 ? 80.556 -63.167 119.043 1.00 33.65 768 ILE A CA 1
ATOM 5139 C C . ILE A 1 757 ? 81.561 -64.291 119.236 1.00 34.42 768 ILE A C 1
ATOM 5140 O O . ILE A 1 757 ? 82.046 -64.524 120.350 1.00 32.60 768 ILE A O 1
ATOM 5145 N N . GLN A 1 758 ? 81.873 -64.995 118.152 1.00 34.24 769 GLN A N 1
ATOM 5146 C CA . GLN A 1 758 ? 82.864 -66.060 118.169 1.00 33.71 769 GLN A CA 1
ATOM 5147 C C . GLN A 1 758 ? 84.042 -65.668 117.288 1.00 38.78 769 GLN A C 1
ATOM 5148 O O . GLN A 1 758 ? 83.862 -65.353 116.106 1.00 39.24 769 GLN A O 1
ATOM 5154 N N . LEU A 1 759 ? 85.239 -65.677 117.869 1.00 28.98 770 LEU A N 1
ATOM 5155 C CA . LEU A 1 759 ? 86.466 -65.513 117.101 1.00 27.10 770 LEU A CA 1
ATOM 5156 C C . LEU A 1 759 ? 86.815 -66.847 116.455 1.00 31.61 770 LEU A C 1
ATOM 5157 O O . LEU A 1 759 ? 86.965 -67.858 117.151 1.00 29.54 770 LEU A O 1
ATOM 5162 N N . MET A 1 760 ? 86.941 -66.856 115.128 1.00 47.81 771 MET A N 1
ATOM 5163 C CA . MET A 1 760 ? 87.166 -68.114 114.431 1.00 49.78 771 MET A CA 1
ATOM 5164 C C . MET A 1 760 ? 88.544 -68.697 114.717 1.00 52.18 771 MET A C 1
ATOM 5165 O O . MET A 1 760 ? 88.721 -69.914 114.595 1.00 53.11 771 MET A O 1
ATOM 5170 N N . HIS A 1 761 ? 89.517 -67.872 115.111 1.00 33.02 772 HIS A N 1
ATOM 5171 C CA . HIS A 1 761 ? 90.827 -68.399 115.476 1.00 30.97 772 HIS A CA 1
ATOM 5172 C C . HIS A 1 761 ? 90.851 -68.977 116.886 1.00 33.80 772 HIS A C 1
ATOM 5173 O O . HIS A 1 761 ? 91.793 -69.700 117.224 1.00 32.34 772 HIS A O 1
ATOM 5180 N N . ARG A 1 762 ? 89.852 -68.655 117.711 1.00 41.63 773 ARG A N 1
ATOM 5181 C CA . ARG A 1 762 ? 89.523 -69.422 118.916 1.00 41.77 773 ARG A CA 1
ATOM 5182 C C . ARG A 1 762 ? 90.607 -69.327 119.990 1.00 44.72 773 ARG A C 1
ATOM 5183 O O . ARG A 1 762 ? 90.895 -70.306 120.682 1.00 44.26 773 ARG A O 1
ATOM 5191 N N . ALA A 1 763 ? 91.210 -68.145 120.139 1.00 36.49 774 ALA A N 1
ATOM 5192 C CA . ALA A 1 763 ? 92.186 -67.906 121.188 1.00 34.78 774 ALA A CA 1
ATOM 5193 C C . ALA A 1 763 ? 91.527 -67.228 122.380 1.00 35.49 774 ALA A C 1
ATOM 5194 O O . ALA A 1 763 ? 90.512 -66.541 122.234 1.00 35.44 774 ALA A O 1
ATOM 5196 N N . PRO A 1 764 ? 92.071 -67.413 123.584 1.00 22.29 775 PRO A N 1
ATOM 5197 C CA . PRO A 1 764 ? 91.468 -66.790 124.770 1.00 21.99 775 PRO A CA 1
ATOM 5198 C C . PRO A 1 764 ? 91.389 -65.275 124.639 1.00 25.64 775 PRO A C 1
ATOM 5199 O O . PRO A 1 764 ? 92.323 -64.622 124.170 1.00 24.61 775 PRO A O 1
ATOM 5203 N N . VAL A 1 765 ? 90.256 -64.722 125.064 1.00 25.06 776 VAL A N 1
ATOM 5204 C CA . VAL A 1 765 ? 90.040 -63.278 125.043 1.00 23.86 776 VAL A CA 1
ATOM 5205 C C . VAL A 1 765 ? 90.658 -62.677 126.297 1.00 24.87 776 VAL A C 1
ATOM 5206 O O . VAL A 1 765 ? 90.235 -62.983 127.416 1.00 25.01 776 VAL A O 1
ATOM 5210 N N . VAL A 1 766 ? 91.656 -61.815 126.115 1.00 25.13 777 VAL A N 1
ATOM 5211 C CA . VAL A 1 766 ? 92.353 -61.204 127.238 1.00 23.97 777 VAL A CA 1
ATOM 5212 C C . VAL A 1 766 ? 91.942 -59.756 127.473 1.00 28.27 777 VAL A C 1
ATOM 5213 O O . VAL A 1 766 ? 92.156 -59.244 128.583 1.00 30.75 777 VAL A O 1
ATOM 5217 N N . GLY A 1 767 ? 91.363 -59.081 126.482 1.00 21.25 778 GLY A N 1
ATOM 5218 C CA . GLY A 1 767 ? 90.960 -57.700 126.657 1.00 20.68 778 GLY A CA 1
ATOM 5219 C C . GLY A 1 767 ? 89.791 -57.295 125.785 1.00 24.47 778 GLY A C 1
ATOM 5220 O O . GLY A 1 767 ? 89.743 -57.636 124.599 1.00 23.40 778 GLY A O 1
ATOM 5221 N N . ILE A 1 768 ? 88.838 -56.570 126.365 1.00 19.05 779 ILE A N 1
ATOM 5222 C CA . ILE A 1 768 ? 87.685 -56.042 125.646 1.00 20.66 779 ILE A CA 1
ATOM 5223 C C . ILE A 1 768 ? 87.612 -54.544 125.904 1.00 23.73 779 ILE A C 1
ATOM 5224 O O . ILE A 1 768 ? 87.836 -54.088 127.031 1.00 22.36 779 ILE A O 1
ATOM 5229 N N . LEU A 1 769 ? 87.298 -53.779 124.860 1.00 24.53 780 LEU A N 1
ATOM 5230 C CA . LEU A 1 769 ? 87.315 -52.327 124.952 1.00 25.67 780 LEU A CA 1
ATOM 5231 C C . LEU A 1 769 ? 86.408 -51.742 123.877 1.00 30.05 780 LEU A C 1
ATOM 5232 O O . LEU A 1 769 ? 86.248 -52.323 122.800 1.00 31.01 780 LEU A O 1
ATOM 5237 N N . VAL A 1 770 ? 85.821 -50.585 124.180 1.00 22.68 781 VAL A N 1
ATOM 5238 C CA . VAL A 1 770 ? 84.963 -49.857 123.250 1.00 23.33 781 VAL A CA 1
ATOM 5239 C C . VAL A 1 770 ? 85.534 -48.457 123.062 1.00 28.45 781 VAL A C 1
ATOM 5240 O O . VAL A 1 770 ? 85.855 -47.776 124.043 1.00 26.42 781 VAL A O 1
ATOM 5244 N N . LEU A 1 771 ? 85.668 -48.039 121.805 1.00 27.14 782 LEU A N 1
ATOM 5245 C CA . LEU A 1 771 ? 86.113 -46.700 121.444 1.00 28.35 782 LEU A CA 1
ATOM 5246 C C . LEU A 1 771 ? 84.920 -45.884 120.958 1.00 35.68 782 LEU A C 1
ATOM 5247 O O . LEU A 1 771 ? 83.989 -46.424 120.352 1.00 33.94 782 LEU A O 1
ATOM 5252 N N . ASP A 1 772 ? 84.953 -44.577 121.212 1.00 33.84 783 ASP A N 1
ATOM 5253 C CA . ASP A 1 772 ? 83.834 -43.721 120.848 1.00 35.82 783 ASP A CA 1
ATOM 5254 C C . ASP A 1 772 ? 83.955 -43.294 119.382 1.00 46.34 783 ASP A C 1
ATOM 5255 O O . ASP A 1 772 ? 84.796 -43.798 118.630 1.00 46.12 783 ASP A O 1
ATOM 5260 N N . GLY A 1 773 ? 83.102 -42.352 118.966 1.00 47.84 784 GLY A N 1
ATOM 5261 C CA . GLY A 1 773 ? 83.121 -41.890 117.587 1.00 48.37 784 GLY A CA 1
ATOM 5262 C C . GLY A 1 773 ? 84.456 -41.314 117.161 1.00 54.20 784 GLY A C 1
ATOM 5263 O O . GLY A 1 773 ? 84.832 -41.412 115.990 1.00 54.38 784 GLY A O 1
ATOM 5264 N N . HIS A 1 774 ? 85.188 -40.707 118.095 1.00 52.68 785 HIS A N 1
ATOM 5265 C CA . HIS A 1 774 ? 86.535 -40.217 117.841 1.00 52.17 785 HIS A CA 1
ATOM 5266 C C . HIS A 1 774 ? 87.605 -41.268 118.125 1.00 52.55 785 HIS A C 1
ATOM 5267 O O . HIS A 1 774 ? 88.783 -40.915 118.266 1.00 51.71 785 HIS A O 1
ATOM 5274 N N . SER A 1 775 ? 87.220 -42.542 118.219 1.00 38.97 786 SER A N 1
ATOM 5275 C CA . SER A 1 775 ? 88.132 -43.656 118.469 1.00 36.49 786 SER A CA 1
ATOM 5276 C C . SER A 1 775 ? 88.862 -43.532 119.806 1.00 37.25 786 SER A C 1
ATOM 5277 O O . SER A 1 775 ? 89.938 -44.111 119.993 1.00 35.14 786 SER A O 1
ATOM 5280 N N . VAL A 1 776 ? 88.292 -42.800 120.752 1.00 40.62 787 VAL A N 1
ATOM 5281 C CA . VAL A 1 776 ? 88.844 -42.674 122.099 1.00 38.24 787 VAL A CA 1
ATOM 5282 C C . VAL A 1 776 ? 88.126 -43.672 123.003 1.00 40.87 787 VAL A C 1
ATOM 5283 O O . VAL A 1 776 ? 86.891 -43.749 122.957 1.00 41.29 787 VAL A O 1
ATOM 5287 N N . PRO A 1 777 ? 88.848 -44.458 123.806 1.00 30.48 788 PRO A N 1
ATOM 5288 C CA . PRO A 1 777 ? 88.177 -45.443 124.666 1.00 29.65 788 PRO A CA 1
ATOM 5289 C C . PRO A 1 777 ? 87.200 -44.779 125.625 1.00 32.33 788 PRO A C 1
ATOM 5290 O O . PRO A 1 777 ? 87.425 -43.664 126.100 1.00 31.97 788 PRO A O 1
ATOM 5294 N N . LEU A 1 778 ? 86.101 -45.479 125.900 1.00 29.13 789 LEU A N 1
ATOM 5295 C CA . LEU A 1 778 ? 85.097 -44.963 126.816 1.00 29.80 789 LEU A CA 1
ATOM 5296 C C . LEU A 1 778 ? 85.717 -44.712 128.191 1.00 35.99 789 LEU A C 1
ATOM 5297 O O . LEU A 1 778 ? 86.610 -45.447 128.624 1.00 34.32 789 LEU A O 1
ATOM 5302 N N . PRO A 1 779 ? 85.266 -43.678 128.895 1.00 38.70 790 PRO A N 1
ATOM 5303 C CA . PRO A 1 779 ? 85.862 -43.344 130.193 1.00 37.45 790 PRO A CA 1
ATOM 5304 C C . PRO A 1 779 ? 85.431 -44.312 131.285 1.00 39.99 790 PRO A C 1
ATOM 5305 O O . PRO A 1 779 ? 84.492 -45.098 131.142 1.00 39.87 790 PRO A O 1
ATOM 5309 N N . GLU A 1 780 ? 86.153 -44.234 132.405 1.00 35.39 791 GLU A N 1
ATOM 5310 C CA . GLU A 1 780 ? 85.849 -45.039 133.575 1.00 35.74 791 GLU A CA 1
ATOM 5311 C C . GLU A 1 780 ? 84.462 -44.694 134.112 1.00 40.16 791 GLU A C 1
ATOM 5312 O O . GLU A 1 780 ? 83.921 -43.623 133.821 1.00 38.99 791 GLU A O 1
ATOM 5318 N N . PRO A 1 781 ? 83.862 -45.590 134.898 1.00 33.80 792 PRO A N 1
ATOM 5319 C CA . PRO A 1 781 ? 82.601 -45.245 135.562 1.00 34.01 792 PRO A CA 1
ATOM 5320 C C . PRO A 1 781 ? 82.798 -44.068 136.503 1.00 38.84 792 PRO A C 1
ATOM 5321 O O . PRO A 1 781 ? 83.798 -43.983 137.218 1.00 36.26 792 PRO A O 1
ATOM 5325 N N . LEU A 1 782 ? 81.832 -43.150 136.484 1.00 39.25 793 LEU A N 1
ATOM 5326 C CA . LEU A 1 782 ? 81.825 -41.920 137.273 1.00 39.94 793 LEU A CA 1
ATOM 5327 C C . LEU A 1 782 ? 82.932 -40.952 136.875 1.00 43.11 793 LEU A C 1
ATOM 5328 O O . LEU A 1 782 ? 83.165 -39.964 137.582 1.00 42.41 793 LEU A O 1
ATOM 5333 N N . GLU A 1 783 ? 83.629 -41.206 135.765 1.00 36.49 794 GLU A N 1
ATOM 5334 C CA . GLU A 1 783 ? 84.602 -40.236 135.275 1.00 37.85 794 GLU A CA 1
ATOM 5335 C C . GLU A 1 783 ? 83.912 -39.073 134.577 1.00 47.89 794 GLU A C 1
ATOM 5336 O O . GLU A 1 783 ? 84.325 -37.919 134.737 1.00 48.15 794 GLU A O 1
ATOM 5342 N N . VAL A 1 784 ? 82.863 -39.358 133.798 1.00 59.41 795 VAL A N 1
ATOM 5343 C CA . VAL A 1 784 ? 82.085 -38.289 133.177 1.00 61.93 795 VAL A CA 1
ATOM 5344 C C . VAL A 1 784 ? 81.361 -37.473 134.239 1.00 69.28 795 VAL A C 1
ATOM 5345 O O . VAL A 1 784 ? 81.225 -36.251 134.115 1.00 71.02 795 VAL A O 1
ATOM 5349 N N . ALA A 1 785 ? 80.892 -38.133 135.302 1.00 58.41 796 ALA A N 1
ATOM 5350 C CA . ALA A 1 785 ? 80.209 -37.422 136.378 1.00 59.18 796 ALA A CA 1
ATOM 5351 C C . ALA A 1 785 ? 81.128 -36.423 137.068 1.00 65.03 796 ALA A C 1
ATOM 5352 O O . ALA A 1 785 ? 80.663 -35.387 137.558 1.00 67.12 796 ALA A O 1
ATOM 5354 N N . HIS A 1 786 ? 82.427 -36.711 137.119 1.00 52.97 797 HIS A N 1
ATOM 5355 C CA . HIS A 1 786 ? 83.409 -35.824 137.727 1.00 52.58 797 HIS A CA 1
ATOM 5356 C C . HIS A 1 786 ? 84.168 -34.992 136.703 1.00 58.53 797 HIS A C 1
ATOM 5357 O O . HIS A 1 786 ? 85.001 -34.167 137.090 1.00 58.67 797 HIS A O 1
ATOM 5364 N N . ASP A 1 787 ? 83.900 -35.186 135.409 1.00 60.10 798 ASP A N 1
ATOM 5365 C CA . ASP A 1 787 ? 84.601 -34.448 134.359 1.00 60.82 798 ASP A CA 1
ATOM 5366 C C . ASP A 1 787 ? 83.792 -34.628 133.074 1.00 66.65 798 ASP A C 1
ATOM 5367 O O . ASP A 1 787 ? 83.969 -35.622 132.365 1.00 64.87 798 ASP A O 1
ATOM 5372 N N . LEU A 1 788 ? 82.918 -33.662 132.786 1.00 95.26 799 LEU A N 1
ATOM 5373 C CA . LEU A 1 788 ? 82.052 -33.764 131.619 1.00 96.29 799 LEU A CA 1
ATOM 5374 C C . LEU A 1 788 ? 82.803 -33.581 130.307 1.00 99.74 799 LEU A C 1
ATOM 5375 O O . LEU A 1 788 ? 82.242 -33.883 129.248 1.00 99.94 799 LEU A O 1
ATOM 5380 N N . SER A 1 789 ? 84.048 -33.099 130.345 1.00 67.47 800 SER A N 1
ATOM 5381 C CA . SER A 1 789 ? 84.847 -33.018 129.128 1.00 66.28 800 SER A CA 1
ATOM 5382 C C . SER A 1 789 ? 85.225 -34.395 128.598 1.00 66.94 800 SER A C 1
ATOM 5383 O O . SER A 1 789 ? 85.546 -34.524 127.412 1.00 65.33 800 SER A O 1
ATOM 5386 N N . LYS A 1 790 ? 85.200 -35.420 129.450 1.00 71.24 801 LYS A N 1
ATOM 5387 C CA . LYS A 1 790 ? 85.479 -36.790 129.045 1.00 70.30 801 LYS A CA 1
ATOM 5388 C C . LYS A 1 790 ? 84.229 -37.525 128.575 1.00 76.27 801 LYS A C 1
ATOM 5389 O O . LYS A 1 790 ? 84.231 -38.761 128.518 1.00 76.41 801 LYS A O 1
ATOM 5395 N N . SER A 1 791 ? 83.172 -36.798 128.241 1.00 57.34 802 SER A N 1
ATOM 5396 C CA . SER A 1 791 ? 81.951 -37.432 127.765 1.00 56.71 802 SER A CA 1
ATOM 5397 C C . SER A 1 791 ? 82.207 -38.055 126.397 1.00 56.30 802 SER A C 1
ATOM 5398 O O . SER A 1 791 ? 82.697 -37.369 125.491 1.00 55.15 802 SER A O 1
ATOM 5401 N N . PRO A 1 792 ? 81.899 -39.336 126.207 1.00 52.15 803 PRO A N 1
ATOM 5402 C CA . PRO A 1 792 ? 82.259 -40.001 124.950 1.00 51.08 803 PRO A CA 1
ATOM 5403 C C . PRO A 1 792 ? 81.477 -39.458 123.763 1.00 55.89 803 PRO A C 1
ATOM 5404 O O . PRO A 1 792 ? 80.337 -39.005 123.889 1.00 55.95 803 PRO A O 1
ATOM 5408 N N . ASP A 1 793 ? 82.112 -39.511 122.595 1.00 51.14 804 ASP A N 1
ATOM 5409 C CA . ASP A 1 793 ? 81.474 -39.045 121.372 1.00 51.57 804 ASP A CA 1
ATOM 5410 C C . ASP A 1 793 ? 80.423 -40.051 120.922 1.00 54.94 804 ASP A C 1
ATOM 5411 O O . ASP A 1 793 ? 80.751 -41.192 120.578 1.00 52.09 804 ASP A O 1
ATOM 5416 N N . MET A 1 794 ? 79.161 -39.627 120.924 1.00 63.36 805 MET A N 1
ATOM 5417 C CA . MET A 1 794 ? 78.060 -40.458 120.461 1.00 63.85 805 MET A CA 1
ATOM 5418 C C . MET A 1 794 ? 77.654 -40.152 119.026 1.00 68.52 805 MET A C 1
ATOM 5419 O O . MET A 1 794 ? 76.861 -40.905 118.450 1.00 68.43 805 MET A O 1
ATOM 5424 N N . GLN A 1 795 ? 78.181 -39.077 118.438 1.00 60.54 806 GLN A N 1
ATOM 5425 C CA . GLN A 1 795 ? 77.866 -38.748 117.052 1.00 59.94 806 GLN A CA 1
ATOM 5426 C C . GLN A 1 795 ? 78.453 -39.781 116.098 1.00 61.26 806 GLN A C 1
ATOM 5427 O O . GLN A 1 795 ? 77.728 -40.404 115.313 1.00 61.58 806 GLN A O 1
ATOM 5433 N N . GLY A 1 796 ? 79.767 -39.972 116.150 1.00 63.60 807 GLY A N 1
ATOM 5434 C CA . GLY A 1 796 ? 80.397 -41.012 115.368 1.00 61.47 807 GLY A CA 1
ATOM 5435 C C . GLY A 1 796 ? 80.017 -42.397 115.856 1.00 61.18 807 GLY A C 1
ATOM 5436 O O . GLY A 1 796 ? 79.444 -42.589 116.930 1.00 60.38 807 GLY A O 1
ATOM 5437 N N . SER A 1 797 ? 80.346 -43.389 115.038 1.00 55.28 808 SER A N 1
ATOM 5438 C CA . SER A 1 797 ? 80.021 -44.768 115.367 1.00 54.10 808 SER A CA 1
ATOM 5439 C C . SER A 1 797 ? 81.024 -45.326 116.370 1.00 53.41 808 SER A C 1
ATOM 5440 O O . SER A 1 797 ? 82.229 -45.077 116.272 1.00 52.80 808 SER A O 1
ATOM 5443 N N . HIS A 1 798 ? 80.516 -46.074 117.345 1.00 39.75 809 HIS A N 1
ATOM 5444 C CA . HIS A 1 798 ? 81.376 -46.732 118.316 1.00 35.70 809 HIS A CA 1
ATOM 5445 C C . HIS A 1 798 ? 81.992 -47.989 117.717 1.00 35.30 809 HIS A C 1
ATOM 5446 O O . HIS A 1 798 ? 81.439 -48.603 116.799 1.00 33.31 809 HIS A O 1
ATOM 5453 N N . GLN A 1 799 ? 83.150 -48.370 118.250 1.00 32.05 810 GLN A N 1
ATOM 5454 C CA . GLN A 1 799 ? 83.892 -49.528 117.774 1.00 29.85 810 GLN A CA 1
ATOM 5455 C C . GLN A 1 799 ? 84.224 -50.442 118.944 1.00 28.08 810 GLN A C 1
ATOM 5456 O O . GLN A 1 799 ? 84.532 -49.973 120.043 1.00 26.99 810 GLN A O 1
ATOM 5462 N N . LEU A 1 800 ? 84.161 -51.748 118.700 1.00 21.36 811 LEU A N 1
ATOM 5463 C CA . LEU A 1 800 ? 84.470 -52.756 119.705 1.00 20.06 811 LEU A CA 1
ATOM 5464 C C . LEU A 1 800 ? 85.861 -53.316 119.443 1.00 23.32 811 LEU A C 1
ATOM 5465 O O . LEU A 1 800 ? 86.129 -53.836 118.356 1.00 21.36 811 LEU A O 1
ATOM 5470 N N . LEU A 1 801 ? 86.738 -53.214 120.436 1.00 22.65 812 LEU A N 1
ATOM 5471 C CA . LEU A 1 801 ? 88.073 -53.792 120.365 1.00 20.73 812 LEU A CA 1
ATOM 5472 C C . LEU A 1 801 ? 88.101 -55.070 121.191 1.00 23.39 812 LEU A C 1
ATOM 5473 O O . LEU A 1 801 ? 87.783 -55.051 122.384 1.00 22.73 812 LEU A O 1
ATOM 5478 N N . VAL A 1 802 ? 88.477 -56.174 120.554 1.00 21.50 813 VAL A N 1
ATOM 5479 C CA . VAL A 1 802 ? 88.644 -57.459 121.220 1.00 21.18 813 VAL A CA 1
ATOM 5480 C C . VAL A 1 802 ? 90.088 -57.892 121.024 1.00 24.65 813 VAL A C 1
ATOM 5481 O O . VAL A 1 802 ? 90.563 -57.992 119.886 1.00 23.43 813 VAL A O 1
ATOM 5485 N N . VAL A 1 803 ? 90.786 -58.140 122.128 1.00 18.43 814 VAL A N 1
ATOM 5486 C CA . VAL A 1 803 ? 92.161 -58.624 122.102 1.00 16.95 814 VAL A CA 1
ATOM 5487 C C . VAL A 1 803 ? 92.163 -60.065 122.590 1.00 20.25 814 VAL A C 1
ATOM 5488 O O . VAL A 1 803 ? 91.738 -60.349 123.716 1.00 20.47 814 VAL A O 1
ATOM 5492 N N . SER A 1 804 ? 92.622 -60.974 121.740 1.00 20.14 815 SER A N 1
ATOM 5493 C CA . SER A 1 804 ? 92.877 -62.345 122.139 1.00 20.27 815 SER A CA 1
ATOM 5494 C C . SER A 1 804 ? 94.376 -62.523 122.340 1.00 23.18 815 SER A C 1
ATOM 5495 O O . SER A 1 804 ? 95.163 -61.591 122.164 1.00 23.31 815 SER A O 1
ATOM 5498 N N . GLU A 1 805 ? 94.778 -63.738 122.718 1.00 19.76 816 GLU A N 1
ATOM 5499 C CA . GLU A 1 805 ? 96.201 -64.016 122.869 1.00 17.34 816 GLU A CA 1
ATOM 5500 C C . GLU A 1 805 ? 96.933 -63.953 121.537 1.00 20.97 816 GLU A C 1
ATOM 5501 O O . GLU A 1 805 ? 98.152 -63.746 121.519 1.00 20.02 816 GLU A O 1
ATOM 5507 N N . GLU A 1 806 ? 96.219 -64.114 120.423 1.00 18.89 817 GLU A N 1
ATOM 5508 C CA . GLU A 1 806 ? 96.842 -64.155 119.110 1.00 18.16 817 GLU A CA 1
ATOM 5509 C C . GLU A 1 806 ? 96.556 -62.940 118.241 1.00 19.52 817 GLU A C 1
ATOM 5510 O O . GLU A 1 806 ? 97.372 -62.623 117.373 1.00 19.48 817 GLU A O 1
ATOM 5516 N N . GLN A 1 807 ? 95.434 -62.250 118.442 1.00 15.09 818 GLN A N 1
ATOM 5517 C CA . GLN A 1 807 ? 95.033 -61.209 117.507 1.00 15.69 818 GLN A CA 1
ATOM 5518 C C . GLN A 1 807 ? 94.368 -60.048 118.229 1.00 24.31 818 GLN A C 1
ATOM 5519 O O . GLN A 1 807 ? 93.791 -60.205 119.307 1.00 26.36 818 GLN A O 1
ATOM 5525 N N . PHE A 1 808 ? 94.454 -58.881 117.602 1.00 18.57 819 PHE A N 1
ATOM 5526 C CA . PHE A 1 808 ? 93.663 -57.711 117.945 1.00 20.06 819 PHE A CA 1
ATOM 5527 C C . PHE A 1 808 ? 92.595 -57.554 116.873 1.00 28.85 819 PHE A C 1
ATOM 5528 O O . PHE A 1 808 ? 92.859 -57.804 115.695 1.00 29.09 819 PHE A O 1
ATOM 5536 N N . LYS A 1 809 ? 91.389 -57.156 117.272 1.00 21.87 820 LYS A N 1
ATOM 5537 C CA . LYS A 1 809 ? 90.293 -57.045 116.316 1.00 22.21 820 LYS A CA 1
ATOM 5538 C C . LYS A 1 809 ? 89.398 -55.872 116.677 1.00 25.53 820 LYS A C 1
ATOM 5539 O O . LYS A 1 809 ? 89.026 -55.708 117.841 1.00 23.24 820 LYS A O 1
ATOM 5545 N N . VAL A 1 810 ? 89.044 -55.077 115.671 1.00 23.81 821 VAL A N 1
ATOM 5546 C CA . VAL A 1 810 ? 88.143 -53.942 115.826 1.00 24.85 821 VAL A CA 1
ATOM 5547 C C . VAL A 1 810 ? 86.903 -54.204 114.985 1.00 29.39 821 VAL A C 1
ATOM 5548 O O . VAL A 1 810 ? 87.005 -54.415 113.770 1.00 28.48 821 VAL A O 1
ATOM 5552 N N . PHE A 1 811 ? 85.739 -54.198 115.630 1.00 27.41 822 PHE A N 1
ATOM 5553 C CA . PHE A 1 811 ? 84.451 -54.266 114.956 1.00 26.96 822 PHE A CA 1
ATOM 5554 C C . PHE A 1 811 ? 83.723 -52.936 115.108 1.00 28.93 822 PHE A C 1
ATOM 5555 O O . PHE A 1 811 ? 83.944 -52.195 116.069 1.00 24.48 822 PHE A O 1
ATOM 5563 N N . THR A 1 812 ? 82.836 -52.648 114.162 1.00 32.74 823 THR A N 1
ATOM 5564 C CA . THR A 1 812 ? 81.945 -51.506 114.286 1.00 34.03 823 THR A CA 1
ATOM 5565 C C . THR A 1 812 ? 80.676 -51.929 115.016 1.00 39.68 823 THR A C 1
ATOM 5566 O O . THR A 1 812 ? 80.196 -53.054 114.863 1.00 39.62 823 THR A O 1
ATOM 5570 N N . LEU A 1 813 ? 80.144 -51.020 115.828 1.00 34.73 824 LEU A N 1
ATOM 5571 C CA . LEU A 1 813 ? 78.926 -51.274 116.578 1.00 35.36 824 LEU A CA 1
ATOM 5572 C C . LEU A 1 813 ? 77.743 -50.543 115.945 1.00 40.69 824 LEU A C 1
ATOM 5573 O O . LEU A 1 813 ? 77.916 -49.476 115.348 1.00 39.81 824 LEU A O 1
ATOM 5578 N N . PRO A 1 814 ? 76.517 -51.076 116.067 1.00 38.95 825 PRO A N 1
ATOM 5579 C CA . PRO A 1 814 ? 76.125 -52.265 116.830 1.00 39.19 825 PRO A CA 1
ATOM 5580 C C . PRO A 1 814 ? 76.161 -53.578 116.050 1.00 43.57 825 PRO A C 1
ATOM 5581 O O . PRO A 1 814 ? 75.892 -54.618 116.643 1.00 42.34 825 PRO A O 1
ATOM 5585 N N . LYS A 1 815 ? 76.486 -53.538 114.755 1.00 38.24 826 LYS A N 1
ATOM 5586 C CA . LYS A 1 815 ? 76.409 -54.744 113.935 1.00 38.96 826 LYS A CA 1
ATOM 5587 C C . LYS A 1 815 ? 77.505 -55.755 114.254 1.00 42.14 826 LYS A C 1
ATOM 5588 O O . LYS A 1 815 ? 77.350 -56.937 113.925 1.00 40.83 826 LYS A O 1
ATOM 5594 N N . VAL A 1 816 ? 78.597 -55.324 114.891 1.00 41.57 827 VAL A N 1
ATOM 5595 C CA . VAL A 1 816 ? 79.788 -56.144 115.103 1.00 39.84 827 VAL A CA 1
ATOM 5596 C C . VAL A 1 816 ? 80.308 -56.612 113.748 1.00 42.80 827 VAL A C 1
ATOM 5597 O O . VAL A 1 816 ? 80.479 -57.813 113.508 1.00 41.73 827 VAL A O 1
ATOM 5601 N N . SER A 1 817 ? 80.556 -55.663 112.850 1.00 46.53 828 SER A N 1
ATOM 5602 C CA . SER A 1 817 ? 81.159 -55.945 111.555 1.00 47.24 828 SER A CA 1
ATOM 5603 C C . SER A 1 817 ? 82.655 -55.668 111.633 1.00 47.75 828 SER A C 1
ATOM 5604 O O . SER A 1 817 ? 83.069 -54.596 112.088 1.00 45.90 828 SER A O 1
ATOM 5607 N N . ALA A 1 818 ? 83.460 -56.638 111.199 1.00 38.57 829 ALA A N 1
ATOM 5608 C CA . ALA A 1 818 ? 84.909 -56.522 111.307 1.00 36.82 829 ALA A CA 1
ATOM 5609 C C . ALA A 1 818 ? 85.424 -55.344 110.492 1.00 38.44 829 ALA A C 1
ATOM 5610 O O . ALA A 1 818 ? 84.982 -55.105 109.367 1.00 39.24 829 ALA A O 1
ATOM 5612 N N . LYS A 1 819 ? 86.368 -54.605 111.068 1.00 31.14 830 LYS A N 1
ATOM 5613 C CA . LYS A 1 819 ? 86.958 -53.450 110.405 1.00 31.19 830 LYS A CA 1
ATOM 5614 C C . LYS A 1 819 ? 88.472 -53.543 110.302 1.00 35.47 830 LYS A C 1
ATOM 5615 O O . LYS A 1 819 ? 89.031 -53.293 109.228 1.00 36.09 830 LYS A O 1
ATOM 5621 N N . LEU A 1 820 ? 89.156 -53.895 111.389 1.00 32.27 831 LEU A N 1
ATOM 5622 C CA . LEU A 1 820 ? 90.611 -53.935 111.415 1.00 30.36 831 LEU A CA 1
ATOM 5623 C C . LEU A 1 820 ? 91.059 -55.129 112.243 1.00 30.62 831 LEU A C 1
ATOM 5624 O O . LEU A 1 820 ? 90.313 -55.633 113.086 1.00 28.89 831 LEU A O 1
ATOM 5629 N N . LYS A 1 821 ? 92.286 -55.586 111.996 1.00 24.91 832 LYS A N 1
ATOM 5630 C CA . LYS A 1 821 ? 92.843 -56.649 112.822 1.00 24.43 832 LYS A CA 1
ATOM 5631 C C . LYS A 1 821 ? 94.360 -56.659 112.713 1.00 27.63 832 LYS A C 1
ATOM 5632 O O . LYS A 1 821 ? 94.942 -56.153 111.749 1.00 29.25 832 LYS A O 1
ATOM 5638 N N . LEU A 1 822 ? 94.989 -57.245 113.734 1.00 20.87 833 LEU A N 1
ATOM 5639 C CA . LEU A 1 822 ? 96.439 -57.420 113.794 1.00 18.02 833 LEU A CA 1
ATOM 5640 C C . LEU A 1 822 ? 96.706 -58.837 114.278 1.00 20.68 833 LEU A C 1
ATOM 5641 O O . LEU A 1 822 ? 96.414 -59.161 115.433 1.00 19.63 833 LEU A O 1
ATOM 5646 N N . LYS A 1 823 ? 97.247 -59.685 113.401 1.00 25.29 834 LYS A N 1
ATOM 5647 C CA . LYS A 1 823 ? 97.505 -61.086 113.738 1.00 24.88 834 LYS A CA 1
ATOM 5648 C C . LYS A 1 823 ? 98.895 -61.178 114.358 1.00 28.10 834 LYS A C 1
ATOM 5649 O O . LYS A 1 823 ? 99.883 -61.523 113.709 1.00 27.78 834 LYS A O 1
ATOM 5655 N N . LEU A 1 824 ? 98.957 -60.872 115.658 1.00 16.77 835 LEU A N 1
ATOM 5656 C CA . LEU A 1 824 ? 100.245 -60.741 116.333 1.00 14.52 835 LEU A CA 1
ATOM 5657 C C . LEU A 1 824 ? 101.035 -62.043 116.298 1.00 18.48 835 LEU A C 1
ATOM 5658 O O . LEU A 1 824 ? 102.203 -62.060 115.894 1.00 16.44 835 LEU A O 1
ATOM 5663 N N . THR A 1 825 ? 100.418 -63.145 116.737 1.00 20.87 836 THR A N 1
ATOM 5664 C CA . THR A 1 825 ? 101.136 -64.415 116.793 1.00 21.33 836 THR A CA 1
ATOM 5665 C C . THR A 1 825 ? 101.564 -64.874 115.407 1.00 29.51 836 THR A C 1
ATOM 5666 O O . THR A 1 825 ? 102.643 -65.457 115.252 1.00 29.77 836 THR A O 1
ATOM 5670 N N . ALA A 1 826 ? 100.746 -64.607 114.388 1.00 24.72 837 ALA A N 1
ATOM 5671 C CA . ALA A 1 826 ? 101.133 -64.946 113.023 1.00 26.47 837 ALA A CA 1
ATOM 5672 C C . ALA A 1 826 ? 102.367 -64.162 112.596 1.00 33.68 837 ALA A C 1
ATOM 5673 O O . ALA A 1 826 ? 103.330 -64.733 112.074 1.00 34.98 837 ALA A O 1
ATOM 5675 N N . LEU A 1 827 ? 102.361 -62.848 112.826 1.00 42.00 838 LEU A N 1
ATOM 5676 C CA . LEU A 1 827 ? 103.484 -62.016 112.409 1.00 41.21 838 LEU A CA 1
ATOM 5677 C C . LEU A 1 827 ? 104.723 -62.285 113.259 1.00 44.72 838 LEU A C 1
ATOM 5678 O O . LEU A 1 827 ? 105.747 -62.756 112.752 1.00 44.76 838 LEU A O 1
ATOM 5683 N N . GLU A 1 828 ? 104.646 -61.998 114.560 1.00 34.73 839 GLU A N 1
ATOM 5684 C CA . GLU A 1 828 ? 105.831 -61.944 115.408 1.00 33.62 839 GLU A CA 1
ATOM 5685 C C . GLU A 1 828 ? 106.070 -63.204 116.232 1.00 33.76 839 GLU A C 1
ATOM 5686 O O . GLU A 1 828 ? 107.108 -63.298 116.894 1.00 34.09 839 GLU A O 1
ATOM 5692 N N . GLY A 1 829 ? 105.153 -64.166 116.214 1.00 20.35 840 GLY A N 1
ATOM 5693 C CA . GLY A 1 829 ? 105.350 -65.386 116.971 1.00 19.27 840 GLY A CA 1
ATOM 5694 C C . GLY A 1 829 ? 105.150 -65.261 118.464 1.00 22.86 840 GLY A C 1
ATOM 5695 O O . GLY A 1 829 ? 105.459 -66.210 119.194 1.00 22.16 840 GLY A O 1
ATOM 5696 N N . SER A 1 830 ? 104.644 -64.129 118.943 1.00 22.24 841 SER A N 1
ATOM 5697 C CA . SER A 1 830 ? 104.409 -63.899 120.359 1.00 21.55 841 SER A CA 1
ATOM 5698 C C . SER A 1 830 ? 102.914 -63.928 120.657 1.00 24.60 841 SER A C 1
ATOM 5699 O O . SER A 1 830 ? 102.074 -63.780 119.766 1.00 25.91 841 SER A O 1
ATOM 5702 N N . ARG A 1 831 ? 102.588 -64.128 121.931 1.00 16.99 842 ARG A N 1
ATOM 5703 C CA . ARG A 1 831 ? 101.209 -64.180 122.388 1.00 16.40 842 ARG A CA 1
ATOM 5704 C C . ARG A 1 831 ? 100.978 -63.103 123.437 1.00 18.83 842 ARG A C 1
ATOM 5705 O O . ARG A 1 831 ? 101.877 -62.772 124.217 1.00 17.89 842 ARG A O 1
ATOM 5713 N N . VAL A 1 832 ? 99.766 -62.555 123.448 1.00 15.84 843 VAL A N 1
ATOM 5714 C CA . VAL A 1 832 ? 99.416 -61.483 124.373 1.00 14.84 843 VAL A CA 1
ATOM 5715 C C . VAL A 1 832 ? 99.170 -62.083 125.751 1.00 19.46 843 VAL A C 1
ATOM 5716 O O . VAL A 1 832 ? 98.315 -62.960 125.911 1.00 19.16 843 VAL A O 1
ATOM 5720 N N . ARG A 1 833 ? 99.920 -61.611 126.748 1.00 20.07 844 ARG A N 1
ATOM 5721 C CA . ARG A 1 833 ? 99.694 -62.002 128.136 1.00 20.76 844 ARG A CA 1
ATOM 5722 C C . ARG A 1 833 ? 98.711 -61.072 128.832 1.00 26.64 844 ARG A C 1
ATOM 5723 O O . ARG A 1 833 ? 97.755 -61.535 129.461 1.00 29.98 844 ARG A O 1
ATOM 5731 N N . ARG A 1 834 ? 98.933 -59.764 128.736 1.00 14.78 845 ARG A N 1
ATOM 5732 C CA . ARG A 1 834 ? 97.926 -58.803 129.155 1.00 14.14 845 ARG A CA 1
ATOM 5733 C C . ARG A 1 834 ? 98.116 -57.515 128.369 1.00 17.38 845 ARG A C 1
ATOM 5734 O O . ARG A 1 834 ? 99.184 -57.251 127.813 1.00 17.70 845 ARG A O 1
ATOM 5742 N N . VAL A 1 835 ? 97.049 -56.726 128.315 1.00 16.63 846 VAL A N 1
ATOM 5743 C CA . VAL A 1 835 ? 97.009 -55.502 127.526 1.00 16.59 846 VAL A CA 1
ATOM 5744 C C . VAL A 1 835 ? 96.229 -54.459 128.312 1.00 22.16 846 VAL A C 1
ATOM 5745 O O . VAL A 1 835 ? 95.204 -54.770 128.927 1.00 22.48 846 VAL A O 1
ATOM 5749 N N . SER A 1 836 ? 96.727 -53.227 128.312 1.00 22.74 847 SER A N 1
ATOM 5750 C CA . SER A 1 836 ? 96.068 -52.132 129.003 1.00 24.01 847 SER A CA 1
ATOM 5751 C C . SER A 1 836 ? 96.069 -50.903 128.110 1.00 29.12 847 SER A C 1
ATOM 5752 O O . SER A 1 836 ? 97.001 -50.682 127.333 1.00 30.55 847 SER A O 1
ATOM 5755 N N . VAL A 1 837 ? 95.009 -50.104 128.226 1.00 22.74 848 VAL A N 1
ATOM 5756 C CA . VAL A 1 837 ? 94.994 -48.804 127.573 1.00 23.01 848 VAL A CA 1
ATOM 5757 C C . VAL A 1 837 ? 95.898 -47.856 128.346 1.00 24.83 848 VAL A C 1
ATOM 5758 O O . VAL A 1 837 ? 95.921 -47.861 129.583 1.00 23.29 848 VAL A O 1
ATOM 5762 N N . ALA A 1 838 ? 96.659 -47.043 127.622 1.00 16.96 849 ALA A N 1
ATOM 5763 C CA . ALA A 1 838 ? 97.575 -46.105 128.248 1.00 17.49 849 ALA A CA 1
ATOM 5764 C C . ALA A 1 838 ? 97.577 -44.812 127.453 1.00 23.74 849 ALA A C 1
ATOM 5765 O O . ALA A 1 838 ? 97.562 -44.838 126.219 1.00 22.74 849 ALA A O 1
ATOM 5767 N N . HIS A 1 839 ? 97.584 -43.688 128.164 1.00 28.70 850 HIS A N 1
ATOM 5768 C CA . HIS A 1 839 ? 97.657 -42.373 127.542 1.00 30.00 850 HIS A CA 1
ATOM 5769 C C . HIS A 1 839 ? 99.118 -41.955 127.451 1.00 30.70 850 HIS A C 1
ATOM 5770 O O . HIS A 1 839 ? 99.811 -41.882 128.471 1.00 31.66 850 HIS A O 1
ATOM 5777 N N . PHE A 1 840 ? 99.585 -41.689 126.235 1.00 22.09 851 PHE A N 1
ATOM 5778 C CA . PHE A 1 840 ? 100.966 -41.294 125.983 1.00 20.94 851 PHE A CA 1
ATOM 5779 C C . PHE A 1 840 ? 100.989 -39.815 125.634 1.00 28.55 851 PHE A C 1
ATOM 5780 O O . PHE A 1 840 ? 100.494 -39.417 124.574 1.00 28.59 851 PHE A O 1
ATOM 5788 N N . GLY A 1 841 ? 101.562 -39.007 126.519 1.00 31.73 852 GLY A N 1
ATOM 5789 C CA . GLY A 1 841 ? 101.725 -37.595 126.253 1.00 33.20 852 GLY A CA 1
ATOM 5790 C C . GLY A 1 841 ? 102.976 -37.309 125.443 1.00 38.19 852 GLY A C 1
ATOM 5791 O O . GLY A 1 841 ? 103.955 -38.049 125.488 1.00 37.39 852 GLY A O 1
ATOM 5792 N N . SER A 1 842 ? 102.932 -36.214 124.692 1.00 29.76 853 SER A N 1
ATOM 5793 C CA . SER A 1 842 ? 104.076 -35.809 123.891 1.00 30.95 853 SER A CA 1
ATOM 5794 C C . SER A 1 842 ? 105.064 -35.019 124.738 1.00 39.20 853 SER A C 1
ATOM 5795 O O . SER A 1 842 ? 104.675 -34.248 125.622 1.00 38.32 853 SER A O 1
ATOM 5798 N N . ARG A 1 843 ? 106.353 -35.230 124.478 1.00 43.80 854 ARG A N 1
ATOM 5799 C CA . ARG A 1 843 ? 107.392 -34.411 125.081 1.00 45.77 854 ARG A CA 1
ATOM 5800 C C . ARG A 1 843 ? 107.710 -33.177 124.248 1.00 54.71 854 ARG A C 1
ATOM 5801 O O . ARG A 1 843 ? 108.418 -32.284 124.726 1.00 55.00 854 ARG A O 1
ATOM 5809 N N . ARG A 1 844 ? 107.199 -33.113 123.019 1.00 56.96 855 ARG A N 1
ATOM 5810 C CA . ARG A 1 844 ? 107.379 -31.962 122.145 1.00 59.02 855 ARG A CA 1
ATOM 5811 C C . ARG A 1 844 ? 106.267 -30.933 122.306 1.00 66.88 855 ARG A C 1
ATOM 5812 O O . ARG A 1 844 ? 106.504 -29.736 122.103 1.00 67.35 855 ARG A O 1
ATOM 5820 N N . ALA A 1 845 ? 105.066 -31.373 122.677 1.00 67.79 856 ALA A N 1
ATOM 5821 C CA . ALA A 1 845 ? 103.926 -30.498 122.926 1.00 69.20 856 ALA A CA 1
ATOM 5822 C C . ALA A 1 845 ? 103.487 -30.691 124.370 1.00 75.35 856 ALA A C 1
ATOM 5823 O O . ALA A 1 845 ? 103.191 -31.817 124.785 1.00 74.16 856 ALA A O 1
ATOM 5825 N N . GLU A 1 846 ? 103.441 -29.593 125.130 1.00 74.47 857 GLU A N 1
ATOM 5826 C CA . GLU A 1 846 ? 103.237 -29.694 126.573 1.00 75.46 857 GLU A CA 1
ATOM 5827 C C . GLU A 1 846 ? 101.894 -30.332 126.911 1.00 81.54 857 GLU A C 1
ATOM 5828 O O . GLU A 1 846 ? 101.788 -31.091 127.881 1.00 81.37 857 GLU A O 1
ATOM 5834 N N . ASP A 1 847 ? 100.855 -30.041 126.122 1.00 91.52 858 ASP A N 1
ATOM 5835 C CA . ASP A 1 847 ? 99.507 -30.561 126.369 1.00 91.30 858 ASP A CA 1
ATOM 5836 C C . ASP A 1 847 ? 99.005 -31.239 125.093 1.00 92.02 858 ASP A C 1
ATOM 5837 O O . ASP A 1 847 ? 98.193 -30.682 124.351 1.00 92.60 858 ASP A O 1
ATOM 5842 N N . TYR A 1 848 ? 99.495 -32.452 124.848 1.00 76.31 859 TYR A N 1
ATOM 5843 C CA . TYR A 1 848 ? 99.027 -33.278 123.743 1.00 73.69 859 TYR A CA 1
ATOM 5844 C C . TYR A 1 848 ? 99.337 -34.733 124.061 1.00 70.67 859 TYR A C 1
ATOM 5845 O O . TYR A 1 848 ? 100.354 -35.040 124.690 1.00 70.05 859 TYR A O 1
ATOM 5854 N N . GLY A 1 849 ? 98.452 -35.623 123.627 1.00 45.31 860 GLY A N 1
ATOM 5855 C CA . GLY A 1 849 ? 98.636 -37.035 123.895 1.00 42.66 860 GLY A CA 1
ATOM 5856 C C . GLY A 1 849 ? 97.639 -37.881 123.139 1.00 42.81 860 GLY A C 1
ATOM 5857 O O . GLY A 1 849 ? 96.580 -37.405 122.717 1.00 43.79 860 GLY A O 1
ATOM 5858 N N . GLU A 1 850 ? 97.997 -39.156 122.979 1.00 37.08 861 GLU A N 1
ATOM 5859 C CA . GLU A 1 850 ? 97.174 -40.134 122.283 1.00 34.61 861 GLU A CA 1
ATOM 5860 C C . GLU A 1 850 ? 97.059 -41.397 123.125 1.00 32.13 861 GLU A C 1
ATOM 5861 O O . GLU A 1 850 ? 97.999 -41.785 123.823 1.00 29.47 861 GLU A O 1
ATOM 5867 N N . HIS A 1 851 ? 95.897 -42.040 123.048 1.00 29.04 862 HIS A N 1
ATOM 5868 C CA . HIS A 1 851 ? 95.702 -43.328 123.697 1.00 27.84 862 HIS A CA 1
ATOM 5869 C C . HIS A 1 851 ? 96.226 -44.452 122.813 1.00 27.49 862 HIS A C 1
ATOM 5870 O O . HIS A 1 851 ? 95.979 -44.476 121.604 1.00 26.87 862 HIS A O 1
ATOM 5877 N N . HIS A 1 852 ? 96.953 -45.386 123.423 1.00 25.95 863 HIS A N 1
ATOM 5878 C CA . HIS A 1 852 ? 97.451 -46.558 122.719 1.00 23.57 863 HIS A CA 1
ATOM 5879 C C . HIS A 1 852 ? 97.368 -47.764 123.642 1.00 24.82 863 HIS A C 1
ATOM 5880 O O . HIS A 1 852 ? 97.022 -47.650 124.820 1.00 22.87 863 HIS A O 1
ATOM 5887 N N . LEU A 1 853 ? 97.692 -48.931 123.094 1.00 19.33 864 LEU A N 1
ATOM 5888 C CA . LEU A 1 853 ? 97.623 -50.189 123.823 1.00 17.79 864 LEU A CA 1
ATOM 5889 C C . LEU A 1 853 ? 99.019 -50.585 124.285 1.00 21.09 864 LEU A C 1
ATOM 5890 O O . LEU A 1 853 ? 99.914 -50.792 123.458 1.00 18.53 864 LEU A O 1
ATOM 5895 N N . ALA A 1 854 ? 99.201 -50.686 125.599 1.00 15.23 865 ALA A N 1
ATOM 5896 C CA . ALA A 1 854 ? 100.400 -51.279 126.171 1.00 13.69 865 ALA A CA 1
ATOM 5897 C C . ALA A 1 854 ? 100.187 -52.783 126.263 1.00 16.26 865 ALA A C 1
ATOM 5898 O O . ALA A 1 854 ? 99.188 -53.238 126.826 1.00 16.81 865 ALA A O 1
ATOM 5900 N N . VAL A 1 855 ? 101.111 -53.551 125.695 1.00 13.96 866 VAL A N 1
ATOM 5901 C CA . VAL A 1 855 ? 100.935 -54.989 125.536 1.00 13.47 866 VAL A CA 1
ATOM 5902 C C . VAL A 1 855 ? 102.138 -55.706 126.126 1.00 16.47 866 VAL A C 1
ATOM 5903 O O . VAL A 1 855 ? 103.281 -55.405 125.767 1.00 13.96 866 VAL A O 1
ATOM 5907 N N . LEU A 1 856 ? 101.881 -56.653 127.023 1.00 11.51 867 LEU A N 1
ATOM 5908 C CA . LEU A 1 856 ? 102.902 -57.535 127.575 1.00 10.30 867 LEU A CA 1
ATOM 5909 C C . LEU A 1 856 ? 102.744 -58.906 126.933 1.00 15.33 867 LEU A C 1
ATOM 5910 O O . LEU A 1 856 ? 101.669 -59.511 127.022 1.00 16.43 867 LEU A O 1
ATOM 5915 N N . THR A 1 857 ? 103.801 -59.393 126.288 1.00 13.33 868 THR A N 1
ATOM 5916 C CA . THR A 1 857 ? 103.747 -60.654 125.562 1.00 12.97 868 THR A CA 1
ATOM 5917 C C . THR A 1 857 ? 104.263 -61.800 126.427 1.00 17.36 868 THR A C 1
ATOM 5918 O O . THR A 1 857 ? 104.863 -61.597 127.485 1.00 13.68 868 THR A O 1
ATOM 5922 N N . ASN A 1 858 ? 104.023 -63.027 125.955 1.00 19.26 869 ASN A N 1
ATOM 5923 C CA . ASN A 1 858 ? 104.490 -64.209 126.670 1.00 19.06 869 ASN A CA 1
ATOM 5924 C C . ASN A 1 858 ? 105.993 -64.409 126.542 1.00 21.19 869 ASN A C 1
ATOM 5925 O O . ASN A 1 858 ? 106.547 -65.294 127.202 1.00 19.96 869 ASN A O 1
ATOM 5930 N N . LEU A 1 859 ? 106.659 -63.617 125.710 1.00 14.91 870 LEU A N 1
ATOM 5931 C CA . LEU A 1 859 ? 108.109 -63.599 125.640 1.00 14.88 870 LEU A CA 1
ATOM 5932 C C . LEU A 1 859 ? 108.710 -62.554 126.566 1.00 17.75 870 LEU A C 1
ATOM 5933 O O . LEU A 1 859 ? 109.915 -62.298 126.499 1.00 19.69 870 LEU A O 1
ATOM 5938 N N . GLY A 1 860 ? 107.895 -61.948 127.424 1.00 13.81 871 GLY A N 1
ATOM 5939 C CA . GLY A 1 860 ? 108.354 -60.903 128.306 1.00 13.56 871 GLY A CA 1
ATOM 5940 C C . GLY A 1 860 ? 108.505 -59.543 127.665 1.00 18.13 871 GLY A C 1
ATOM 5941 O O . GLY A 1 860 ? 108.887 -58.591 128.357 1.00 18.93 871 GLY A O 1
ATOM 5942 N N . ASP A 1 861 ? 108.224 -59.416 126.373 1.00 14.47 872 ASP A N 1
ATOM 5943 C CA . ASP A 1 861 ? 108.369 -58.137 125.700 1.00 14.71 872 ASP A CA 1
ATOM 5944 C C . ASP A 1 861 ? 107.205 -57.218 126.041 1.00 17.97 872 ASP A C 1
ATOM 5945 O O . ASP A 1 861 ? 106.130 -57.653 126.460 1.00 14.78 872 ASP A O 1
ATOM 5950 N N . ILE A 1 862 ? 107.436 -55.924 125.856 1.00 16.96 873 ILE A N 1
ATOM 5951 C CA . ILE A 1 862 ? 106.416 -54.910 126.070 1.00 16.71 873 ILE A CA 1
ATOM 5952 C C . ILE A 1 862 ? 106.249 -54.142 124.772 1.00 22.13 873 ILE A C 1
ATOM 5953 O O . ILE A 1 862 ? 107.190 -53.487 124.307 1.00 22.61 873 ILE A O 1
ATOM 5958 N N . GLN A 1 863 ? 105.059 -54.229 124.187 1.00 16.27 874 GLN A N 1
ATOM 5959 C CA . GLN A 1 863 ? 104.773 -53.626 122.898 1.00 15.85 874 GLN A CA 1
ATOM 5960 C C . GLN A 1 863 ? 103.742 -52.518 123.045 1.00 18.98 874 GLN A C 1
ATOM 5961 O O . GLN A 1 863 ? 102.925 -52.521 123.969 1.00 20.13 874 GLN A O 1
ATOM 5967 N N . VAL A 1 864 ? 103.794 -51.565 122.121 1.00 16.56 875 VAL A N 1
ATOM 5968 C CA . VAL A 1 864 ? 102.769 -50.540 121.981 1.00 16.42 875 VAL A CA 1
ATOM 5969 C C . VAL A 1 864 ? 102.067 -50.783 120.654 1.00 20.78 875 VAL A C 1
ATOM 5970 O O . VAL A 1 864 ? 102.704 -50.763 119.593 1.00 22.15 875 VAL A O 1
ATOM 5974 N N . VAL A 1 865 ? 100.765 -51.044 120.716 1.00 14.98 876 VAL A N 1
ATOM 5975 C CA . VAL A 1 865 ? 99.929 -51.217 119.535 1.00 14.28 876 VAL A CA 1
ATOM 5976 C C . VAL A 1 865 ? 99.043 -49.988 119.411 1.00 20.48 876 VAL A C 1
ATOM 5977 O O . VAL A 1 865 ? 98.358 -49.609 120.368 1.00 19.46 876 VAL A O 1
ATOM 5981 N N . SER A 1 866 ? 99.064 -49.362 118.240 1.00 19.77 877 SER A N 1
ATOM 5982 C CA . SER A 1 866 ? 98.348 -48.111 118.055 1.00 20.40 877 SER A CA 1
ATOM 5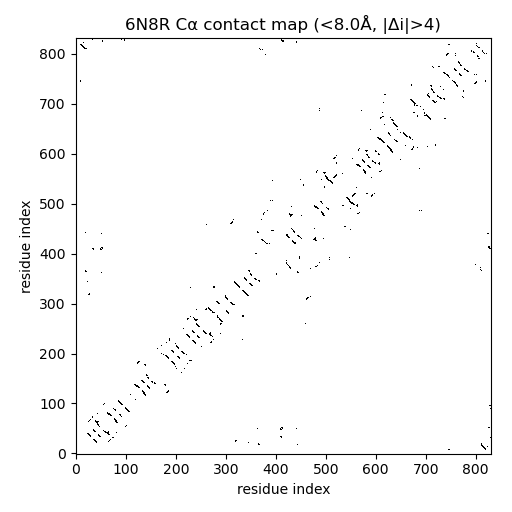983 C C . SER A 1 866 ? 96.842 -48.338 118.059 1.00 27.27 877 SER A C 1
ATOM 5984 O O . SER A 1 866 ? 96.346 -49.402 117.678 1.00 26.11 877 SER A O 1
ATOM 5987 N N . LEU A 1 867 ? 96.117 -47.321 118.513 1.00 23.69 878 LEU A N 1
ATOM 5988 C CA . LEU A 1 867 ? 94.673 -47.218 118.405 1.00 24.07 878 LEU A CA 1
ATOM 5989 C C . LEU A 1 867 ? 94.313 -46.060 117.483 1.00 30.57 878 LEU A C 1
ATOM 5990 O O . LEU A 1 867 ? 94.963 -45.009 117.534 1.00 30.09 878 LEU A O 1
ATOM 5995 N N . PRO A 1 868 ? 93.297 -46.213 116.622 1.00 32.40 879 PRO A N 1
ATOM 5996 C CA . PRO A 1 868 ? 92.449 -47.398 116.451 1.00 32.41 879 PRO A CA 1
ATOM 5997 C C . PRO A 1 868 ? 92.944 -48.382 115.389 1.00 33.26 879 PRO A C 1
ATOM 5998 O O . PRO A 1 868 ? 92.294 -49.401 115.164 1.00 32.79 879 PRO A O 1
ATOM 6002 N N . LEU A 1 869 ? 94.075 -48.081 114.750 1.00 24.72 880 LEU A N 1
ATOM 6003 C CA . LEU A 1 869 ? 94.480 -48.800 113.548 1.00 24.55 880 LEU A CA 1
ATOM 6004 C C . LEU A 1 869 ? 95.212 -50.106 113.831 1.00 26.82 880 LEU A C 1
ATOM 6005 O O . LEU A 1 869 ? 95.487 -50.851 112.885 1.00 26.82 880 LEU A O 1
ATOM 6010 N N . LEU A 1 870 ? 95.533 -50.399 115.092 1.00 21.74 881 LEU A N 1
ATOM 6011 C CA . LEU A 1 870 ? 96.176 -51.661 115.474 1.00 20.08 881 LEU A CA 1
ATOM 6012 C C . LEU A 1 870 ? 97.511 -51.858 114.758 1.00 20.89 881 LEU A C 1
ATOM 6013 O O . LEU A 1 870 ? 97.845 -52.964 114.329 1.00 20.44 881 LEU A O 1
ATOM 6018 N N . LYS A 1 871 ? 98.282 -50.786 114.631 1.00 20.24 882 LYS A N 1
ATOM 6019 C CA . LYS A 1 871 ? 99.603 -50.952 114.030 1.00 20.61 882 LYS A CA 1
ATOM 6020 C C . LYS A 1 871 ? 100.672 -51.008 115.111 1.00 25.22 882 LYS A C 1
ATOM 6021 O O . LYS A 1 871 ? 100.693 -50.141 115.998 1.00 24.42 882 LYS A O 1
ATOM 6027 N N . PRO A 1 872 ? 101.568 -51.997 115.080 1.00 18.79 883 PRO A N 1
ATOM 6028 C CA . PRO A 1 872 ? 102.593 -52.100 116.129 1.00 16.35 883 PRO A CA 1
ATOM 6029 C C . PRO A 1 872 ? 103.590 -50.955 116.032 1.00 18.57 883 PRO A C 1
ATOM 6030 O O . PRO A 1 872 ? 104.187 -50.720 114.979 1.00 21.40 883 PRO A O 1
ATOM 6034 N N . GLN A 1 873 ? 103.769 -50.241 117.144 1.00 14.38 884 GLN A N 1
ATOM 6035 C CA . GLN A 1 873 ? 104.607 -49.047 117.175 1.00 14.03 884 GLN A CA 1
ATOM 6036 C C . GLN A 1 873 ? 106.030 -49.365 117.619 1.00 18.55 884 GLN A C 1
ATOM 6037 O O . GLN A 1 873 ? 106.981 -49.168 116.857 1.00 19.43 884 GLN A O 1
ATOM 6043 N N . VAL A 1 874 ? 106.194 -49.862 118.844 1.00 16.38 885 VAL A N 1
ATOM 6044 C CA . VAL A 1 874 ? 107.506 -50.177 119.392 1.00 15.46 885 VAL A CA 1
ATOM 6045 C C . VAL A 1 874 ? 107.423 -51.479 120.179 1.00 21.15 885 VAL A C 1
ATOM 6046 O O . VAL A 1 874 ? 106.380 -51.822 120.743 1.00 22.02 885 VAL A O 1
ATOM 6050 N N . ARG A 1 875 ? 108.537 -52.208 120.216 1.00 11.97 886 ARG A N 1
ATOM 6051 C CA . ARG A 1 875 ? 108.651 -53.421 121.017 1.00 12.64 886 ARG A CA 1
ATOM 6052 C C . ARG A 1 875 ? 109.934 -53.357 121.828 1.00 16.50 886 ARG A C 1
ATOM 6053 O O . ARG A 1 875 ? 111.011 -53.132 121.269 1.00 19.29 886 ARG A O 1
ATOM 6061 N N . TYR A 1 876 ? 109.819 -53.564 123.139 1.00 16.32 887 TYR A N 1
ATOM 6062 C CA . TYR A 1 876 ? 110.948 -53.465 124.053 1.00 15.83 887 TYR A CA 1
ATOM 6063 C C . TYR A 1 876 ? 111.161 -54.777 124.790 1.00 21.94 887 TYR A C 1
ATOM 6064 O O . TYR A 1 876 ? 110.201 -55.438 125.197 1.00 23.61 887 TYR A O 1
ATOM 6073 N N . SER A 1 877 ? 112.425 -55.145 124.959 1.00 22.98 888 SER A N 1
ATOM 6074 C CA . SER A 1 877 ? 112.785 -56.234 125.851 1.00 22.57 888 SER A CA 1
ATOM 6075 C C . SER A 1 877 ? 112.694 -55.746 127.290 1.00 25.19 888 SER A C 1
ATOM 6076 O O . SER A 1 877 ? 113.157 -54.650 127.616 1.00 24.80 888 SER A O 1
ATOM 6079 N N . CYS A 1 878 ? 112.085 -56.556 128.154 1.00 20.49 889 CYS A N 1
ATOM 6080 C CA . CYS A 1 878 ? 111.859 -56.122 129.527 1.00 20.05 889 CYS A CA 1
ATOM 6081 C C . CYS A 1 878 ? 112.056 -57.264 130.513 1.00 22.75 889 CYS A C 1
ATOM 6082 O O . CYS A 1 878 ? 112.984 -57.241 131.326 1.00 25.20 889 CYS A O 1
ATOM 6085 N N . ILE A 1 879 ? 111.180 -58.258 130.456 1.00 12.86 890 ILE A N 1
ATOM 6086 C CA . ILE A 1 879 ? 111.229 -59.410 131.343 1.00 11.73 890 ILE A CA 1
ATOM 6087 C C . ILE A 1 879 ? 111.714 -60.607 130.539 1.00 16.61 890 ILE A C 1
ATOM 6088 O O . ILE A 1 879 ? 111.334 -60.776 129.374 1.00 14.81 890 ILE A O 1
ATOM 6093 N N . ARG A 1 880 ? 112.567 -61.424 131.152 1.00 17.34 891 ARG A N 1
ATOM 6094 C CA . ARG A 1 880 ? 113.015 -62.644 130.495 1.00 19.04 891 ARG A CA 1
ATOM 6095 C C . ARG A 1 880 ? 111.829 -63.564 130.251 1.00 25.64 891 ARG A C 1
ATOM 6096 O O . ARG A 1 880 ? 110.923 -63.669 131.083 1.00 26.62 891 ARG A O 1
ATOM 6104 N N . ARG A 1 881 ? 111.831 -64.232 129.096 1.00 20.85 892 ARG A N 1
ATOM 6105 C CA . ARG A 1 881 ? 110.715 -65.110 128.764 1.00 21.33 892 ARG A CA 1
ATOM 6106 C C . ARG A 1 881 ? 110.658 -66.331 129.671 1.00 25.78 892 ARG A C 1
ATOM 6107 O O . ARG A 1 881 ? 109.600 -66.958 129.776 1.00 24.41 892 ARG A O 1
ATOM 6115 N N . GLU A 1 882 ? 111.761 -66.672 130.336 1.00 26.42 893 GLU A N 1
ATOM 6116 C CA . GLU A 1 882 ? 111.752 -67.744 131.321 1.00 27.22 893 GLU A CA 1
ATOM 6117 C C . GLU A 1 882 ? 111.226 -67.296 132.678 1.00 33.64 893 GLU A C 1
ATOM 6118 O O . GLU A 1 882 ? 110.982 -68.145 133.541 1.00 36.26 893 GLU A O 1
ATOM 6124 N N . ASP A 1 883 ? 111.051 -65.991 132.888 1.00 25.62 894 ASP A N 1
ATOM 6125 C CA . ASP A 1 883 ? 110.619 -65.458 134.179 1.00 24.88 894 ASP A CA 1
ATOM 6126 C C . ASP A 1 883 ? 109.092 -65.442 134.205 1.00 31.79 894 ASP A C 1
ATOM 6127 O O . ASP A 1 883 ? 108.439 -64.415 134.006 1.00 31.78 894 ASP A O 1
ATOM 6132 N N . VAL A 1 884 ? 108.514 -66.619 134.460 1.00 39.95 895 VAL A N 1
ATOM 6133 C CA . VAL A 1 884 ? 107.060 -66.751 134.421 1.00 40.50 895 VAL A CA 1
ATOM 6134 C C . VAL A 1 884 ? 106.402 -66.015 135.582 1.00 42.83 895 VAL A C 1
ATOM 6135 O O . VAL A 1 884 ? 105.272 -65.532 135.454 1.00 44.11 895 VAL A O 1
ATOM 6139 N N . SER A 1 885 ? 107.082 -65.911 136.726 1.00 31.22 896 SER A N 1
ATOM 6140 C CA . SER A 1 885 ? 106.518 -65.163 137.847 1.00 29.29 896 SER A CA 1
ATOM 6141 C C . SER A 1 885 ? 106.577 -63.660 137.594 1.00 27.23 896 SER A C 1
ATOM 6142 O O . SER A 1 885 ? 105.607 -62.941 137.862 1.00 26.84 896 SER A O 1
ATOM 6145 N N . GLY A 1 886 ? 107.709 -63.168 137.083 1.00 17.63 897 GLY A N 1
ATOM 6146 C CA . GLY A 1 886 ? 107.811 -61.753 136.769 1.00 16.52 897 GLY A CA 1
ATOM 6147 C C . GLY A 1 886 ? 106.823 -61.317 135.703 1.00 17.76 897 GLY A C 1
ATOM 6148 O O . GLY A 1 886 ? 106.227 -60.241 135.797 1.00 15.26 897 GLY A O 1
ATOM 6149 N N . ILE A 1 887 ? 106.634 -62.149 134.676 1.00 15.35 898 ILE A N 1
ATOM 6150 C CA . ILE A 1 887 ? 105.649 -61.844 133.643 1.00 12.59 898 ILE A CA 1
ATOM 6151 C C . ILE A 1 887 ? 104.245 -61.850 134.231 1.00 16.53 898 ILE A C 1
ATOM 6152 O O . ILE A 1 887 ? 103.421 -60.980 133.922 1.00 16.93 898 ILE A O 1
ATOM 6157 N N . ALA A 1 888 ? 103.950 -62.827 135.092 1.00 8.99 899 ALA A N 1
ATOM 6158 C CA . ALA A 1 888 ? 102.618 -62.914 135.682 1.00 9.54 899 ALA A CA 1
ATOM 6159 C C . ALA A 1 888 ? 102.315 -61.715 136.570 1.00 16.55 899 ALA A C 1
ATOM 6160 O O . ALA A 1 888 ? 101.159 -61.292 136.669 1.00 18.29 899 ALA A O 1
ATOM 6162 N N . SER A 1 889 ? 103.335 -61.153 137.217 1.00 18.75 900 SER A N 1
ATOM 6163 C CA . SER A 1 889 ? 103.149 -60.059 138.160 1.00 18.42 900 SER A CA 1
ATOM 6164 C C . SER A 1 889 ? 103.108 -58.688 137.498 1.00 23.00 900 SER A C 1
ATOM 6165 O O . SER A 1 889 ? 102.750 -57.711 138.164 1.00 24.85 900 SER A O 1
ATOM 6168 N N . CYS A 1 890 ? 103.462 -58.590 136.219 1.00 13.78 901 CYS A N 1
ATOM 6169 C CA . CYS A 1 890 ? 103.609 -57.290 135.579 1.00 13.82 901 CYS A CA 1
ATOM 6170 C C . CYS A 1 890 ? 102.269 -56.571 135.484 1.00 19.13 901 CYS A C 1
ATOM 6171 O O . CYS A 1 890 ? 101.246 -57.169 135.136 1.00 19.07 901 CYS A O 1
ATOM 6174 N N . VAL A 1 891 ? 102.281 -55.277 135.803 1.00 14.51 902 VAL A N 1
ATOM 6175 C CA . VAL A 1 891 ? 101.082 -54.445 135.786 1.00 12.82 902 VAL A CA 1
ATOM 6176 C C . VAL A 1 891 ? 101.439 -53.092 135.184 1.00 18.00 902 VAL A C 1
ATOM 6177 O O . VAL A 1 891 ? 102.522 -52.553 135.437 1.00 19.36 902 VAL A O 1
ATOM 6181 N N . PHE A 1 892 ? 100.540 -52.556 134.366 1.00 16.54 903 PHE A N 1
ATOM 6182 C CA . PHE A 1 892 ? 100.739 -51.282 133.690 1.00 15.49 903 PHE A CA 1
ATOM 6183 C C . PHE A 1 892 ? 99.990 -50.170 134.412 1.00 20.15 903 PHE A C 1
ATOM 6184 O O . PHE A 1 892 ? 99.037 -50.414 135.155 1.00 15.98 903 PHE A O 1
ATOM 6192 N N . THR A 1 893 ? 100.431 -48.938 134.176 1.00 19.92 904 THR A N 1
ATOM 6193 C CA . THR A 1 893 ? 99.737 -47.751 134.653 1.00 22.33 904 THR A CA 1
ATOM 6194 C C . THR A 1 893 ? 98.987 -47.109 133.495 1.00 29.07 904 THR A C 1
ATOM 6195 O O . THR A 1 893 ? 99.242 -47.398 132.325 1.00 29.33 904 THR A O 1
ATOM 6199 N N . LYS A 1 894 ? 98.054 -46.218 133.837 1.00 32.72 905 LYS A N 1
ATOM 6200 C CA . LYS A 1 894 ? 97.221 -45.590 132.817 1.00 33.51 905 LYS A CA 1
ATOM 6201 C C . LYS A 1 894 ? 98.008 -44.639 131.924 1.00 34.31 905 LYS A C 1
ATOM 6202 O O . LYS A 1 894 ? 97.512 -44.254 130.861 1.00 35.36 905 LYS A O 1
ATOM 6208 N N . TYR A 1 895 ? 99.221 -44.255 132.320 1.00 24.53 906 TYR A N 1
ATOM 6209 C CA . TYR A 1 895 ? 99.960 -43.201 131.637 1.00 24.50 906 TYR A CA 1
ATOM 6210 C C . TYR A 1 895 ? 101.358 -43.647 131.218 1.00 24.64 906 TYR A C 1
ATOM 6211 O O . TYR A 1 895 ? 102.264 -42.823 131.089 1.00 23.07 906 TYR A O 1
ATOM 6220 N N . GLY A 1 896 ? 101.548 -44.945 131.002 1.00 25.15 907 GLY A N 1
ATOM 6221 C CA . GLY A 1 896 ? 102.745 -45.445 130.358 1.00 23.19 907 GLY A CA 1
ATOM 6222 C C . GLY A 1 896 ? 103.852 -45.942 131.259 1.00 22.62 907 GLY A C 1
ATOM 6223 O O . GLY A 1 896 ? 104.985 -46.084 130.788 1.00 20.63 907 GLY A O 1
ATOM 6224 N N . GLN A 1 897 ? 103.577 -46.204 132.529 1.00 14.14 908 GLN A N 1
ATOM 6225 C CA . GLN A 1 897 ? 104.554 -46.819 133.410 1.00 12.33 908 GLN A CA 1
ATOM 6226 C C . GLN A 1 897 ? 104.129 -48.246 133.714 1.00 17.49 908 GLN A C 1
ATOM 6227 O O . GLN A 1 897 ? 103.040 -48.686 133.340 1.00 15.82 908 GLN A O 1
ATOM 6233 N N . GLY A 1 898 ? 105.009 -48.972 134.399 1.00 20.02 909 GLY A N 1
ATOM 6234 C CA . GLY A 1 898 ? 104.701 -50.346 134.746 1.00 19.19 909 GLY A CA 1
ATOM 6235 C C . GLY A 1 898 ? 105.586 -50.856 135.859 1.00 20.91 909 GLY A C 1
ATOM 6236 O O . GLY A 1 898 ? 106.625 -50.276 136.181 1.00 21.15 909 GLY A O 1
ATOM 6237 N N . PHE A 1 899 ? 105.149 -51.967 136.446 1.00 11.95 910 PHE A N 1
ATOM 6238 C CA . PHE A 1 899 ? 105.856 -52.623 137.535 1.00 10.79 910 PHE A CA 1
ATOM 6239 C C . PHE A 1 899 ? 105.829 -54.126 137.309 1.00 12.92 910 PHE A C 1
ATOM 6240 O O . PHE A 1 899 ? 104.813 -54.673 136.873 1.00 15.40 910 PHE A O 1
ATOM 6248 N N . TYR A 1 900 ? 106.937 -54.795 137.618 1.00 14.40 911 TYR A N 1
ATOM 6249 C CA . TYR A 1 900 ? 106.961 -56.250 137.643 1.00 13.89 911 TYR A CA 1
ATOM 6250 C C . TYR A 1 900 ? 107.900 -56.714 138.747 1.00 18.20 911 TYR A C 1
ATOM 6251 O O . TYR A 1 900 ? 108.818 -55.996 139.154 1.00 18.62 911 TYR A O 1
ATOM 6260 N N . LEU A 1 901 ? 107.651 -57.927 139.239 1.00 15.52 912 LEU A N 1
ATOM 6261 C CA . LEU A 1 901 ? 108.412 -58.466 140.360 1.00 13.58 912 LEU A CA 1
ATOM 6262 C C . LEU A 1 901 ? 109.708 -59.092 139.864 1.00 19.53 912 LEU A C 1
ATOM 6263 O O . LEU A 1 901 ? 109.685 -60.060 139.096 1.00 20.34 912 LEU A O 1
ATOM 6268 N N . ILE A 1 902 ? 110.841 -58.533 140.303 1.00 12.51 913 ILE A N 1
ATOM 6269 C CA . ILE A 1 902 ? 112.142 -59.154 140.076 1.00 9.93 913 ILE A CA 1
ATOM 6270 C C . ILE A 1 902 ? 112.485 -60.157 141.162 1.00 12.86 913 ILE A C 1
ATOM 6271 O O . ILE A 1 902 ? 113.480 -60.887 141.035 1.00 14.90 913 ILE A O 1
ATOM 6276 N N . SER A 1 903 ? 111.698 -60.208 142.227 1.00 10.12 914 SER A N 1
ATOM 6277 C CA . SER A 1 903 ? 111.887 -61.139 143.330 1.00 10.34 914 SER A CA 1
ATOM 6278 C C . SER A 1 903 ? 110.563 -61.225 144.072 1.00 15.16 914 SER A C 1
ATOM 6279 O O . SER A 1 903 ? 109.639 -60.450 143.788 1.00 14.11 914 SER A O 1
ATOM 6282 N N . PRO A 1 904 ? 110.420 -62.161 145.014 1.00 9.12 915 PRO A N 1
ATOM 6283 C CA . PRO A 1 904 ? 109.155 -62.222 145.762 1.00 9.90 915 PRO A CA 1
ATOM 6284 C C . PRO A 1 904 ? 108.842 -60.953 146.535 1.00 17.21 915 PRO A C 1
ATOM 6285 O O . PRO A 1 904 ? 107.675 -60.738 146.882 1.00 19.03 915 PRO A O 1
ATOM 6289 N N . SER A 1 905 ? 109.831 -60.092 146.795 1.00 15.18 916 SER A N 1
ATOM 6290 C CA . SER A 1 905 ? 109.657 -59.000 147.746 1.00 12.89 916 SER A CA 1
ATOM 6291 C C . SER A 1 905 ? 109.976 -57.616 147.190 1.00 17.68 916 SER A C 1
ATOM 6292 O O . SER A 1 905 ? 110.080 -56.670 147.980 1.00 17.02 916 SER A O 1
ATOM 6295 N N . GLU A 1 906 ? 110.134 -57.450 145.874 1.00 19.07 917 GLU A N 1
ATOM 6296 C CA . GLU A 1 906 ? 110.321 -56.093 145.370 1.00 20.40 917 GLU A CA 1
ATOM 6297 C C . GLU A 1 906 ? 109.994 -55.994 143.884 1.00 20.53 917 GLU A C 1
ATOM 6298 O O . GLU A 1 906 ? 110.256 -56.920 143.112 1.00 20.39 917 GLU A O 1
ATOM 6304 N N . PHE A 1 907 ? 109.408 -54.856 143.506 1.00 12.36 918 PHE A N 1
ATOM 6305 C CA . PHE A 1 907 ? 109.075 -54.534 142.124 1.00 11.11 918 PHE A CA 1
ATOM 6306 C C . PHE A 1 907 ? 110.225 -53.797 141.455 1.00 14.12 918 PHE A C 1
ATOM 6307 O O . PHE A 1 907 ? 111.040 -53.146 142.113 1.00 12.26 918 PHE A O 1
ATOM 6315 N N . GLU A 1 908 ? 110.273 -53.892 140.132 1.00 13.91 919 GLU A N 1
ATOM 6316 C CA . GLU A 1 908 ? 111.056 -52.984 139.308 1.00 12.64 919 GLU A CA 1
ATOM 6317 C C . GLU A 1 908 ? 110.096 -52.079 138.554 1.00 16.03 919 GLU A C 1
ATOM 6318 O O . GLU A 1 908 ? 109.156 -52.565 137.917 1.00 14.50 919 GLU A O 1
ATOM 6324 N N . ARG A 1 909 ? 110.321 -50.771 138.638 1.00 11.99 920 ARG A N 1
ATOM 6325 C CA . ARG A 1 909 ? 109.515 -49.808 137.902 1.00 12.07 920 ARG A CA 1
ATOM 6326 C C . ARG A 1 909 ? 110.153 -49.527 136.550 1.00 15.88 920 ARG A C 1
ATOM 6327 O O . ARG A 1 909 ? 111.346 -49.219 136.471 1.00 15.02 920 ARG A O 1
ATOM 6335 N N . PHE A 1 910 ? 109.359 -49.634 135.490 1.00 10.94 921 PHE A N 1
ATOM 6336 C CA . PHE A 1 910 ? 109.801 -49.251 134.162 1.00 11.03 921 PHE A CA 1
ATOM 6337 C C . PHE A 1 910 ? 108.847 -48.208 133.605 1.00 15.58 921 PHE A C 1
ATOM 6338 O O . PHE A 1 910 ? 107.708 -48.069 134.060 1.00 15.08 921 PHE A O 1
ATOM 6346 N N . SER A 1 911 ? 109.333 -47.473 132.613 1.00 10.91 922 SER A N 1
ATOM 6347 C CA . SER A 1 911 ? 108.539 -46.487 131.901 1.00 11.14 922 SER A CA 1
ATOM 6348 C C . SER A 1 911 ? 108.746 -46.666 130.407 1.00 13.57 922 SER A C 1
ATOM 6349 O O . SER A 1 911 ? 109.873 -46.878 129.948 1.00 11.32 922 SER A O 1
ATOM 6352 N N . LEU A 1 912 ? 107.651 -46.591 129.654 1.00 14.39 923 LEU A N 1
ATOM 6353 C CA . LEU A 1 912 ? 107.689 -46.578 128.197 1.00 15.62 923 LEU A CA 1
ATOM 6354 C C . LEU A 1 912 ? 107.213 -45.250 127.629 1.00 22.61 923 LEU A C 1
ATOM 6355 O O . LEU A 1 912 ? 107.063 -45.121 126.409 1.00 21.09 923 LEU A O 1
ATOM 6360 N N . SER A 1 913 ? 106.973 -44.263 128.485 1.00 20.35 924 SER A N 1
ATOM 6361 C CA . SER A 1 913 ? 106.475 -42.957 128.085 1.00 19.79 924 SER A CA 1
ATOM 6362 C C . SER A 1 913 ? 107.541 -41.896 128.317 1.00 21.24 924 SER A C 1
ATOM 6363 O O . SER A 1 913 ? 108.253 -41.925 129.325 1.00 21.36 924 SER A O 1
ATOM 6366 N N . THR A 1 914 ? 107.641 -40.952 127.382 1.00 12.33 925 THR A N 1
ATOM 6367 C CA . THR A 1 914 ? 108.586 -39.852 127.531 1.00 12.72 925 THR A CA 1
ATOM 6368 C C . THR A 1 914 ? 108.170 -38.859 128.609 1.00 21.45 925 THR A C 1
ATOM 6369 O O . THR A 1 914 ? 108.986 -38.020 129.005 1.00 21.86 925 THR A O 1
ATOM 6373 N N . LYS A 1 915 ? 106.928 -38.933 129.097 1.00 22.29 926 LYS A N 1
ATOM 6374 C CA . LYS A 1 915 ? 106.452 -37.987 130.100 1.00 23.64 926 LYS A CA 1
ATOM 6375 C C . LYS A 1 915 ? 106.787 -38.408 131.525 1.00 32.30 926 LYS A C 1
ATOM 6376 O O . LYS A 1 915 ? 106.685 -37.581 132.439 1.00 33.41 926 LYS A O 1
ATOM 6382 N N . TRP A 1 916 ? 107.192 -39.659 131.734 1.00 24.05 927 TRP A N 1
ATOM 6383 C CA . TRP A 1 916 ? 107.438 -40.204 133.062 1.00 23.61 927 TRP A CA 1
ATOM 6384 C C . TRP A 1 916 ? 108.843 -40.782 133.142 1.00 24.41 927 TRP A C 1
ATOM 6385 O O . TRP A 1 916 ? 109.284 -41.488 132.228 1.00 23.24 927 TRP A O 1
ATOM 6396 N N . LEU A 1 917 ? 109.540 -40.485 134.244 1.00 26.21 928 LEU A N 1
ATOM 6397 C CA . LEU A 1 917 ? 110.873 -41.030 134.513 1.00 24.48 928 LEU A CA 1
ATOM 6398 C C . LEU A 1 917 ? 111.123 -40.867 136.014 1.00 29.71 928 LEU A C 1
ATOM 6399 O O . LEU A 1 917 ? 111.825 -39.959 136.467 1.00 31.59 928 LEU A O 1
ATOM 6404 N N . VAL A 1 918 ? 110.533 -41.771 136.793 1.00 16.24 929 VAL A N 1
ATOM 6405 C CA . VAL A 1 918 ? 110.636 -41.743 138.248 1.00 15.58 929 VAL A CA 1
ATOM 6406 C C . VAL A 1 918 ? 111.920 -42.435 138.677 1.00 21.65 929 VAL A C 1
ATOM 6407 O O . VAL A 1 918 ? 111.956 -43.661 138.825 1.00 21.13 929 VAL A O 1
ATOM 6411 N N . GLU A 1 919 ? 112.982 -41.663 138.863 1.00 22.40 930 GLU A N 1
ATOM 6412 C CA . GLU A 1 919 ? 114.264 -42.165 139.323 1.00 22.96 930 GLU A CA 1
ATOM 6413 C C . GLU A 1 919 ? 114.769 -41.278 140.451 1.00 29.67 930 GLU A C 1
ATOM 6414 O O . GLU A 1 919 ? 114.385 -40.108 140.549 1.00 28.98 930 GLU A O 1
ATOM 6420 N N . PRO A 1 920 ? 115.613 -41.815 141.332 1.00 27.82 931 PRO A N 1
ATOM 6421 C CA . PRO A 1 920 ? 116.117 -41.005 142.447 1.00 29.03 931 PRO A CA 1
ATOM 6422 C C . PRO A 1 920 ? 117.162 -40.000 141.990 1.00 33.68 931 PRO A C 1
ATOM 6423 O O . PRO A 1 920 ? 117.984 -40.283 141.115 1.00 33.21 931 PRO A O 1
ATOM 6427 N N . ARG A 1 921 ? 117.121 -38.816 142.600 1.00 29.87 932 ARG A N 1
ATOM 6428 C CA . ARG A 1 921 ? 118.151 -37.796 142.429 1.00 30.59 932 ARG A CA 1
ATOM 6429 C C . ARG A 1 921 ? 118.346 -37.106 143.769 1.00 37.03 932 ARG A C 1
ATOM 6430 O O . ARG A 1 921 ? 117.387 -36.569 144.333 1.00 35.35 932 ARG A O 1
ATOM 6438 N N . CYS A 1 922 ? 119.574 -37.120 144.281 1.00 36.41 933 CYS A N 1
ATOM 6439 C CA . CYS A 1 922 ? 119.798 -36.676 145.649 1.00 38.39 933 CYS A CA 1
ATOM 6440 C C . CYS A 1 922 ? 121.240 -36.223 145.824 1.00 44.20 933 CYS A C 1
ATOM 6441 O O . CYS A 1 922 ? 122.110 -36.505 144.996 1.00 41.98 933 CYS A O 1
ATOM 6444 N N . LEU A 1 923 ? 121.476 -35.523 146.933 1.00 34.64 934 LEU A N 1
ATOM 6445 C CA . LEU A 1 923 ? 122.782 -34.990 147.290 1.00 36.72 934 LEU A CA 1
ATOM 6446 C C . LEU A 1 923 ? 123.106 -35.379 148.725 1.00 44.81 934 LEU A C 1
ATOM 6447 O O . LEU A 1 923 ? 122.247 -35.288 149.609 1.00 43.84 934 LEU A O 1
ATOM 6452 N N . VAL A 1 924 ? 124.344 -35.814 148.953 1.00 56.04 935 VAL A N 1
ATOM 6453 C CA . VAL A 1 924 ? 124.816 -36.173 150.287 1.00 58.03 935 VAL A CA 1
ATOM 6454 C C . VAL A 1 924 ? 126.255 -35.695 150.424 1.00 67.06 935 VAL A C 1
ATOM 6455 O O . VAL A 1 924 ? 127.109 -36.040 149.600 1.00 66.75 935 VAL A O 1
ATOM 6459 N N . ASP A 1 925 ? 126.525 -34.896 151.455 1.00 98.08 936 ASP A N 1
ATOM 6460 C CA . ASP A 1 925 ? 127.852 -34.344 151.680 1.00 99.50 936 ASP A CA 1
ATOM 6461 C C . ASP A 1 925 ? 128.151 -34.344 153.173 1.00 103.89 936 ASP A C 1
ATOM 6462 O O . ASP A 1 925 ? 127.263 -34.532 154.009 1.00 103.07 936 ASP A O 1
ATOM 6467 N N . SER A 1 926 ? 129.422 -34.132 153.501 1.00 65.82 937 SER A N 1
ATOM 6468 C CA . SER A 1 926 ? 129.867 -34.137 154.889 1.00 85.41 937 SER A CA 1
ATOM 6469 C C . SER A 1 926 ? 130.245 -32.734 155.349 1.00 112.79 937 SER A C 1
ATOM 6470 O O . SER A 1 926 ? 129.460 -31.796 155.214 1.00 74.03 937 SER A O 1
#

B-factor: mean 39.68, std 19.8, range [6.37, 128.77]

CATH classification: 2.130.10.10

Nearest PDB structures (foldseek):
  6n8r-assembly1_A  TM=1.001E+00  e=0.000E+00  Homo sapiens
  6n8q-assembly1_A  TM=1.001E+00  e=0.000E+00  Homo sapiens
  6n8s-assembly2_D  TM=9.958E-01  e=0.000E+00  Homo sapiens
  6n8s-assembly1_A  TM=9.938E-01  e=0.000E+00  Homo sapiens
  8r3y-assembly1_L  TM=9.405E-01  e=1.817E-101  Homo sapiens

Foldseek 3Di:
DDVVQLVQFFDWDFFAWFAADAAWFEWEAALLQLKIWTWHQQQKIKIDFAVLDIAIDGDPRRGTWHYWYCQHAFQKIWIAGPVRKIWIKGWDQDPNFTYIDTDDMDHDDDDPPDDVQFRRFADWEQFNVNFWIWTAHQQGKIWIFTPDPTDTDVVQIQHLVLALVLDDDVLNPADRRQGFQEWAAQLVDSQWIWTATQQAWIFIARRVVSHTDEIERDPAGWQYKEAENNRQKIWTWHQQQKIFIDGDPYHDDTPDMDNQQDPAGFGTFRDWYWFFDPVGKIKIWIWGSHRCPPDVVWGWIWIDTDNDIETETEPAHWSDKDWNFPDDSVDPGGHTAWIWTDGSQAIWIWGPVDPVTFTAFDQGNHFPPLFFFQAKDKDKAFDPVLVVLLLLLAVVVCVSHDPDDDSSHGFFFPDDDQPIWMWMWTWGQQQKIWTWGPRFRGTGTRHMDHPCQFFDDPVVHYDYDDRRDPDRDDRFNTWNDWDADSPQQWIWTFTAQQKIWIWHADSAKDKAHAAEAEAEQCPVPPPDDDPDDDHTHGDPDIDIGGGTTGTRYIYGYVRRHGWQEKDAFVVLQKIKIFGQFWIFIARNVLRGTQDHYGQVPVCWRGWNYKDWDQAFADDLPHTAIWMWTWTQFQKIWIKGKDRDDPVCNNPDDIHIDTRDIDHDPVGGTWADKFKAAQVLHTQDGRCPCVVPVVSPGHSPGWMWIWIFGQFKIWIATPNVRHTDAMDRRCVPPVWTFPHKDKAWTAGPVDPDDTAIWIWTQTLQRKTWTQGPPHRHTDDIGHDDHSVPPQQSVHWDAYRHFKIWTDPDSGMITIMGTTPVDNRHRTTHGDD

GO terms:
  GO:0015820 L-leucine transport (P, IMP)
  GO:0005515 protein binding (F, IPI)
  GO:0030165 PDZ domain binding (F, IPI)
  GO:0005829 cytosol (C, IDA)
  GO:0005737 cytoplasm (C, IDA)
  GO:0032878 regulation of establishment or maintenance of cell polarity (P, IDA)

Organism: Homo sapiens (NCBI:txid9606)